Protein AF-0000000072973886 (afdb_homodimer)

Radius of gyration: 30.18 Å; Cα contacts (8 Å, |Δi|>4): 1356; chains: 2; bounding box: 80×98×71 Å

Sequence (790 aa):
MLPEHESLIYKHFPDLVRDCDLERIMRSLSFKDPIISKMMDNVKIEEDRRHNNRCILFQLVKTNSSTVFLKLVETLRTLNYHELADKLEDKPPTQRYKHTTVCNKPPESHLEKLKIDVKYATKFCDTDDFCYKTRSRNRGQVLIINNMVFETERHITRRGAEVDERNLKELFEKMGFYVDLYRNLSRDEIKTVVKKFSEKEYKEAPDMAFVIIMSHGEKIENKTVIIGSDGQAVEEEWIIMQFNNQSCSLFRNKPKILIFNICRGDLVDNLVHFAQQTQSDSACTKNPEVGDDERYYSDLMICHPSVEGFQAHRDVVRGCWYIELICTTFMENSCEVDVETMMKMVERGLKKRISEKMTRQTSTFLNIAFKTCYLNPGIYEDDGHIALFEQSQAVMLPEHESLIYKHFPDLVRDCDLERIMRSLSFKDPIISKMMDNVKIEEDRRHNNRCILFQLVKTNSSTVFLKLVETLRTLNYHELADKLEDKPPTQRYKHTTVCNKPPESHLEKLKIDVKYATKFCDTDDFCYKTRSRNRGQVLIINNMVFETERHITRRGAEVDERNLKELFEKMGFYVDLYRNLSRDEIKTVVKKFSEKEYKEAPDMAFVIIMSHGEKIENKTVIIGSDGQAVEEEWIIMQFNNQSCSLFRNKPKILIFNICRGDLVDNLVHFAQQTQSDSACTKNPEVGDDERYYSDLMICHPSVEGFQAHRDVVRGCWYIELICTTFMENSCEVDVETMMKMVERGLKKRISEKMTRQTSTFLNIAFKTCYLNPGIYEDDGHIALFEQSQAV

pLDDT: mean 77.93, std 22.37, range [22.89, 98.69]

Structure (mmCIF, N/CA/C/O backbone):
data_AF-0000000072973886-model_v1
#
loop_
_entity.id
_entity.type
_entity.pdbx_description
1 polymer 'Caspase Nc-like Protein'
#
loop_
_atom_site.group_PDB
_atom_site.id
_atom_site.type_symbol
_atom_site.label_atom_id
_atom_site.label_alt_id
_atom_site.label_comp_id
_atom_site.label_asym_id
_atom_site.label_entity_id
_atom_site.label_seq_id
_atom_site.pdbx_PDB_ins_code
_atom_site.Cartn_x
_atom_site.Cartn_y
_atom_site.Cartn_z
_atom_site.occupancy
_atom_site.B_iso_or_equiv
_atom_site.auth_seq_id
_atom_site.auth_comp_id
_atom_site.auth_asym_id
_atom_site.auth_atom_id
_atom_site.pdbx_PDB_model_num
ATOM 1 N N . MET A 1 1 ? 30.875 -13.336 -21.859 1 74.44 1 MET A N 1
ATOM 2 C CA . MET A 1 1 ? 30.391 -14.164 -22.953 1 74.44 1 MET A CA 1
ATOM 3 C C . MET A 1 1 ? 29.953 -13.305 -24.141 1 74.44 1 MET A C 1
ATOM 5 O O . MET A 1 1 ? 29.562 -12.148 -23.953 1 74.44 1 MET A O 1
ATOM 9 N N . LEU A 1 2 ? 30.156 -13.914 -25.438 1 76.69 2 LEU A N 1
ATOM 10 C CA . LEU A 1 2 ? 29.703 -13.195 -26.625 1 76.69 2 LEU A CA 1
ATOM 11 C C . LEU A 1 2 ? 28.219 -12.883 -26.547 1 76.69 2 LEU A C 1
ATOM 13 O O . LEU A 1 2 ? 27.422 -13.719 -26.125 1 76.69 2 LEU A O 1
ATOM 17 N N . PRO A 1 3 ? 27.938 -11.719 -26.969 1 76.31 3 PRO A N 1
ATOM 18 C CA . PRO A 1 3 ? 26.547 -11.297 -26.875 1 76.31 3 PRO A CA 1
ATOM 19 C C . PRO A 1 3 ? 25.594 -12.266 -27.578 1 76.31 3 PRO A C 1
ATOM 21 O O . PRO A 1 3 ? 24.469 -12.492 -27.109 1 76.31 3 PRO A O 1
ATOM 24 N N . GLU A 1 4 ? 26.062 -12.828 -28.625 1 77.75 4 GLU A N 1
ATOM 25 C CA . GLU A 1 4 ? 25.234 -13.781 -29.359 1 77.75 4 GLU A CA 1
ATOM 26 C C . GLU A 1 4 ? 24.969 -15.031 -28.531 1 77.75 4 GLU A C 1
ATOM 28 O O . GLU A 1 4 ? 23.844 -15.555 -28.531 1 77.75 4 GLU A O 1
ATOM 33 N N . HIS A 1 5 ? 25.938 -15.516 -27.781 1 81.06 5 HIS A N 1
ATOM 34 C CA . HIS A 1 5 ? 25.812 -16.703 -26.938 1 81.06 5 HIS A CA 1
ATOM 35 C C . HIS A 1 5 ? 24.969 -16.406 -25.703 1 81.06 5 HIS A C 1
ATOM 37 O O . HIS A 1 5 ? 24.141 -17.219 -25.312 1 81.06 5 HIS A O 1
ATOM 43 N N . GLU A 1 6 ? 25.219 -15.266 -25.25 1 79.69 6 GLU A N 1
ATOM 44 C CA . GLU A 1 6 ? 24.438 -14.828 -24.094 1 79.69 6 GLU A CA 1
ATOM 45 C C . GLU A 1 6 ? 22.953 -14.758 -24.422 1 79.69 6 GLU A C 1
ATOM 47 O O . GLU A 1 6 ? 22.109 -15.219 -23.641 1 79.69 6 GLU A O 1
ATOM 52 N N . SER A 1 7 ? 22.75 -14.297 -25.609 1 77.75 7 SER A N 1
ATOM 53 C CA . SER A 1 7 ? 21.375 -14.195 -26.062 1 77.75 7 SER A CA 1
ATOM 54 C C . SER A 1 7 ? 20.734 -15.57 -26.219 1 77.75 7 SER A C 1
ATOM 56 O O . SER A 1 7 ? 19.562 -15.758 -25.891 1 77.75 7 SER A O 1
ATOM 58 N N . LEU A 1 8 ? 21.469 -16.516 -26.688 1 78.75 8 LEU A N 1
ATOM 59 C CA . LEU A 1 8 ? 20.969 -17.875 -26.891 1 78.75 8 LEU A CA 1
ATOM 60 C C . LEU A 1 8 ? 20.688 -18.547 -25.547 1 78.75 8 LEU A C 1
ATOM 62 O O . LEU A 1 8 ? 19.688 -19.25 -25.406 1 78.75 8 LEU A O 1
ATOM 66 N N . ILE A 1 9 ? 21.5 -18.297 -24.547 1 81.31 9 ILE A N 1
ATOM 67 C CA . ILE A 1 9 ? 21.312 -18.875 -23.219 1 81.31 9 ILE A CA 1
ATOM 68 C C . ILE A 1 9 ? 20.047 -18.312 -22.578 1 81.31 9 ILE A C 1
ATOM 70 O O . ILE A 1 9 ? 19.234 -19.078 -22.047 1 81.31 9 ILE A O 1
ATOM 74 N N . TYR A 1 10 ? 19.953 -17.047 -22.859 1 75.12 10 TYR A N 1
ATOM 75 C CA . TYR A 1 10 ? 18.766 -16.422 -22.281 1 75.12 10 TYR A CA 1
ATOM 76 C C . TYR A 1 10 ? 17.5 -16.875 -23 1 75.12 10 TYR A C 1
ATOM 78 O O . TYR A 1 10 ? 16.469 -17.109 -22.375 1 75.12 10 TYR A O 1
ATOM 86 N N . LYS A 1 11 ? 17.656 -17 -24.281 1 75.19 11 LYS A N 1
ATOM 87 C CA . LYS A 1 11 ? 16.547 -17.438 -25.125 1 75.19 11 LYS A CA 1
ATOM 88 C C . LYS A 1 11 ? 16.062 -18.828 -24.688 1 75.19 11 LYS A C 1
ATOM 90 O O . LYS A 1 11 ? 14.852 -19.094 -24.688 1 75.19 11 LYS A O 1
ATOM 95 N N . HIS A 1 12 ? 16.969 -19.688 -24.312 1 76.56 12 HIS A N 1
ATOM 96 C CA . HIS A 1 12 ? 16.625 -21.062 -24 1 76.56 12 HIS A CA 1
ATOM 97 C C . HIS A 1 12 ? 16.844 -21.375 -22.516 1 76.56 12 HIS A C 1
ATOM 99 O O . HIS A 1 12 ? 17.094 -22.516 -22.141 1 76.56 12 HIS A O 1
ATOM 105 N N . PHE A 1 13 ? 16.766 -20.344 -21.75 1 78.19 13 PHE A N 1
ATOM 106 C CA . PHE A 1 13 ? 17.062 -20.422 -20.328 1 78.19 13 PHE A CA 1
ATOM 107 C C . PHE A 1 13 ? 16.109 -21.375 -19.625 1 78.19 13 PHE A C 1
ATOM 109 O O . PHE A 1 13 ? 16.547 -22.281 -18.906 1 78.19 13 PHE A O 1
ATOM 116 N N . PRO A 1 14 ? 14.859 -21.312 -19.938 1 76.62 14 PRO A N 1
ATOM 117 C CA . PRO A 1 14 ? 13.961 -22.234 -19.266 1 76.62 14 PRO A CA 1
ATOM 118 C C . PRO A 1 14 ? 14.25 -23.703 -19.609 1 76.62 14 PRO A C 1
ATOM 120 O O . PRO A 1 14 ? 14.156 -24.578 -18.734 1 76.62 14 PRO A O 1
ATOM 123 N N . ASP A 1 15 ? 14.578 -23.922 -20.75 1 77.56 15 ASP A N 1
ATOM 124 C CA . ASP A 1 15 ? 14.883 -25.281 -21.188 1 77.56 15 ASP A CA 1
ATOM 125 C C . ASP A 1 15 ? 16.156 -25.812 -20.5 1 77.56 15 ASP A C 1
ATOM 127 O O . ASP A 1 15 ? 16.188 -26.953 -20.062 1 77.56 15 ASP A O 1
ATOM 131 N N . LEU A 1 16 ? 17.031 -24.938 -20.359 1 82.06 16 LEU A N 1
ATOM 132 C CA . LEU A 1 16 ? 18.312 -25.312 -19.75 1 82.06 16 LEU A CA 1
ATOM 133 C C . LEU A 1 16 ? 18.141 -25.594 -18.25 1 82.06 16 LEU A C 1
ATOM 135 O O . LEU A 1 16 ? 18.75 -26.516 -17.719 1 82.06 16 LEU A O 1
ATOM 139 N N . VAL A 1 17 ? 17.297 -24.891 -17.688 1 80 17 VAL A N 1
ATOM 140 C CA . VAL A 1 17 ? 17.062 -25.047 -16.25 1 80 17 VAL A CA 1
ATOM 141 C C . VAL A 1 17 ? 16.266 -26.328 -16 1 80 17 VAL A C 1
ATOM 143 O O . VAL A 1 17 ? 16.547 -27.062 -15.062 1 80 17 VAL A O 1
ATOM 146 N N . ARG A 1 18 ? 15.438 -26.562 -16.875 1 77.5 18 ARG A N 1
ATOM 147 C CA . ARG A 1 18 ? 14.484 -27.656 -16.688 1 77.5 18 ARG A CA 1
ATOM 148 C C . ARG A 1 18 ? 15.055 -28.969 -17.172 1 77.5 18 ARG A C 1
ATOM 150 O O . ARG A 1 18 ? 14.906 -30 -16.516 1 77.5 18 ARG A O 1
ATOM 157 N N . ASP A 1 19 ? 15.664 -28.969 -18.266 1 76.06 19 ASP A N 1
ATOM 158 C CA . ASP A 1 19 ? 15.828 -30.203 -19.047 1 76.06 19 ASP A CA 1
ATOM 159 C C . ASP A 1 19 ? 17.234 -30.781 -18.875 1 76.06 19 ASP A C 1
ATOM 161 O O . ASP A 1 19 ? 17.547 -31.844 -19.422 1 76.06 19 ASP A O 1
ATOM 165 N N . CYS A 1 20 ? 18.094 -30.078 -18.094 1 78.62 20 CYS A N 1
ATOM 166 C CA . CYS A 1 20 ? 19.406 -30.656 -17.938 1 78.62 20 CYS A CA 1
ATOM 167 C C . CYS A 1 20 ? 19.938 -30.453 -16.531 1 78.62 20 CYS A C 1
ATOM 169 O O . CYS A 1 20 ? 19.359 -29.688 -15.75 1 78.62 20 CYS A O 1
ATOM 171 N N . ASP A 1 21 ? 20.797 -31.312 -16.172 1 80.88 21 ASP A N 1
ATOM 172 C CA . ASP A 1 21 ? 21.531 -31.188 -14.914 1 80.88 21 ASP A CA 1
ATOM 173 C C . ASP A 1 21 ? 22.828 -30.406 -15.117 1 80.88 21 ASP A C 1
ATOM 175 O O . ASP A 1 21 ? 23.891 -31 -15.352 1 80.88 21 ASP A O 1
ATOM 179 N N . LEU A 1 22 ? 22.672 -29.141 -14.891 1 86.25 22 LEU A N 1
ATOM 180 C CA . LEU A 1 22 ? 23.812 -28.281 -15.188 1 86.25 22 LEU A CA 1
ATOM 181 C C . LEU A 1 22 ? 24.922 -28.453 -14.156 1 86.25 22 LEU A C 1
ATOM 183 O O . LEU A 1 22 ? 26.109 -28.281 -14.469 1 86.25 22 LEU A O 1
ATOM 187 N N . GLU A 1 23 ? 24.484 -28.797 -12.992 1 86 23 GLU A N 1
ATOM 188 C CA . GLU A 1 23 ? 25.5 -29.031 -11.977 1 86 23 GLU A CA 1
ATOM 189 C C . GLU A 1 23 ? 26.453 -30.141 -12.398 1 86 23 GLU A C 1
ATOM 191 O O . GLU A 1 23 ? 27.672 -29.984 -12.344 1 86 23 GLU A O 1
ATOM 196 N N . ARG A 1 24 ? 25.859 -31.219 -12.734 1 82.44 24 ARG A N 1
ATOM 197 C CA . ARG A 1 24 ? 26.641 -32.375 -13.164 1 82.44 24 ARG A CA 1
ATOM 198 C C . ARG A 1 24 ? 27.469 -32.031 -14.398 1 82.44 24 ARG A C 1
ATOM 200 O O . ARG A 1 24 ? 28.641 -32.406 -14.477 1 82.44 24 ARG A O 1
ATOM 207 N N . ILE A 1 25 ? 26.859 -31.297 -15.273 1 86 25 ILE A N 1
ATOM 208 C CA . ILE A 1 25 ? 27.516 -30.953 -16.531 1 86 25 ILE A CA 1
ATOM 209 C C . ILE A 1 25 ? 28.703 -30.031 -16.25 1 86 25 ILE A C 1
ATOM 211 O O . ILE A 1 25 ? 29.828 -30.297 -16.719 1 86 25 ILE A O 1
ATOM 215 N N . MET A 1 26 ? 28.484 -29.109 -15.438 1 86.38 26 MET A N 1
ATOM 216 C CA . MET A 1 26 ? 29.5 -28.109 -15.203 1 86.38 26 MET A CA 1
ATOM 217 C C . MET A 1 26 ? 30.609 -28.641 -14.305 1 86.38 26 MET A C 1
ATOM 219 O O . MET A 1 26 ? 31.781 -28.266 -14.453 1 86.38 26 MET A O 1
ATOM 223 N N . ARG A 1 27 ? 30.25 -29.469 -13.438 1 83.12 27 ARG A N 1
ATOM 224 C CA . ARG A 1 27 ? 31.266 -30.141 -12.625 1 83.12 27 ARG A CA 1
ATOM 225 C C . ARG A 1 27 ? 32.219 -30.969 -13.492 1 83.12 27 ARG A C 1
ATOM 227 O O . ARG A 1 27 ? 33.406 -30.984 -13.266 1 83.12 27 ARG A O 1
ATOM 234 N N . SER A 1 28 ? 31.578 -31.609 -14.422 1 81.38 28 SER A N 1
ATOM 235 C CA . SER A 1 28 ? 32.375 -32.406 -15.336 1 81.38 28 SER A CA 1
ATOM 236 C C . SER A 1 28 ? 33.344 -31.516 -16.156 1 81.38 28 SER A C 1
ATOM 238 O O . SER A 1 28 ? 34.469 -31.906 -16.438 1 81.38 28 SER A O 1
ATOM 240 N N . LEU A 1 29 ? 32.875 -30.312 -16.438 1 83.31 29 LEU A N 1
ATOM 241 C CA . LEU A 1 29 ? 33.656 -29.375 -17.234 1 83.31 29 LEU A CA 1
ATOM 242 C C . LEU A 1 29 ? 34.688 -28.656 -16.359 1 83.31 29 LEU A C 1
ATOM 244 O O . LEU A 1 29 ? 35.75 -28.234 -16.859 1 83.31 29 LEU A O 1
ATOM 248 N N . SER A 1 30 ? 34.375 -28.547 -15.148 1 83.94 30 SER A N 1
ATOM 249 C CA . SER A 1 30 ? 35.25 -27.797 -14.219 1 83.94 30 SER A CA 1
ATOM 250 C C . SER A 1 30 ? 36.594 -28.484 -14.047 1 83.94 30 SER A C 1
ATOM 252 O O . SER A 1 30 ? 37.594 -27.828 -13.797 1 83.94 30 SER A O 1
ATOM 254 N N . PHE A 1 31 ? 36.562 -29.766 -14.219 1 78 31 PHE A N 1
ATOM 255 C CA . PHE A 1 31 ? 37.781 -30.531 -14.078 1 78 31 PHE A CA 1
ATOM 256 C C . PHE A 1 31 ? 38.75 -30.219 -15.219 1 78 31 PHE A C 1
ATOM 258 O O . PHE A 1 31 ? 39.969 -30.297 -15.055 1 78 31 PHE A O 1
ATOM 265 N N . LYS A 1 32 ? 38.188 -29.719 -16.328 1 75.88 32 LYS A N 1
ATOM 266 C CA . LYS A 1 32 ? 39 -29.547 -17.531 1 75.88 32 LYS A CA 1
ATOM 267 C C . LYS A 1 32 ? 39.281 -28.062 -17.797 1 75.88 32 LYS A C 1
ATOM 269 O O . LYS A 1 32 ? 40.188 -27.734 -18.578 1 75.88 32 LYS A O 1
ATOM 274 N N . ASP A 1 33 ? 38.5 -27.234 -17.234 1 81.19 33 ASP A N 1
ATOM 275 C CA . ASP A 1 33 ? 38.594 -25.812 -17.547 1 81.19 33 ASP A CA 1
ATOM 276 C C . ASP A 1 33 ? 38.656 -24.969 -16.281 1 81.19 33 ASP A C 1
ATOM 278 O O . ASP A 1 33 ? 37.688 -24.938 -15.516 1 81.19 33 ASP A O 1
ATOM 282 N N . PRO A 1 34 ? 39.719 -24.297 -16.094 1 82.12 34 PRO A N 1
ATOM 283 C CA . PRO A 1 34 ? 39.875 -23.5 -14.875 1 82.12 34 PRO A CA 1
ATOM 284 C C . PRO A 1 34 ? 38.844 -22.375 -14.773 1 82.12 34 PRO A C 1
ATOM 286 O O . PRO A 1 34 ? 38.5 -21.969 -13.664 1 82.12 34 PRO A O 1
ATOM 289 N N . ILE A 1 35 ? 38.406 -21.891 -15.836 1 82.88 35 ILE A N 1
ATOM 290 C CA . ILE A 1 35 ? 37.438 -20.812 -15.812 1 82.88 35 ILE A CA 1
ATOM 291 C C . ILE A 1 35 ? 36.125 -21.328 -15.234 1 82.88 35 ILE A C 1
ATOM 293 O O . ILE A 1 35 ? 35.5 -20.656 -14.406 1 82.88 35 ILE A O 1
ATOM 297 N N . ILE A 1 36 ? 35.781 -22.531 -15.648 1 85 36 ILE A N 1
ATOM 298 C CA . ILE A 1 36 ? 34.531 -23.141 -15.18 1 85 36 ILE A CA 1
ATOM 299 C C . ILE A 1 36 ? 34.688 -23.547 -13.711 1 85 36 ILE A C 1
ATOM 301 O O . ILE A 1 36 ? 33.75 -23.422 -12.93 1 85 36 ILE A O 1
ATOM 305 N N . SER A 1 37 ? 35.938 -23.984 -13.352 1 85.56 37 SER A N 1
ATOM 306 C CA . SER A 1 37 ? 36.188 -24.312 -11.953 1 85.56 37 SER A CA 1
ATOM 307 C C . SER A 1 37 ? 36 -23.094 -11.055 1 85.56 37 SER A C 1
ATOM 309 O O . SER A 1 37 ? 35.344 -23.203 -10.008 1 85.56 37 SER A O 1
ATOM 311 N N . LYS A 1 38 ? 36.5 -22.031 -11.477 1 82.56 38 LYS A N 1
ATOM 312 C CA . LYS A 1 38 ? 36.344 -20.797 -10.711 1 82.56 38 LYS A CA 1
ATOM 313 C C . LYS A 1 38 ? 34.906 -20.375 -10.641 1 82.56 38 LYS A C 1
ATOM 315 O O . LYS A 1 38 ? 34.406 -19.922 -9.594 1 82.56 38 LYS A O 1
ATOM 320 N N . MET A 1 39 ? 34.188 -20.547 -11.742 1 82.25 39 MET A N 1
ATOM 321 C CA . MET A 1 39 ? 32.781 -20.203 -11.812 1 82.25 39 MET A CA 1
ATOM 322 C C . MET A 1 39 ? 31.969 -21.062 -10.836 1 82.25 39 MET A C 1
ATOM 324 O O . MET A 1 39 ? 31.125 -20.531 -10.109 1 82.25 39 MET A O 1
ATOM 328 N N . MET A 1 40 ? 32.312 -22.312 -10.766 1 84.06 40 MET A N 1
ATOM 329 C CA . MET A 1 40 ? 31.562 -23.266 -9.945 1 84.06 40 MET A CA 1
ATOM 330 C C . MET A 1 40 ? 31.844 -23.062 -8.461 1 84.06 40 MET A C 1
ATOM 332 O O . MET A 1 40 ? 31 -23.344 -7.617 1 84.06 40 MET A O 1
ATOM 336 N N . ASP A 1 41 ? 33 -22.531 -8.188 1 80.69 41 ASP A N 1
ATOM 337 C CA . ASP A 1 41 ? 33.344 -22.219 -6.801 1 80.69 41 ASP A CA 1
ATOM 338 C C . ASP A 1 41 ? 32.469 -21.109 -6.25 1 80.69 41 ASP A C 1
ATOM 340 O O . ASP A 1 41 ? 32.25 -21.016 -5.039 1 80.69 41 ASP A O 1
ATOM 344 N N . ASN A 1 42 ? 31.922 -20.438 -7.207 1 75.19 42 ASN A N 1
ATOM 345 C CA . ASN A 1 42 ? 31.094 -19.312 -6.812 1 75.19 42 ASN A CA 1
ATOM 346 C C . ASN A 1 42 ? 29.625 -19.688 -6.719 1 75.19 42 ASN A C 1
ATOM 348 O O . ASN A 1 42 ? 28.781 -18.844 -6.43 1 75.19 42 ASN A O 1
ATOM 352 N N . VAL A 1 43 ? 29.328 -20.938 -7 1 76.69 43 VAL A N 1
ATOM 353 C CA . VAL A 1 43 ? 27.953 -21.406 -6.965 1 76.69 43 VAL A CA 1
ATOM 354 C C . VAL A 1 43 ? 27.719 -22.266 -5.723 1 76.69 43 VAL A C 1
ATOM 356 O O . VAL A 1 43 ? 28.422 -23.266 -5.516 1 76.69 43 VAL A O 1
ATOM 359 N N . LYS A 1 44 ? 26.891 -21.859 -4.812 1 71.56 44 LYS A N 1
ATOM 360 C CA . LYS A 1 44 ? 26.484 -22.703 -3.689 1 71.56 44 LYS A CA 1
ATOM 361 C C . LYS A 1 44 ? 25.438 -23.734 -4.117 1 71.56 44 LYS A C 1
ATOM 363 O O . LYS A 1 44 ? 24.312 -23.359 -4.473 1 71.56 44 LYS A O 1
ATOM 368 N N . ILE A 1 45 ? 25.734 -24.953 -4.047 1 72.06 45 ILE A N 1
ATOM 369 C CA . ILE A 1 45 ? 24.891 -26.047 -4.496 1 72.06 45 ILE A CA 1
ATOM 370 C C . ILE A 1 45 ? 23.938 -26.453 -3.369 1 72.06 45 ILE A C 1
ATOM 372 O O . ILE A 1 45 ? 24.375 -26.656 -2.23 1 72.06 45 ILE A O 1
ATOM 376 N N . GLU A 1 46 ? 22.75 -26.312 -3.648 1 71.81 46 GLU A N 1
ATOM 377 C CA . GLU A 1 46 ? 21.688 -26.734 -2.738 1 71.81 46 GLU A CA 1
ATOM 378 C C . GLU A 1 46 ? 21 -28 -3.246 1 71.81 46 GLU A C 1
ATOM 380 O O . GLU A 1 46 ? 21.406 -28.578 -4.258 1 71.81 46 GLU A O 1
ATOM 385 N N . GLU A 1 47 ? 20.031 -28.516 -2.447 1 70.75 47 GLU A N 1
ATOM 386 C CA . GLU A 1 47 ? 19.359 -29.766 -2.793 1 70.75 47 GLU A CA 1
ATOM 387 C C . GLU A 1 47 ? 18.406 -29.562 -3.98 1 70.75 47 GLU A C 1
ATOM 389 O O . GLU A 1 47 ? 18.109 -30.516 -4.703 1 70.75 47 GLU A O 1
ATOM 394 N N . ASP A 1 48 ? 18.219 -28.469 -4.465 1 67.38 48 ASP A N 1
ATOM 395 C CA . ASP A 1 48 ? 17.297 -28.188 -5.566 1 67.38 48 ASP A CA 1
ATOM 396 C C . ASP A 1 48 ? 18.062 -28.047 -6.887 1 67.38 48 ASP A C 1
ATOM 398 O O . ASP A 1 48 ? 18.766 -27.078 -7.109 1 67.38 48 ASP A O 1
ATOM 402 N N . ARG A 1 49 ? 17.844 -28.953 -7.711 1 78.69 49 ARG A N 1
ATOM 403 C CA . ARG A 1 49 ? 18.562 -29.016 -8.984 1 78.69 49 ARG A CA 1
ATOM 404 C C . ARG A 1 49 ? 18.25 -27.797 -9.844 1 78.69 49 ARG A C 1
ATOM 406 O O . ARG A 1 49 ? 19.156 -27.234 -10.469 1 78.69 49 ARG A O 1
ATOM 413 N N . ARG A 1 50 ? 17.031 -27.516 -9.922 1 72.62 50 ARG A N 1
ATOM 414 C CA . ARG A 1 50 ? 16.656 -26.406 -10.797 1 72.62 50 ARG A CA 1
ATOM 415 C C . ARG A 1 50 ? 17.266 -25.094 -10.312 1 72.62 50 ARG A C 1
ATOM 417 O O . ARG A 1 50 ? 17.719 -24.281 -11.125 1 72.62 50 ARG A O 1
ATOM 424 N N . HIS A 1 51 ? 17.25 -25.078 -9.039 1 74.5 51 HIS A N 1
ATOM 425 C CA . HIS A 1 51 ? 17.922 -23.938 -8.445 1 74.5 51 HIS A CA 1
ATOM 426 C C . HIS A 1 51 ? 19.391 -23.906 -8.805 1 74.5 51 HIS A C 1
ATOM 428 O O . HIS A 1 51 ? 19.938 -22.859 -9.195 1 74.5 51 HIS A O 1
ATOM 434 N N . ASN A 1 52 ? 19.953 -24.938 -8.641 1 78.06 52 ASN A N 1
ATOM 435 C CA . ASN A 1 52 ? 21.375 -25.047 -8.977 1 78.06 52 ASN A CA 1
ATOM 436 C C . ASN A 1 52 ? 21.625 -24.719 -10.445 1 78.06 52 ASN A C 1
ATOM 438 O O . ASN A 1 52 ? 22.578 -24 -10.766 1 78.06 52 ASN A O 1
ATOM 442 N N . ASN A 1 53 ? 20.766 -25.172 -11.281 1 82 53 ASN A N 1
ATOM 443 C CA . ASN A 1 53 ? 20.891 -24.906 -12.711 1 82 53 ASN A CA 1
ATOM 444 C C . ASN A 1 53 ? 20.797 -23.422 -13.016 1 82 53 ASN A C 1
ATOM 446 O O . ASN A 1 53 ? 21.562 -22.891 -13.828 1 82 53 ASN A O 1
ATOM 450 N N . ARG A 1 54 ? 19.969 -22.891 -12.422 1 78.56 54 ARG A N 1
ATOM 451 C CA . ARG A 1 54 ? 19.797 -21.453 -12.617 1 78.56 54 ARG A CA 1
ATOM 452 C C . ARG A 1 54 ? 21.031 -20.688 -12.188 1 78.56 54 ARG A C 1
ATOM 454 O O . ARG A 1 54 ? 21.531 -19.828 -12.938 1 78.56 54 ARG A O 1
ATOM 461 N N . CYS A 1 55 ? 21.516 -21 -11.023 1 78.19 55 CYS A N 1
ATOM 462 C CA . CYS A 1 55 ? 22.719 -20.359 -10.492 1 78.19 55 CYS A CA 1
ATOM 463 C C . CYS A 1 55 ? 23.906 -20.547 -11.438 1 78.19 55 CYS A C 1
ATOM 465 O O . CYS A 1 55 ? 24.656 -19.609 -11.68 1 78.19 55 CYS A O 1
ATOM 467 N N . ILE A 1 56 ? 23.922 -21.656 -11.898 1 84.12 56 ILE A N 1
ATOM 468 C CA . ILE A 1 56 ? 25.031 -22 -12.773 1 84.12 56 ILE A CA 1
ATOM 469 C C . ILE A 1 56 ? 24.938 -21.219 -14.078 1 84.12 56 ILE A C 1
ATOM 471 O O . ILE A 1 56 ? 25.938 -20.688 -14.562 1 84.12 56 ILE A O 1
ATOM 475 N N . LEU A 1 57 ? 23.766 -21.109 -14.555 1 83.25 57 LEU A N 1
ATOM 476 C CA . LEU A 1 57 ? 23.578 -20.406 -15.82 1 83.25 57 LEU A CA 1
ATOM 477 C C . LEU A 1 57 ? 23.906 -18.922 -15.672 1 83.25 57 LEU A C 1
ATOM 479 O O . LEU A 1 57 ? 24.547 -18.344 -16.547 1 83.25 57 LEU A O 1
ATOM 483 N N . PHE A 1 58 ? 23.578 -18.469 -14.633 1 78.25 58 PHE A N 1
ATOM 484 C CA . PHE A 1 58 ? 23.844 -17.062 -14.383 1 78.25 58 PHE A CA 1
ATOM 485 C C . PHE A 1 58 ? 25.344 -16.812 -14.266 1 78.25 58 PHE A C 1
ATOM 487 O O . PHE A 1 58 ? 25.844 -15.789 -14.742 1 78.25 58 PHE A O 1
ATOM 494 N N . GLN A 1 59 ? 26 -17.688 -13.609 1 80.31 59 GLN A N 1
ATOM 495 C CA . GLN A 1 59 ? 27.453 -17.578 -13.508 1 80.31 59 GLN A CA 1
ATOM 496 C C . GLN A 1 59 ? 28.109 -17.781 -14.867 1 80.31 59 GLN A C 1
ATOM 498 O O . GLN A 1 59 ? 29.109 -17.141 -15.18 1 80.31 59 GLN A O 1
ATOM 503 N N . LEU A 1 60 ? 27.453 -18.562 -15.586 1 83.31 60 LEU A N 1
ATOM 504 C CA . LEU A 1 60 ? 27.984 -18.891 -16.906 1 83.31 60 LEU A CA 1
ATOM 505 C C . LEU A 1 60 ? 27.969 -17.656 -17.812 1 83.31 60 LEU A C 1
ATOM 507 O O . LEU A 1 60 ? 28.938 -17.391 -18.5 1 83.31 60 LEU A O 1
ATOM 511 N N . VAL A 1 61 ? 26.922 -16.891 -17.75 1 80.38 61 VAL A N 1
ATOM 512 C CA . VAL A 1 61 ? 26.75 -15.742 -18.625 1 80.38 61 VAL A CA 1
ATOM 513 C C . VAL A 1 61 ? 27.719 -14.633 -18.203 1 80.38 61 VAL A C 1
ATOM 515 O O . VAL A 1 61 ? 28.141 -13.828 -19.047 1 80.38 61 VAL A O 1
ATOM 518 N N . LYS A 1 62 ? 28.078 -14.664 -17.031 1 75.44 62 LYS A N 1
ATOM 519 C CA . LYS A 1 62 ? 28.984 -13.648 -16.5 1 75.44 62 LYS A CA 1
ATOM 520 C C . LYS A 1 62 ? 30.422 -13.93 -16.906 1 75.44 62 LYS A C 1
ATOM 522 O O . LYS A 1 62 ? 31.297 -13.055 -16.797 1 75.44 62 LYS A O 1
ATOM 527 N N . THR A 1 63 ? 30.547 -15.102 -17.328 1 76.31 63 THR A N 1
ATOM 528 C CA . THR A 1 63 ? 31.922 -15.461 -17.719 1 76.31 63 THR A CA 1
ATOM 529 C C . THR A 1 63 ? 32.312 -14.766 -19.016 1 76.31 63 THR A C 1
ATOM 531 O O . THR A 1 63 ? 31.5 -14.648 -19.938 1 76.31 63 THR A O 1
ATOM 534 N N . ASN A 1 64 ? 33.312 -14.062 -19.047 1 68.81 64 ASN A N 1
ATOM 535 C CA . ASN A 1 64 ? 33.844 -13.359 -20.219 1 68.81 64 ASN A CA 1
ATOM 536 C C . ASN A 1 64 ? 34.531 -14.305 -21.188 1 68.81 64 ASN A C 1
ATOM 538 O O . ASN A 1 64 ? 35.562 -13.938 -21.781 1 68.81 64 ASN A O 1
ATOM 542 N N . SER A 1 65 ? 34.094 -15.555 -21.344 1 74.44 65 SER A N 1
ATOM 543 C CA . SER A 1 65 ? 34.781 -16.516 -22.203 1 74.44 65 SER A CA 1
ATOM 544 C C . SER A 1 65 ? 33.812 -17.109 -23.219 1 74.44 65 SER A C 1
ATOM 546 O O . SER A 1 65 ? 32.719 -17.562 -22.859 1 74.44 65 SER A O 1
ATOM 548 N N . SER A 1 66 ? 34.156 -17 -24.453 1 72.94 66 SER A N 1
ATOM 549 C CA . SER A 1 66 ? 33.375 -17.609 -25.531 1 72.94 66 SER A CA 1
ATOM 550 C C . SER A 1 66 ? 33.562 -19.125 -25.562 1 72.94 66 SER A C 1
ATOM 552 O O . SER A 1 66 ? 32.75 -19.844 -26.125 1 72.94 66 SER A O 1
ATOM 554 N N . THR A 1 67 ? 34.562 -19.594 -24.969 1 80.81 67 THR A N 1
ATOM 555 C CA . THR A 1 67 ? 34.906 -21.016 -25.016 1 80.81 67 THR A CA 1
ATOM 556 C C . THR A 1 67 ? 34 -21.828 -24.109 1 80.81 67 THR A C 1
ATOM 558 O O . THR A 1 67 ? 33.656 -22.969 -24.406 1 80.81 67 THR A O 1
ATOM 561 N N . VAL A 1 68 ? 33.562 -21.156 -23.078 1 82.88 68 VAL A N 1
ATOM 562 C CA . VAL A 1 68 ? 32.75 -21.859 -22.094 1 82.88 68 VAL A CA 1
ATOM 563 C C . VAL A 1 68 ? 31.406 -22.234 -22.734 1 82.88 68 VAL A C 1
ATOM 565 O O . VAL A 1 68 ? 30.891 -23.328 -22.5 1 82.88 68 VAL A O 1
ATOM 568 N N . PHE A 1 69 ? 30.984 -21.391 -23.547 1 87.69 69 PHE A N 1
ATOM 569 C CA . PHE A 1 69 ? 29.719 -21.641 -24.234 1 87.69 69 PHE A CA 1
ATOM 570 C C . PHE A 1 69 ? 29.859 -22.8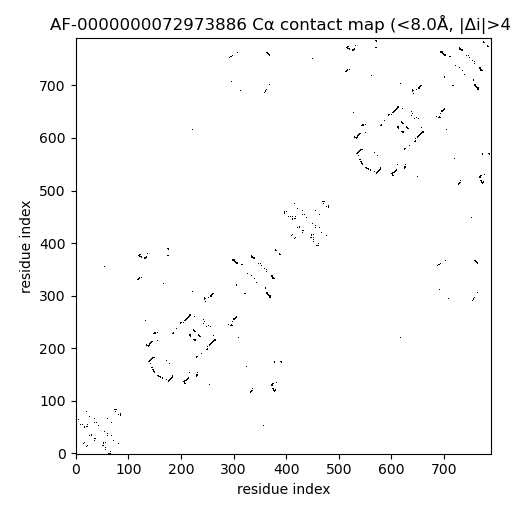28 -25.172 1 87.69 69 PHE A C 1
ATOM 572 O O . PHE A 1 69 ? 29.016 -23.734 -25.172 1 87.69 69 PHE A O 1
ATOM 579 N N . LEU A 1 70 ? 30.906 -22.828 -25.891 1 83.88 70 LEU A N 1
ATOM 580 C CA . LEU A 1 70 ? 31.141 -23.906 -26.844 1 83.88 70 LEU A CA 1
ATOM 581 C C . LEU A 1 70 ? 31.328 -25.234 -26.125 1 83.88 70 LEU A C 1
ATOM 583 O O . LEU A 1 70 ? 30.828 -26.266 -26.578 1 83.88 70 LEU A O 1
ATOM 587 N N . LYS A 1 71 ? 31.953 -25.188 -25 1 86.12 71 LYS A N 1
ATOM 588 C CA . LYS A 1 71 ? 32.156 -26.391 -24.188 1 86.12 71 LYS A CA 1
ATOM 589 C C . LYS A 1 71 ? 30.844 -26.906 -23.609 1 86.12 71 LYS A C 1
ATOM 591 O O . LYS A 1 71 ? 30.625 -28.109 -23.562 1 86.12 71 LYS A O 1
ATOM 596 N N . LEU A 1 72 ? 30 -25.953 -23.234 1 88.81 72 LEU A N 1
ATOM 597 C CA . LEU A 1 72 ? 28.688 -26.312 -22.734 1 88.81 72 LEU A CA 1
ATOM 598 C C . LEU A 1 72 ? 27.875 -27.031 -23.812 1 88.81 72 LEU A C 1
ATOM 600 O O . LEU A 1 72 ? 27.328 -28.094 -23.578 1 88.81 72 LEU A O 1
ATOM 604 N N . VAL A 1 73 ? 27.906 -26.484 -24.969 1 87.38 73 VAL A N 1
ATOM 605 C CA . VAL A 1 73 ? 27.141 -27.031 -26.094 1 87.38 73 VAL A CA 1
ATOM 606 C C . VAL A 1 73 ? 27.688 -28.406 -26.453 1 87.38 73 VAL A C 1
ATOM 608 O O . VAL A 1 73 ? 26.922 -29.344 -26.672 1 87.38 73 VAL A O 1
ATOM 611 N N . GLU A 1 74 ? 28.953 -28.547 -26.484 1 85 74 GLU A N 1
ATOM 612 C CA . GLU A 1 74 ? 29.594 -29.812 -26.797 1 85 74 GLU A CA 1
ATOM 613 C C . GLU A 1 74 ? 29.266 -30.875 -25.734 1 85 74 GLU A C 1
ATOM 615 O O . GLU A 1 74 ? 29 -32.031 -26.078 1 85 74 GLU A O 1
ATOM 620 N N . THR A 1 75 ? 29.281 -30.406 -24.531 1 85.38 75 THR A N 1
ATOM 621 C CA . THR A 1 75 ? 28.984 -31.344 -23.453 1 85.38 75 THR A CA 1
ATOM 622 C C . THR A 1 75 ? 27.531 -31.766 -23.484 1 85.38 75 THR A C 1
ATOM 624 O O . THR A 1 75 ? 27.203 -32.938 -23.25 1 85.38 75 THR A O 1
ATOM 627 N N . LEU A 1 76 ? 26.703 -30.844 -23.766 1 86.44 76 LEU A N 1
ATOM 628 C CA . LEU A 1 76 ? 25.281 -31.172 -23.922 1 86.44 76 LEU A CA 1
ATOM 629 C C . LEU A 1 76 ? 25.094 -32.219 -25.016 1 86.44 76 LEU A C 1
ATOM 631 O O . LEU A 1 76 ? 24.297 -33.156 -24.859 1 86.44 76 LEU A O 1
ATOM 635 N N . ARG A 1 77 ? 25.797 -32.125 -26.062 1 81.62 77 ARG A N 1
ATOM 636 C CA . ARG A 1 77 ? 25.719 -33.062 -27.156 1 81.62 77 ARG A CA 1
ATOM 637 C C . ARG A 1 77 ? 26.266 -34.438 -26.734 1 81.62 77 ARG A C 1
ATOM 639 O O . ARG A 1 77 ? 25.672 -35.469 -27.031 1 81.62 77 ARG A O 1
ATOM 646 N N . THR A 1 78 ? 27.328 -34.438 -25.953 1 82.5 78 THR A N 1
ATOM 647 C CA . THR A 1 78 ? 27.969 -35.656 -25.516 1 82.5 78 THR A CA 1
ATOM 648 C C . THR A 1 78 ? 27.078 -36.406 -24.516 1 82.5 78 THR A C 1
ATOM 650 O O . THR A 1 78 ? 27.062 -37.625 -24.484 1 82.5 78 THR A O 1
ATOM 653 N N . LEU A 1 79 ? 26.375 -35.594 -23.734 1 80.38 79 LEU A N 1
ATOM 654 C CA . LEU A 1 79 ? 25.531 -36.188 -22.719 1 80.38 79 LEU A CA 1
ATOM 655 C C . LEU A 1 79 ? 24.125 -36.438 -23.25 1 80.38 79 LEU A C 1
ATOM 657 O O . LEU A 1 79 ? 23.188 -36.656 -22.484 1 80.38 79 LEU A O 1
ATOM 661 N N . ASN A 1 80 ? 23.938 -36.344 -24.625 1 77.69 80 ASN A N 1
ATOM 662 C CA . ASN A 1 80 ? 22.734 -36.688 -25.375 1 77.69 80 ASN A CA 1
ATOM 663 C C . ASN A 1 80 ? 21.609 -35.719 -25.125 1 77.69 80 ASN A C 1
ATOM 665 O O . ASN A 1 80 ? 20.422 -36.062 -25.281 1 77.69 80 ASN A O 1
ATOM 669 N N . TYR A 1 81 ? 21.984 -34.469 -24.672 1 82.19 81 TYR A N 1
ATOM 670 C CA . TYR A 1 81 ? 21.016 -33.375 -24.672 1 82.19 81 TYR A CA 1
ATOM 671 C C . TYR A 1 81 ? 20.969 -32.688 -26.016 1 82.19 81 TYR A C 1
ATOM 673 O O . TYR A 1 81 ? 21.172 -31.453 -26.078 1 82.19 81 TYR A O 1
ATOM 681 N N . HIS A 1 82 ? 20.625 -33.406 -27 1 81.62 82 HIS A N 1
ATOM 682 C CA . HIS A 1 82 ? 20.75 -32.906 -28.375 1 81.62 82 HIS A CA 1
ATOM 683 C C . HIS A 1 82 ? 19.812 -31.75 -28.641 1 81.62 82 HIS A C 1
ATOM 685 O O . HIS A 1 82 ? 20.188 -30.766 -29.297 1 81.62 82 HIS A O 1
ATOM 691 N N . GLU A 1 83 ? 18.641 -31.891 -28.141 1 79.44 83 GLU A N 1
ATOM 692 C CA . GLU A 1 83 ? 17.672 -30.844 -28.375 1 79.44 83 GLU A CA 1
ATOM 693 C C . GLU A 1 83 ? 18.141 -29.5 -27.797 1 79.44 83 GLU A C 1
ATOM 695 O O . GLU A 1 83 ? 18.031 -28.469 -28.438 1 79.44 83 GLU A O 1
ATOM 700 N N . LEU A 1 84 ? 18.688 -29.578 -26.609 1 86.19 84 LEU A N 1
ATOM 701 C CA . LEU A 1 84 ? 19.156 -28.359 -25.953 1 86.19 84 LEU A CA 1
ATOM 702 C C . LEU A 1 84 ? 20.391 -27.797 -26.672 1 86.19 84 LEU A C 1
ATOM 704 O O . LEU A 1 84 ? 20.5 -26.578 -26.828 1 86.19 84 LEU A O 1
ATOM 708 N N . ALA A 1 85 ? 21.25 -28.672 -27.156 1 85.75 85 ALA A N 1
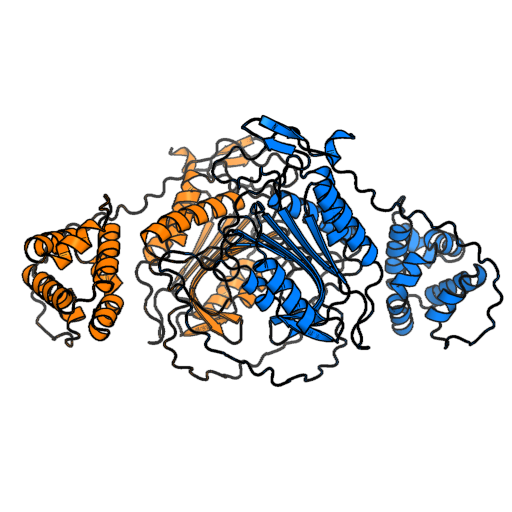ATOM 709 C CA . ALA A 1 85 ? 22.438 -28.25 -27.922 1 85.75 85 ALA A CA 1
ATOM 710 C C . ALA A 1 85 ? 22.031 -27.578 -29.234 1 85.75 85 ALA A C 1
ATOM 712 O O . ALA A 1 85 ? 22.594 -26.562 -29.609 1 85.75 85 ALA A O 1
ATOM 713 N N . ASP A 1 86 ? 21.016 -28.172 -29.844 1 81.88 86 ASP A N 1
ATOM 714 C CA . ASP A 1 86 ? 20.531 -27.594 -31.094 1 81.88 86 ASP A CA 1
ATOM 715 C C . ASP A 1 86 ? 19.984 -26.188 -30.875 1 81.88 86 ASP A C 1
ATOM 717 O O . ASP A 1 86 ? 20.219 -25.297 -31.688 1 81.88 86 ASP A O 1
ATOM 721 N N . LYS A 1 87 ? 19.312 -26.047 -29.781 1 82.19 87 LYS A N 1
ATOM 722 C CA . LYS A 1 87 ? 18.734 -24.75 -29.438 1 82.19 87 LYS A CA 1
ATOM 723 C C . LYS A 1 87 ? 19.812 -23.688 -29.234 1 82.19 87 LYS A C 1
ATOM 725 O O . LYS A 1 87 ? 19.688 -22.562 -29.719 1 82.19 87 LYS A O 1
ATOM 730 N N . LEU A 1 88 ? 20.859 -24.125 -28.609 1 85.88 88 LEU A N 1
ATOM 731 C CA . LEU A 1 88 ? 21.938 -23.188 -28.297 1 85.88 88 LEU A CA 1
ATOM 732 C C . LEU A 1 88 ? 22.797 -22.922 -29.531 1 85.88 88 LEU A C 1
ATOM 734 O O . LEU A 1 88 ? 23.547 -21.938 -29.578 1 85.88 88 LEU A O 1
ATOM 738 N N . GLU A 1 89 ? 22.688 -23.766 -30.547 1 79.88 89 GLU A N 1
ATOM 739 C CA . GLU A 1 89 ? 23.422 -23.547 -31.797 1 79.88 89 GLU A CA 1
ATOM 740 C C . GLU A 1 89 ? 22.531 -22.891 -32.844 1 79.88 89 GLU A C 1
ATOM 742 O O . GLU A 1 89 ? 22.984 -22.656 -33.969 1 79.88 89 GLU A O 1
ATOM 747 N N . ASP A 1 90 ? 21.328 -22.422 -32.469 1 71.19 90 ASP A N 1
ATOM 748 C CA . ASP A 1 90 ? 20.344 -21.781 -33.312 1 71.19 90 ASP A CA 1
ATOM 749 C C . ASP A 1 90 ? 20.141 -22.578 -34.594 1 71.19 90 ASP A C 1
ATOM 751 O O . ASP A 1 90 ? 20.016 -22 -35.688 1 71.19 90 ASP A O 1
ATOM 755 N N . LYS A 1 91 ? 20.375 -23.875 -34.688 1 61.75 91 LYS A N 1
ATOM 756 C CA . LYS A 1 91 ? 20.125 -24.719 -35.875 1 61.75 91 LYS A CA 1
ATOM 757 C C . LYS A 1 91 ? 18.641 -25 -36 1 61.75 91 LYS A C 1
ATOM 759 O O . LYS A 1 91 ? 17.922 -25.125 -35.031 1 61.75 91 LYS A O 1
ATOM 764 N N . PRO A 1 92 ? 18.062 -24.75 -37.25 1 52.25 92 PRO A N 1
ATOM 765 C CA . PRO A 1 92 ? 16.672 -25.094 -37.531 1 52.25 92 PRO A CA 1
ATOM 766 C C . PRO A 1 92 ? 16.312 -26.516 -37.062 1 52.25 92 PRO A C 1
ATOM 768 O O . PRO A 1 92 ? 17.188 -27.391 -37.031 1 52.25 92 PRO A O 1
ATOM 771 N N . PRO A 1 93 ? 15.18 -26.703 -36.375 1 44.91 93 PRO A N 1
ATOM 772 C CA . PRO A 1 93 ? 14.82 -28.078 -36 1 44.91 93 PRO A CA 1
ATOM 773 C C . PRO A 1 93 ? 14.992 -29.062 -37.125 1 44.91 93 PRO A C 1
ATOM 775 O O . PRO A 1 93 ? 14.492 -28.844 -38.219 1 44.91 93 PRO A O 1
ATOM 778 N N . THR A 1 94 ? 16.047 -29.625 -37.438 1 35.53 94 THR A N 1
ATOM 779 C CA . THR A 1 94 ? 16.078 -30.703 -38.438 1 35.53 94 THR A CA 1
ATOM 780 C C . THR A 1 94 ? 14.891 -31.641 -38.219 1 35.53 94 THR A C 1
ATOM 782 O O . THR A 1 94 ? 14.508 -31.922 -37.062 1 35.53 94 THR A O 1
ATOM 785 N N . GLN A 1 95 ? 14.016 -31.938 -39.312 1 34.09 95 GLN A N 1
ATOM 786 C CA . GLN A 1 95 ? 12.93 -32.906 -39.406 1 34.09 95 GLN A CA 1
ATOM 787 C C . GLN A 1 95 ? 13.336 -34.25 -38.875 1 34.09 95 GLN A C 1
ATOM 789 O O . GLN A 1 95 ? 13.031 -35.281 -39.5 1 34.09 95 GLN A O 1
ATOM 794 N N . ARG A 1 96 ? 14.438 -34.531 -38.344 1 33.72 96 ARG A N 1
ATOM 795 C CA . ARG A 1 96 ? 14.727 -35.969 -38.156 1 33.72 96 ARG A CA 1
ATOM 796 C C . ARG A 1 96 ? 13.531 -36.688 -37.531 1 33.72 96 ARG A C 1
ATOM 798 O O . ARG A 1 96 ? 12.695 -36.062 -36.875 1 33.72 96 ARG A O 1
ATOM 805 N N . TYR A 1 97 ? 13.375 -38.031 -38.031 1 27.69 97 TYR A N 1
ATOM 806 C CA . TYR A 1 97 ? 12.547 -39.219 -37.812 1 27.69 97 TYR A CA 1
ATOM 807 C C . TYR A 1 97 ? 12.336 -39.469 -36.312 1 27.69 97 TYR A C 1
ATOM 809 O O . TYR A 1 97 ? 13.188 -39.125 -35.5 1 27.69 97 TYR A O 1
ATOM 817 N N . LYS A 1 98 ? 11.109 -39.812 -35.938 1 31.27 98 LYS A N 1
ATOM 818 C CA . LYS A 1 98 ? 10.383 -40.219 -34.75 1 31.27 98 LYS A CA 1
ATOM 819 C C . LYS A 1 98 ? 11.109 -41.375 -34.062 1 31.27 98 LYS A C 1
ATOM 821 O O . LYS A 1 98 ? 10.5 -42.125 -33.281 1 31.27 98 LYS A O 1
ATOM 826 N N . HIS A 1 99 ? 12.273 -41.906 -34.5 1 24.7 99 HIS A N 1
ATOM 827 C CA . HIS A 1 99 ? 12.477 -43.094 -33.688 1 24.7 99 HIS A CA 1
ATOM 828 C C . HIS A 1 99 ? 12.344 -42.781 -32.219 1 24.7 99 HIS A C 1
ATOM 830 O O . HIS A 1 99 ? 12.781 -41.719 -31.75 1 24.7 99 HIS A O 1
ATOM 836 N N . THR A 1 100 ? 11.383 -43.5 -31.578 1 25.89 100 THR A N 1
ATOM 837 C CA . THR A 1 100 ? 10.82 -43.594 -30.234 1 25.89 100 THR A CA 1
ATOM 838 C C . THR A 1 100 ? 11.93 -43.75 -29.203 1 25.89 100 THR A C 1
ATOM 840 O O . THR A 1 100 ? 11.688 -44.219 -28.094 1 25.89 100 THR A O 1
ATOM 843 N N . THR A 1 101 ? 13.203 -43.719 -29.641 1 24.39 101 THR A N 1
ATOM 844 C CA . THR A 1 101 ? 13.984 -44.188 -28.5 1 24.39 101 THR A CA 1
ATOM 845 C C . THR A 1 101 ? 13.492 -43.531 -27.203 1 24.39 101 THR A C 1
ATOM 847 O O . THR A 1 101 ? 13.172 -42.344 -27.188 1 24.39 101 THR A O 1
ATOM 850 N N . VAL A 1 102 ? 13.078 -44.5 -26.312 1 24.61 102 VAL A N 1
ATOM 851 C CA . VAL A 1 102 ? 12.641 -44.344 -24.922 1 24.61 102 VAL A CA 1
ATOM 852 C C . VAL A 1 102 ? 13.539 -43.344 -24.203 1 24.61 102 VAL A C 1
ATOM 854 O O . VAL A 1 102 ? 14.727 -43.625 -23.984 1 24.61 102 VAL A O 1
ATOM 857 N N . CYS A 1 103 ? 13.914 -42.375 -24.844 1 25.48 103 CYS A N 1
ATOM 858 C CA . CYS A 1 103 ? 14.633 -41.438 -24 1 25.48 103 CYS A CA 1
ATOM 859 C C . CYS A 1 103 ? 14.203 -41.562 -22.547 1 25.48 103 CYS A C 1
ATOM 861 O O . CYS A 1 103 ? 13.016 -41.5 -22.234 1 25.48 103 CYS A O 1
ATOM 863 N N . ASN A 1 104 ? 14.859 -42.531 -21.969 1 24.92 104 ASN A N 1
ATOM 864 C CA . ASN A 1 104 ? 14.688 -42.625 -20.531 1 24.92 104 ASN A CA 1
ATOM 865 C C . ASN A 1 104 ? 14.406 -41.25 -19.922 1 24.92 104 ASN A C 1
ATOM 867 O O . ASN A 1 104 ? 15.211 -40.344 -20.062 1 24.92 104 ASN A O 1
ATOM 871 N N . LYS A 1 105 ? 13.234 -40.844 -20.062 1 29.81 105 LYS A N 1
ATOM 872 C CA . LYS A 1 105 ? 12.688 -39.719 -19.312 1 29.81 105 LYS A CA 1
ATOM 873 C C . LYS A 1 105 ? 13.477 -39.469 -18.047 1 29.81 105 LYS A C 1
ATOM 875 O O . LYS A 1 105 ? 13.641 -40.375 -17.219 1 29.81 105 LYS A O 1
ATOM 880 N N . PRO A 1 106 ? 14.703 -38.844 -18.234 1 29.52 106 PRO A N 1
ATOM 881 C CA . PRO A 1 106 ? 15.266 -38.75 -16.875 1 29.52 106 PRO A CA 1
ATOM 882 C C . PRO A 1 106 ? 14.203 -38.844 -15.789 1 29.52 106 PRO A C 1
ATOM 884 O O . PRO A 1 106 ? 13.039 -38.531 -16.031 1 29.52 106 PRO A O 1
ATOM 887 N N . PRO A 1 107 ? 14.391 -39.75 -14.812 1 26.89 107 PRO A N 1
ATOM 888 C CA . PRO A 1 107 ? 13.312 -39.688 -13.82 1 26.89 107 PRO A CA 1
ATOM 889 C C . PRO A 1 107 ? 12.711 -38.312 -13.68 1 26.89 107 PRO A C 1
ATOM 891 O O . PRO A 1 107 ? 13.375 -37.312 -13.984 1 26.89 107 PRO A O 1
ATOM 894 N N . GLU A 1 108 ? 11.523 -38 -14.094 1 30.42 108 GLU A N 1
ATOM 895 C CA . GLU A 1 108 ? 10.695 -36.906 -13.609 1 30.42 108 GLU A CA 1
ATOM 896 C C . GLU A 1 108 ? 11.336 -36.25 -12.391 1 30.42 108 GLU A C 1
ATOM 898 O O . GLU A 1 108 ? 11.406 -36.844 -11.312 1 30.42 108 GLU A O 1
ATOM 903 N N . SER A 1 109 ? 12.617 -35.938 -12.539 1 30.27 109 SER A N 1
ATOM 904 C CA . SER A 1 109 ? 13.133 -35.281 -11.352 1 30.27 109 SER A CA 1
ATOM 905 C C . SER A 1 109 ? 12 -34.656 -10.531 1 30.27 109 SER A C 1
ATOM 907 O O . SER A 1 109 ? 11.125 -34 -11.07 1 30.27 109 SER A O 1
ATOM 909 N N . HIS A 1 110 ? 11.516 -35.219 -9.688 1 30.78 110 HIS A N 1
ATOM 910 C CA . HIS A 1 110 ? 10.555 -34.906 -8.641 1 30.78 110 HIS A CA 1
ATOM 911 C C . HIS A 1 110 ? 10.695 -33.438 -8.203 1 30.78 110 HIS A C 1
ATOM 913 O O . HIS A 1 110 ? 11.547 -33.125 -7.379 1 30.78 110 HIS A O 1
ATOM 919 N N . LEU A 1 111 ? 11.133 -32.531 -9.023 1 36.59 111 LEU A N 1
ATOM 920 C CA . LEU A 1 111 ? 10.836 -31.219 -8.461 1 36.59 111 LEU A CA 1
ATOM 921 C C . LEU A 1 111 ? 9.766 -31.312 -7.375 1 36.59 111 LEU A C 1
ATOM 923 O O . LEU A 1 111 ? 8.648 -31.766 -7.637 1 36.59 111 LEU A O 1
ATOM 927 N N . GLU A 1 112 ? 10.211 -31.641 -6.434 1 43.44 112 GLU A N 1
ATOM 928 C CA . GLU A 1 112 ? 9.305 -31.859 -5.309 1 43.44 112 GLU A CA 1
ATOM 929 C C . GLU A 1 112 ? 8.133 -30.875 -5.34 1 43.44 112 GLU A C 1
ATOM 931 O O . GLU A 1 112 ? 8.344 -29.672 -5.324 1 43.44 112 GLU A O 1
ATOM 936 N N . LYS A 1 113 ? 7.133 -31.047 -6.332 1 60.97 113 LYS A N 1
ATOM 937 C CA . LYS A 1 113 ? 5.82 -30.406 -6.266 1 60.97 113 LYS A CA 1
ATOM 938 C C . LYS A 1 113 ? 5.535 -29.891 -4.855 1 60.97 113 LYS A C 1
ATOM 940 O O . LYS A 1 113 ? 5.699 -30.625 -3.877 1 60.97 113 LYS A O 1
ATOM 945 N N . LEU A 1 114 ? 5.699 -28.484 -4.914 1 76.06 114 LEU A N 1
ATOM 946 C CA . LEU A 1 114 ? 5.25 -27.969 -3.627 1 76.06 114 LEU A CA 1
ATOM 947 C C . LEU A 1 114 ? 4.039 -28.75 -3.119 1 76.06 114 LEU A C 1
ATOM 949 O O . LEU A 1 114 ? 3.051 -28.906 -3.838 1 76.06 114 LEU A O 1
ATOM 953 N N . LYS A 1 115 ? 4.344 -29.562 -2.139 1 86.56 115 LYS A N 1
ATOM 954 C CA . LYS A 1 115 ? 3.207 -30.203 -1.488 1 86.56 115 LYS A CA 1
ATOM 955 C C . LYS A 1 115 ? 2.432 -29.219 -0.625 1 86.56 115 LYS A C 1
ATOM 957 O O . LYS A 1 115 ? 2.988 -28.625 0.299 1 86.56 115 LYS A O 1
ATOM 962 N N . ILE A 1 116 ? 1.27 -29.031 -1.008 1 92.69 116 ILE A N 1
ATOM 963 C CA . ILE A 1 116 ? 0.433 -28.109 -0.256 1 92.69 116 ILE A CA 1
ATOM 964 C C . ILE A 1 116 ? -0.11 -28.797 0.994 1 92.69 116 ILE A C 1
ATOM 966 O O . ILE A 1 116 ? -0.958 -29.688 0.9 1 92.69 116 ILE A O 1
ATOM 970 N N . ASP A 1 117 ? 0.488 -28.469 2.066 1 93.5 117 ASP A N 1
ATOM 971 C CA . ASP A 1 117 ? 0.07 -28.953 3.377 1 93.5 117 ASP A CA 1
ATOM 972 C C . ASP A 1 117 ? -0.275 -27.797 4.309 1 93.5 117 ASP A C 1
ATOM 974 O O . ASP A 1 117 ? 0.6 -27.266 4.992 1 93.5 117 ASP A O 1
ATOM 978 N N . VAL A 1 118 ? -1.574 -27.578 4.43 1 96.12 118 VAL A N 1
ATOM 979 C CA . VAL A 1 118 ? -2.031 -26.391 5.148 1 96.12 118 VAL A CA 1
ATOM 980 C C . VAL A 1 118 ? -2.084 -26.672 6.648 1 96.12 118 VAL A C 1
ATOM 982 O O . VAL A 1 118 ? -2.66 -27.688 7.07 1 96.12 118 VAL A O 1
ATOM 985 N N . LYS A 1 119 ? -1.426 -25.844 7.43 1 95.88 119 LYS A N 1
ATOM 986 C CA . LYS A 1 119 ? -1.619 -25.875 8.875 1 95.88 119 LYS A CA 1
ATOM 987 C C . LYS A 1 119 ? -2.939 -25.203 9.266 1 95.88 119 LYS A C 1
ATOM 989 O O . LYS A 1 119 ? -3.15 -24.031 9 1 95.88 119 LYS A O 1
ATOM 994 N N . TYR A 1 120 ? -3.766 -25.984 9.898 1 95.88 120 TYR A N 1
ATOM 995 C CA . TYR A 1 120 ? -5.117 -25.5 10.18 1 95.88 120 TYR A CA 1
ATOM 996 C C . TYR A 1 120 ? -5.164 -24.734 11.5 1 95.88 120 TYR A C 1
ATOM 998 O O . TYR A 1 120 ? -4.398 -25.031 12.422 1 95.88 120 TYR A O 1
ATOM 1006 N N . ALA A 1 121 ? -6.055 -23.781 11.523 1 96 121 ALA A N 1
ATOM 1007 C CA . ALA A 1 121 ? -6.25 -22.969 12.727 1 96 121 ALA A CA 1
ATOM 1008 C C . ALA A 1 121 ? -7.012 -23.766 13.797 1 96 121 ALA A C 1
ATOM 1010 O O . ALA A 1 121 ? -7.836 -24.625 13.469 1 96 121 ALA A O 1
ATOM 1011 N N . THR A 1 122 ? -6.715 -23.453 15.078 1 93.69 122 THR A N 1
ATOM 1012 C CA . THR A 1 122 ? -7.422 -24.078 16.188 1 93.69 122 THR A CA 1
ATOM 1013 C C . THR A 1 122 ? -8.25 -23.047 16.953 1 93.69 122 THR A C 1
ATOM 1015 O O . THR A 1 122 ? -9.117 -23.406 17.75 1 93.69 122 THR A O 1
ATOM 1018 N N . LYS A 1 123 ? -7.926 -21.828 16.719 1 94.38 123 LYS A N 1
ATOM 1019 C CA . LYS A 1 123 ? -8.648 -20.719 17.344 1 94.38 123 LYS A CA 1
ATOM 1020 C C . LYS A 1 123 ? -8.75 -19.531 16.406 1 94.38 123 LYS A C 1
ATOM 1022 O O . LYS A 1 123 ? -7.984 -19.422 15.445 1 94.38 123 LYS A O 1
ATOM 1027 N N . PHE A 1 124 ? -9.703 -18.734 16.672 1 94.44 124 PHE A N 1
ATOM 1028 C CA . PHE A 1 124 ? -9.805 -17.484 15.93 1 94.44 124 PHE A CA 1
ATOM 1029 C C . PHE A 1 124 ? -8.867 -16.422 16.5 1 94.44 124 PHE A C 1
ATOM 1031 O O . PHE A 1 124 ? -8.828 -16.219 17.719 1 94.44 124 PHE A O 1
ATOM 1038 N N . CYS A 1 125 ? -8.102 -15.828 15.617 1 92 125 CYS A N 1
ATOM 1039 C CA . CYS A 1 125 ? -7.105 -14.852 16.062 1 92 125 CYS A CA 1
ATOM 1040 C C . CYS A 1 125 ? -7.645 -13.438 15.945 1 92 125 CYS A C 1
ATOM 1042 O O . CYS A 1 125 ? -7.008 -12.484 16.422 1 92 125 CYS A O 1
ATOM 1044 N N . ASP A 1 126 ? -8.805 -13.266 15.375 1 88.69 126 ASP A N 1
ATOM 1045 C CA . ASP A 1 126 ? -9.391 -11.938 15.18 1 88.69 126 ASP A CA 1
ATOM 1046 C C . ASP A 1 126 ? -10.039 -11.43 16.453 1 88.69 126 ASP A C 1
ATOM 1048 O O . ASP A 1 126 ? -11.242 -11.156 16.484 1 88.69 126 ASP A O 1
ATOM 1052 N N . THR A 1 127 ? -9.25 -11.07 17.453 1 82.31 127 THR A N 1
ATOM 1053 C CA . THR A 1 127 ? -9.773 -10.742 18.781 1 82.31 127 THR A CA 1
ATOM 1054 C C . THR A 1 127 ? -9.977 -9.234 18.922 1 82.31 127 THR A C 1
ATOM 1056 O O . THR A 1 127 ? -10.703 -8.781 19.797 1 82.31 127 THR A O 1
ATOM 1059 N N . ASP A 1 128 ? -9.414 -8.516 18.062 1 80 128 ASP A N 1
ATOM 1060 C CA . ASP A 1 128 ? -9.516 -7.062 18.188 1 80 128 ASP A CA 1
ATOM 1061 C C . ASP A 1 128 ? -10.617 -6.504 17.297 1 80 128 ASP A C 1
ATOM 1063 O O . ASP A 1 128 ? -11.008 -7.145 16.312 1 80 128 ASP A O 1
ATOM 1067 N N . ASP A 1 129 ? -11.164 -5.344 17.641 1 80 129 ASP A N 1
ATOM 1068 C CA . ASP A 1 129 ? -12.289 -4.715 16.969 1 80 129 ASP A CA 1
ATOM 1069 C C . ASP A 1 129 ? -11.891 -4.207 15.586 1 80 129 ASP A C 1
ATOM 1071 O O . ASP A 1 129 ? -12.75 -3.854 14.773 1 80 129 ASP A O 1
ATOM 1075 N N . PHE A 1 130 ? -10.711 -4.305 15.289 1 85.25 130 PHE A N 1
ATOM 1076 C CA . PHE A 1 130 ? -10.297 -3.73 14.016 1 85.25 130 PHE A CA 1
ATOM 1077 C C . PHE A 1 130 ? -9.922 -4.828 13.023 1 85.25 130 PHE A C 1
ATOM 1079 O O . PHE A 1 130 ? -9.352 -4.547 11.969 1 85.25 130 PHE A O 1
ATOM 1086 N N . CYS A 1 131 ? -10.375 -6.031 13.375 1 93 131 CYS A N 1
ATOM 1087 C CA . CYS A 1 131 ? -10.219 -7.164 12.469 1 93 131 CYS A CA 1
ATOM 1088 C C . CYS A 1 131 ? -11.508 -7.441 11.711 1 93 131 CYS A C 1
ATOM 1090 O O . CYS A 1 131 ? -12.594 -7.137 12.203 1 93 131 CYS A O 1
ATOM 1092 N N . TYR A 1 132 ? -11.398 -7.945 10.516 1 95.94 132 TYR A N 1
ATOM 1093 C CA . TYR A 1 132 ? -12.57 -8.492 9.836 1 95.94 132 TYR A CA 1
ATOM 1094 C C . TYR A 1 132 ? -13.094 -9.727 10.562 1 95.94 132 TYR A C 1
ATOM 1096 O O . TYR A 1 132 ? -12.312 -10.508 11.102 1 95.94 132 TYR A O 1
ATOM 1104 N N . LYS A 1 133 ? -14.375 -9.852 10.539 1 93.12 133 LYS A N 1
ATOM 1105 C CA . LYS A 1 133 ? -14.961 -11.094 11.016 1 93.12 133 LYS A CA 1
ATOM 1106 C C . LYS A 1 133 ? -15.102 -12.109 9.883 1 93.12 133 LYS A C 1
ATOM 1108 O O . LYS A 1 133 ? -16.062 -12.055 9.109 1 93.12 133 LYS A O 1
ATOM 1113 N N . THR A 1 134 ? -14.211 -12.977 9.766 1 94.81 134 THR A N 1
ATOM 1114 C CA . THR A 1 134 ? -14.195 -13.984 8.711 1 94.81 134 THR A CA 1
ATOM 1115 C C . THR A 1 134 ? -14.344 -15.383 9.305 1 94.81 134 THR A C 1
ATOM 1117 O O . THR A 1 134 ? -13.391 -16.172 9.305 1 94.81 134 THR A O 1
ATOM 1120 N N . ARG A 1 135 ? -15.539 -15.695 9.781 1 94.44 135 ARG A N 1
ATOM 1121 C CA . ARG A 1 135 ? -15.734 -16.922 10.555 1 94.44 135 ARG A CA 1
ATOM 1122 C C . ARG A 1 135 ? -16.812 -17.797 9.93 1 94.44 135 ARG A C 1
ATOM 1124 O O . ARG A 1 135 ? -17.141 -18.859 10.461 1 94.44 135 ARG A O 1
ATOM 1131 N N . SER A 1 136 ? -17.297 -17.422 8.836 1 93.94 136 SER A N 1
ATOM 1132 C CA . SER A 1 136 ? -18.422 -18.125 8.242 1 93.94 136 SER A CA 1
ATOM 1133 C C . SER A 1 136 ? -17.984 -19.406 7.551 1 93.94 136 SER A C 1
ATOM 1135 O O . SER A 1 136 ? -16.797 -19.562 7.223 1 93.94 136 SER A O 1
ATOM 1137 N N . ARG A 1 137 ? -18.969 -20.297 7.359 1 92.69 137 ARG A N 1
ATOM 1138 C CA . ARG A 1 137 ? -18.719 -21.531 6.602 1 92.69 137 ARG A CA 1
ATOM 1139 C C . ARG A 1 137 ? -18.375 -21.203 5.148 1 92.69 137 ARG A C 1
ATOM 1141 O O . ARG A 1 137 ? -17.547 -21.875 4.539 1 92.69 137 ARG A O 1
ATOM 1148 N N . ASN A 1 138 ? -19.109 -20.312 4.629 1 94 138 ASN A N 1
ATOM 1149 C CA . ASN A 1 138 ? -18.719 -19.781 3.326 1 94 138 ASN A CA 1
ATOM 1150 C C . ASN A 1 138 ? -17.609 -18.734 3.445 1 94 138 ASN A C 1
ATOM 1152 O O . ASN A 1 138 ? -17.875 -17.531 3.338 1 94 138 ASN A O 1
ATOM 1156 N N . ARG A 1 139 ? -16.422 -19.234 3.6 1 94.62 139 ARG A N 1
ATOM 1157 C CA . ARG A 1 139 ? -15.273 -18.406 3.961 1 94.62 139 ARG A CA 1
ATOM 1158 C C . ARG A 1 139 ? -14.992 -17.344 2.891 1 94.62 139 ARG A C 1
ATOM 1160 O O . ARG A 1 139 ? -14.781 -16.172 3.203 1 94.62 139 ARG A O 1
ATOM 1167 N N . GLY A 1 140 ? -14.891 -17.812 1.71 1 95.69 140 GLY A N 1
ATOM 1168 C CA . GLY A 1 140 ? -14.547 -16.844 0.69 1 95.69 140 GLY A CA 1
ATOM 1169 C C . GLY A 1 140 ? -14.531 -17.422 -0.711 1 95.69 140 GLY A C 1
ATOM 1170 O O . GLY A 1 140 ? -14.609 -18.641 -0.886 1 95.69 140 GLY A O 1
ATOM 1171 N N . GLN A 1 141 ? -14.539 -16.562 -1.665 1 96.75 141 GLN A N 1
ATOM 1172 C CA . GLN A 1 141 ? -14.469 -16.891 -3.084 1 96.75 141 GLN A CA 1
ATOM 1173 C C . GLN A 1 141 ? -13.141 -16.438 -3.691 1 96.75 141 GLN A C 1
ATOM 1175 O O . GLN A 1 141 ? -12.641 -15.352 -3.371 1 96.75 141 GLN A O 1
ATOM 1180 N N . VAL A 1 142 ? -12.578 -17.328 -4.504 1 98.31 142 VAL A N 1
ATOM 1181 C CA . VAL A 1 142 ? -11.305 -17.031 -5.152 1 98.31 142 VAL A CA 1
ATOM 1182 C C . VAL A 1 142 ? -11.461 -17.125 -6.668 1 98.31 142 VAL A C 1
ATOM 1184 O O . VAL A 1 142 ? -11.93 -18.141 -7.191 1 98.31 142 VAL A O 1
ATOM 1187 N N . LEU A 1 143 ? -11.148 -16.031 -7.316 1 98.69 143 LEU A N 1
ATOM 1188 C CA . LEU A 1 143 ? -11.07 -16.031 -8.773 1 98.69 143 LEU A CA 1
ATOM 1189 C C . LEU A 1 143 ? -9.617 -16.109 -9.234 1 98.69 143 LEU A C 1
ATOM 1191 O O . LEU A 1 143 ? -8.789 -15.281 -8.859 1 98.69 143 LEU A O 1
ATOM 1195 N N . ILE A 1 144 ? -9.312 -17.156 -10 1 98.44 144 ILE A N 1
ATOM 1196 C CA . ILE A 1 144 ? -7.98 -17.297 -10.578 1 98.44 144 ILE A CA 1
ATOM 1197 C C . ILE A 1 144 ? -8.078 -17.266 -12.102 1 98.44 144 ILE A C 1
ATOM 1199 O O . ILE A 1 144 ? -8.789 -18.078 -12.695 1 98.44 144 ILE A O 1
ATOM 1203 N N . ILE A 1 145 ? -7.477 -16.297 -12.695 1 98.38 145 ILE A N 1
ATOM 1204 C CA . ILE A 1 145 ? -7.328 -16.25 -14.141 1 98.38 145 ILE A CA 1
ATOM 1205 C C . ILE A 1 145 ? -5.867 -16.484 -14.523 1 98.38 145 ILE A C 1
ATOM 1207 O O . ILE A 1 145 ? -4.988 -15.711 -14.133 1 98.38 145 ILE A O 1
ATOM 1211 N N . ASN A 1 146 ? -5.617 -17.547 -15.258 1 96.38 146 ASN A N 1
ATOM 1212 C CA . ASN A 1 146 ? -4.262 -17.906 -15.664 1 96.38 146 ASN A CA 1
ATOM 1213 C C . ASN A 1 146 ? -4.121 -17.938 -17.188 1 96.38 146 ASN A C 1
ATOM 1215 O O . ASN A 1 146 ? -4.473 -18.938 -17.812 1 96.38 146 ASN A O 1
ATOM 1219 N N . ASN A 1 147 ? -3.605 -16.875 -17.703 1 94.94 147 ASN A N 1
ATOM 1220 C CA . ASN A 1 147 ? -3.295 -16.859 -19.125 1 94.94 147 ASN A CA 1
ATOM 1221 C C . ASN A 1 147 ? -1.885 -17.375 -19.406 1 94.94 147 ASN A C 1
ATOM 1223 O O . ASN A 1 147 ? -0.903 -16.734 -19.016 1 94.94 147 ASN A O 1
ATOM 1227 N N . MET A 1 148 ? -1.786 -18.469 -20.109 1 89.56 148 MET A N 1
ATOM 1228 C CA . MET A 1 148 ? -0.494 -19.109 -20.328 1 89.56 148 MET A CA 1
ATOM 1229 C C . MET A 1 148 ? -0.126 -19.109 -21.797 1 89.56 148 MET A C 1
ATOM 1231 O O . MET A 1 148 ? 1.05 -18.984 -22.156 1 89.56 148 MET A O 1
ATOM 1235 N N . VAL A 1 149 ? -1.148 -19.266 -22.625 1 90.25 149 VAL A N 1
ATOM 1236 C CA . VAL A 1 149 ? -0.931 -19.328 -24.062 1 90.25 149 VAL A CA 1
ATOM 1237 C C . VAL A 1 149 ? -1.558 -18.109 -24.734 1 90.25 149 VAL A C 1
ATOM 1239 O O . VAL A 1 149 ? -2.674 -17.719 -24.391 1 90.25 149 VAL A O 1
ATOM 1242 N N . PHE A 1 150 ? -0.842 -17.578 -25.703 1 90.12 150 PHE A N 1
ATOM 1243 C CA . PHE A 1 150 ? -1.278 -16.359 -26.375 1 90.12 150 PHE A CA 1
ATOM 1244 C C . PHE A 1 150 ? -1.327 -16.562 -27.875 1 90.12 150 PHE A C 1
ATOM 1246 O O . PHE A 1 150 ? -0.521 -17.312 -28.438 1 90.12 150 PHE A O 1
ATOM 1253 N N . GLU A 1 151 ? -2.221 -15.992 -28.469 1 87.88 151 GLU A N 1
ATOM 1254 C CA . GLU A 1 151 ? -2.436 -16.141 -29.906 1 87.88 151 GLU A CA 1
ATOM 1255 C C . GLU A 1 151 ? -1.453 -15.289 -30.703 1 87.88 151 GLU A C 1
ATOM 1257 O O . GLU A 1 151 ? -1.265 -15.5 -31.906 1 87.88 151 GLU A O 1
ATOM 1262 N N . THR A 1 152 ? -0.913 -14.375 -30.078 1 79.56 152 THR A N 1
ATOM 1263 C CA . THR A 1 152 ? 0.021 -13.484 -30.766 1 79.56 152 THR A CA 1
ATOM 1264 C C . THR A 1 152 ? 1.461 -13.938 -30.547 1 79.56 152 THR A C 1
ATOM 1266 O O . THR A 1 152 ? 1.781 -14.523 -29.5 1 79.56 152 THR A O 1
ATOM 1269 N N . GLU A 1 153 ? 2.336 -13.703 -31.484 1 68.94 153 GLU A N 1
ATOM 1270 C CA . GLU A 1 153 ? 3.752 -14.047 -31.391 1 68.94 153 GLU A CA 1
ATOM 1271 C C . GLU A 1 153 ? 4.484 -13.109 -30.438 1 68.94 153 GLU A C 1
ATOM 1273 O O . GLU A 1 153 ? 5.594 -13.406 -29.984 1 68.94 153 GLU A O 1
ATOM 1278 N N . ARG A 1 154 ? 3.834 -12.062 -30.125 1 71.06 154 ARG A N 1
ATOM 1279 C CA . ARG A 1 154 ? 4.469 -11.055 -29.281 1 71.06 154 ARG A CA 1
ATOM 1280 C C . ARG A 1 154 ? 4.605 -11.539 -27.844 1 71.06 154 ARG A C 1
ATOM 1282 O O . ARG A 1 154 ? 5.496 -11.102 -27.109 1 71.06 154 ARG A O 1
ATOM 1289 N N . HIS A 1 155 ? 3.711 -12.344 -27.578 1 77.62 155 HIS A N 1
ATOM 1290 C CA . HIS A 1 155 ? 3.689 -12.805 -26.188 1 77.62 155 HIS A CA 1
ATOM 1291 C C . HIS A 1 155 ? 3.984 -14.297 -26.094 1 77.62 155 HIS A C 1
ATOM 1293 O O . HIS A 1 155 ? 3.252 -15.117 -26.656 1 77.62 155 HIS A O 1
ATOM 1299 N N . ILE A 1 156 ? 5.039 -14.57 -25.312 1 72.75 156 ILE A N 1
ATOM 1300 C CA . ILE A 1 156 ? 5.516 -15.945 -25.219 1 72.75 156 ILE A CA 1
ATOM 1301 C C . ILE A 1 156 ? 4.668 -16.719 -24.219 1 72.75 156 ILE A C 1
ATOM 1303 O O . ILE A 1 156 ? 4.094 -16.141 -23.297 1 72.75 156 ILE A O 1
ATOM 1307 N N . THR A 1 157 ? 4.645 -17.969 -24.516 1 80.06 157 THR A N 1
ATOM 1308 C CA . THR A 1 157 ? 3.926 -18.859 -23.609 1 80.06 157 THR A CA 1
ATOM 1309 C C . THR A 1 157 ? 4.562 -18.844 -22.219 1 80.06 157 THR A C 1
ATOM 1311 O O . THR A 1 157 ? 5.789 -18.875 -22.094 1 80.06 157 THR A O 1
ATOM 1314 N N . ARG A 1 158 ? 3.777 -18.75 -21.203 1 81.62 158 ARG A N 1
ATOM 1315 C CA . ARG A 1 158 ? 4.246 -18.766 -19.828 1 81.62 158 ARG A CA 1
ATOM 1316 C C . ARG A 1 158 ? 4.367 -20.188 -19.297 1 81.62 158 ARG A C 1
ATOM 1318 O O . ARG A 1 158 ? 3.469 -20.688 -18.625 1 81.62 158 ARG A O 1
ATOM 1325 N N . ARG A 1 159 ? 5.406 -20.734 -19.5 1 68.31 159 ARG A N 1
ATOM 1326 C CA . ARG A 1 159 ? 5.648 -22.109 -19.094 1 68.31 159 ARG A CA 1
ATOM 1327 C C . ARG A 1 159 ? 5.762 -22.219 -17.578 1 68.31 159 ARG A C 1
ATOM 1329 O O . ARG A 1 159 ? 6.387 -21.375 -16.938 1 68.31 159 ARG A O 1
ATOM 1336 N N . GLY A 1 160 ? 5.23 -23.188 -16.938 1 73.69 160 GLY A N 1
ATOM 1337 C CA . GLY A 1 160 ? 5.305 -23.375 -15.492 1 73.69 160 GLY A CA 1
ATOM 1338 C C . GLY A 1 160 ? 4.156 -22.734 -14.75 1 73.69 160 GLY A C 1
ATOM 1339 O O . GLY A 1 160 ? 3.947 -23 -13.562 1 73.69 160 GLY A O 1
ATOM 1340 N N . ALA A 1 161 ? 3.451 -21.906 -15.477 1 82.56 161 ALA A N 1
ATOM 1341 C CA . ALA A 1 161 ? 2.336 -21.203 -14.852 1 82.56 161 ALA A CA 1
ATOM 1342 C C . ALA A 1 161 ? 1.261 -22.172 -14.383 1 82.56 161 ALA A C 1
ATOM 1344 O O . ALA A 1 161 ? 0.466 -21.859 -13.5 1 82.56 161 ALA A O 1
ATOM 1345 N N . GLU A 1 162 ? 1.298 -23.344 -14.977 1 85.56 162 GLU A N 1
ATOM 1346 C CA . GLU A 1 162 ? 0.337 -24.359 -14.57 1 85.56 162 GLU A CA 1
ATOM 1347 C C . GLU A 1 162 ? 0.609 -24.844 -13.156 1 85.56 162 GLU A C 1
ATOM 1349 O O . GLU A 1 162 ? -0.318 -25.219 -12.43 1 85.56 162 GLU A O 1
ATOM 1354 N N . VAL A 1 163 ? 1.848 -24.906 -12.82 1 84.12 163 VAL A N 1
ATOM 1355 C CA . VAL A 1 163 ? 2.223 -25.312 -11.477 1 84.12 163 VAL A CA 1
ATOM 1356 C C . VAL A 1 163 ? 1.674 -24.328 -10.453 1 84.12 163 VAL A C 1
ATOM 1358 O O . VAL A 1 163 ? 1.088 -24.719 -9.445 1 84.12 163 VAL A O 1
ATOM 1361 N N . ASP A 1 164 ? 1.822 -23.047 -10.734 1 89.12 164 ASP A N 1
ATOM 1362 C CA . ASP A 1 164 ? 1.282 -22 -9.875 1 89.12 164 ASP A CA 1
ATOM 1363 C C . ASP A 1 164 ? -0.231 -22.141 -9.719 1 89.12 164 ASP A C 1
ATOM 1365 O O . ASP A 1 164 ? -0.763 -22.016 -8.617 1 89.12 164 ASP A O 1
ATOM 1369 N N . GLU A 1 165 ? -0.783 -22.391 -10.828 1 92.12 165 GLU A N 1
ATOM 1370 C CA . GLU A 1 165 ? -2.232 -22.562 -10.852 1 92.12 165 GLU A CA 1
ATOM 1371 C C . GLU A 1 165 ? -2.668 -23.703 -9.945 1 92.12 165 GLU A C 1
ATOM 1373 O O . GLU A 1 165 ? -3.582 -23.547 -9.133 1 92.12 165 GLU A O 1
ATOM 1378 N N . ARG A 1 166 ? -2.094 -24.828 -10.102 1 91.38 166 ARG A N 1
ATOM 1379 C CA . ARG A 1 166 ? -2.432 -26 -9.305 1 91.38 166 ARG A CA 1
ATOM 1380 C C . ARG A 1 166 ? -2.201 -25.75 -7.824 1 91.38 166 ARG A C 1
ATOM 1382 O O . ARG A 1 166 ? -3.035 -26.094 -6.988 1 91.38 166 ARG A O 1
ATOM 1389 N N . ASN A 1 167 ? -1.066 -25.141 -7.562 1 92.44 167 ASN A N 1
ATOM 1390 C CA . ASN A 1 167 ? -0.732 -24.859 -6.172 1 92.44 167 ASN A CA 1
ATOM 1391 C C . ASN A 1 167 ? -1.756 -23.922 -5.535 1 92.44 167 ASN A C 1
ATOM 1393 O O . ASN A 1 167 ? -2.209 -24.156 -4.414 1 92.44 167 ASN A O 1
ATOM 1397 N N . LEU A 1 168 ? -2.096 -22.906 -6.25 1 96.5 168 LEU A N 1
ATOM 1398 C CA . LEU A 1 168 ? -3.059 -21.938 -5.738 1 96.5 168 LEU A CA 1
ATOM 1399 C C . LEU A 1 168 ? -4.418 -22.594 -5.508 1 96.5 168 LEU A C 1
ATOM 1401 O O . LEU A 1 168 ? -5.035 -22.391 -4.457 1 96.5 168 LEU A O 1
ATOM 1405 N N . LYS A 1 169 ? -4.84 -23.312 -6.488 1 96.75 169 LYS A N 1
ATOM 1406 C CA . LYS A 1 169 ? -6.137 -23.969 -6.375 1 96.75 169 LYS A CA 1
ATOM 1407 C C . LYS A 1 169 ? -6.176 -24.906 -5.172 1 96.75 169 LYS A C 1
ATOM 1409 O O . LYS A 1 169 ? -7.109 -24.859 -4.367 1 96.75 169 LYS A O 1
ATOM 1414 N N . GLU A 1 170 ? -5.188 -25.734 -5.082 1 95.69 170 GLU A N 1
ATOM 1415 C CA . GLU A 1 170 ? -5.125 -26.688 -3.979 1 95.69 170 GLU A CA 1
ATOM 1416 C C . GLU A 1 170 ? -5.055 -25.969 -2.633 1 95.69 170 GLU A C 1
ATOM 1418 O O . GLU A 1 170 ? -5.742 -26.359 -1.684 1 95.69 170 GLU A O 1
ATOM 1423 N N . LEU A 1 171 ? -4.254 -24.953 -2.516 1 97.06 171 LEU A N 1
ATOM 1424 C CA . LEU A 1 171 ? -4.078 -24.188 -1.286 1 97.06 171 LEU A CA 1
ATOM 1425 C C . LEU A 1 171 ? -5.41 -23.625 -0.801 1 97.06 171 LEU A C 1
ATOM 1427 O O . LEU A 1 171 ? -5.812 -23.859 0.338 1 97.06 171 LEU A O 1
ATOM 1431 N N . PHE A 1 172 ? -6.07 -22.891 -1.69 1 97.75 172 PHE A N 1
ATOM 1432 C CA . PHE A 1 172 ? -7.277 -22.188 -1.285 1 97.75 172 PHE A CA 1
ATOM 1433 C C . PHE A 1 172 ? -8.406 -23.156 -0.986 1 97.75 172 PHE A C 1
ATOM 1435 O O . PHE A 1 172 ? -9.188 -22.953 -0.057 1 97.75 172 PHE A O 1
ATOM 1442 N N . GLU A 1 173 ? -8.469 -24.203 -1.734 1 96 173 GLU A N 1
ATOM 1443 C CA . GLU A 1 173 ? -9.484 -25.219 -1.456 1 96 173 GLU A CA 1
ATOM 1444 C C . GLU A 1 173 ? -9.258 -25.875 -0.098 1 96 173 GLU A C 1
ATOM 1446 O O . GLU A 1 173 ? -10.195 -26.062 0.672 1 96 173 GLU A O 1
ATOM 1451 N N . LYS A 1 174 ? -8.031 -26.172 0.166 1 95.25 174 LYS A N 1
ATOM 1452 C CA . LYS A 1 174 ? -7.707 -26.781 1.453 1 95.25 174 LYS A CA 1
ATOM 1453 C C . LYS A 1 174 ? -7.984 -25.812 2.602 1 95.25 174 LYS A C 1
ATOM 1455 O O . LYS A 1 174 ? -8.242 -26.25 3.729 1 95.25 174 LYS A O 1
ATOM 1460 N N . MET A 1 175 ? -7.957 -24.531 2.367 1 95.94 175 MET A N 1
ATOM 1461 C CA . MET A 1 175 ? -8.203 -23.531 3.402 1 95.94 175 MET A CA 1
ATOM 1462 C C . MET A 1 175 ? -9.695 -23.266 3.557 1 95.94 175 MET A C 1
ATOM 1464 O O . MET A 1 175 ? -10.102 -22.469 4.406 1 95.94 175 MET A O 1
ATOM 1468 N N . GLY A 1 176 ? -10.484 -23.797 2.703 1 93.06 176 GLY A N 1
ATOM 1469 C CA . GLY A 1 176 ? -11.93 -23.688 2.863 1 93.06 176 GLY A CA 1
ATOM 1470 C C . GLY A 1 176 ? -12.562 -22.703 1.91 1 93.06 176 GLY A C 1
ATOM 1471 O O . GLY A 1 176 ? -13.711 -22.297 2.102 1 93.06 176 GLY A O 1
ATOM 1472 N N . PHE A 1 177 ? -11.828 -22.297 0.899 1 96.19 177 PHE A N 1
ATOM 1473 C CA . PHE A 1 177 ? -12.344 -21.344 -0.08 1 96.19 177 PHE A CA 1
ATOM 1474 C C . PHE A 1 177 ? -12.914 -22.078 -1.289 1 96.19 177 PHE A C 1
ATOM 1476 O O . PHE A 1 177 ? -12.625 -23.25 -1.51 1 96.19 177 PHE A O 1
ATOM 1483 N N . TYR A 1 178 ? -13.797 -21.375 -1.988 1 95.62 178 TYR A N 1
ATOM 1484 C CA . TYR A 1 178 ? -14.25 -21.828 -3.301 1 95.62 178 TYR A CA 1
ATOM 1485 C C . TYR A 1 178 ? -13.453 -21.156 -4.41 1 95.62 178 TYR A C 1
ATOM 1487 O O . TYR A 1 178 ? -13.273 -19.938 -4.41 1 95.62 178 TYR A O 1
ATOM 1495 N N . VAL A 1 179 ? -13 -22.016 -5.367 1 97.62 179 VAL A N 1
ATOM 1496 C CA . VAL A 1 179 ? -12.094 -21.469 -6.383 1 97.62 179 VAL A CA 1
ATOM 1497 C C . VAL A 1 179 ? -12.766 -21.531 -7.754 1 97.62 179 VAL A C 1
ATOM 1499 O O . VAL A 1 179 ? -13.211 -22.594 -8.188 1 97.62 179 VAL A O 1
ATOM 1502 N N . ASP A 1 180 ? -12.922 -20.359 -8.391 1 97.62 180 ASP A N 1
ATOM 1503 C CA . ASP A 1 180 ? -13.242 -20.234 -9.805 1 97.62 180 ASP A CA 1
ATOM 1504 C C . ASP A 1 180 ? -11.977 -20.047 -10.641 1 97.62 180 ASP A C 1
ATOM 1506 O O . ASP A 1 180 ? -11.312 -19.016 -10.562 1 97.62 180 ASP A O 1
ATOM 1510 N N . LEU A 1 181 ? -11.656 -21.094 -11.438 1 98.25 181 LEU A N 1
ATOM 1511 C CA . LEU A 1 181 ? -10.414 -21.094 -12.195 1 98.25 181 LEU A CA 1
ATOM 1512 C C . LEU A 1 181 ? -10.688 -20.984 -13.695 1 98.25 181 LEU A C 1
ATOM 1514 O O . LEU A 1 181 ? -11.516 -21.734 -14.227 1 98.25 181 LEU A O 1
ATOM 1518 N N . TYR A 1 182 ? -10.086 -20.016 -14.383 1 98.38 182 TYR A N 1
ATOM 1519 C CA . TYR A 1 182 ? -10.188 -19.844 -15.828 1 98.38 182 TYR A CA 1
ATOM 1520 C C . TYR A 1 182 ? -8.812 -19.781 -16.469 1 98.38 182 TYR A C 1
ATOM 1522 O O . TYR A 1 182 ? -7.871 -19.234 -15.898 1 98.38 182 TYR A O 1
ATOM 1530 N N . ARG A 1 183 ? -8.719 -20.328 -17.688 1 97.12 183 ARG A N 1
ATOM 1531 C CA . ARG A 1 183 ? -7.449 -20.375 -18.406 1 97.12 183 ARG A CA 1
ATOM 1532 C C . ARG A 1 183 ? -7.559 -19.656 -19.75 1 97.12 183 ARG A C 1
ATOM 1534 O O . ARG A 1 183 ? -8.578 -19.766 -20.438 1 97.12 183 ARG A O 1
ATOM 1541 N N . ASN A 1 184 ? -6.543 -18.938 -20.031 1 96.88 184 ASN A N 1
ATOM 1542 C CA . ASN A 1 184 ? -6.328 -18.391 -21.375 1 96.88 184 ASN A CA 1
ATOM 1543 C C . ASN A 1 184 ? -7.559 -17.625 -21.875 1 96.88 184 ASN A C 1
ATOM 1545 O O . ASN A 1 184 ? -8.07 -17.922 -22.953 1 96.88 184 ASN A O 1
ATOM 1549 N N . LEU A 1 185 ? -7.887 -16.625 -21.078 1 98.25 185 LEU A N 1
ATOM 1550 C CA . LEU A 1 185 ? -9.023 -15.773 -21.422 1 98.25 185 LEU A CA 1
ATOM 1551 C C . LEU A 1 185 ? -8.594 -14.617 -22.312 1 98.25 185 LEU A C 1
ATOM 1553 O O . LEU A 1 185 ? -7.52 -14.039 -22.125 1 98.25 185 LEU A O 1
ATOM 1557 N N . SER A 1 186 ? -9.422 -14.383 -23.344 1 96.75 186 SER A N 1
ATOM 1558 C CA . SER A 1 186 ? -9.258 -13.164 -24.125 1 96.75 186 SER A CA 1
ATOM 1559 C C . SER A 1 186 ? -9.609 -11.93 -23.297 1 96.75 186 SER A C 1
ATOM 1561 O O . SER A 1 186 ? -10.094 -12.039 -22.172 1 96.75 186 SER A O 1
ATOM 1563 N N . ARG A 1 187 ? -9.336 -10.75 -23.828 1 97.19 187 ARG A N 1
ATOM 1564 C CA . ARG A 1 187 ? -9.648 -9.5 -23.141 1 97.19 187 ARG A CA 1
ATOM 1565 C C . ARG A 1 187 ? -11.117 -9.453 -22.719 1 97.19 187 ARG A C 1
ATOM 1567 O O . ARG A 1 187 ? -11.43 -9.203 -21.562 1 97.19 187 ARG A O 1
ATOM 1574 N N . ASP A 1 188 ? -12.008 -9.742 -23.703 1 97 188 ASP A N 1
ATOM 1575 C CA . ASP A 1 188 ? -13.438 -9.633 -23.422 1 97 188 ASP A CA 1
ATOM 1576 C C . ASP A 1 188 ? -13.898 -10.711 -22.453 1 97 188 ASP A C 1
ATOM 1578 O O . ASP A 1 188 ? -14.789 -10.477 -21.625 1 97 188 ASP A O 1
ATOM 1582 N N . GLU A 1 189 ? -13.305 -11.836 -22.562 1 98.12 189 GLU A N 1
ATOM 1583 C CA . GLU A 1 189 ? -13.625 -12.906 -21.609 1 98.12 189 GLU A CA 1
ATOM 1584 C C . GLU A 1 189 ? -13.18 -12.547 -20.203 1 98.12 189 GLU A C 1
ATOM 1586 O O . GLU A 1 189 ? -13.883 -12.836 -19.234 1 98.12 189 GLU A O 1
ATOM 1591 N N . ILE A 1 190 ? -11.984 -11.953 -20.047 1 98.44 190 ILE A N 1
ATOM 1592 C CA . ILE A 1 190 ? -11.516 -11.492 -18.75 1 98.44 190 ILE A CA 1
ATOM 1593 C C . ILE A 1 190 ? -12.531 -10.516 -18.156 1 98.44 190 ILE A C 1
ATOM 1595 O O . ILE A 1 190 ? -12.945 -10.672 -17 1 98.44 190 ILE A O 1
ATOM 1599 N N . LYS A 1 191 ? -12.93 -9.562 -18.953 1 97.56 191 LYS A N 1
ATOM 1600 C CA . LYS A 1 191 ? -13.875 -8.555 -18.5 1 97.56 191 LYS A CA 1
ATOM 1601 C C . LYS A 1 191 ? -15.188 -9.195 -18.062 1 97.56 191 LYS A C 1
ATOM 1603 O O . LYS A 1 191 ? -15.734 -8.844 -17.016 1 97.56 191 LYS A O 1
ATOM 1608 N N . THR A 1 192 ? -15.602 -10.117 -18.812 1 97.75 192 THR A N 1
ATOM 1609 C CA . THR A 1 192 ? -16.859 -10.797 -18.516 1 97.75 192 THR A CA 1
ATOM 1610 C C . THR A 1 192 ? -16.766 -11.586 -17.219 1 97.75 192 THR A C 1
ATOM 1612 O O . THR A 1 192 ? -17.641 -11.484 -16.359 1 97.75 192 THR A O 1
ATOM 1615 N N . VAL A 1 193 ? -15.711 -12.328 -17.062 1 98.31 193 VAL A N 1
ATOM 1616 C CA . VAL A 1 193 ? -15.516 -13.203 -15.914 1 98.31 193 VAL A CA 1
ATOM 1617 C C . VAL A 1 193 ? -15.367 -12.352 -14.648 1 98.31 193 VAL A C 1
ATOM 1619 O O . VAL A 1 193 ? -15.914 -12.688 -13.602 1 98.31 193 VAL A O 1
ATOM 1622 N N . VAL A 1 194 ? -14.633 -11.273 -14.742 1 98.25 194 VAL A N 1
ATOM 1623 C CA . VAL A 1 194 ? -14.398 -10.391 -13.602 1 98.25 194 VAL A CA 1
ATOM 1624 C C . VAL A 1 194 ? -15.719 -9.75 -13.172 1 98.25 194 VAL A C 1
ATOM 1626 O O . VAL A 1 194 ? -16.031 -9.711 -11.977 1 98.25 194 VAL A O 1
ATOM 1629 N N . LYS A 1 195 ? -16.469 -9.312 -14.125 1 96.19 195 LYS A N 1
ATOM 1630 C CA . LYS A 1 195 ? -17.75 -8.695 -13.812 1 96.19 195 LYS A CA 1
ATOM 1631 C C . LYS A 1 195 ? -18.703 -9.711 -13.18 1 96.19 195 LYS A C 1
ATOM 1633 O O . LYS A 1 195 ? -19.375 -9.398 -12.195 1 96.19 195 LYS A O 1
ATOM 1638 N N . LYS A 1 196 ? -18.719 -10.852 -13.758 1 96.12 196 LYS A N 1
ATOM 1639 C CA . LYS A 1 196 ? -19.578 -11.906 -13.219 1 96.12 196 LYS A CA 1
ATOM 1640 C C . LYS A 1 196 ? -19.203 -12.234 -11.773 1 96.12 196 LYS A C 1
ATOM 1642 O O . LYS A 1 196 ? -20.062 -12.43 -10.93 1 96.12 196 LYS A O 1
ATOM 1647 N N . PHE A 1 197 ? -17.984 -12.297 -11.5 1 97.19 197 PHE A N 1
ATOM 1648 C CA . PHE A 1 197 ? -17.484 -12.609 -10.164 1 97.19 197 PHE A CA 1
ATOM 1649 C C . PHE A 1 197 ? -17.891 -11.531 -9.172 1 97.19 197 PHE A C 1
ATOM 1651 O O . PHE A 1 197 ? -18.312 -11.836 -8.055 1 97.19 197 PHE A O 1
ATOM 1658 N N . SER A 1 198 ? -17.703 -10.242 -9.531 1 95.19 198 SER A N 1
ATOM 1659 C CA . SER A 1 198 ? -17.953 -9.117 -8.641 1 95.19 198 SER A CA 1
ATOM 1660 C C . SER A 1 198 ? -19.453 -8.969 -8.352 1 95.19 198 SER A C 1
ATOM 1662 O O . SER A 1 198 ? -19.828 -8.406 -7.324 1 95.19 198 SER A O 1
ATOM 1664 N N . GLU A 1 199 ? -20.281 -9.531 -9.242 1 92.5 199 GLU A N 1
ATOM 1665 C CA . GLU A 1 199 ? -21.719 -9.328 -9.125 1 92.5 199 GLU A CA 1
ATOM 1666 C C . GLU A 1 199 ? -22.438 -10.617 -8.734 1 92.5 199 GLU A C 1
ATOM 1668 O O . GLU A 1 199 ? -23.656 -10.641 -8.625 1 92.5 199 GLU A O 1
ATOM 1673 N N . LYS A 1 200 ? -21.672 -11.586 -8.562 1 91.25 200 LYS A N 1
ATOM 1674 C CA . LYS A 1 200 ? -22.266 -12.891 -8.273 1 91.25 200 LYS A CA 1
ATOM 1675 C C . LYS A 1 200 ? -23.125 -12.844 -7.02 1 91.25 200 LYS A C 1
ATOM 1677 O O . LYS A 1 200 ? -22.766 -12.211 -6.031 1 91.25 200 LYS A O 1
ATOM 1682 N N . GLU A 1 201 ? -24.25 -13.508 -7.059 1 89 201 GLU A N 1
ATOM 1683 C CA . GLU A 1 201 ? -25.156 -13.586 -5.918 1 89 201 GLU A CA 1
ATOM 1684 C C . GLU A 1 201 ? -25.031 -14.93 -5.207 1 89 201 GLU A C 1
ATOM 1686 O O . GLU A 1 201 ? -24.875 -15.969 -5.855 1 89 201 GLU A O 1
ATOM 1691 N N . TYR A 1 202 ? -25.062 -14.812 -3.918 1 88.38 202 TYR A N 1
ATOM 1692 C CA . TYR A 1 202 ? -24.969 -16.016 -3.092 1 88.38 202 TYR A CA 1
ATOM 1693 C C . TYR A 1 202 ? -26.141 -16.078 -2.104 1 88.38 202 TYR A C 1
ATOM 1695 O O . TYR A 1 202 ? -26.656 -15.055 -1.685 1 88.38 202 TYR A O 1
ATOM 1703 N N . LYS A 1 203 ? -26.5 -17.25 -1.829 1 86.19 203 LYS A N 1
ATOM 1704 C CA . LYS A 1 203 ? -27.453 -17.422 -0.733 1 86.19 203 LYS A CA 1
ATOM 1705 C C . LYS A 1 203 ? -26.875 -16.906 0.581 1 86.19 203 LYS A C 1
ATOM 1707 O O . LYS A 1 203 ? -27.516 -16.094 1.265 1 86.19 203 LYS A O 1
ATOM 1712 N N . GLU A 1 204 ? -25.719 -17.438 0.825 1 89.62 204 GLU A N 1
ATOM 1713 C CA . GLU A 1 204 ? -24.922 -16.922 1.93 1 89.62 204 GLU A CA 1
ATOM 1714 C C . GLU A 1 204 ? -23.688 -16.203 1.42 1 89.62 204 GLU A C 1
ATOM 1716 O O . GLU A 1 204 ? -22.812 -16.828 0.812 1 89.62 204 GLU A O 1
ATOM 1721 N N . ALA A 1 205 ? -23.609 -14.945 1.756 1 91.88 205 ALA A N 1
ATOM 1722 C CA . ALA A 1 205 ? -22.516 -14.141 1.247 1 91.88 205 ALA A CA 1
ATOM 1723 C C . ALA A 1 205 ? -21.172 -14.609 1.817 1 91.88 205 ALA A C 1
ATOM 1725 O O . ALA A 1 205 ? -21.078 -14.906 3.01 1 91.88 205 ALA A O 1
ATOM 1726 N N . PRO A 1 206 ? -20.234 -14.766 0.966 1 96 206 PRO A N 1
ATOM 1727 C CA . PRO A 1 206 ? -18.906 -15.102 1.476 1 96 206 PRO A CA 1
ATOM 1728 C C . PRO A 1 206 ? -18.297 -13.984 2.314 1 96 206 PRO A C 1
ATOM 1730 O O . PRO A 1 206 ? -18.688 -12.82 2.174 1 96 206 PRO A O 1
ATOM 1733 N N . ASP A 1 207 ? -17.266 -14.352 3.129 1 96.56 207 ASP A N 1
ATOM 1734 C CA . ASP A 1 207 ? -16.656 -13.383 4.035 1 96.56 207 ASP A CA 1
ATOM 1735 C C . ASP A 1 207 ? -15.57 -12.586 3.33 1 96.56 207 ASP A C 1
ATOM 1737 O O . ASP A 1 207 ? -15.203 -11.492 3.779 1 96.56 207 ASP A O 1
ATOM 1741 N N . MET A 1 208 ? -15.023 -13.156 2.291 1 97.19 208 MET A N 1
ATOM 1742 C CA . MET A 1 208 ? -13.898 -12.469 1.657 1 97.19 208 MET A CA 1
ATOM 1743 C C . MET A 1 208 ? -13.742 -12.906 0.204 1 97.19 208 MET A C 1
ATOM 1745 O O . MET A 1 208 ? -14.32 -13.906 -0.212 1 97.19 208 MET A O 1
ATOM 1749 N N . ALA A 1 209 ? -12.969 -12.117 -0.519 1 97.94 209 ALA A N 1
ATOM 1750 C CA . ALA A 1 209 ? -12.711 -12.422 -1.925 1 97.94 209 ALA A CA 1
ATOM 1751 C C . ALA A 1 209 ? -11.227 -12.281 -2.256 1 97.94 209 ALA A C 1
ATOM 1753 O O . ALA A 1 209 ? -10.562 -11.367 -1.767 1 97.94 209 ALA A O 1
ATOM 1754 N N . PHE A 1 210 ? -10.734 -13.219 -3.039 1 98.62 210 PHE A N 1
ATOM 1755 C CA . PHE A 1 210 ? -9.43 -13.133 -3.689 1 98.62 210 PHE A CA 1
ATOM 1756 C C . PHE A 1 210 ? -9.586 -13.094 -5.207 1 98.62 210 PHE A C 1
ATOM 1758 O O . PHE A 1 210 ? -10.375 -13.852 -5.773 1 98.62 210 PHE A O 1
ATOM 1765 N N . VAL A 1 211 ? -8.883 -12.195 -5.82 1 98.62 211 VAL A N 1
ATOM 1766 C CA . VAL A 1 211 ? -8.766 -12.172 -7.273 1 98.62 211 VAL A CA 1
ATOM 1767 C C . VAL A 1 211 ? -7.293 -12.25 -7.672 1 98.62 211 VAL A C 1
ATOM 1769 O O . VAL A 1 211 ? -6.512 -11.344 -7.359 1 98.62 211 VAL A O 1
ATOM 1772 N N . ILE A 1 212 ? -6.949 -13.328 -8.32 1 98.19 212 ILE A N 1
ATOM 1773 C CA . ILE A 1 212 ? -5.566 -13.562 -8.719 1 98.19 212 ILE A CA 1
ATOM 1774 C C . ILE A 1 212 ? -5.477 -13.664 -10.242 1 98.19 212 ILE A C 1
ATOM 1776 O O . ILE A 1 212 ? -6.059 -14.57 -10.844 1 98.19 212 ILE A O 1
ATOM 1780 N N . ILE A 1 213 ? -4.797 -12.734 -10.805 1 97.25 213 ILE A N 1
ATOM 1781 C CA . ILE A 1 213 ? -4.645 -12.711 -12.258 1 97.25 213 ILE A CA 1
ATOM 1782 C C . ILE A 1 213 ? -3.178 -12.93 -12.625 1 97.25 213 ILE A C 1
ATOM 1784 O O . ILE A 1 213 ? -2.303 -12.18 -12.188 1 97.25 213 ILE A O 1
ATOM 1788 N N . MET A 1 214 ? -2.941 -13.922 -13.383 1 94.19 214 MET A N 1
ATOM 1789 C CA . MET A 1 214 ? -1.601 -14.266 -13.852 1 94.19 214 MET A CA 1
ATOM 1790 C C . MET A 1 214 ? -1.525 -14.211 -15.367 1 94.19 214 MET A C 1
ATOM 1792 O O . MET A 1 214 ? -2.23 -14.945 -16.062 1 94.19 214 MET A O 1
ATOM 1796 N N . SER A 1 215 ? -0.792 -13.289 -15.906 1 93 215 SER A N 1
ATOM 1797 C CA . SER A 1 215 ? -0.642 -13.078 -17.344 1 93 215 SER A CA 1
ATOM 1798 C C . SER A 1 215 ? 0.587 -12.227 -17.656 1 93 215 SER A C 1
ATOM 1800 O O . SER A 1 215 ? 1.425 -12 -16.781 1 93 215 SER A O 1
ATOM 1802 N N . HIS A 1 216 ? 0.776 -11.945 -18.922 1 86.81 216 HIS A N 1
ATOM 1803 C CA . HIS A 1 216 ? 1.708 -10.883 -19.297 1 86.81 216 HIS A CA 1
ATOM 1804 C C . HIS A 1 216 ? 1.098 -9.508 -19.047 1 86.81 216 HIS A C 1
ATOM 1806 O O . HIS A 1 216 ? -0.125 -9.352 -19.078 1 86.81 216 HIS A O 1
ATOM 1812 N N . GLY A 1 217 ? 1.953 -8.578 -18.75 1 85.94 217 GLY A N 1
ATOM 1813 C CA . GLY A 1 217 ? 1.536 -7.199 -18.562 1 85.94 217 GLY A CA 1
ATOM 1814 C C . GLY A 1 217 ? 2.445 -6.207 -19.266 1 85.94 217 GLY A C 1
ATOM 1815 O O . GLY A 1 217 ? 3.57 -6.539 -19.625 1 85.94 217 GLY A O 1
ATOM 1816 N N . GLU A 1 218 ? 1.875 -5.055 -19.5 1 78.75 218 GLU A N 1
ATOM 1817 C CA . GLU A 1 218 ? 2.623 -3.955 -20.094 1 78.75 218 GLU A CA 1
ATOM 1818 C C . GLU A 1 218 ? 2.186 -2.611 -19.531 1 78.75 218 GLU A C 1
ATOM 1820 O O . GLU A 1 218 ? 1.122 -2.51 -18.906 1 78.75 218 GLU A O 1
ATOM 1825 N N . LYS A 1 219 ? 3.086 -1.705 -19.578 1 76.94 219 LYS A N 1
ATOM 1826 C CA . LYS A 1 219 ? 2.721 -0.325 -19.266 1 76.94 219 LYS A CA 1
ATOM 1827 C C . LYS A 1 219 ? 2.488 0.481 -20.547 1 76.94 219 LYS A C 1
ATOM 1829 O O . LYS A 1 219 ? 3.393 0.623 -21.375 1 76.94 219 LYS A O 1
ATOM 1834 N N . ILE A 1 220 ? 1.311 0.897 -20.766 1 73.62 220 ILE A N 1
ATOM 1835 C CA . ILE A 1 220 ? 0.93 1.71 -21.922 1 73.62 220 ILE A CA 1
ATOM 1836 C C . ILE A 1 220 ? 0.41 3.064 -21.438 1 73.62 220 ILE A C 1
ATOM 1838 O O . ILE A 1 220 ? -0.559 3.133 -20.688 1 73.62 220 ILE A O 1
ATOM 1842 N N . GLU A 1 221 ? 1.008 4.199 -21.859 1 71.62 221 GLU A N 1
ATOM 1843 C CA . GLU A 1 221 ? 0.614 5.547 -21.469 1 71.62 221 GLU A CA 1
ATOM 1844 C C . GLU A 1 221 ? 0.529 5.676 -19.953 1 71.62 221 GLU A C 1
ATOM 1846 O O . GLU A 1 221 ? -0.471 6.164 -19.422 1 71.62 221 GLU A O 1
ATOM 1851 N N . ASN A 1 222 ? 1.408 5.027 -19.266 1 72 222 ASN A N 1
ATOM 1852 C CA . ASN A 1 222 ? 1.57 5.09 -17.812 1 72 222 ASN A CA 1
ATOM 1853 C C . ASN A 1 222 ? 0.476 4.309 -17.094 1 72 222 ASN A C 1
ATOM 1855 O O . ASN A 1 222 ? 0.217 4.543 -15.914 1 72 222 ASN A O 1
ATOM 1859 N N . LYS A 1 223 ? -0.153 3.482 -17.938 1 77.12 223 LYS A N 1
ATOM 1860 C CA . LYS A 1 223 ? -1.147 2.584 -17.359 1 77.12 223 LYS A CA 1
ATOM 1861 C C . LYS A 1 223 ? -0.685 1.131 -17.422 1 77.12 223 LYS A C 1
ATOM 1863 O O . LYS A 1 223 ? -0.101 0.71 -18.422 1 77.12 223 LYS A O 1
ATOM 1868 N N . THR A 1 224 ? -0.931 0.444 -16.391 1 83.44 224 THR A N 1
ATOM 1869 C CA . THR A 1 224 ? -0.646 -0.987 -16.391 1 83.44 224 THR A CA 1
ATOM 1870 C C . THR A 1 224 ? -1.782 -1.763 -17.062 1 83.44 224 THR A C 1
ATOM 1872 O O . THR A 1 224 ? -2.953 -1.553 -16.734 1 83.44 224 THR A O 1
ATOM 1875 N N . VAL A 1 225 ? -1.398 -2.584 -18.016 1 89.94 225 VAL A N 1
ATOM 1876 C CA . VAL A 1 225 ? -2.418 -3.361 -18.719 1 89.94 225 VAL A CA 1
ATOM 1877 C C . VAL A 1 225 ? -2.09 -4.848 -18.625 1 89.94 225 VAL A C 1
ATOM 1879 O O . VAL A 1 225 ? -0.919 -5.23 -18.531 1 89.94 225 VAL A O 1
ATOM 1882 N N . ILE A 1 226 ? -3.1 -5.645 -18.625 1 93.75 226 ILE A N 1
ATOM 1883 C CA . ILE A 1 226 ? -3.02 -7.102 -18.625 1 93.75 226 ILE A CA 1
ATOM 1884 C C . ILE A 1 226 ? -3.342 -7.641 -20.016 1 93.75 226 ILE A C 1
ATOM 1886 O O . ILE A 1 226 ? -4.352 -7.27 -20.609 1 93.75 226 ILE A O 1
ATOM 1890 N N . ILE A 1 227 ? -2.518 -8.562 -20.5 1 92.25 227 ILE A N 1
ATOM 1891 C CA . ILE A 1 227 ? -2.662 -9.039 -21.859 1 92.25 227 ILE A CA 1
ATOM 1892 C C . ILE A 1 227 ? -3.541 -10.289 -21.875 1 92.25 227 ILE A C 1
ATOM 1894 O O . ILE A 1 227 ? -3.262 -11.266 -21.172 1 92.25 227 ILE A O 1
ATOM 1898 N N . GLY A 1 228 ? -4.582 -10.219 -22.641 1 95.62 228 GLY A N 1
ATOM 1899 C CA . GLY A 1 228 ? -5.41 -11.391 -22.875 1 95.62 228 GLY A CA 1
ATOM 1900 C C . GLY A 1 228 ? -4.777 -12.391 -23.812 1 95.62 228 GLY A C 1
ATOM 1901 O O . GLY A 1 228 ? -3.793 -12.078 -24.484 1 95.62 228 GLY A O 1
ATOM 1902 N N . SER A 1 229 ? -5.363 -13.578 -23.812 1 95.31 229 SER A N 1
ATOM 1903 C CA . SER A 1 229 ? -4.848 -14.625 -24.688 1 95.31 229 SER A CA 1
ATOM 1904 C C . SER A 1 229 ? -4.902 -14.203 -26.156 1 95.31 229 SER A C 1
ATOM 1906 O O . SER A 1 229 ? -4.141 -14.711 -26.984 1 95.31 229 SER A O 1
ATOM 1908 N N . ASP A 1 230 ? -5.746 -13.297 -26.516 1 94.25 230 ASP A N 1
ATOM 1909 C CA . ASP A 1 230 ? -5.898 -12.789 -27.875 1 94.25 230 ASP A CA 1
ATOM 1910 C C . ASP A 1 230 ? -4.898 -11.672 -28.156 1 94.25 230 ASP A C 1
ATOM 1912 O O . ASP A 1 230 ? -4.926 -11.062 -29.234 1 94.25 230 ASP A O 1
ATOM 1916 N N . GLY A 1 231 ? -4.129 -11.289 -27.203 1 90.12 231 GLY A N 1
ATOM 1917 C CA . GLY A 1 231 ? -3.137 -10.234 -27.375 1 90.12 231 GLY A CA 1
ATOM 1918 C C . GLY A 1 231 ? -3.676 -8.852 -27.078 1 90.12 231 GLY A C 1
ATOM 1919 O O . GLY A 1 231 ? -2.926 -7.871 -27.078 1 90.12 231 GLY A O 1
ATOM 1920 N N . GLN A 1 232 ? -4.918 -8.836 -26.812 1 93 232 GLN A N 1
ATOM 1921 C CA . GLN A 1 232 ? -5.527 -7.555 -26.469 1 93 232 GLN A CA 1
ATOM 1922 C C . GLN A 1 232 ? -5.41 -7.266 -24.984 1 93 232 GLN A C 1
ATOM 1924 O O . GLN A 1 232 ? -5.289 -8.188 -24.172 1 93 232 GLN A O 1
ATOM 1929 N N . ALA A 1 233 ? -5.449 -5.957 -24.656 1 92.5 233 ALA A N 1
ATOM 1930 C CA . ALA A 1 233 ? -5.094 -5.543 -23.312 1 92.5 233 ALA A CA 1
ATOM 1931 C C . ALA A 1 233 ? -6.328 -5.113 -22.516 1 92.5 233 ALA A C 1
ATOM 1933 O O . ALA A 1 233 ? -7.254 -4.523 -23.078 1 92.5 233 ALA A O 1
ATOM 1934 N N . VAL A 1 234 ? -6.332 -5.441 -21.234 1 95.81 234 VAL A N 1
ATOM 1935 C CA . VAL A 1 234 ? -7.277 -4.922 -20.25 1 95.81 234 VAL A CA 1
ATOM 1936 C C . VAL A 1 234 ? -6.535 -4.07 -19.219 1 95.81 234 VAL A C 1
ATOM 1938 O O . VAL A 1 234 ? -5.508 -4.492 -18.672 1 95.81 234 VAL A O 1
ATOM 1941 N N . GLU A 1 235 ? -7.082 -2.881 -18.969 1 91.31 235 GLU A N 1
ATOM 1942 C CA . GLU A 1 235 ? -6.441 -2.033 -17.969 1 91.31 235 GLU A CA 1
ATOM 1943 C C . GLU A 1 235 ? -6.609 -2.613 -16.562 1 91.31 235 GLU A C 1
ATOM 1945 O O . GLU A 1 235 ? -7.707 -3.014 -16.172 1 91.31 235 GLU A O 1
ATOM 1950 N N . GLU A 1 236 ? -5.535 -2.697 -15.875 1 92.81 236 GLU A N 1
ATOM 1951 C CA . GLU A 1 236 ? -5.586 -3.135 -14.484 1 92.81 236 GLU A CA 1
ATOM 1952 C C . GLU A 1 236 ? -6.586 -2.307 -13.68 1 92.81 236 GLU A C 1
ATOM 1954 O O . GLU A 1 236 ? -7.332 -2.848 -12.859 1 92.81 236 GLU A O 1
ATOM 1959 N N . GLU A 1 237 ? -6.594 -1.019 -13.938 1 89.31 237 GLU A N 1
ATOM 1960 C CA . GLU A 1 237 ? -7.496 -0.105 -13.242 1 89.31 237 GLU A CA 1
ATOM 1961 C C . GLU A 1 237 ? -8.953 -0.501 -13.461 1 89.31 237 GLU A C 1
ATOM 1963 O O . GLU A 1 237 ? -9.781 -0.355 -12.555 1 89.31 237 GLU A O 1
ATOM 1968 N N . TRP A 1 238 ? -9.25 -0.888 -14.656 1 91.25 238 TRP A N 1
ATOM 1969 C CA . TRP A 1 238 ? -10.617 -1.321 -14.922 1 91.25 238 TRP A CA 1
ATOM 1970 C C . TRP A 1 238 ? -11 -2.494 -14.023 1 91.25 238 TRP A C 1
ATOM 1972 O O . TRP A 1 238 ? -12.109 -2.543 -13.492 1 91.25 238 TRP A O 1
ATOM 1982 N N . ILE A 1 239 ? -10.109 -3.441 -13.875 1 95.56 239 ILE A N 1
ATOM 1983 C CA . ILE A 1 239 ? -10.375 -4.602 -13.031 1 95.56 239 ILE A CA 1
ATOM 1984 C C . ILE A 1 239 ? -10.594 -4.152 -11.594 1 95.56 239 ILE A C 1
ATOM 1986 O O . ILE A 1 239 ? -11.555 -4.578 -10.945 1 95.56 239 ILE A O 1
ATOM 1990 N N . ILE A 1 240 ? -9.719 -3.297 -11.102 1 94.31 240 ILE A N 1
ATOM 1991 C CA . ILE A 1 240 ? -9.805 -2.789 -9.734 1 94.31 240 ILE A CA 1
ATOM 1992 C C . ILE A 1 240 ? -11.148 -2.094 -9.523 1 94.31 240 ILE A C 1
ATOM 1994 O O . ILE A 1 240 ? -11.789 -2.27 -8.484 1 94.31 240 ILE A O 1
ATOM 1998 N N . MET A 1 241 ? -11.625 -1.465 -10.539 1 90.44 241 MET A N 1
ATOM 1999 C CA . MET A 1 241 ? -12.859 -0.687 -10.469 1 90.44 241 MET A CA 1
ATOM 2000 C C . MET A 1 241 ? -14.062 -1.599 -10.281 1 90.44 241 MET A C 1
ATOM 2002 O O . MET A 1 241 ? -15.086 -1.179 -9.742 1 90.44 241 MET A O 1
ATOM 2006 N N . GLN A 1 242 ? -13.953 -2.766 -10.695 1 94.62 242 GLN A N 1
ATOM 2007 C CA . GLN A 1 242 ? -15.07 -3.686 -10.539 1 94.62 242 GLN A CA 1
ATOM 2008 C C . GLN A 1 242 ? -15.281 -4.051 -9.07 1 94.62 242 GLN A C 1
ATOM 2010 O O . GLN A 1 242 ? -16.328 -4.598 -8.703 1 94.62 242 GLN A O 1
ATOM 2015 N N . PHE A 1 243 ? -14.359 -3.721 -8.227 1 94.44 243 PHE A N 1
ATOM 2016 C CA . PHE A 1 243 ? -14.43 -4.156 -6.836 1 94.44 243 PHE A CA 1
ATOM 2017 C C . PHE A 1 243 ? -14.539 -2.957 -5.898 1 94.44 243 PHE A C 1
ATOM 2019 O O . PHE A 1 243 ? -14.18 -3.045 -4.723 1 94.44 243 PHE A O 1
ATOM 2026 N N . ASN A 1 244 ? -14.922 -1.846 -6.445 1 87.94 244 ASN A N 1
ATOM 2027 C CA . ASN A 1 244 ? -15.281 -0.73 -5.578 1 87.94 244 ASN A CA 1
ATOM 2028 C C . ASN A 1 244 ? -16.625 -0.962 -4.891 1 87.94 244 ASN A C 1
ATOM 2030 O O . ASN A 1 244 ? -17.281 -1.979 -5.125 1 87.94 244 ASN A O 1
ATOM 2034 N N . ASN A 1 245 ? -17.031 -0.095 -4.039 1 87.81 245 ASN A N 1
ATOM 2035 C CA . ASN A 1 245 ? -18.203 -0.314 -3.201 1 87.81 245 ASN A CA 1
ATOM 2036 C C . ASN A 1 245 ? -19.5 -0.134 -3.988 1 87.81 245 ASN A C 1
ATOM 2038 O O . ASN A 1 245 ? -20.578 -0.515 -3.52 1 87.81 245 ASN A O 1
ATOM 2042 N N . GLN A 1 246 ? -19.422 0.29 -5.176 1 82.5 246 GLN A N 1
ATOM 2043 C CA . GLN A 1 246 ? -20.594 0.457 -6.02 1 82.5 246 GLN A CA 1
ATOM 2044 C C . GLN A 1 246 ? -20.797 -0.747 -6.938 1 82.5 246 GLN A C 1
ATOM 2046 O O . GLN A 1 246 ? -21.906 -1.262 -7.074 1 82.5 246 GLN A O 1
ATOM 2051 N N . SER A 1 247 ? -19.75 -1.116 -7.566 1 85.75 247 SER A N 1
ATOM 2052 C CA . SER A 1 247 ? -19.797 -2.213 -8.523 1 85.75 247 SER A CA 1
ATOM 2053 C C . SER A 1 247 ? -19.875 -3.562 -7.82 1 85.75 247 SER A 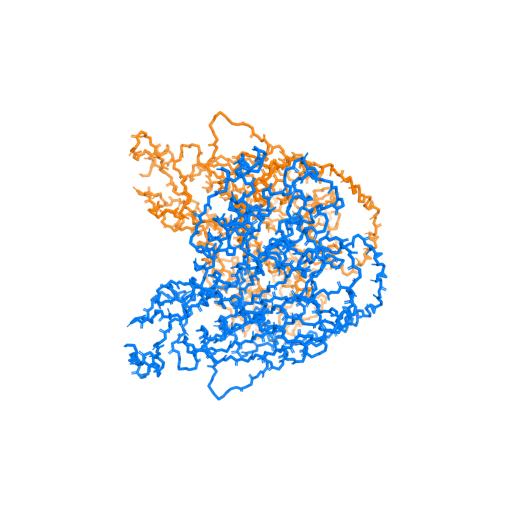C 1
ATOM 2055 O O . SER A 1 247 ? -20.406 -4.527 -8.375 1 85.75 247 SER A O 1
ATOM 2057 N N . CYS A 1 248 ? -19.312 -3.645 -6.66 1 90.94 248 CYS A N 1
ATOM 2058 C CA . CYS A 1 248 ? -19.25 -4.895 -5.91 1 90.94 248 CYS A CA 1
ATOM 2059 C C . CYS A 1 248 ? -19.891 -4.734 -4.535 1 90.94 248 CYS A C 1
ATOM 2061 O O . CYS A 1 248 ? -19.172 -4.633 -3.531 1 90.94 248 CYS A O 1
ATOM 2063 N N . SER A 1 249 ? -21.141 -4.871 -4.484 1 88.44 249 SER A N 1
ATOM 2064 C CA . SER A 1 249 ? -21.891 -4.684 -3.244 1 88.44 249 SER A CA 1
ATOM 2065 C C . SER A 1 249 ? -21.75 -5.898 -2.332 1 88.44 249 SER A C 1
ATOM 2067 O O . SER A 1 249 ? -21.859 -5.781 -1.109 1 88.44 249 SER A O 1
ATOM 2069 N N . LEU A 1 250 ? -21.469 -6.984 -2.932 1 90.12 250 LEU A N 1
ATOM 2070 C CA . LEU A 1 250 ? -21.375 -8.25 -2.209 1 90.12 250 LEU A CA 1
ATOM 2071 C C . LEU A 1 250 ? -20.281 -8.172 -1.145 1 90.12 250 LEU A C 1
ATOM 2073 O O . LEU A 1 250 ? -20.453 -8.711 -0.045 1 90.12 250 LEU A O 1
ATOM 2077 N N . PHE A 1 251 ? -19.25 -7.445 -1.41 1 92.94 251 PHE A N 1
ATOM 2078 C CA . PHE A 1 251 ? -18.094 -7.469 -0.521 1 92.94 251 PHE A CA 1
ATOM 2079 C C . PHE A 1 251 ? -17.891 -6.105 0.129 1 92.94 251 PHE A C 1
ATOM 2081 O O . PHE A 1 251 ? -16.766 -5.766 0.519 1 92.94 251 PHE A O 1
ATOM 2088 N N . ARG A 1 252 ? -18.922 -5.41 0.262 1 90.38 252 ARG A N 1
ATOM 2089 C CA . ARG A 1 252 ? -18.859 -4.195 1.072 1 90.38 252 ARG A CA 1
ATOM 2090 C C . ARG A 1 252 ? -18.531 -4.527 2.523 1 90.38 252 ARG A C 1
ATOM 2092 O O . ARG A 1 252 ? -19.094 -5.453 3.102 1 90.38 252 ARG A O 1
ATOM 2099 N N . ASN A 1 253 ? -17.547 -3.809 3.047 1 91.81 253 ASN A N 1
ATOM 2100 C CA . ASN A 1 253 ? -17.094 -3.992 4.422 1 91.81 253 ASN A CA 1
ATOM 2101 C C . ASN A 1 253 ? -16.484 -5.371 4.633 1 91.81 253 ASN A C 1
ATOM 2103 O O . ASN A 1 253 ? -16.375 -5.848 5.762 1 91.81 253 ASN A O 1
ATOM 2107 N N . LYS A 1 254 ? -16.172 -6.035 3.514 1 96.12 254 LYS A N 1
ATOM 2108 C CA . LYS A 1 254 ? -15.484 -7.324 3.527 1 96.12 254 LYS A CA 1
ATOM 2109 C C . LYS A 1 254 ? -14.148 -7.242 2.789 1 96.12 254 LYS A C 1
ATOM 2111 O O . LYS A 1 254 ? -14.016 -6.488 1.822 1 96.12 254 LYS A O 1
ATOM 2116 N N . PRO A 1 255 ? -13.211 -8.023 3.279 1 97.69 255 PRO A N 1
ATOM 2117 C CA . PRO A 1 255 ? -11.883 -7.902 2.67 1 97.69 255 PRO A CA 1
ATOM 2118 C C . PRO A 1 255 ? -11.836 -8.43 1.238 1 97.69 255 PRO A C 1
ATOM 2120 O O . PRO A 1 255 ? -12.352 -9.516 0.962 1 97.69 255 PRO A O 1
ATOM 2123 N N . LYS A 1 256 ? -11.32 -7.613 0.353 1 98.19 256 LYS A N 1
ATOM 2124 C CA . LYS A 1 256 ? -11.008 -7.965 -1.029 1 98.19 256 LYS A CA 1
ATOM 2125 C C . LYS A 1 256 ? -9.508 -7.859 -1.297 1 98.19 256 LYS A C 1
ATOM 2127 O O . LYS A 1 256 ? -8.906 -6.805 -1.079 1 98.19 256 LYS A O 1
ATOM 2132 N N . ILE A 1 257 ? -8.914 -8.969 -1.745 1 98.56 257 ILE A N 1
ATOM 2133 C CA . ILE A 1 257 ? -7.48 -9 -2.014 1 98.56 257 ILE A CA 1
ATOM 2134 C C . ILE A 1 257 ? -7.238 -9.297 -3.492 1 98.56 257 ILE A C 1
ATOM 2136 O O . ILE A 1 257 ? -7.625 -10.359 -3.988 1 98.56 257 ILE A O 1
ATOM 2140 N N . LEU A 1 258 ? -6.641 -8.336 -4.195 1 98.31 258 LEU A N 1
ATOM 2141 C CA . LEU A 1 258 ? -6.297 -8.492 -5.605 1 98.31 258 LEU A CA 1
ATOM 2142 C C . LEU A 1 258 ? -4.801 -8.719 -5.777 1 98.31 258 LEU A C 1
ATOM 2144 O O . LEU A 1 258 ? -3.99 -7.922 -5.297 1 98.31 258 LEU A O 1
ATOM 2148 N N . ILE A 1 259 ? -4.457 -9.805 -6.406 1 97.31 259 ILE A N 1
ATOM 2149 C CA . ILE A 1 259 ? -3.059 -10.117 -6.691 1 97.31 259 ILE A CA 1
ATOM 2150 C C . ILE A 1 259 ? -2.836 -10.141 -8.203 1 97.31 259 ILE A C 1
ATOM 2152 O O . ILE A 1 259 ? -3.391 -10.992 -8.906 1 97.31 259 ILE A O 1
ATOM 2156 N N . PHE A 1 260 ? -2.107 -9.188 -8.672 1 93.88 260 PHE A N 1
ATOM 2157 C CA . PHE A 1 260 ? -1.753 -9.141 -10.086 1 93.88 260 PHE A CA 1
ATOM 2158 C C . PHE A 1 260 ? -0.345 -9.68 -10.305 1 93.88 260 PHE A C 1
ATOM 2160 O O . PHE A 1 260 ? 0.637 -8.945 -10.148 1 93.88 260 PHE A O 1
ATOM 2167 N N . ASN A 1 261 ? -0.297 -10.906 -10.633 1 91.19 261 ASN A N 1
ATOM 2168 C CA . ASN A 1 261 ? 0.982 -11.508 -10.984 1 91.19 261 ASN A CA 1
ATOM 2169 C C . ASN A 1 261 ? 1.263 -11.391 -12.484 1 91.19 261 ASN A C 1
ATOM 2171 O O . ASN A 1 261 ? 1.146 -12.375 -13.219 1 91.19 261 ASN A O 1
ATOM 2175 N N . ILE A 1 262 ? 1.627 -10.203 -12.883 1 86.06 262 ILE A N 1
ATOM 2176 C CA . ILE A 1 262 ? 1.82 -9.914 -14.297 1 86.06 262 ILE A CA 1
ATOM 2177 C C . ILE A 1 262 ? 3.293 -9.617 -14.57 1 86.06 262 ILE A C 1
ATOM 2179 O O . ILE A 1 262 ? 3.955 -8.953 -13.766 1 86.06 262 ILE A O 1
ATOM 2183 N N . CYS A 1 263 ? 3.807 -10.273 -15.461 1 65.94 263 CYS A N 1
ATOM 2184 C CA . CYS A 1 263 ? 5.199 -10.078 -15.852 1 65.94 263 CYS A CA 1
ATOM 2185 C C . CYS A 1 263 ? 5.32 -9 -16.922 1 65.94 263 CYS A C 1
ATOM 2187 O O . CYS A 1 263 ? 4.629 -9.047 -17.938 1 65.94 263 CYS A O 1
ATOM 2189 N N . ARG A 1 264 ? 5.738 -7.875 -16.609 1 54.56 264 ARG A N 1
ATOM 2190 C CA . ARG A 1 264 ? 5.926 -6.848 -17.625 1 54.56 264 ARG A CA 1
ATOM 2191 C C . ARG A 1 264 ? 7.086 -7.199 -18.547 1 54.56 264 ARG A C 1
ATOM 2193 O O . ARG A 1 264 ? 8.203 -7.445 -18.094 1 54.56 264 ARG A O 1
ATOM 2200 N N . GLY A 1 265 ? 6.793 -8.195 -19.469 1 44.69 265 GLY A N 1
ATOM 2201 C CA . GLY A 1 265 ? 7.789 -8.734 -20.391 1 44.69 265 GLY A CA 1
ATOM 2202 C C . GLY A 1 265 ? 8.781 -7.695 -20.875 1 44.69 265 GLY A C 1
ATOM 2203 O O . GLY A 1 265 ? 8.555 -6.496 -20.719 1 44.69 265 GLY A O 1
ATOM 2204 N N . ASP A 1 266 ? 9.922 -8.109 -21.281 1 36.59 266 ASP A N 1
ATOM 2205 C CA . ASP A 1 266 ? 10.891 -7.445 -22.141 1 36.59 266 ASP A CA 1
ATOM 2206 C C . ASP A 1 266 ? 10.211 -6.855 -23.375 1 36.59 266 ASP A C 1
ATOM 2208 O O . ASP A 1 266 ? 9.93 -7.57 -24.344 1 36.59 266 ASP A O 1
ATOM 2212 N N . LEU A 1 267 ? 9.227 -6.031 -23.406 1 32.78 267 LEU A N 1
ATOM 2213 C CA . LEU A 1 267 ? 9.078 -5.566 -24.781 1 32.78 267 LEU A CA 1
ATOM 2214 C C . LEU A 1 267 ? 10.43 -5.363 -25.438 1 32.78 267 LEU A C 1
ATOM 2216 O O . LEU A 1 267 ? 11.336 -4.773 -24.844 1 32.78 267 LEU A O 1
ATOM 2220 N N . VAL A 1 268 ? 10.914 -6.184 -26.219 1 27.16 268 VAL A N 1
ATOM 2221 C CA . VAL A 1 268 ? 11.742 -5.652 -27.297 1 27.16 268 VAL A CA 1
ATOM 2222 C C . VAL A 1 268 ? 11.336 -4.215 -27.609 1 27.16 268 VAL A C 1
ATOM 2224 O O . VAL A 1 268 ? 10.141 -3.893 -27.625 1 27.16 268 VAL A O 1
ATOM 2227 N N . ASP A 1 269 ? 12.188 -3.227 -27.469 1 27.34 269 ASP A N 1
ATOM 2228 C CA . ASP A 1 269 ? 12.102 -1.834 -27.891 1 27.34 269 ASP A CA 1
ATOM 2229 C C . ASP A 1 269 ? 11.195 -1.693 -29.109 1 27.34 269 ASP A C 1
ATOM 2231 O O . ASP A 1 269 ? 11.281 -0.705 -29.844 1 27.34 269 ASP A O 1
ATOM 2235 N N . ASN A 1 270 ? 10.758 -2.666 -29.828 1 23.89 270 ASN A N 1
ATOM 2236 C CA . ASN A 1 270 ? 9.984 -2.111 -30.938 1 23.89 270 ASN A CA 1
ATOM 2237 C C . ASN A 1 270 ? 8.789 -1.308 -30.438 1 23.89 270 ASN A C 1
ATOM 2239 O O . ASN A 1 270 ? 7.895 -1.854 -29.781 1 23.89 270 ASN A O 1
ATOM 2243 N N . LEU A 1 271 ? 9.016 -0.075 -30.094 1 25.16 271 LEU A N 1
ATOM 2244 C CA . LEU A 1 271 ? 8.07 1.032 -29.953 1 25.16 271 LEU A CA 1
ATOM 2245 C C . LEU A 1 271 ? 6.852 0.824 -30.844 1 25.16 271 LEU A C 1
ATOM 2247 O O . LEU A 1 271 ? 6.883 1.146 -32.031 1 25.16 271 LEU A O 1
ATOM 2251 N N . VAL A 1 272 ? 6.348 -0.343 -31.078 1 24.14 272 VAL A N 1
ATOM 2252 C CA . VAL A 1 272 ? 5.148 -0.236 -31.906 1 24.14 272 VAL A CA 1
ATOM 2253 C C . VAL A 1 272 ? 4.195 0.793 -31.297 1 24.14 272 VAL A C 1
ATOM 2255 O O . VAL A 1 272 ? 4 0.828 -30.078 1 24.14 272 VAL A O 1
ATOM 2258 N N . HIS A 1 273 ? 3.941 1.864 -32 1 24.88 273 HIS A N 1
ATOM 2259 C CA . HIS A 1 273 ? 2.936 2.918 -32.062 1 24.88 273 HIS A CA 1
ATOM 2260 C C . HIS A 1 273 ? 1.533 2.352 -31.875 1 24.88 273 HIS A C 1
ATOM 2262 O O . HIS A 1 273 ? 0.853 2.016 -32.844 1 24.88 273 HIS A O 1
ATOM 2268 N N . PHE A 1 274 ? 1.333 1.393 -31.203 1 22.89 274 PHE A N 1
ATOM 2269 C CA . PHE A 1 274 ? -0.089 1.07 -31.156 1 22.89 274 PHE A CA 1
ATOM 2270 C C . PHE A 1 274 ? -0.88 2.203 -30.516 1 22.89 274 PHE A C 1
ATOM 2272 O O . PHE A 1 274 ? -0.939 2.311 -29.297 1 22.89 274 PHE A O 1
ATOM 2279 N N . ALA A 1 275 ? -0.815 3.416 -30.984 1 24.94 275 ALA A N 1
ATOM 2280 C CA . ALA A 1 275 ? -1.823 4.449 -30.766 1 24.94 275 ALA A CA 1
ATOM 2281 C C . ALA A 1 275 ? -3.229 3.906 -31 1 24.94 275 ALA A C 1
ATOM 2283 O O . ALA A 1 275 ? -3.863 4.238 -32 1 24.94 275 ALA A O 1
ATOM 2284 N N . GLN A 1 276 ? -3.51 2.59 -31.047 1 24.56 276 GLN A N 1
ATOM 2285 C CA . GLN A 1 276 ? -4.918 2.486 -31.406 1 24.56 276 GLN A CA 1
ATOM 2286 C C . GLN A 1 276 ? -5.789 3.357 -30.516 1 24.56 276 GLN A C 1
ATOM 2288 O O . GLN A 1 276 ? -5.418 3.645 -29.375 1 24.56 276 GLN A O 1
ATOM 2293 N N . GLN A 1 277 ? -6.922 3.898 -31.172 1 25.11 277 GLN A N 1
ATOM 2294 C CA . GLN A 1 277 ? -8.125 4.66 -30.859 1 25.11 277 GLN A CA 1
ATOM 2295 C C . GLN A 1 277 ? -8.836 4.086 -29.625 1 25.11 277 GLN A C 1
ATOM 2297 O O . GLN A 1 277 ? -9.617 3.139 -29.75 1 25.11 277 GLN A O 1
ATOM 2302 N N . THR A 1 278 ? -8.109 3.641 -28.797 1 26.8 278 THR A N 1
ATOM 2303 C CA . THR A 1 278 ? -9.047 3.301 -27.734 1 26.8 278 THR A CA 1
ATOM 2304 C C . THR A 1 278 ? -9.992 4.465 -27.469 1 26.8 278 THR A C 1
ATOM 2306 O O . THR A 1 278 ? -9.547 5.59 -27.219 1 26.8 278 THR A O 1
ATOM 2309 N N . GLN A 1 279 ? -11.062 4.551 -28.281 1 24.5 279 GLN A N 1
ATOM 2310 C CA . GLN A 1 279 ? -12.242 5.34 -27.953 1 24.5 279 GLN A CA 1
ATOM 2311 C C . GLN A 1 279 ? -12.5 5.352 -26.453 1 24.5 279 GLN A C 1
ATOM 2313 O O . GLN A 1 279 ? -12.609 4.293 -25.828 1 24.5 279 GLN A O 1
ATOM 2318 N N . SER A 1 280 ? -11.773 6.105 -25.891 1 26.47 280 SER A N 1
ATOM 2319 C CA . SER A 1 280 ? -12.211 6.445 -24.531 1 26.47 280 SER A CA 1
ATOM 2320 C C . SER A 1 280 ? -13.727 6.543 -24.453 1 26.47 280 SER A C 1
ATOM 2322 O O . SER A 1 280 ? -14.336 7.414 -25.078 1 26.47 280 SER A O 1
ATOM 2324 N N . ASP A 1 281 ? -14.422 5.484 -24.906 1 26.08 281 ASP A N 1
ATOM 2325 C CA . ASP A 1 281 ? -15.797 5.688 -24.469 1 26.08 281 ASP A CA 1
ATOM 2326 C C . ASP A 1 281 ? -15.836 6.301 -23.062 1 26.08 281 ASP A C 1
ATOM 2328 O O . ASP A 1 281 ? -15.641 5.602 -22.062 1 26.08 281 ASP A O 1
ATOM 2332 N N . SER A 1 282 ? -15.289 7.367 -22.969 1 26.94 282 SER A N 1
ATOM 2333 C CA . SER A 1 282 ? -15.578 8.266 -21.859 1 26.94 282 SER A CA 1
ATOM 2334 C C . SER A 1 282 ? -17.062 8.242 -21.5 1 26.94 282 SER A C 1
ATOM 2336 O O . SER A 1 282 ? -17.844 9.031 -22.031 1 26.94 282 SER A O 1
ATOM 2338 N N . ALA A 1 283 ? -17.766 7.074 -21.781 1 25.06 283 ALA A N 1
ATOM 2339 C CA . ALA A 1 283 ? -19.125 7.223 -21.266 1 25.06 283 ALA A CA 1
ATOM 2340 C C . ALA A 1 283 ? -19.109 7.895 -19.891 1 25.06 283 ALA A C 1
ATOM 2342 O O . ALA A 1 283 ? -18.422 7.43 -18.969 1 25.06 283 ALA A O 1
ATOM 2343 N N . CYS A 1 284 ? -19.219 9.094 -19.797 1 26.27 284 CYS A N 1
ATOM 2344 C CA . CYS A 1 284 ? -19.797 9.812 -18.688 1 26.27 284 CYS A CA 1
ATOM 2345 C C . CYS A 1 284 ? -20.797 8.938 -17.938 1 26.27 284 CYS A C 1
ATOM 2347 O O . CYS A 1 284 ? -21.953 8.82 -18.344 1 26.27 284 CYS A O 1
ATOM 2349 N N . THR A 1 285 ? -20.484 7.652 -17.844 1 26.38 285 THR A N 1
ATOM 2350 C CA . THR A 1 285 ? -21.594 7.078 -17.109 1 26.38 285 THR A CA 1
ATOM 2351 C C . THR A 1 285 ? -22.031 8.008 -15.977 1 26.38 285 THR A C 1
ATOM 2353 O O . THR A 1 285 ? -21.203 8.711 -15.391 1 26.38 285 THR A O 1
ATOM 2356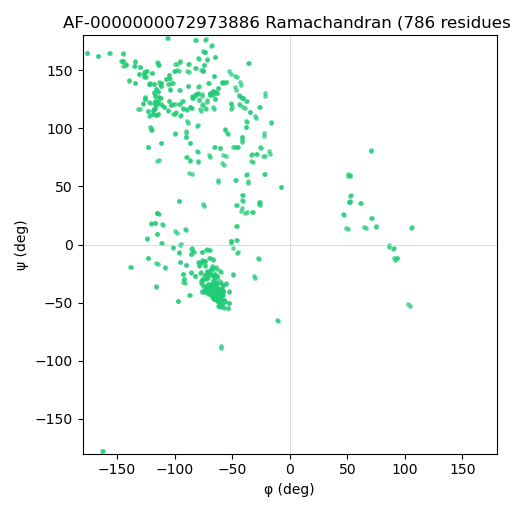 N N . LYS A 1 286 ? -23.25 8.289 -15.992 1 28.66 286 LYS A N 1
ATOM 2357 C CA . LYS A 1 286 ? -24.062 8.977 -14.992 1 28.66 286 LYS A CA 1
ATOM 2358 C C . LYS A 1 286 ? -23.578 8.648 -13.578 1 28.66 286 LYS A C 1
ATOM 2360 O O . LYS A 1 286 ? -23.078 7.551 -13.328 1 28.66 286 LYS A O 1
ATOM 2365 N N . ASN A 1 287 ? -23.078 9.625 -12.891 1 32.09 287 ASN A N 1
ATOM 2366 C CA . ASN A 1 287 ? -22.828 9.625 -11.453 1 32.09 287 ASN A CA 1
ATOM 2367 C C . ASN A 1 287 ? -23.688 8.594 -10.742 1 32.09 287 ASN A C 1
ATOM 2369 O O . ASN A 1 287 ? -24.906 8.773 -10.609 1 32.09 287 ASN A O 1
ATOM 2373 N N . PRO A 1 288 ? -23.516 7.32 -11.109 1 34.31 288 PRO A N 1
ATOM 2374 C CA . PRO A 1 288 ? -24.531 6.586 -10.359 1 34.31 288 PRO A CA 1
ATOM 2375 C C . PRO A 1 288 ? -24.734 7.137 -8.945 1 34.31 288 PRO A C 1
ATOM 2377 O O . PRO A 1 288 ? -23.812 7.727 -8.375 1 34.31 288 PRO A O 1
ATOM 2380 N N . GLU A 1 289 ? -25.859 7.473 -8.672 1 34.5 289 GLU A N 1
ATOM 2381 C CA . GLU A 1 289 ? -26.375 7.949 -7.395 1 34.5 289 GLU A CA 1
ATOM 2382 C C . GLU A 1 289 ? -25.812 7.141 -6.23 1 34.5 289 GLU A C 1
ATOM 2384 O O . GLU A 1 289 ? -26.25 6.02 -5.973 1 34.5 289 GLU A O 1
ATOM 2389 N N . VAL A 1 290 ? -24.516 6.848 -6.281 1 40.34 290 VAL A N 1
ATOM 2390 C CA . VAL A 1 290 ? -24.109 6.238 -5.023 1 40.34 290 VAL A CA 1
ATOM 2391 C C . VAL A 1 290 ? -24.781 6.957 -3.855 1 40.34 290 VAL A C 1
ATOM 2393 O O . VAL A 1 290 ? -24.859 8.188 -3.836 1 40.34 290 VAL A O 1
ATOM 2396 N N . GLY A 1 291 ? -25.484 6.289 -3.223 1 40.84 291 GLY A N 1
ATOM 2397 C CA . GLY A 1 291 ? -26.078 6.91 -2.047 1 40.84 291 GLY A CA 1
ATOM 2398 C C . GLY A 1 291 ? -25.078 7.723 -1.237 1 40.84 291 GLY A C 1
ATOM 2399 O O . GLY A 1 291 ? -23.875 7.512 -1.339 1 40.84 291 GLY A O 1
ATOM 2400 N N . ASP A 1 292 ? -25.25 9.031 -0.832 1 45 292 ASP A N 1
ATOM 2401 C CA . ASP A 1 292 ? -24.609 10.203 -0.251 1 45 292 ASP A CA 1
ATOM 2402 C C . ASP A 1 292 ? -23.484 9.797 0.706 1 45 292 ASP A C 1
ATOM 2404 O O . ASP A 1 292 ? -22.5 10.508 0.837 1 45 292 ASP A O 1
ATOM 2408 N N . ASP A 1 293 ? -23.453 8.477 1.501 1 51.16 293 ASP A N 1
ATOM 2409 C CA . ASP A 1 293 ? -22.641 8.32 2.697 1 51.16 293 ASP A CA 1
ATOM 2410 C C . ASP A 1 293 ? -21.547 7.27 2.482 1 51.16 293 ASP A C 1
ATOM 2412 O O . ASP A 1 293 ? -20.875 6.859 3.432 1 51.16 293 ASP A O 1
ATOM 2416 N N . GLU A 1 294 ? -21.266 6.707 1.176 1 63.81 294 GLU A N 1
ATOM 2417 C CA . GLU A 1 294 ? -20.391 5.535 1.185 1 63.81 294 GLU A CA 1
ATOM 2418 C C . GLU A 1 294 ? -19.109 5.801 0.414 1 63.81 294 GLU A C 1
ATOM 2420 O O . GLU A 1 294 ? -19.125 6.426 -0.649 1 63.81 294 GLU A O 1
ATOM 2425 N N . ARG A 1 295 ? -17.953 5.488 1.008 1 79.44 295 ARG A N 1
ATOM 2426 C CA . ARG A 1 295 ? -16.641 5.547 0.374 1 79.44 295 ARG A CA 1
ATOM 2427 C C . ARG A 1 295 ? -16.609 4.707 -0.897 1 79.44 295 ARG A C 1
ATOM 2429 O O . ARG A 1 295 ? -17.219 3.637 -0.957 1 79.44 295 ARG A O 1
ATOM 2436 N N . TYR A 1 296 ? -15.977 5.223 -1.877 1 80.5 296 TYR A N 1
ATOM 2437 C CA . TYR A 1 296 ? -15.922 4.535 -3.16 1 80.5 296 TYR A CA 1
ATOM 2438 C C . TYR A 1 296 ? -15.07 3.27 -3.062 1 80.5 296 TYR A C 1
ATOM 2440 O O . TYR A 1 296 ? -15.414 2.24 -3.646 1 80.5 296 TYR A O 1
ATOM 2448 N N . TYR A 1 297 ? -13.953 3.4 -2.375 1 87.62 297 TYR A N 1
ATOM 2449 C CA . TYR A 1 297 ? -13.086 2.25 -2.16 1 87.62 297 TYR A CA 1
ATOM 2450 C C . TYR A 1 297 ? -12.867 2.002 -0.671 1 87.62 297 TYR A C 1
ATOM 2452 O O . TYR A 1 297 ? -12.75 2.949 0.111 1 87.62 297 TYR A O 1
ATOM 2460 N N . SER A 1 298 ? -12.891 0.88 -0.314 1 91.31 298 SER A N 1
ATOM 2461 C CA . SER A 1 298 ? -12.484 0.431 1.015 1 91.31 298 SER A CA 1
ATOM 2462 C C . SER A 1 298 ? -12.32 -1.085 1.06 1 91.31 298 SER A C 1
ATOM 2464 O O . SER A 1 298 ? -12.734 -1.787 0.137 1 91.31 298 SER A O 1
ATOM 2466 N N . ASP A 1 299 ? -11.625 -1.576 2.049 1 95.62 299 ASP A N 1
ATOM 2467 C CA . ASP A 1 299 ? -11.477 -3.008 2.297 1 95.62 299 ASP A CA 1
ATOM 2468 C C . ASP A 1 299 ? -10.797 -3.703 1.122 1 95.62 299 ASP A C 1
ATOM 2470 O O . ASP A 1 299 ? -11.203 -4.797 0.718 1 95.62 299 ASP A O 1
ATOM 2474 N N . LEU A 1 300 ? -9.852 -2.939 0.548 1 96.81 300 LEU A N 1
ATOM 2475 C CA . LEU A 1 300 ? -9.195 -3.432 -0.66 1 96.81 300 LEU A CA 1
ATOM 2476 C C . LEU A 1 300 ? -7.68 -3.445 -0.491 1 96.81 300 LEU A C 1
ATOM 2478 O O . LEU A 1 300 ? -7.102 -2.482 0.013 1 96.81 300 LEU A O 1
ATOM 2482 N N . MET A 1 301 ? -7.113 -4.57 -0.745 1 97.81 301 MET A N 1
ATOM 2483 C CA . MET A 1 301 ? -5.66 -4.711 -0.797 1 97.81 301 MET A CA 1
ATOM 2484 C C . MET A 1 301 ? -5.203 -5.129 -2.191 1 97.81 301 MET A C 1
ATOM 2486 O O . MET A 1 301 ? -5.762 -6.055 -2.781 1 97.81 301 MET A O 1
ATOM 2490 N N . ILE A 1 302 ? -4.266 -4.414 -2.779 1 96.5 302 ILE A N 1
ATOM 2491 C CA . ILE A 1 302 ? -3.768 -4.699 -4.121 1 96.5 302 ILE A CA 1
ATOM 2492 C C . ILE A 1 302 ? -2.291 -5.082 -4.055 1 96.5 302 ILE A C 1
ATOM 2494 O O . ILE A 1 302 ? -1.461 -4.305 -3.582 1 96.5 302 ILE A O 1
ATOM 2498 N N . CYS A 1 303 ? -1.973 -6.254 -4.574 1 95.56 303 CYS A N 1
ATOM 2499 C CA . CYS A 1 303 ? -0.626 -6.797 -4.441 1 95.56 303 CYS A CA 1
ATOM 2500 C C . CYS A 1 303 ? 0.026 -6.98 -5.809 1 95.56 303 CYS A C 1
ATOM 2502 O O . CYS A 1 303 ? -0.629 -7.406 -6.762 1 95.56 303 CYS A O 1
ATOM 2504 N N . HIS A 1 304 ? 1.312 -6.613 -5.859 1 91.25 304 HIS A N 1
ATOM 2505 C CA . HIS A 1 304 ? 2.125 -6.785 -7.059 1 91.25 304 HIS A CA 1
ATOM 2506 C C . HIS A 1 304 ? 3.455 -7.457 -6.734 1 91.25 304 HIS A C 1
ATOM 2508 O O . HIS A 1 304 ? 4.027 -7.223 -5.668 1 91.25 304 HIS A O 1
ATOM 2514 N N . PRO A 1 305 ? 3.941 -8.242 -7.66 1 87 305 PRO A N 1
ATOM 2515 C CA . PRO A 1 305 ? 5.234 -8.883 -7.422 1 87 305 PRO A CA 1
ATOM 2516 C C . PRO A 1 305 ? 6.414 -7.926 -7.59 1 87 305 PRO A C 1
ATOM 2518 O O . PRO A 1 305 ? 7.539 -8.25 -7.199 1 87 305 PRO A O 1
ATOM 2521 N N . SER A 1 306 ? 6.125 -6.77 -8.18 1 83.19 306 SER A N 1
ATOM 2522 C CA . SER A 1 306 ? 7.191 -5.801 -8.406 1 83.19 306 SER A CA 1
ATOM 2523 C C . SER A 1 306 ? 6.668 -4.371 -8.297 1 83.19 306 SER A C 1
ATOM 2525 O O . SER A 1 306 ? 5.457 -4.141 -8.336 1 83.19 306 SER A O 1
ATOM 2527 N N . VAL A 1 307 ? 7.582 -3.523 -8.039 1 78.19 307 VAL A N 1
ATOM 2528 C CA . VAL A 1 307 ? 7.23 -2.111 -7.945 1 78.19 307 VAL A CA 1
ATOM 2529 C C . VAL A 1 307 ? 6.754 -1.607 -9.305 1 78.19 307 VAL A C 1
ATOM 2531 O O . VAL A 1 307 ? 7.383 -1.876 -10.328 1 78.19 307 VAL A O 1
ATOM 2534 N N . GLU A 1 308 ? 5.379 -0.955 -9.258 1 58.41 308 GLU A N 1
ATOM 2535 C CA . GLU A 1 308 ? 4.758 -0.418 -10.469 1 58.41 308 GLU A CA 1
ATOM 2536 C C . GLU A 1 308 ? 5.336 0.95 -10.82 1 58.41 308 GLU A C 1
ATOM 2538 O O . GLU A 1 308 ? 5.629 1.755 -9.938 1 58.41 308 GLU A O 1
ATOM 2543 N N . GLY A 1 309 ? 5.668 1.23 -12.242 1 52.84 309 GLY A N 1
ATOM 2544 C CA . GLY A 1 309 ? 5.867 2.582 -12.742 1 52.84 309 GLY A CA 1
ATOM 2545 C C . GLY A 1 309 ? 7.328 2.936 -12.945 1 52.84 309 GLY A C 1
ATOM 2546 O O . GLY A 1 309 ? 7.645 3.93 -13.602 1 52.84 309 GLY A O 1
ATOM 2547 N N . PHE A 1 310 ? 8.102 2.654 -11.773 1 41.84 310 PHE A N 1
ATOM 2548 C CA . PHE A 1 310 ? 9.297 3.479 -11.938 1 41.84 310 PHE A CA 1
ATOM 2549 C C . PHE A 1 310 ? 10.125 3.002 -13.125 1 41.84 310 PHE A C 1
ATOM 2551 O O . PHE A 1 310 ? 10.438 1.816 -13.234 1 41.84 310 PHE A O 1
ATOM 2558 N N . GLN A 1 311 ? 9.758 3.43 -14.195 1 36.25 311 GLN A N 1
ATOM 2559 C CA . GLN A 1 311 ? 10.25 3.068 -15.523 1 36.25 311 GLN A CA 1
ATOM 2560 C C . GLN A 1 311 ? 11.516 2.225 -15.43 1 36.25 311 GLN A C 1
ATOM 2562 O O . GLN A 1 311 ? 11.75 1.351 -16.266 1 36.25 311 GLN A O 1
ATOM 2567 N N . ALA A 1 312 ? 12.586 2.826 -14.922 1 32.03 312 ALA A N 1
ATOM 2568 C CA . ALA A 1 312 ? 13.836 2.436 -15.562 1 32.03 312 ALA A CA 1
ATOM 2569 C C . ALA A 1 312 ? 14.086 0.936 -15.43 1 32.03 312 ALA A C 1
ATOM 2571 O O . ALA A 1 312 ? 14.438 0.269 -16.406 1 32.03 312 ALA A O 1
ATOM 2572 N N . HIS A 1 313 ? 14.672 0.548 -14.414 1 30.7 313 HIS A N 1
ATOM 2573 C CA . HIS A 1 313 ? 15.453 -0.68 -14.375 1 30.7 313 HIS A CA 1
ATOM 2574 C C . HIS A 1 313 ? 14.578 -1.885 -14.055 1 30.7 313 HIS A C 1
ATOM 2576 O O . HIS A 1 313 ? 14.125 -2.041 -12.922 1 30.7 313 HIS A O 1
ATOM 2582 N N . ARG A 1 314 ? 13.844 -2.15 -15.078 1 32.66 314 ARG A N 1
ATOM 2583 C CA . ARG A 1 314 ? 12.93 -3.283 -14.953 1 32.66 314 ARG A CA 1
ATOM 2584 C C . ARG A 1 314 ? 13.688 -4.555 -14.586 1 32.66 314 ARG A C 1
ATOM 2586 O O . ARG A 1 314 ? 14.68 -4.902 -15.219 1 32.66 314 ARG A O 1
ATOM 2593 N N . ASP A 1 315 ? 13.688 -4.855 -13.469 1 36.06 315 ASP A N 1
ATOM 2594 C CA . ASP A 1 315 ? 14.18 -6.195 -13.156 1 36.06 315 ASP A CA 1
ATOM 2595 C C . ASP A 1 315 ? 13.445 -7.254 -13.977 1 36.06 315 ASP A C 1
ATOM 2597 O O . ASP A 1 315 ? 12.219 -7.23 -14.078 1 36.06 315 ASP A O 1
ATOM 2601 N N . VAL A 1 316 ? 13.977 -7.637 -15.047 1 34.66 316 VAL A N 1
ATOM 2602 C CA . VAL A 1 316 ? 13.43 -8.789 -15.75 1 34.66 316 VAL A CA 1
ATOM 2603 C C . VAL A 1 316 ? 13.047 -9.883 -14.75 1 34.66 316 VAL A C 1
ATOM 2605 O O . VAL A 1 316 ? 13.883 -10.32 -13.953 1 34.66 316 VAL A O 1
ATOM 2608 N N . VAL A 1 317 ? 11.938 -9.891 -14.242 1 37.59 317 VAL A N 1
ATOM 2609 C CA . VAL A 1 317 ? 11.438 -10.891 -13.297 1 37.59 317 VAL A CA 1
ATOM 2610 C C . VAL A 1 317 ? 11.57 -12.281 -13.898 1 37.59 317 VAL A C 1
ATOM 2612 O O . VAL A 1 317 ? 10.953 -12.586 -14.922 1 37.59 317 VAL A O 1
ATOM 2615 N N . ARG A 1 318 ? 12.695 -12.906 -13.977 1 33.19 318 ARG A N 1
ATOM 2616 C CA . ARG A 1 318 ? 12.891 -14.336 -14.188 1 33.19 318 ARG A CA 1
ATOM 2617 C C . ARG A 1 318 ? 12.367 -15.141 -13.008 1 33.19 318 ARG A C 1
ATOM 2619 O O . ARG A 1 318 ? 12.812 -14.953 -11.875 1 33.19 318 ARG A O 1
ATOM 2626 N N . GLY A 1 319 ? 11.188 -16.125 -13.266 1 42.03 319 GLY A N 1
ATOM 2627 C CA . GLY A 1 319 ? 10.594 -17.234 -12.539 1 42.03 319 GLY A CA 1
ATOM 2628 C C . GLY A 1 319 ? 9.828 -16.812 -11.305 1 42.03 319 GLY A C 1
ATOM 2629 O O . GLY A 1 319 ? 10.422 -16.312 -10.344 1 42.03 319 GLY A O 1
ATOM 2630 N N . CYS A 1 320 ? 8.625 -16.375 -11.406 1 56.69 320 CYS A N 1
ATOM 2631 C CA . CYS A 1 320 ? 7.777 -15.625 -10.5 1 56.69 320 CYS A CA 1
ATOM 2632 C C . CYS A 1 320 ? 7.609 -16.359 -9.172 1 56.69 320 CYS A C 1
ATOM 2634 O O . CYS A 1 320 ? 6.852 -17.328 -9.086 1 56.69 320 CYS A O 1
ATOM 2636 N N . TRP A 1 321 ? 8.602 -16.5 -8.344 1 73.81 321 TRP A N 1
ATOM 2637 C CA . TRP A 1 321 ? 8.617 -17.016 -6.977 1 73.81 321 TRP A CA 1
ATOM 2638 C C . TRP A 1 321 ? 7.484 -16.422 -6.156 1 73.81 321 TRP A C 1
ATOM 2640 O O . TRP A 1 321 ? 7.145 -16.938 -5.086 1 73.81 321 TRP A O 1
ATOM 2650 N N . TYR A 1 322 ? 6.98 -15.586 -6.824 1 87.69 322 TYR A N 1
ATOM 2651 C CA . TYR A 1 322 ? 6.016 -14.82 -6.043 1 87.69 322 TYR A CA 1
ATOM 2652 C C . TYR A 1 322 ? 4.844 -15.695 -5.613 1 87.69 322 TYR A C 1
ATOM 2654 O O . TYR A 1 322 ? 4.508 -15.758 -4.43 1 87.69 322 TYR A O 1
ATOM 2662 N N . ILE A 1 323 ? 4.336 -16.484 -6.547 1 91.5 323 ILE A N 1
ATOM 2663 C CA . ILE A 1 323 ? 3.184 -17.328 -6.254 1 91.5 323 ILE A CA 1
ATOM 2664 C C . ILE A 1 323 ? 3.611 -18.5 -5.375 1 91.5 323 ILE A C 1
ATOM 2666 O O . ILE A 1 323 ? 2.889 -18.891 -4.453 1 91.5 323 ILE A O 1
ATOM 2670 N N . GLU A 1 324 ? 4.746 -19.062 -5.676 1 88.75 324 GLU A N 1
ATOM 2671 C CA . GLU A 1 324 ? 5.262 -20.141 -4.844 1 88.75 324 GLU A CA 1
ATOM 2672 C C . GLU A 1 324 ? 5.438 -19.688 -3.396 1 88.75 324 GLU A C 1
ATOM 2674 O O . GLU A 1 324 ? 5.07 -20.406 -2.467 1 88.75 324 GLU A O 1
ATOM 2679 N N . LEU A 1 325 ? 5.965 -18.531 -3.264 1 91.38 325 LEU A N 1
ATOM 2680 C CA . LEU A 1 325 ? 6.191 -17.984 -1.929 1 91.38 325 LEU A CA 1
ATOM 2681 C C . LEU A 1 325 ? 4.867 -17.688 -1.234 1 91.38 325 LEU A C 1
ATOM 2683 O O . LEU A 1 325 ? 4.742 -17.859 -0.02 1 91.38 325 LEU A O 1
ATOM 2687 N N . ILE A 1 326 ? 3.9 -17.219 -1.985 1 96.31 326 ILE A N 1
ATOM 2688 C CA . ILE A 1 326 ? 2.574 -17.016 -1.415 1 96.31 326 ILE A CA 1
ATOM 2689 C C . ILE A 1 326 ? 2.023 -18.344 -0.891 1 96.31 326 ILE A C 1
ATOM 2691 O O . ILE A 1 326 ? 1.572 -18.422 0.254 1 96.31 326 ILE A O 1
ATOM 2695 N N . CYS A 1 327 ? 2.123 -19.359 -1.679 1 95 327 CYS A N 1
ATOM 2696 C CA . CYS A 1 327 ? 1.588 -20.672 -1.298 1 95 327 CYS A CA 1
ATOM 2697 C C . CYS A 1 327 ? 2.303 -21.203 -0.066 1 95 327 CYS A C 1
ATOM 2699 O O . CYS A 1 327 ? 1.658 -21.641 0.893 1 95 327 CYS A O 1
ATOM 2701 N N . THR A 1 328 ? 3.633 -21.109 -0.069 1 94 328 THR A N 1
ATOM 2702 C CA . THR A 1 328 ? 4.414 -21.625 1.048 1 94 328 THR A CA 1
ATOM 2703 C C . THR A 1 328 ? 4.129 -20.844 2.322 1 94 328 THR A C 1
ATOM 2705 O O . THR A 1 328 ? 3.945 -21.422 3.393 1 94 328 THR A O 1
ATOM 2708 N N . THR A 1 329 ? 4.035 -19.578 2.217 1 97.12 329 THR A N 1
ATOM 2709 C CA . THR A 1 329 ? 3.807 -18.719 3.375 1 97.12 329 THR A CA 1
ATOM 2710 C C . THR A 1 329 ? 2.398 -18.922 3.928 1 97.12 329 THR A C 1
ATOM 2712 O O . THR A 1 329 ? 2.215 -19.047 5.141 1 97.12 329 THR A O 1
ATOM 2715 N N . PHE A 1 330 ? 1.421 -19.031 3.043 1 98.12 330 PHE A N 1
ATOM 2716 C CA . PHE A 1 330 ? 0.035 -19.141 3.48 1 98.12 330 PHE A CA 1
ATOM 2717 C C . PHE A 1 330 ? -0.225 -20.5 4.109 1 98.12 330 PHE A C 1
ATOM 2719 O O . PHE A 1 330 ? -0.892 -20.594 5.145 1 98.12 330 PHE A O 1
ATOM 2726 N N . MET A 1 331 ? 0.285 -21.531 3.521 1 97 331 MET A N 1
ATOM 2727 C CA . MET A 1 331 ? 0 -22.859 4.055 1 97 331 MET A CA 1
ATOM 2728 C C . MET A 1 331 ? 0.615 -23.031 5.438 1 97 331 MET A C 1
ATOM 2730 O O . MET A 1 331 ? 0.07 -23.75 6.277 1 97 331 MET A O 1
ATOM 2734 N N . GLU A 1 332 ? 1.708 -22.281 5.668 1 96.75 332 GLU A N 1
ATOM 2735 C CA . GLU A 1 332 ? 2.445 -22.469 6.914 1 96.75 332 GLU A CA 1
ATOM 2736 C C . GLU A 1 332 ? 1.941 -21.516 7.996 1 96.75 332 GLU A C 1
ATOM 2738 O O . GLU A 1 332 ? 1.986 -21.844 9.188 1 96.75 332 GLU A O 1
ATOM 2743 N N . ASN A 1 333 ? 1.443 -20.359 7.609 1 96.94 333 ASN A N 1
ATOM 2744 C CA . ASN A 1 333 ? 1.3 -19.297 8.609 1 96.94 333 ASN A CA 1
ATOM 2745 C C . ASN A 1 333 ? -0.143 -18.812 8.711 1 96.94 333 ASN A C 1
ATOM 2747 O O . ASN A 1 333 ? -0.511 -18.141 9.68 1 96.94 333 ASN A O 1
ATOM 2751 N N . SER A 1 334 ? -1.056 -19.156 7.805 1 97.5 334 SER A N 1
ATOM 2752 C CA . SER A 1 334 ? -2.385 -18.562 7.734 1 97.5 334 SER A CA 1
ATOM 2753 C C . SER A 1 334 ? -3.225 -18.938 8.953 1 97.5 334 SER A C 1
ATOM 2755 O O . SER A 1 334 ? -4.266 -18.328 9.203 1 97.5 334 SER A O 1
ATOM 2757 N N . CYS A 1 335 ? -2.814 -19.891 9.727 1 96.31 335 CYS A N 1
ATOM 2758 C CA . CYS A 1 335 ? -3.545 -20.312 10.906 1 96.31 335 CYS A CA 1
ATOM 2759 C C . CYS A 1 335 ? -3.479 -19.266 12.008 1 96.31 335 CYS A C 1
ATOM 2761 O O . CYS A 1 335 ? -4.344 -19.219 12.883 1 96.31 335 CYS A O 1
ATOM 2763 N N . GLU A 1 336 ? -2.404 -18.406 11.953 1 96 336 GLU A N 1
ATOM 2764 C CA . GLU A 1 336 ? -2.252 -17.484 13.078 1 96 336 GLU A CA 1
ATOM 2765 C C . GLU A 1 336 ? -1.877 -16.078 12.609 1 96 336 GLU A C 1
ATOM 2767 O O . GLU A 1 336 ? -2.004 -15.117 13.359 1 96 336 GLU A O 1
ATOM 2772 N N . VAL A 1 337 ? -1.403 -15.977 11.469 1 96.25 337 VAL A N 1
ATOM 2773 C CA . VAL A 1 337 ? -0.829 -14.711 11.008 1 96.25 337 VAL A CA 1
ATOM 2774 C C . VAL A 1 337 ? -1.786 -14.039 10.031 1 96.25 337 VAL A C 1
ATOM 2776 O O . VAL A 1 337 ? -2.416 -14.703 9.203 1 96.25 337 VAL A O 1
ATOM 2779 N N . ASP A 1 338 ? -1.959 -12.719 10.148 1 96.5 338 ASP A N 1
ATOM 2780 C CA . ASP A 1 338 ? -2.861 -11.977 9.273 1 96.5 338 ASP A CA 1
ATOM 2781 C C . ASP A 1 338 ? -2.273 -11.828 7.871 1 96.5 338 ASP A C 1
ATOM 2783 O O . ASP A 1 338 ? -1.068 -12 7.68 1 96.5 338 ASP A O 1
ATOM 2787 N N . VAL A 1 339 ? -3.053 -11.453 6.891 1 98.06 339 VAL A N 1
ATOM 2788 C CA . VAL A 1 339 ? -2.73 -11.461 5.469 1 98.06 339 VAL A CA 1
ATOM 2789 C C . VAL A 1 339 ? -1.596 -10.477 5.191 1 98.06 339 VAL A C 1
ATOM 2791 O O . VAL A 1 339 ? -0.641 -10.805 4.484 1 98.06 339 VAL A O 1
ATOM 2794 N N . GLU A 1 340 ? -1.65 -9.242 5.711 1 96.94 340 GLU A N 1
ATOM 2795 C CA . GLU A 1 340 ? -0.627 -8.234 5.438 1 96.94 340 GLU A CA 1
ATOM 2796 C C . GLU A 1 340 ? 0.743 -8.703 5.926 1 96.94 340 GLU A C 1
ATOM 2798 O O . GLU A 1 340 ? 1.743 -8.539 5.223 1 96.94 340 GLU A O 1
ATOM 2803 N N . THR A 1 341 ? 0.742 -9.195 7.113 1 95.88 341 THR A N 1
ATOM 2804 C CA . THR A 1 341 ? 1.991 -9.703 7.664 1 95.88 341 THR A CA 1
ATOM 2805 C C . THR A 1 341 ? 2.523 -10.859 6.824 1 95.88 341 THR A C 1
ATOM 2807 O O . THR A 1 341 ? 3.732 -10.969 6.602 1 95.88 341 THR A O 1
ATOM 2810 N N . MET A 1 342 ? 1.655 -11.734 6.383 1 97.81 342 MET A N 1
ATOM 2811 C CA . MET A 1 342 ? 2.092 -12.828 5.52 1 97.81 342 MET A CA 1
ATOM 2812 C C . MET A 1 342 ? 2.68 -12.297 4.219 1 97.81 342 MET A C 1
ATOM 2814 O O . MET A 1 342 ? 3.664 -12.836 3.709 1 97.81 342 MET A O 1
ATOM 2818 N N . MET A 1 343 ? 2.08 -11.258 3.676 1 97.31 343 MET A N 1
ATOM 2819 C CA . MET A 1 343 ? 2.617 -10.68 2.445 1 97.31 343 MET A CA 1
ATOM 2820 C C . MET A 1 343 ? 4.004 -10.094 2.678 1 97.31 343 MET A C 1
ATOM 2822 O O . MET A 1 343 ? 4.855 -10.133 1.786 1 97.31 343 MET A O 1
ATOM 2826 N N . LYS A 1 344 ? 4.242 -9.562 3.846 1 95.75 344 LYS A N 1
ATOM 2827 C CA . LYS A 1 344 ? 5.59 -9.125 4.199 1 95.75 344 LYS A CA 1
ATOM 2828 C C . LYS A 1 344 ? 6.551 -10.312 4.266 1 95.75 344 LYS A C 1
ATOM 2830 O O . LYS A 1 344 ? 7.723 -10.18 3.904 1 95.75 344 LYS A O 1
ATOM 2835 N N . MET A 1 345 ? 6.047 -11.414 4.797 1 95.44 345 MET A N 1
ATOM 2836 C CA . MET A 1 345 ? 6.863 -12.625 4.832 1 95.44 345 MET A CA 1
ATOM 2837 C C . MET A 1 345 ? 7.211 -13.094 3.42 1 95.44 345 MET A C 1
ATOM 2839 O O . MET A 1 345 ? 8.328 -13.547 3.168 1 95.44 345 MET A O 1
ATOM 2843 N N . VAL A 1 346 ? 6.254 -13.016 2.533 1 94.31 346 VAL A N 1
ATOM 2844 C CA . VAL A 1 346 ? 6.488 -13.344 1.131 1 94.31 346 VAL A CA 1
ATOM 2845 C C . VAL A 1 346 ? 7.605 -12.469 0.574 1 94.31 346 VAL A C 1
ATOM 2847 O O . VAL A 1 346 ? 8.523 -12.961 -0.086 1 94.31 346 VAL A O 1
ATOM 2850 N N . GLU A 1 347 ? 7.516 -11.195 0.833 1 91.56 347 GLU A N 1
ATOM 2851 C CA . GLU A 1 347 ? 8.523 -10.242 0.38 1 91.56 347 GLU A CA 1
ATOM 2852 C C . GLU A 1 347 ? 9.906 -10.602 0.926 1 91.56 347 GLU A C 1
ATOM 2854 O O . GLU A 1 347 ? 10.906 -10.461 0.227 1 91.56 347 GLU A O 1
ATOM 2859 N N . ARG A 1 348 ? 9.953 -11.008 2.164 1 89.06 348 ARG A N 1
ATOM 2860 C CA . ARG A 1 348 ? 11.211 -11.438 2.77 1 89.06 348 ARG A CA 1
ATOM 2861 C C . ARG A 1 348 ? 11.781 -12.648 2.035 1 89.06 348 ARG A C 1
ATOM 2863 O O . ARG A 1 348 ? 13 -12.75 1.85 1 89.06 348 ARG A O 1
ATOM 2870 N N . GLY A 1 349 ? 10.891 -13.5 1.704 1 86.5 349 GLY A N 1
ATOM 2871 C CA . GLY A 1 349 ? 11.32 -14.648 0.919 1 86.5 349 GLY A CA 1
ATOM 2872 C C . GLY A 1 349 ? 11.875 -14.266 -0.438 1 86.5 349 GLY A C 1
ATOM 2873 O O . GLY A 1 349 ? 12.844 -14.867 -0.907 1 86.5 349 GLY A O 1
ATOM 2874 N N . LEU A 1 350 ? 11.25 -13.273 -1.064 1 83.94 350 LEU A N 1
ATOM 2875 C CA . LEU A 1 350 ? 11.719 -12.781 -2.355 1 83.94 350 LEU A CA 1
ATOM 2876 C C . LEU A 1 350 ? 13.117 -12.18 -2.234 1 83.94 350 LEU A C 1
ATOM 2878 O O . LEU A 1 350 ? 13.969 -12.398 -3.098 1 83.94 350 LEU A O 1
ATOM 2882 N N . LYS A 1 351 ? 13.32 -11.406 -1.192 1 81.25 351 LYS A N 1
ATOM 2883 C CA . LYS A 1 351 ? 14.625 -10.789 -0.947 1 81.25 351 LYS A CA 1
ATOM 2884 C C . LYS A 1 351 ? 15.719 -11.836 -0.808 1 81.25 351 LYS A C 1
ATOM 2886 O O . LYS A 1 351 ? 16.812 -11.672 -1.337 1 81.25 351 LYS A O 1
ATOM 2891 N N . LYS A 1 352 ? 15.406 -12.82 -0.113 1 75.25 352 LYS A N 1
ATOM 2892 C CA . LYS A 1 352 ? 16.375 -13.891 0.103 1 75.25 352 LYS A CA 1
ATOM 2893 C C . LYS A 1 352 ? 16.703 -14.602 -1.206 1 75.25 352 LYS A C 1
ATOM 2895 O O . LYS A 1 352 ? 17.844 -15.008 -1.427 1 75.25 352 LYS A O 1
ATOM 2900 N N . ARG A 1 353 ? 15.719 -14.68 -2.01 1 62.97 353 ARG A N 1
ATOM 2901 C CA . ARG A 1 353 ? 15.906 -15.383 -3.275 1 62.97 353 ARG A CA 1
ATOM 2902 C C . ARG A 1 353 ? 16.688 -14.523 -4.27 1 62.97 353 ARG A C 1
ATOM 2904 O O . ARG A 1 353 ? 17.438 -15.055 -5.098 1 62.97 353 ARG A O 1
ATOM 2911 N N . ILE A 1 354 ? 16.406 -13.164 -4.324 1 56.16 354 ILE A N 1
ATOM 2912 C CA . ILE A 1 354 ? 17.109 -12.211 -5.172 1 56.16 354 ILE A CA 1
ATOM 2913 C C . ILE A 1 354 ? 18.609 -12.312 -4.91 1 56.16 354 ILE A C 1
ATOM 2915 O O . ILE A 1 354 ? 19.406 -12.359 -5.848 1 56.16 354 ILE A O 1
ATOM 2919 N N . SER A 1 355 ? 18.828 -12.164 -3.699 1 46.41 355 SER A N 1
ATOM 2920 C CA . SER A 1 355 ? 20.234 -12.266 -3.318 1 46.41 355 SER A CA 1
ATOM 2921 C C . SER A 1 355 ? 20.875 -13.516 -3.902 1 46.41 355 SER A C 1
ATOM 2923 O O . SER A 1 355 ? 22.047 -13.5 -4.285 1 46.41 355 SER A O 1
ATOM 2925 N N . GLU A 1 356 ? 19.922 -14.359 -4.07 1 41.34 356 GLU A N 1
ATOM 2926 C CA . GLU A 1 356 ? 20.422 -15.641 -4.559 1 41.34 356 GLU A CA 1
ATOM 2927 C C . GLU A 1 356 ? 20.422 -15.695 -6.082 1 41.34 356 GLU A C 1
ATOM 2929 O O . GLU A 1 356 ? 21.297 -16.312 -6.691 1 41.34 356 GLU A O 1
ATOM 2934 N N . LYS A 1 357 ? 19.375 -14.969 -6.691 1 43.31 357 LYS A N 1
ATOM 2935 C CA . LYS A 1 357 ? 19.109 -15.156 -8.117 1 43.31 357 LYS A CA 1
ATOM 2936 C C . LYS A 1 357 ? 19.25 -13.836 -8.875 1 43.31 357 LYS A C 1
ATOM 2938 O O . LYS A 1 357 ? 18.844 -13.742 -10.039 1 43.31 357 LYS A O 1
ATOM 2943 N N . MET A 1 358 ? 19.891 -12.867 -8.305 1 42 358 MET A N 1
ATOM 2944 C CA . MET A 1 358 ? 20.156 -11.547 -8.859 1 42 358 MET A CA 1
ATOM 2945 C C . MET A 1 358 ? 18.875 -10.914 -9.398 1 42 358 MET A C 1
ATOM 2947 O O . MET A 1 358 ? 18.875 -10.312 -10.477 1 42 358 MET A O 1
ATOM 2951 N N . THR A 1 359 ? 17.734 -11.531 -9.023 1 49.22 359 THR A N 1
ATOM 2952 C CA . THR A 1 359 ? 16.516 -10.82 -9.398 1 49.22 359 THR A CA 1
ATOM 2953 C C . THR A 1 359 ? 16.234 -9.68 -8.414 1 49.22 359 THR A C 1
ATOM 2955 O O . THR A 1 359 ? 16.688 -9.719 -7.266 1 49.22 359 THR A O 1
ATOM 2958 N N . ARG A 1 360 ? 15.984 -8.484 -8.992 1 60.88 360 ARG A N 1
ATOM 2959 C CA . ARG A 1 360 ? 15.828 -7.266 -8.211 1 60.88 360 ARG A CA 1
ATOM 2960 C C . ARG A 1 360 ? 14.352 -6.969 -7.953 1 60.88 360 ARG A C 1
ATOM 2962 O O . ARG A 1 360 ? 13.938 -5.809 -7.949 1 60.88 360 ARG A O 1
ATOM 2969 N N . GLN A 1 361 ? 13.531 -8.172 -7.699 1 69.5 361 GLN A N 1
ATOM 2970 C CA . GLN A 1 361 ? 12.102 -7.906 -7.594 1 69.5 361 GLN A CA 1
ATOM 2971 C C . GLN A 1 361 ? 11.719 -7.469 -6.184 1 69.5 361 GLN A C 1
ATOM 2973 O O . GLN A 1 361 ? 12.18 -8.055 -5.203 1 69.5 361 GLN A O 1
ATOM 2978 N N . THR A 1 362 ? 11.078 -6.41 -6.066 1 80.75 362 THR A N 1
ATOM 2979 C CA . THR A 1 362 ? 10.492 -5.957 -4.812 1 80.75 362 THR A CA 1
ATOM 2980 C C . THR A 1 362 ? 8.969 -5.945 -4.902 1 80.75 362 THR A C 1
ATOM 2982 O O . THR A 1 362 ? 8.391 -5.203 -5.703 1 80.75 362 THR A O 1
ATOM 2985 N N . SER A 1 363 ? 8.391 -6.855 -4.121 1 87.94 363 SER A N 1
ATOM 2986 C CA . SER A 1 363 ? 6.934 -6.902 -4.148 1 87.94 363 SER A CA 1
ATOM 2987 C C . SER A 1 363 ? 6.328 -5.73 -3.381 1 87.94 363 SER A C 1
ATOM 2989 O O . SER A 1 363 ? 6.988 -5.129 -2.535 1 87.94 363 SER A O 1
ATOM 2991 N N . THR A 1 364 ? 5.121 -5.398 -3.779 1 92.44 364 THR A N 1
ATOM 2992 C CA . THR A 1 364 ? 4.426 -4.289 -3.137 1 92.44 364 THR A CA 1
ATOM 2993 C C . THR A 1 364 ? 2.979 -4.664 -2.834 1 92.44 364 THR A C 1
ATOM 2995 O O . THR A 1 364 ? 2.43 -5.586 -3.441 1 92.44 364 THR A O 1
ATOM 2998 N N . PHE A 1 365 ? 2.424 -4.031 -1.828 1 94.81 365 PHE A N 1
ATOM 2999 C CA . PHE A 1 365 ? 0.974 -4.07 -1.68 1 94.81 365 PHE A CA 1
ATOM 3000 C C . PHE A 1 365 ? 0.437 -2.711 -1.249 1 94.81 365 PHE A C 1
ATOM 3002 O O . PHE A 1 365 ? 1.085 -1.997 -0.483 1 94.81 365 PHE A O 1
ATOM 3009 N N . LEU A 1 366 ? -0.667 -2.426 -1.818 1 96.25 366 LEU A N 1
ATOM 3010 C CA . LEU A 1 366 ? -1.385 -1.188 -1.536 1 96.25 366 LEU A CA 1
ATOM 3011 C C . LEU A 1 366 ? -2.572 -1.446 -0.614 1 96.25 366 LEU A C 1
ATOM 3013 O O . LEU A 1 366 ? -3.426 -2.283 -0.916 1 96.25 366 LEU A O 1
ATOM 3017 N N . ASN A 1 367 ? -2.555 -0.795 0.557 1 96.75 367 ASN A N 1
ATOM 3018 C CA . ASN A 1 367 ? -3.668 -0.867 1.497 1 96.75 367 ASN A CA 1
ATOM 3019 C C . ASN A 1 367 ? -4.66 0.27 1.278 1 96.75 367 ASN A C 1
ATOM 3021 O O . ASN A 1 367 ? -4.309 1.443 1.415 1 96.75 367 ASN A O 1
ATOM 3025 N N . ILE A 1 368 ? -5.855 -0.072 0.922 1 95.19 368 ILE A N 1
ATOM 3026 C CA . ILE A 1 368 ? -6.945 0.889 0.786 1 95.19 368 ILE A CA 1
ATOM 3027 C C . ILE A 1 368 ? -7.992 0.64 1.869 1 95.19 368 ILE A C 1
ATOM 3029 O O . ILE A 1 368 ? -8.93 -0.132 1.666 1 95.19 368 ILE A O 1
ATOM 3033 N N . ALA A 1 369 ? -7.805 1.236 3.023 1 93.62 369 ALA A N 1
ATOM 3034 C CA . ALA A 1 369 ? -8.664 1.058 4.191 1 93.62 369 ALA A CA 1
ATOM 3035 C C . ALA A 1 369 ? -8.859 -0.422 4.504 1 93.62 369 ALA A C 1
ATOM 3037 O O . ALA A 1 369 ? -9.984 -0.861 4.773 1 93.62 369 ALA A O 1
ATOM 3038 N N . PHE A 1 370 ? -7.863 -1.204 4.328 1 96.19 370 PHE A N 1
ATOM 3039 C CA . PHE A 1 370 ? -7.863 -2.641 4.578 1 96.19 370 PHE A CA 1
ATOM 3040 C C . PHE A 1 370 ? -7.551 -2.936 6.039 1 96.19 370 PHE A C 1
ATOM 3042 O O . PHE A 1 370 ? -6.504 -2.533 6.551 1 96.19 370 PHE A O 1
ATOM 3049 N N . LYS A 1 371 ? -8.453 -3.535 6.746 1 95.56 371 LYS A N 1
ATOM 3050 C CA . LYS A 1 371 ? -8.273 -3.887 8.148 1 95.56 371 LYS A CA 1
ATOM 3051 C C . LYS A 1 371 ? -7.488 -5.184 8.297 1 95.56 371 LYS A C 1
ATOM 3053 O O . LYS A 1 371 ? -7.062 -5.773 7.301 1 95.56 371 LYS A O 1
ATOM 3058 N N . THR A 1 372 ? -7.227 -5.5 9.547 1 96.19 372 THR A N 1
ATOM 3059 C CA . THR A 1 372 ? -6.523 -6.758 9.781 1 96.19 372 THR A CA 1
ATOM 3060 C C . THR A 1 372 ? -7.398 -7.945 9.398 1 96.19 372 THR A C 1
ATOM 3062 O O . THR A 1 372 ? -8.562 -8.023 9.789 1 96.19 372 THR A O 1
ATOM 3065 N N . CYS A 1 373 ? -6.875 -8.859 8.594 1 97.62 373 CYS A N 1
ATOM 3066 C CA . CYS A 1 373 ? -7.641 -9.969 8.039 1 97.62 373 CYS A CA 1
ATOM 3067 C C . CYS A 1 373 ? -6.953 -11.297 8.32 1 97.62 373 CYS A C 1
ATOM 3069 O O . CYS A 1 373 ? -5.797 -11.5 7.938 1 97.62 373 CYS A O 1
ATOM 3071 N N . TYR A 1 374 ? -7.66 -12.141 8.984 1 97.56 374 TYR A N 1
ATOM 3072 C CA . TYR A 1 374 ? -7.207 -13.516 9.203 1 97.56 374 TYR A CA 1
ATOM 3073 C C . TYR A 1 374 ? -7.973 -14.484 8.305 1 97.56 374 TYR A C 1
ATOM 3075 O O . TYR A 1 374 ? -9.18 -14.328 8.094 1 97.56 374 TYR A O 1
ATOM 3083 N N . LEU A 1 375 ? -7.324 -15.531 7.84 1 97.69 375 LEU A N 1
ATOM 3084 C CA . LEU A 1 375 ? -7.945 -16.453 6.898 1 97.69 375 LEU A CA 1
ATOM 3085 C C . LEU A 1 375 ? -8.602 -17.625 7.633 1 97.69 375 LEU A C 1
ATOM 3087 O O . LEU A 1 375 ? -9.477 -18.297 7.082 1 97.69 375 LEU A O 1
ATOM 3091 N N . ASN A 1 376 ? -8.195 -17.984 8.789 1 95.75 376 ASN A N 1
ATOM 3092 C CA . ASN A 1 376 ? -8.766 -19.016 9.648 1 95.75 376 ASN A CA 1
ATOM 3093 C C . ASN A 1 376 ? -8.953 -20.328 8.906 1 95.75 376 ASN A C 1
ATOM 3095 O O . ASN A 1 376 ? -10.062 -20.875 8.867 1 95.75 376 ASN A O 1
ATOM 3099 N N . PRO A 1 377 ? -7.875 -20.891 8.383 1 96.69 377 PRO A N 1
ATOM 3100 C CA . PRO A 1 377 ? -8.023 -22.125 7.625 1 96.69 377 PRO A CA 1
ATOM 3101 C C . PRO A 1 377 ? -8.516 -23.297 8.492 1 96.69 377 PRO A C 1
ATOM 3103 O O . PRO A 1 377 ? -8.008 -23.5 9.594 1 96.69 377 PRO A O 1
ATOM 3106 N N . GLY A 1 378 ? -9.539 -24.016 8.031 1 93.81 378 GLY A N 1
ATOM 3107 C CA . GLY A 1 378 ? -9.945 -25.281 8.633 1 93.81 378 GLY A CA 1
ATOM 3108 C C . GLY A 1 378 ? -11.031 -25.125 9.672 1 93.81 378 GLY A C 1
ATOM 3109 O O . GLY A 1 378 ? -11.625 -26.125 10.109 1 93.81 378 GLY A O 1
ATOM 3110 N N . ILE A 1 379 ? -11.328 -23.875 10.102 1 95.19 379 ILE A N 1
ATOM 3111 C CA . ILE A 1 379 ? -12.336 -23.734 11.148 1 95.19 379 ILE A CA 1
ATOM 3112 C C . ILE A 1 379 ? -13.367 -22.688 10.727 1 95.19 379 ILE A C 1
ATOM 3114 O O . ILE A 1 379 ? -13.086 -21.828 9.891 1 95.19 379 ILE A O 1
ATOM 3118 N N . TYR A 1 380 ? -14.562 -22.797 11.211 1 95 380 TYR A N 1
ATOM 3119 C CA . TYR A 1 380 ? -15.633 -21.812 11.078 1 95 380 TYR A CA 1
ATOM 3120 C C . TYR A 1 380 ? -16.5 -21.781 12.336 1 95 380 TYR A C 1
ATOM 3122 O O . TYR A 1 380 ? -16.359 -22.625 13.219 1 95 380 TYR A O 1
ATOM 3130 N N . GLU A 1 381 ? -17.266 -20.719 12.43 1 94.5 381 GLU A N 1
ATOM 3131 C CA . GLU A 1 381 ? -18.125 -20.562 13.602 1 94.5 381 GLU A CA 1
ATOM 3132 C C . GLU A 1 381 ? -19.531 -21.078 13.328 1 94.5 381 GLU A C 1
ATOM 3134 O O . GLU A 1 381 ? -20.141 -20.719 12.312 1 94.5 381 GLU A O 1
ATOM 3139 N N . ASP A 1 382 ? -19.969 -22.016 14.078 1 93 382 ASP A N 1
ATOM 3140 C CA . ASP A 1 382 ? -21.312 -22.547 14.031 1 93 382 ASP A CA 1
ATOM 3141 C C . ASP A 1 382 ? -22.016 -22.406 15.383 1 93 382 ASP A C 1
ATOM 3143 O O . ASP A 1 382 ? -21.656 -23.094 16.344 1 93 382 ASP A O 1
ATOM 3147 N N . ASP A 1 383 ? -22.969 -21.594 15.43 1 91 383 ASP A N 1
ATOM 3148 C CA . ASP A 1 383 ? -23.75 -21.344 16.641 1 91 383 ASP A CA 1
ATOM 3149 C C . ASP A 1 383 ? -22.844 -21 17.828 1 91 383 ASP A C 1
ATOM 3151 O O . ASP A 1 383 ? -22.953 -21.609 18.891 1 91 383 ASP A O 1
ATOM 3155 N N . GLY A 1 384 ? -21.812 -20.172 17.609 1 88.12 384 GLY A N 1
ATOM 3156 C CA . GLY A 1 384 ? -20.938 -19.656 18.672 1 88.12 384 GLY A CA 1
ATOM 3157 C C . GLY A 1 384 ? -19.797 -20.594 19 1 88.12 384 GLY A C 1
ATOM 3158 O O . GLY A 1 384 ? -18.969 -20.281 19.859 1 88.12 384 GLY A O 1
ATOM 3159 N N . HIS A 1 385 ? -19.812 -21.703 18.312 1 91.62 385 HIS A N 1
ATOM 3160 C CA . HIS A 1 385 ? -18.75 -22.688 18.547 1 91.62 385 HIS A CA 1
ATOM 3161 C C . HIS A 1 385 ? -17.875 -22.859 17.328 1 91.62 385 HIS A C 1
ATOM 3163 O O . HIS A 1 385 ? -18.297 -22.562 16.203 1 91.62 385 HIS A O 1
ATOM 3169 N N . ILE A 1 386 ? -16.719 -23.312 17.703 1 93.31 386 ILE A N 1
ATOM 3170 C CA . ILE A 1 386 ? -15.789 -23.594 16.609 1 93.31 386 ILE A CA 1
ATOM 3171 C C . ILE A 1 386 ? -16.141 -24.922 15.953 1 93.31 386 ILE A C 1
ATOM 3173 O O . ILE A 1 386 ? -16.297 -25.938 16.625 1 93.31 386 ILE A O 1
ATOM 3177 N N . ALA A 1 387 ? -16.359 -24.906 14.656 1 93.31 387 ALA A N 1
ATOM 3178 C CA . ALA A 1 387 ? -16.594 -26.094 13.836 1 93.31 387 ALA A CA 1
ATOM 3179 C C . ALA A 1 387 ? -15.453 -26.297 12.836 1 93.31 387 ALA A C 1
ATOM 3181 O O . ALA A 1 387 ? -14.719 -25.344 12.523 1 93.31 387 ALA A O 1
ATOM 3182 N N . LEU A 1 388 ? -15.273 -27.531 12.438 1 91.19 388 LEU A N 1
ATOM 3183 C CA . LEU A 1 388 ? -14.172 -27.859 11.539 1 91.19 388 LEU A CA 1
ATOM 3184 C C . LEU A 1 388 ? -14.68 -28.094 10.125 1 91.19 388 LEU A C 1
ATOM 3186 O O . LEU A 1 388 ? -15.75 -28.672 9.93 1 91.19 388 LEU A O 1
ATOM 3190 N N . PHE A 1 389 ? -13.914 -27.672 9.188 1 88.5 389 PHE A N 1
ATOM 3191 C CA . PHE A 1 389 ? -14.172 -28.031 7.801 1 88.5 389 PHE A CA 1
ATOM 3192 C C . PHE A 1 389 ? -13.844 -29.5 7.555 1 88.5 389 PHE A C 1
ATOM 3194 O O . PHE A 1 389 ? -13.07 -30.109 8.297 1 88.5 389 PHE A O 1
ATOM 3201 N N . GLU A 1 390 ? -14.43 -30.047 6.492 1 76.81 390 GLU A N 1
ATOM 3202 C CA . GLU A 1 390 ? -14.195 -31.438 6.172 1 76.81 390 GLU A CA 1
ATOM 3203 C C . GLU A 1 390 ? -12.719 -31.703 5.879 1 76.81 390 GLU A C 1
ATOM 3205 O O . GLU A 1 390 ? -12.172 -32.75 6.281 1 76.81 390 GLU A O 1
ATOM 3210 N N . GLN A 1 391 ? -12.102 -30.797 5.227 1 71 391 GLN A N 1
ATOM 3211 C CA . GLN A 1 391 ? -10.695 -30.938 4.844 1 71 391 GLN A CA 1
ATOM 3212 C C . GLN A 1 391 ? -9.797 -31.016 6.07 1 71 391 GLN A C 1
ATOM 3214 O O . GLN A 1 391 ? -8.695 -31.562 6.004 1 71 391 GLN A O 1
ATOM 3219 N N . SER A 1 392 ? -10.227 -30.438 7.129 1 71.62 392 SER A N 1
ATOM 3220 C CA . SER A 1 392 ? -9.414 -30.328 8.336 1 71.62 392 SER A CA 1
ATOM 3221 C C . SER A 1 392 ? -9.625 -31.516 9.258 1 71.62 392 SER A C 1
ATOM 3223 O O . SER A 1 392 ? -8.906 -31.688 10.25 1 71.62 392 SER A O 1
ATOM 3225 N N . GLN A 1 393 ? -10.664 -32.156 9 1 58 393 GLN A N 1
ATOM 3226 C CA . GLN A 1 393 ? -10.969 -33.312 9.836 1 58 393 GLN A CA 1
ATOM 3227 C C . GLN A 1 393 ? -10.008 -34.469 9.562 1 58 393 GLN A C 1
ATOM 3229 O O . GLN A 1 393 ? -9.781 -35.312 10.43 1 58 393 GLN A O 1
ATOM 3234 N N . ALA A 1 394 ? -9.422 -34.469 8.375 1 48.59 394 ALA A N 1
ATOM 3235 C CA . ALA A 1 394 ? -8.602 -35.625 8.047 1 48.59 394 ALA A CA 1
ATOM 3236 C C . ALA A 1 394 ? -7.195 -35.5 8.625 1 48.59 394 ALA A C 1
ATOM 3238 O O . ALA A 1 394 ? -6.375 -36.406 8.508 1 48.59 394 ALA A O 1
ATOM 3239 N N . VAL A 1 395 ? -6.906 -34.344 9.188 1 45.53 395 VAL A N 1
ATOM 3240 C CA . VAL A 1 395 ? -5.547 -34.312 9.719 1 45.53 395 VAL A CA 1
ATOM 3241 C C . VAL A 1 395 ? -5.547 -34.75 11.18 1 45.53 395 VAL A C 1
ATOM 3243 O O . VAL A 1 395 ? -6.402 -34.312 11.961 1 45.53 395 VAL A O 1
ATOM 3246 N N . MET B 1 1 ? -31.219 23.812 -2.189 1 74.44 1 MET B N 1
ATOM 3247 C CA . MET B 1 1 ? -30.781 25.203 -2.285 1 74.44 1 MET B CA 1
ATOM 3248 C C . MET B 1 1 ? -30.438 25.578 -3.725 1 74.44 1 MET B C 1
ATOM 3250 O O . MET B 1 1 ? -30.047 24.703 -4.516 1 74.44 1 MET B O 1
ATOM 3254 N N . LEU B 1 2 ? -30.688 26.953 -4.074 1 76.62 2 LEU B N 1
ATOM 3255 C CA . LEU B 1 2 ? -30.328 27.406 -5.41 1 76.62 2 LEU B CA 1
ATOM 3256 C C . LEU B 1 2 ? -28.828 27.188 -5.672 1 76.62 2 LEU B C 1
ATOM 3258 O O . LEU B 1 2 ? -28 27.422 -4.793 1 76.62 2 LEU B O 1
ATOM 3262 N N . PRO B 1 3 ? -28.609 26.781 -6.844 1 76.19 3 PRO B N 1
ATOM 3263 C CA . PRO B 1 3 ? -27.219 26.484 -7.184 1 76.19 3 PRO B CA 1
ATOM 3264 C C . PRO B 1 3 ? -26.297 27.672 -6.941 1 76.19 3 PRO B C 1
ATOM 3266 O O . PRO B 1 3 ? -25.141 27.5 -6.523 1 76.19 3 PRO B O 1
ATOM 3269 N N . GLU B 1 4 ? -26.812 28.812 -7.141 1 77.56 4 GLU B N 1
ATOM 3270 C CA . GLU B 1 4 ? -26 30.016 -6.93 1 77.56 4 GLU B CA 1
ATOM 3271 C C . GLU B 1 4 ? -25.656 30.203 -5.453 1 77.56 4 GLU B C 1
ATOM 3273 O O . GLU B 1 4 ? -24.531 30.562 -5.113 1 77.56 4 GLU B O 1
ATOM 3278 N N . HIS B 1 5 ? -26.594 29.891 -4.566 1 81.06 5 HIS B N 1
ATOM 3279 C CA . HIS B 1 5 ? -26.391 30.016 -3.123 1 81.06 5 HIS B CA 1
ATOM 3280 C C . HIS B 1 5 ? -25.484 28.906 -2.6 1 81.06 5 HIS B C 1
ATOM 3282 O O . HIS B 1 5 ? -24.609 29.156 -1.764 1 81.06 5 HIS B O 1
ATOM 3288 N N . GLU B 1 6 ? -25.734 27.812 -3.172 1 79.69 6 GLU B N 1
ATOM 3289 C CA . GLU B 1 6 ? -24.891 26.688 -2.803 1 79.69 6 GLU B CA 1
ATOM 3290 C C . GLU B 1 6 ? -23.422 26.938 -3.145 1 79.69 6 GLU B C 1
ATOM 3292 O O . GLU B 1 6 ? -22.547 26.672 -2.332 1 79.69 6 GLU B O 1
ATOM 3297 N N . SER B 1 7 ? -23.297 27.547 -4.254 1 77.31 7 SER B N 1
ATOM 3298 C CA . SER B 1 7 ? -21.953 27.875 -4.699 1 77.31 7 SER B CA 1
ATOM 3299 C C . SER B 1 7 ? -21.297 28.906 -3.781 1 77.31 7 SER B C 1
ATOM 3301 O O . SER B 1 7 ? -20.109 28.812 -3.492 1 77.31 7 SER B O 1
ATOM 3303 N N . LEU B 1 8 ? -22.031 29.859 -3.312 1 78.81 8 LEU B N 1
ATOM 3304 C CA . LEU B 1 8 ? -21.531 30.891 -2.424 1 78.81 8 LEU B CA 1
ATOM 3305 C C . LEU B 1 8 ? -21.156 30.312 -1.065 1 78.81 8 LEU B C 1
ATOM 3307 O O . LEU B 1 8 ? -20.141 30.688 -0.487 1 78.81 8 LEU B O 1
ATOM 3311 N N . ILE B 1 9 ? -21.906 29.344 -0.592 1 81.31 9 ILE B N 1
ATOM 3312 C CA . ILE B 1 9 ? -21.641 28.719 0.696 1 81.31 9 ILE B CA 1
ATOM 3313 C C . ILE B 1 9 ? -20.344 27.906 0.617 1 81.31 9 ILE B C 1
ATOM 3315 O O . ILE B 1 9 ? -19.5 28 1.5 1 81.31 9 ILE B O 1
ATOM 3319 N N . TYR B 1 10 ? -20.312 27.328 -0.54 1 74.62 10 TYR B N 1
ATOM 3320 C CA . TYR B 1 10 ? -19.109 26.516 -0.701 1 74.62 10 TYR B CA 1
ATOM 3321 C C . TYR B 1 10 ? -17.875 27.391 -0.895 1 74.62 10 TYR B C 1
ATOM 3323 O O . TYR B 1 10 ? -16.812 27.094 -0.368 1 74.62 10 TYR B O 1
ATOM 3331 N N . LYS B 1 11 ? -18.094 28.438 -1.611 1 75.06 11 LYS B N 1
ATOM 3332 C CA . LYS B 1 11 ? -17.031 29.406 -1.862 1 75.06 11 LYS B CA 1
ATOM 3333 C C . LYS B 1 11 ? -16.484 29.984 -0.556 1 75.06 11 LYS B C 1
ATOM 3335 O O . LYS B 1 11 ? -15.281 30.188 -0.412 1 75.06 11 LYS B O 1
ATOM 3340 N N . HIS B 1 12 ? -17.375 30.203 0.399 1 76.56 12 HIS B N 1
ATOM 3341 C CA . HIS B 1 12 ? -16.969 30.875 1.638 1 76.56 12 HIS B CA 1
ATOM 3342 C C . HIS B 1 12 ? -17.109 29.922 2.83 1 76.56 12 HIS B C 1
ATOM 3344 O O . HIS B 1 12 ? -17.297 30.375 3.961 1 76.56 12 HIS B O 1
ATOM 3350 N N . PHE B 1 13 ? -17 28.688 2.537 1 78.44 13 PHE B N 1
ATOM 3351 C CA . PHE B 1 13 ? -17.203 27.625 3.521 1 78.44 13 PHE B CA 1
ATOM 3352 C C . PHE B 1 13 ? -16.188 27.734 4.656 1 78.44 13 PHE B C 1
ATOM 3354 O O . PHE B 1 13 ? -16.562 27.766 5.828 1 78.44 13 PHE B O 1
ATOM 3361 N N . PRO B 1 14 ? -14.969 27.969 4.332 1 76.44 14 PRO B N 1
ATOM 3362 C CA . PRO B 1 14 ? -14.008 28.078 5.438 1 76.44 14 PRO B CA 1
ATOM 3363 C C . PRO B 1 14 ? -14.289 29.281 6.344 1 76.44 14 PRO B C 1
ATOM 3365 O O . PRO B 1 14 ? -14.133 29.188 7.566 1 76.44 14 PRO B O 1
ATOM 3368 N N . ASP B 1 15 ? -14.68 30.297 5.793 1 77.31 15 ASP B N 1
ATOM 3369 C CA . ASP B 1 15 ? -14.984 31.5 6.566 1 77.31 15 ASP B CA 1
ATOM 3370 C C . ASP B 1 15 ? -16.203 31.266 7.469 1 77.31 15 ASP B C 1
ATOM 3372 O O . ASP B 1 15 ? -16.188 31.672 8.633 1 77.31 15 ASP B O 1
ATOM 3376 N N . LEU B 1 16 ? -17.078 30.562 6.949 1 82 16 LEU B N 1
ATOM 3377 C CA . LEU B 1 16 ? -18.312 30.297 7.691 1 82 16 LEU B CA 1
ATOM 3378 C C . LEU B 1 16 ? -18.047 29.359 8.859 1 82 16 LEU B C 1
ATOM 3380 O O . LEU B 1 16 ? -18.609 29.531 9.938 1 82 16 LEU B O 1
ATOM 3384 N N . VAL B 1 17 ? -17.203 28.484 8.633 1 80 17 VAL B N 1
ATOM 3385 C CA . VAL B 1 17 ? -16.875 27.5 9.664 1 80 17 VAL B CA 1
ATOM 3386 C C . VAL B 1 17 ? -16.031 28.156 10.758 1 80 17 VAL B C 1
ATOM 3388 O O . VAL B 1 17 ? -16.266 27.906 11.945 1 80 17 VAL B O 1
ATOM 3391 N N . ARG B 1 18 ? -15.258 28.984 10.344 1 77.25 18 ARG B N 1
ATOM 3392 C CA . ARG B 1 18 ? -14.273 29.578 11.25 1 77.25 18 ARG B CA 1
ATOM 3393 C C . ARG B 1 18 ? -14.844 30.781 11.977 1 77.25 18 ARG B C 1
ATOM 3395 O O . ARG B 1 18 ? -14.633 30.953 13.18 1 77.25 18 ARG B O 1
ATOM 3402 N N . ASP B 1 19 ? -15.523 31.609 11.32 1 76.12 19 ASP B N 1
ATOM 3403 C CA . ASP B 1 19 ? -15.711 33 11.758 1 76.12 19 ASP B CA 1
ATOM 3404 C C . ASP B 1 19 ? -17.078 33.188 12.398 1 76.12 19 ASP B C 1
ATOM 3406 O O . ASP B 1 19 ? -17.406 34.281 12.875 1 76.12 19 ASP B O 1
ATOM 3410 N N . CYS B 1 20 ? -17.891 32.094 12.391 1 78.81 20 CYS B N 1
ATOM 3411 C CA . CYS B 1 20 ? -19.203 32.312 13.008 1 78.81 20 CYS B CA 1
ATOM 3412 C C . CYS B 1 20 ? -19.656 31.094 13.781 1 78.81 20 CYS B C 1
ATOM 3414 O O . CYS B 1 20 ? -19.047 30.031 13.664 1 78.81 20 CYS B O 1
ATOM 3416 N N . ASP B 1 21 ? -20.469 31.344 14.711 1 80.88 21 ASP B N 1
ATOM 3417 C CA . ASP B 1 21 ? -21.141 30.281 15.461 1 80.88 21 ASP B CA 1
ATOM 3418 C C . ASP B 1 21 ? -22.453 29.906 14.812 1 80.88 21 ASP B C 1
ATOM 3420 O O . ASP B 1 21 ? -23.516 30.438 15.172 1 80.88 21 ASP B O 1
ATOM 3424 N N . LEU B 1 22 ? -22.312 28.906 13.969 1 86.19 22 LEU B N 1
ATOM 3425 C CA . LEU B 1 22 ? -23.484 28.547 13.18 1 86.19 22 LEU B CA 1
ATOM 3426 C C . LEU B 1 22 ? -24.531 27.844 14.039 1 86.19 22 LEU B C 1
ATOM 3428 O O . LEU B 1 22 ? -25.734 27.922 13.766 1 86.19 22 LEU B O 1
ATOM 3432 N N . GLU B 1 23 ? -24 27.188 15.023 1 86.12 23 GLU B N 1
ATOM 3433 C CA . GLU B 1 23 ? -24.953 26.531 15.914 1 86.12 23 GLU B CA 1
ATOM 3434 C C . GLU B 1 23 ? -25.906 27.547 16.547 1 86.12 23 GLU B C 1
ATOM 3436 O O . GLU B 1 23 ? -27.125 27.359 16.516 1 86.12 23 GLU B O 1
ATOM 3441 N N . ARG B 1 24 ? -25.312 28.516 17.109 1 82.44 24 ARG B N 1
ATOM 3442 C CA . ARG B 1 24 ? -26.094 29.562 17.75 1 82.44 24 ARG B CA 1
ATOM 3443 C C . ARG B 1 24 ? -27 30.266 16.75 1 82.44 24 ARG B C 1
ATOM 3445 O O . ARG B 1 24 ? -28.172 30.516 17.031 1 82.44 24 ARG B O 1
ATOM 3452 N N . ILE B 1 25 ? -26.484 30.469 15.602 1 86 25 ILE B N 1
ATOM 3453 C CA . ILE B 1 25 ? -27.203 31.188 14.555 1 86 25 ILE B CA 1
ATOM 3454 C C . ILE B 1 25 ? -28.391 30.359 14.094 1 86 25 ILE B C 1
ATOM 3456 O O . ILE B 1 25 ? -29.531 30.844 14.055 1 86 25 ILE B O 1
ATOM 3460 N N . MET B 1 26 ? -28.141 29.141 13.898 1 86.38 26 MET B N 1
ATOM 3461 C CA . MET B 1 26 ? -29.172 28.266 13.32 1 86.38 26 MET B CA 1
ATOM 3462 C C . MET B 1 26 ? -30.219 27.906 14.367 1 86.38 26 MET B C 1
ATOM 3464 O O . MET B 1 26 ? -31.391 27.734 14.047 1 86.38 26 MET B O 1
ATOM 3468 N N . ARG B 1 27 ? -29.781 27.781 15.547 1 83 27 ARG B N 1
ATOM 3469 C CA . ARG B 1 27 ? -30.75 27.562 16.625 1 83 27 ARG B CA 1
ATOM 3470 C C . ARG B 1 27 ? -31.719 28.719 16.75 1 83 27 ARG B C 1
ATOM 3472 O O . ARG B 1 27 ? -32.906 28.516 16.969 1 83 27 ARG B O 1
ATOM 3479 N N . SER B 1 28 ? -31.125 29.859 16.609 1 81.12 28 SER B N 1
ATOM 3480 C CA . SER B 1 28 ? -31.969 31.047 16.672 1 81.12 28 SER B CA 1
ATOM 3481 C C . SER B 1 28 ? -32.969 31.062 15.523 1 81.12 28 SER B C 1
ATOM 3483 O O . SER B 1 28 ? -34.125 31.5 15.695 1 81.12 28 SER B O 1
ATOM 3485 N N . LEU B 1 29 ? -32.562 30.516 14.398 1 83.19 29 LEU B N 1
ATOM 3486 C CA . LEU B 1 29 ? -33.406 30.5 13.211 1 83.19 29 LEU B CA 1
ATOM 3487 C C . LEU B 1 29 ? -34.406 29.344 13.273 1 83.19 29 LEU B C 1
ATOM 3489 O O . LEU B 1 29 ? -35.469 29.422 12.68 1 83.19 29 LEU B O 1
ATOM 3493 N N . SER B 1 30 ? -34.031 28.359 13.953 1 83.94 30 SER B N 1
ATOM 3494 C CA . SER B 1 30 ? -34.844 27.141 14.023 1 83.94 30 SER B CA 1
ATOM 3495 C C . SER B 1 30 ? -36.156 27.422 14.727 1 83.94 30 SER B C 1
ATOM 3497 O O . SER B 1 30 ? -37.156 26.766 14.43 1 83.94 30 SER B O 1
ATOM 3499 N N . PHE B 1 31 ? -36.125 28.359 15.586 1 77.88 31 PHE B N 1
ATOM 3500 C CA . PHE B 1 31 ? -37.344 28.719 16.312 1 77.88 31 PHE B CA 1
ATOM 3501 C C . PHE B 1 31 ? -38.375 29.359 15.391 1 77.88 31 PHE B C 1
ATOM 3503 O O . PHE B 1 31 ? -39.562 29.25 15.625 1 77.88 31 PHE B O 1
ATOM 3510 N N . LYS B 1 32 ? -37.875 29.906 14.266 1 75.81 32 LYS B N 1
ATOM 3511 C CA . LYS B 1 32 ? -38.75 30.688 13.398 1 75.81 32 LYS B CA 1
ATOM 3512 C C . LYS B 1 32 ? -39.062 29.938 12.109 1 75.81 32 LYS B C 1
ATOM 3514 O O . LYS B 1 32 ? -40 30.281 11.398 1 75.81 32 LYS B O 1
ATOM 3519 N N . ASP B 1 33 ? -38.281 29 11.797 1 81.12 33 ASP B N 1
ATOM 3520 C CA . ASP B 1 33 ? -38.438 28.312 10.516 1 81.12 33 ASP B CA 1
ATOM 3521 C C . ASP B 1 33 ? -38.406 26.797 10.695 1 81.12 33 ASP B C 1
ATOM 3523 O O . ASP B 1 33 ? -37.406 26.219 11.109 1 81.12 33 ASP B O 1
ATOM 3527 N N . PRO B 1 34 ? -39.5 26.188 10.375 1 82.06 34 PRO B N 1
ATOM 3528 C CA . PRO B 1 34 ? -39.594 24.734 10.547 1 82.06 34 PRO B CA 1
ATOM 3529 C C . PRO B 1 34 ? -38.562 23.969 9.711 1 82.06 34 PRO B C 1
ATOM 3531 O O . PRO B 1 34 ? -38.156 22.875 10.086 1 82.06 34 PRO B O 1
ATOM 3534 N N . ILE B 1 35 ? -38.219 24.469 8.617 1 82.94 35 ILE B N 1
ATOM 3535 C CA . ILE B 1 35 ? -37.25 23.797 7.758 1 82.94 35 ILE B CA 1
ATOM 3536 C C . ILE B 1 35 ? -35.906 23.734 8.469 1 82.94 35 ILE B C 1
ATOM 3538 O O . ILE B 1 35 ? -35.25 22.688 8.453 1 82.94 35 ILE B O 1
ATOM 3542 N N . ILE B 1 36 ? -35.562 24.828 9.102 1 85.12 36 ILE B N 1
ATOM 3543 C CA . ILE B 1 36 ? -34.281 24.906 9.812 1 85.12 36 ILE B CA 1
ATOM 3544 C C . ILE B 1 36 ? -34.344 24.031 11.062 1 85.12 36 ILE B C 1
ATOM 3546 O O . ILE B 1 36 ? -33.344 23.391 11.422 1 85.12 36 ILE B O 1
ATOM 3550 N N . SER B 1 37 ? -35.562 24.016 11.695 1 85.69 37 SER B N 1
ATOM 3551 C CA . SER B 1 37 ? -35.719 23.156 12.859 1 85.69 37 SER B CA 1
ATOM 3552 C C . SER B 1 37 ? -35.5 21.688 12.5 1 85.69 37 SER B C 1
ATOM 3554 O O . SER B 1 37 ? -34.781 20.969 13.211 1 85.69 37 SER B O 1
ATOM 3556 N N . LYS B 1 38 ? -36.062 21.297 11.438 1 82.56 38 LYS B N 1
ATOM 3557 C CA . LYS B 1 38 ? -35.906 19.922 10.977 1 82.56 38 LYS B CA 1
ATOM 3558 C C . LYS B 1 38 ? -34.438 19.641 10.625 1 82.56 38 LYS B C 1
ATOM 3560 O O . LYS B 1 38 ? -33.906 18.562 10.93 1 82.56 38 LYS B O 1
ATOM 3565 N N . MET B 1 39 ? -33.812 20.609 10.023 1 82.25 39 MET B N 1
ATOM 3566 C CA . MET B 1 39 ? -32.406 20.5 9.648 1 82.25 39 MET B CA 1
ATOM 3567 C C . MET B 1 39 ? -31.531 20.328 10.883 1 82.25 39 MET B C 1
ATOM 3569 O O . MET B 1 39 ? -30.641 19.453 10.906 1 82.25 39 MET B O 1
ATOM 3573 N N . MET B 1 40 ? -31.828 21.078 11.898 1 84 40 MET B N 1
ATOM 3574 C CA . MET B 1 40 ? -31.016 21.094 13.117 1 84 40 MET B CA 1
ATOM 3575 C C . MET B 1 40 ? -31.234 19.812 13.922 1 84 40 MET B C 1
ATOM 3577 O O . MET B 1 40 ? -30.328 19.375 14.633 1 84 40 MET B O 1
ATOM 3581 N N . ASP B 1 41 ? -32.375 19.203 13.758 1 80.62 41 ASP B N 1
ATOM 3582 C CA . ASP B 1 41 ? -32.625 17.938 14.422 1 80.62 41 ASP B CA 1
ATOM 3583 C C . ASP B 1 41 ? -31.75 16.828 13.875 1 80.62 41 ASP B C 1
ATOM 3585 O O . ASP B 1 41 ? -31.484 15.836 1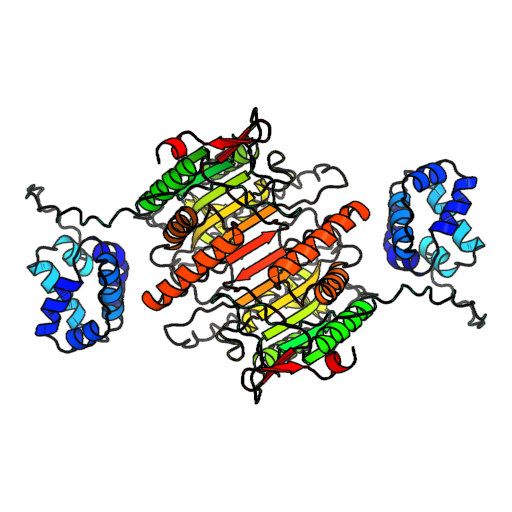4.57 1 80.62 41 ASP B O 1
ATOM 3589 N N . ASN B 1 42 ? -31.281 17.156 12.742 1 75.19 42 ASN B N 1
ATOM 3590 C CA . ASN B 1 42 ? -30.453 16.156 12.086 1 75.19 42 ASN B CA 1
ATOM 3591 C C . ASN B 1 42 ? -28.969 16.375 12.359 1 75.19 42 ASN B C 1
ATOM 3593 O O . ASN B 1 42 ? -28.125 15.641 11.852 1 75.19 42 ASN B O 1
ATOM 3597 N N . VAL B 1 43 ? -28.672 17.406 13.117 1 76.69 43 VAL B N 1
ATOM 3598 C CA . VAL B 1 43 ? -27.281 17.719 13.422 1 76.69 43 VAL B CA 1
ATOM 3599 C C . VAL B 1 43 ? -26.953 17.328 14.859 1 76.69 43 VAL B C 1
ATOM 3601 O O . VAL B 1 43 ? -27.625 17.781 15.797 1 76.69 43 VAL B O 1
ATOM 3604 N N . LYS B 1 44 ? -26.094 16.391 15.086 1 71.75 44 LYS B N 1
ATOM 3605 C CA . LYS B 1 44 ? -25.594 16.078 16.422 1 71.75 44 LYS B CA 1
ATOM 3606 C C . LYS B 1 44 ? -24.562 17.094 16.875 1 71.75 44 LYS B C 1
ATOM 3608 O O . LYS B 1 44 ? -23.453 17.156 16.312 1 71.75 44 LYS B O 1
ATOM 3613 N N . ILE B 1 45 ? -24.844 17.828 17.875 1 72.19 45 ILE B N 1
ATOM 3614 C CA . ILE B 1 45 ? -23.984 18.906 18.391 1 72.19 45 ILE B CA 1
ATOM 3615 C C . ILE B 1 45 ? -22.969 18.328 19.375 1 72.19 45 ILE B C 1
ATOM 3617 O O . ILE B 1 45 ? -23.328 17.562 20.266 1 72.19 45 ILE B O 1
ATOM 3621 N N . GLU B 1 46 ? -21.781 18.484 19.016 1 71.62 46 GLU B N 1
ATOM 3622 C CA . GLU B 1 46 ? -20.672 18.109 19.875 1 71.62 46 GLU B CA 1
ATOM 3623 C C . GLU B 1 46 ? -20 19.328 20.484 1 71.62 46 GLU B C 1
ATOM 3625 O O . GLU B 1 46 ? -20.453 20.453 20.312 1 71.62 46 GLU B O 1
ATOM 3630 N N . GLU B 1 47 ? -18.969 19.094 21.344 1 70.81 47 GLU B N 1
ATOM 3631 C CA . GLU B 1 47 ? -18.297 20.172 22.047 1 70.81 47 GLU B CA 1
ATOM 3632 C C . GLU B 1 47 ? -17.422 20.984 21.094 1 70.81 47 GLU B C 1
ATOM 3634 O O . GLU B 1 47 ? -17.141 22.156 21.344 1 70.81 47 GLU B O 1
ATOM 3639 N N . ASP B 1 48 ? -17.281 20.656 19.922 1 67.31 48 ASP B N 1
ATOM 3640 C CA . ASP B 1 48 ? -16.438 21.344 18.938 1 67.31 48 ASP B CA 1
ATOM 3641 C C . ASP B 1 48 ? -17.266 22.25 18.047 1 67.31 48 ASP B C 1
ATOM 3643 O O . ASP B 1 48 ? -18.016 21.766 17.188 1 67.31 48 ASP B O 1
ATOM 3647 N N . ARG B 1 49 ? -17.078 23.469 18.188 1 78.56 49 ARG B N 1
ATOM 3648 C CA . ARG B 1 49 ? -17.844 24.453 17.453 1 78.56 49 ARG B CA 1
ATOM 3649 C C . ARG B 1 49 ? -17.625 24.344 15.953 1 78.56 49 ARG B C 1
ATOM 3651 O O . ARG B 1 49 ? -18.562 24.422 15.164 1 78.56 49 ARG B O 1
ATOM 3658 N N . ARG B 1 50 ? -16.422 24.25 15.633 1 72 50 ARG B N 1
ATOM 3659 C CA . ARG B 1 50 ? -16.109 24.219 14.203 1 72 50 ARG B CA 1
ATOM 3660 C C . ARG B 1 50 ? -16.719 22.984 13.539 1 72 50 ARG B C 1
ATOM 3662 O O . ARG B 1 50 ? -17.234 23.062 12.43 1 72 50 ARG B O 1
ATOM 3669 N N . HIS B 1 51 ? -16.641 22 14.352 1 74.25 51 HIS B N 1
ATOM 3670 C CA . HIS B 1 51 ? -17.297 20.781 13.891 1 74.25 51 HIS B CA 1
ATOM 3671 C C . HIS B 1 51 ? -18.797 21 13.719 1 74.25 51 HIS B C 1
ATOM 3673 O O . HIS B 1 51 ? -19.375 20.609 12.703 1 74.25 51 HIS B O 1
ATOM 3679 N N . ASN B 1 52 ? -19.328 21.531 14.641 1 78.06 52 ASN B N 1
ATOM 3680 C CA . ASN B 1 52 ? -20.75 21.812 14.586 1 78.06 52 ASN B CA 1
ATOM 3681 C C . ASN B 1 52 ? -21.094 22.719 13.398 1 78.06 52 ASN B C 1
ATOM 3683 O O . ASN B 1 52 ? -22.078 22.484 12.695 1 78.06 52 ASN B O 1
ATOM 3687 N N . ASN B 1 53 ? -20.281 23.672 13.156 1 81.69 53 ASN B N 1
ATOM 3688 C CA . ASN B 1 53 ? -20.484 24.594 12.039 1 81.69 53 ASN B CA 1
ATOM 3689 C C . ASN B 1 53 ? -20.453 23.875 10.695 1 81.69 53 ASN B C 1
ATOM 3691 O O . ASN B 1 53 ? -21.281 24.125 9.82 1 81.69 53 ASN B O 1
ATOM 3695 N N . ARG B 1 54 ? -19.594 23.094 10.648 1 78.44 54 ARG B N 1
ATOM 3696 C CA . ARG B 1 54 ? -19.453 22.328 9.414 1 78.44 54 ARG B CA 1
ATOM 3697 C C . ARG B 1 54 ? -20.703 21.469 9.164 1 78.44 54 ARG B C 1
ATOM 3699 O O . ARG B 1 54 ? -21.25 21.469 8.062 1 78.44 54 ARG B O 1
ATOM 3706 N N . CYS B 1 55 ? -21.109 20.766 10.18 1 78.06 55 CYS B N 1
ATOM 3707 C CA . CYS B 1 55 ? -22.281 19.906 10.102 1 78.06 55 CYS B CA 1
ATOM 3708 C C . CYS B 1 55 ? -23.516 20.719 9.703 1 78.06 55 CYS B C 1
ATOM 3710 O O . CYS B 1 55 ? -24.312 20.281 8.867 1 78.06 55 CYS B O 1
ATOM 3712 N N . ILE B 1 56 ? -23.547 21.781 10.234 1 84.06 56 ILE B N 1
ATOM 3713 C CA . ILE B 1 56 ? -24.688 22.641 10.008 1 84.06 56 ILE B CA 1
ATOM 3714 C C . ILE B 1 56 ? -24.688 23.125 8.555 1 84.06 56 ILE B C 1
ATOM 3716 O O . ILE B 1 56 ? -25.719 23.125 7.887 1 84.06 56 ILE B O 1
ATOM 3720 N N . LEU B 1 57 ? -23.547 23.453 8.102 1 83.12 57 LEU B N 1
ATOM 3721 C CA . LEU B 1 57 ? -23.438 23.984 6.746 1 83.12 57 LEU B CA 1
ATOM 3722 C C . LEU B 1 57 ? -23.781 22.906 5.723 1 83.12 57 LEU B C 1
ATOM 3724 O O . LEU B 1 57 ? -24.5 23.172 4.75 1 83.12 57 LEU B O 1
ATOM 3728 N N . PHE B 1 58 ? -23.406 21.828 6.023 1 78.06 58 PHE B N 1
ATOM 3729 C CA . PHE B 1 58 ? -23.688 20.719 5.121 1 78.06 58 PHE B CA 1
ATOM 3730 C C . PHE B 1 58 ? -25.172 20.406 5.082 1 78.06 58 PHE B C 1
ATOM 3732 O O . PHE B 1 58 ? -25.719 20.109 4.02 1 78.06 58 PHE B O 1
ATOM 3739 N N . GLN B 1 59 ? -25.766 20.453 6.203 1 80.12 59 GLN B N 1
ATOM 3740 C CA . GLN B 1 59 ? -27.203 20.266 6.262 1 80.12 59 GLN B CA 1
ATOM 3741 C C . GLN B 1 59 ? -27.953 21.406 5.582 1 80.12 59 GLN B C 1
ATOM 3743 O O . GLN B 1 59 ? -28.984 21.203 4.938 1 80.12 59 GLN B O 1
ATOM 3748 N N . LEU B 1 60 ? -27.328 22.484 5.688 1 83.25 60 LEU B N 1
ATOM 3749 C CA . LEU B 1 60 ? -27.938 23.688 5.105 1 83.25 60 LEU B CA 1
ATOM 3750 C C . LEU B 1 60 ? -28 23.578 3.586 1 83.25 60 LEU B C 1
ATOM 3752 O O . LEU B 1 60 ? -29.016 23.906 2.98 1 83.25 60 LEU B O 1
ATOM 3756 N N . VAL B 1 61 ? -26.969 23.094 2.98 1 80.44 61 VAL B N 1
ATOM 3757 C CA . VAL B 1 61 ? -26.859 23.016 1.526 1 80.44 61 VAL B CA 1
ATOM 3758 C C . VAL B 1 61 ? -27.828 21.953 0.993 1 80.44 61 VAL B C 1
ATOM 3760 O O . VAL B 1 61 ? -28.328 22.078 -0.132 1 80.44 61 VAL B O 1
ATOM 3763 N N . LYS B 1 62 ? -28.125 21.078 1.799 1 75.31 62 LYS B N 1
ATOM 3764 C CA . LYS B 1 62 ? -29.016 19.984 1.402 1 75.31 62 LYS B CA 1
ATOM 3765 C C . LYS B 1 62 ? -30.469 20.438 1.44 1 75.31 62 LYS B C 1
ATOM 3767 O O . LYS B 1 62 ? -31.344 19.781 0.875 1 75.31 62 LYS B O 1
ATOM 3772 N N . THR B 1 63 ? -30.594 21.5 2.074 1 76.31 63 THR B N 1
ATOM 3773 C CA . THR B 1 63 ? -31.969 21.984 2.176 1 76.31 63 THR B CA 1
ATOM 3774 C C . THR B 1 63 ? -32.469 22.531 0.834 1 76.31 63 THR B C 1
ATOM 3776 O O . THR B 1 63 ? -31.703 23.188 0.119 1 76.31 63 THR B O 1
ATOM 3779 N N . ASN B 1 64 ? -33.469 22.062 0.311 1 68.75 64 ASN B N 1
ATOM 3780 C CA . ASN B 1 64 ? -34.062 22.5 -0.957 1 68.75 64 ASN B CA 1
ATOM 3781 C C . ASN B 1 64 ? -34.812 23.812 -0.813 1 68.75 64 ASN B C 1
ATOM 3783 O O . ASN B 1 64 ? -35.875 24.016 -1.422 1 68.75 64 ASN B O 1
ATOM 3787 N N . SER B 1 65 ? -34.344 24.75 0.035 1 74.31 65 SER B N 1
ATOM 3788 C CA . SER B 1 65 ? -35.062 26 0.25 1 74.31 65 SER B CA 1
ATOM 3789 C C . SER B 1 65 ? -34.125 27.203 -0.002 1 74.31 65 SER B C 1
ATOM 3791 O O . SER B 1 65 ? -33.031 27.25 0.529 1 74.31 65 SER B O 1
ATOM 3793 N N . SER B 1 66 ? -34.562 28.047 -0.865 1 73.06 66 SER B N 1
ATOM 3794 C CA . SER B 1 66 ? -33.844 29.297 -1.135 1 73.06 66 SER B CA 1
ATOM 3795 C C . SER B 1 66 ? -34.031 30.281 0.013 1 73.06 66 SER B C 1
ATOM 3797 O O . SER B 1 66 ? -33.219 31.203 0.163 1 73.06 66 SER B O 1
ATOM 3799 N N . THR B 1 67 ? -34.969 30.094 0.814 1 80.75 67 THR B N 1
ATOM 3800 C CA . THR B 1 67 ? -35.281 31.031 1.889 1 80.75 67 THR B CA 1
ATOM 3801 C C . THR B 1 67 ? -34.281 30.875 3.039 1 80.75 67 THR B C 1
ATOM 3803 O O . THR B 1 67 ? -33.969 31.859 3.709 1 80.75 67 THR B O 1
ATOM 3806 N N . VAL B 1 68 ? -33.844 29.688 3.172 1 82.94 68 VAL B N 1
ATOM 3807 C CA . VAL B 1 68 ? -32.938 29.422 4.289 1 82.94 68 VAL B CA 1
ATOM 3808 C C . VAL B 1 68 ? -31.625 30.188 4.102 1 82.94 68 VAL B C 1
ATOM 3810 O O . VAL B 1 68 ? -31.062 30.719 5.062 1 82.94 68 VAL B O 1
ATOM 3813 N N . PHE B 1 69 ? -31.266 30.266 2.908 1 87.75 69 PHE B N 1
ATOM 3814 C CA . PHE B 1 69 ? -30.047 31 2.596 1 87.75 69 PHE B CA 1
ATOM 3815 C C . PHE B 1 69 ? -30.203 32.469 2.904 1 87.75 69 PHE B C 1
ATOM 3817 O O . PHE B 1 69 ? -29.344 33.094 3.547 1 87.75 69 PHE B O 1
ATOM 3824 N N . LEU B 1 70 ? -31.281 33 2.484 1 83.75 70 LEU B N 1
ATOM 3825 C CA . LEU B 1 70 ? -31.547 34.406 2.707 1 83.75 70 LEU B CA 1
ATOM 3826 C C . LEU B 1 70 ? -31.672 34.719 4.195 1 83.75 70 LEU B C 1
ATOM 3828 O O . LEU B 1 70 ? -31.172 35.719 4.672 1 83.75 70 LEU B O 1
ATOM 3832 N N . LYS B 1 71 ? -32.219 33.812 4.934 1 86.19 71 LYS B N 1
ATOM 3833 C CA . LYS B 1 71 ? -32.375 33.969 6.375 1 86.19 71 LYS B CA 1
ATOM 3834 C C . LYS B 1 71 ? -31.016 33.875 7.074 1 86.19 71 LYS B C 1
ATOM 3836 O O . LYS B 1 71 ? -30.766 34.625 8.023 1 86.19 71 LYS B O 1
ATOM 3841 N N . LEU B 1 72 ? -30.172 33 6.539 1 88.75 72 LEU B N 1
ATOM 3842 C CA . LEU B 1 72 ? -28.812 32.906 7.07 1 88.75 72 LEU B CA 1
ATOM 3843 C C . LEU B 1 72 ? -28.062 34.219 6.879 1 88.75 72 LEU B C 1
ATOM 3845 O O . LEU B 1 72 ? -27.469 34.75 7.824 1 88.75 72 LEU B O 1
ATOM 3849 N N . VAL B 1 73 ? -28.172 34.75 5.711 1 87.38 73 VAL B N 1
ATOM 3850 C CA . VAL B 1 73 ? -27.453 35.969 5.379 1 87.38 73 VAL B CA 1
ATOM 3851 C C . VAL B 1 73 ? -28 37.125 6.219 1 87.38 73 VAL B C 1
ATOM 3853 O O . VAL B 1 73 ? -27.234 37.906 6.766 1 87.38 73 VAL B O 1
ATOM 3856 N N . GLU B 1 74 ? -29.266 37.188 6.391 1 85 74 GLU B N 1
ATOM 3857 C CA . GLU B 1 74 ? -29.891 38.219 7.195 1 85 74 GLU B CA 1
ATOM 3858 C C . GLU B 1 74 ? -29.484 38.125 8.664 1 85 74 GLU B C 1
ATOM 3860 O O . GLU B 1 74 ? -29.219 39.125 9.312 1 85 74 GLU B O 1
ATOM 3865 N N . THR B 1 75 ? -29.438 36.875 9.078 1 85.38 75 THR B N 1
ATOM 3866 C CA . THR B 1 75 ? -29.062 36.688 10.469 1 85.38 75 THR B CA 1
ATOM 3867 C C . THR B 1 75 ? -27.594 37 10.695 1 85.38 75 THR B C 1
ATOM 3869 O O . THR B 1 75 ? -27.234 37.594 11.719 1 85.38 75 THR B O 1
ATOM 3872 N N . LEU B 1 76 ? -26.812 36.656 9.758 1 86.38 76 LEU B N 1
ATOM 3873 C CA . LEU B 1 76 ? -25.406 37.031 9.836 1 86.38 76 LEU B CA 1
ATOM 3874 C C . LEU B 1 76 ? -25.25 38.562 9.914 1 86.38 76 LEU B C 1
ATOM 3876 O O . LEU B 1 76 ? -24.438 39.062 10.695 1 86.38 76 LEU B O 1
ATOM 3880 N N . ARG B 1 77 ? -26.016 39.25 9.211 1 81.56 77 ARG B N 1
ATOM 3881 C CA . ARG B 1 77 ? -26 40.719 9.234 1 81.56 77 ARG B CA 1
ATOM 3882 C C . ARG B 1 77 ? -26.484 41.25 10.578 1 81.56 77 ARG B C 1
ATOM 3884 O O . ARG B 1 77 ? -25.891 42.188 11.141 1 81.56 77 ARG B O 1
ATOM 3891 N N . THR B 1 78 ? -27.484 40.625 11.125 1 82.44 78 THR B N 1
ATOM 3892 C CA . THR B 1 78 ? -28.078 41.062 12.391 1 82.44 78 THR B CA 1
ATOM 3893 C C . THR B 1 78 ? -27.125 40.812 13.555 1 82.44 78 THR B C 1
ATOM 3895 O O . THR B 1 78 ? -27.078 41.562 14.516 1 82.44 78 THR B O 1
ATOM 3898 N N . LEU B 1 79 ? -26.406 39.719 13.391 1 80.25 79 LEU B N 1
ATOM 3899 C CA . LEU B 1 79 ? -25.484 39.344 14.461 1 80.25 79 LEU B CA 1
ATOM 3900 C C . LEU B 1 79 ? -24.109 39.969 14.242 1 80.25 79 LEU B C 1
ATOM 3902 O O . LEU B 1 79 ? -23.125 39.562 14.867 1 80.25 79 LEU B O 1
ATOM 3906 N N . ASN B 1 80 ? -23.984 40.969 13.281 1 77.88 80 ASN B N 1
ATOM 3907 C CA . ASN B 1 80 ? -22.828 41.812 13.008 1 77.88 80 ASN B CA 1
ATOM 3908 C C . ASN B 1 80 ? -21.703 41 12.352 1 77.88 80 ASN B C 1
ATOM 3910 O O . ASN B 1 80 ? -20.531 41.375 12.461 1 77.88 80 ASN B O 1
ATOM 3914 N N . TYR B 1 81 ? -22.094 39.844 11.703 1 82.06 81 TYR B N 1
ATOM 3915 C CA . TYR B 1 81 ? -21.141 39.188 10.828 1 82.06 81 TYR B CA 1
ATOM 3916 C C . TYR B 1 81 ? -21.188 39.75 9.414 1 82.06 81 TYR B C 1
ATOM 3918 O O . TYR B 1 81 ? -21.422 39 8.453 1 82.06 81 TYR B O 1
ATOM 3926 N N . HIS B 1 82 ? -20.891 41 9.312 1 81.62 82 HIS B N 1
ATOM 3927 C CA . HIS B 1 82 ? -21.109 41.719 8.07 1 81.62 82 HIS B CA 1
ATOM 3928 C C . HIS B 1 82 ? -20.203 41.188 6.965 1 81.62 82 HIS B C 1
ATOM 3930 O O . HIS B 1 82 ? -20.625 41.062 5.816 1 81.62 82 HIS B O 1
ATOM 3936 N N . GLU B 1 83 ? -19 40.938 7.348 1 79.31 83 GLU B N 1
ATOM 3937 C CA . GLU B 1 83 ? -18.062 40.469 6.332 1 79.31 83 GLU B CA 1
ATOM 3938 C C . GLU B 1 83 ? -18.516 39.156 5.715 1 79.31 83 GLU B C 1
ATOM 3940 O O . GLU B 1 83 ? -18.469 39 4.496 1 79.31 83 GLU B O 1
ATOM 3945 N N . LEU B 1 84 ? -19 38.281 6.559 1 86.19 84 LEU B N 1
ATOM 3946 C CA . LEU B 1 84 ? -19.453 36.969 6.082 1 86.19 84 LEU B CA 1
ATOM 3947 C C . LEU B 1 84 ? -20.734 37.125 5.25 1 86.19 84 LEU B C 1
ATOM 3949 O O . LEU B 1 84 ? -20.891 36.469 4.227 1 86.19 84 LEU B O 1
ATOM 3953 N N . ALA B 1 85 ? -21.609 38.031 5.637 1 85.75 85 ALA B N 1
ATOM 3954 C CA . ALA B 1 85 ? -22.844 38.312 4.895 1 85.75 85 ALA B CA 1
ATOM 3955 C C . ALA B 1 85 ? -22.531 38.906 3.52 1 85.75 85 ALA B C 1
ATOM 3957 O O . ALA B 1 85 ? -23.141 38.5 2.52 1 85.75 85 ALA B O 1
ATOM 3958 N N . ASP B 1 86 ? -21.531 39.781 3.516 1 81.88 86 ASP B N 1
ATOM 3959 C CA . ASP B 1 86 ? -21.141 40.375 2.248 1 81.88 86 ASP B CA 1
ATOM 3960 C C . ASP B 1 86 ? -20.609 39.312 1.281 1 81.88 86 ASP B C 1
ATOM 3962 O O . ASP B 1 86 ? -20.906 39.375 0.085 1 81.88 86 ASP B O 1
ATOM 3966 N N . LYS B 1 87 ? -19.875 38.406 1.847 1 82.31 87 LYS B N 1
ATOM 3967 C CA . LYS B 1 87 ? -19.297 37.344 1.044 1 82.31 87 LYS B CA 1
ATOM 3968 C C . LYS B 1 87 ? -20.391 36.469 0.428 1 82.31 87 LYS B C 1
ATOM 3970 O O . LYS B 1 87 ? -20.328 36.125 -0.751 1 82.31 87 LYS B O 1
ATOM 3975 N N . LEU B 1 88 ? -21.406 36.219 1.217 1 85.88 88 LEU B N 1
ATOM 3976 C CA . LEU B 1 88 ? -22.484 35.375 0.76 1 85.88 88 LEU B CA 1
ATOM 3977 C C . LEU B 1 88 ? -23.422 36.094 -0.188 1 85.88 88 LEU B C 1
ATOM 3979 O O . LEU B 1 88 ? -24.172 35.469 -0.932 1 85.88 88 LEU B O 1
ATOM 3983 N N . GLU B 1 89 ? -23.344 37.438 -0.211 1 79.81 89 GLU B N 1
ATOM 3984 C CA . GLU B 1 89 ? -24.141 38.219 -1.131 1 79.81 89 GLU B CA 1
ATOM 3985 C C . GLU B 1 89 ? -23.344 38.656 -2.355 1 79.81 89 GLU B C 1
ATOM 3987 O O . GLU B 1 89 ? -23.844 39.344 -3.232 1 79.81 89 GLU B O 1
ATOM 3992 N N . ASP B 1 90 ? -22.125 38.062 -2.531 1 71.38 90 ASP B N 1
ATOM 3993 C CA . ASP B 1 90 ? -21.203 38.344 -3.629 1 71.38 90 ASP B CA 1
ATOM 3994 C C . ASP B 1 90 ? -21.062 39.875 -3.85 1 71.38 90 ASP B C 1
ATOM 3996 O O . ASP B 1 90 ? -21.016 40.312 -4.992 1 71.38 90 ASP B O 1
ATOM 4000 N N . LYS B 1 91 ? -21.266 40.75 -2.893 1 61.91 91 LYS B N 1
ATOM 4001 C CA . LYS B 1 91 ? -21.078 42.188 -3.006 1 61.91 91 LYS B CA 1
ATOM 4002 C C . LYS B 1 91 ? -19.594 42.562 -2.967 1 61.91 91 LYS B C 1
ATOM 4004 O O . LYS B 1 91 ? -18.812 41.906 -2.275 1 61.91 91 LYS B O 1
ATOM 4009 N N . PRO B 1 92 ? -19.109 43.375 -3.988 1 52.84 92 PRO B N 1
ATOM 4010 C CA . PRO B 1 92 ? -17.719 43.844 -3.959 1 52.84 92 PRO B CA 1
ATOM 4011 C C . PRO B 1 92 ? -17.312 44.406 -2.604 1 52.84 92 PRO B C 1
ATOM 4013 O O . PRO B 1 92 ? -18.172 44.906 -1.866 1 52.84 92 PRO B O 1
ATOM 4016 N N . PRO B 1 93 ? -16.141 44.062 -2.078 1 45.12 93 PRO B N 1
ATOM 4017 C CA . PRO B 1 93 ? -15.734 44.656 -0.805 1 45.12 93 PRO B CA 1
ATOM 4018 C C . PRO B 1 93 ? -15.953 46.156 -0.761 1 45.12 93 PRO B C 1
ATOM 4020 O O . PRO B 1 93 ? -15.523 46.875 -1.67 1 45.12 93 PRO B O 1
ATOM 4023 N N . THR B 1 94 ? -17.016 46.719 -0.484 1 35.94 94 THR B N 1
ATOM 4024 C CA . THR B 1 94 ? -17.078 48.156 -0.271 1 35.94 94 THR B CA 1
ATOM 4025 C C . THR B 1 94 ? -15.875 48.625 0.535 1 35.94 94 THR B C 1
ATOM 4027 O O . THR B 1 94 ? -15.438 47.938 1.466 1 35.94 94 THR B O 1
ATOM 4030 N N . GLN B 1 95 ? -15.07 49.688 0.01 1 34.22 95 GLN B N 1
ATOM 4031 C CA . GLN B 1 95 ? -13.984 50.438 0.626 1 34.22 95 GLN B CA 1
ATOM 4032 C C . GLN B 1 95 ? -14.359 50.875 2.031 1 34.22 95 GLN B C 1
ATOM 4034 O O . GLN B 1 95 ? -14.258 52.062 2.346 1 34.22 95 GLN B O 1
ATOM 4039 N N . ARG B 1 96 ? -15.398 50.594 2.652 1 33.75 96 ARG B N 1
ATOM 4040 C CA . ARG B 1 96 ? -15.641 51.344 3.883 1 33.75 96 ARG B CA 1
ATOM 4041 C C . ARG B 1 96 ? -14.375 51.406 4.734 1 33.75 96 ARG B C 1
ATOM 4043 O O . ARG B 1 96 ? -13.508 50.531 4.641 1 33.75 96 ARG B O 1
ATOM 4050 N N . TYR B 1 97 ? -14.211 52.656 5.43 1 27.78 97 TYR B N 1
ATOM 4051 C CA . TYR B 1 97 ? -13.336 53.281 6.422 1 27.78 97 TYR B CA 1
ATOM 4052 C C . TYR B 1 97 ? -13.031 52.312 7.555 1 27.78 97 TYR B C 1
ATOM 4054 O O . TYR B 1 97 ? -13.836 51.406 7.855 1 27.78 97 TYR B O 1
ATOM 4062 N N . LYS B 1 98 ? -11.781 52.281 8.047 1 30.64 98 LYS B N 1
ATOM 4063 C CA . LYS B 1 98 ? -10.961 51.688 9.086 1 30.64 98 LYS B CA 1
ATOM 4064 C C . LYS B 1 98 ? -11.617 51.812 10.453 1 30.64 98 LYS B C 1
ATOM 4066 O O . LYS B 1 98 ? -10.953 51.688 11.484 1 30.64 98 LYS B O 1
ATOM 4071 N N . HIS B 1 99 ? -12.789 52.469 10.617 1 24.78 99 HIS B N 1
ATOM 4072 C CA . HIS B 1 99 ? -12.914 52.594 12.062 1 24.78 99 HIS B CA 1
ATOM 4073 C C . HIS B 1 99 ? -12.711 51.25 12.758 1 24.78 99 HIS B C 1
ATOM 4075 O O . HIS B 1 99 ? -13.18 50.219 12.266 1 24.78 99 HIS B O 1
ATOM 4081 N N . THR B 1 100 ? -11.68 51.25 13.641 1 25.89 100 THR B N 1
ATOM 4082 C CA . THR B 1 100 ? -11.031 50.281 14.516 1 25.89 100 THR B CA 1
ATOM 4083 C C . THR B 1 100 ? -12.062 49.562 15.375 1 25.89 100 THR B C 1
ATOM 4085 O O . THR B 1 100 ? -12.164 49.812 16.578 1 25.89 100 THR B O 1
ATOM 4088 N N . THR B 1 101 ? -13.359 49.844 15.195 1 24.56 101 THR B N 1
ATOM 4089 C CA . THR B 1 101 ? -14.031 49.25 16.344 1 24.56 101 THR B CA 1
ATOM 4090 C C . THR B 1 101 ? -13.492 47.875 16.625 1 24.56 101 THR B C 1
ATOM 4092 O O . THR B 1 101 ? -13.211 47.094 15.695 1 24.56 101 THR B O 1
ATOM 4095 N N . VAL B 1 102 ? -12.953 47.781 17.891 1 24.61 102 VAL B N 1
ATOM 4096 C CA . VAL B 1 102 ? -12.438 46.625 18.625 1 24.61 102 VAL B CA 1
ATOM 4097 C C . VAL B 1 102 ? -13.336 45.406 18.391 1 24.61 102 VAL B C 1
ATOM 4099 O O . VAL B 1 102 ? -14.484 45.406 18.844 1 24.61 102 VAL B O 1
ATOM 4102 N N . CYS B 1 103 ? -13.797 45.281 17.266 1 25.44 103 CYS B N 1
ATOM 4103 C CA . CYS B 1 103 ? -14.508 44 17.141 1 25.44 103 CYS B CA 1
ATOM 4104 C C . CYS B 1 103 ? -13.984 42.969 18.141 1 25.44 103 CYS B C 1
ATOM 4106 O O . CYS B 1 103 ? -12.781 42.719 18.219 1 25.44 103 CYS B O 1
ATOM 4108 N N . ASN B 1 104 ? -14.562 43.156 19.297 1 24.77 104 ASN B N 1
ATOM 4109 C CA . ASN B 1 104 ? -14.305 42.094 20.281 1 24.77 104 ASN B CA 1
ATOM 4110 C C . ASN B 1 104 ? -14.039 40.75 19.609 1 24.77 104 ASN B C 1
ATOM 4112 O O . ASN B 1 104 ? -14.891 40.25 18.875 1 24.77 104 ASN B O 1
ATOM 4116 N N . LYS B 1 105 ? -12.883 40.625 19.125 1 29.53 105 LYS B N 1
ATOM 4117 C CA . LYS B 1 105 ? -12.344 39.344 18.703 1 29.53 105 LYS B CA 1
ATOM 4118 C C . LYS B 1 105 ? -13.055 38.188 19.406 1 29.53 105 LYS B C 1
ATOM 4120 O O . LYS B 1 105 ? -13.109 38.156 20.641 1 29.53 105 LYS B O 1
ATOM 4125 N N . PRO B 1 106 ? -14.312 37.906 18.922 1 29.36 106 PRO B N 1
ATOM 4126 C CA . PRO B 1 106 ? -14.773 36.812 19.797 1 29.36 106 PRO B CA 1
ATOM 4127 C C . PRO B 1 106 ? -13.625 36.094 20.469 1 29.36 106 PRO B C 1
ATOM 4129 O O . PRO B 1 106 ? -12.5 36.094 19.969 1 29.36 106 PRO B O 1
ATOM 4132 N N . PRO B 1 107 ? -13.703 35.906 21.812 1 26.89 107 PRO B N 1
ATOM 4133 C CA . PRO B 1 107 ? -12.547 35.156 22.312 1 26.89 107 PRO B CA 1
ATOM 4134 C C . PRO B 1 107 ? -11.984 34.188 21.297 1 26.89 107 PRO B C 1
ATOM 4136 O O . PRO B 1 107 ? -12.703 33.719 20.391 1 26.89 107 PRO B O 1
ATOM 4139 N N . GLU B 1 108 ? -10.836 34.344 20.719 1 30.47 108 GLU B N 1
ATOM 4140 C CA . GLU B 1 108 ? -10.016 33.312 20.125 1 30.47 108 GLU B CA 1
ATOM 4141 C C . GLU B 1 108 ? -10.578 31.922 20.422 1 30.47 108 GLU B C 1
ATOM 4143 O O . GLU B 1 108 ? -10.531 31.453 21.562 1 30.47 108 GLU B O 1
ATOM 4148 N N . SER B 1 109 ? -11.852 31.781 20.172 1 30.36 109 SER B N 1
ATOM 4149 C CA . SER B 1 109 ? -12.32 30.422 20.469 1 30.36 109 SER B CA 1
ATOM 4150 C C . SER B 1 109 ? -11.164 29.438 20.453 1 30.36 109 SER B C 1
ATOM 4152 O O . SER B 1 109 ? -10.352 29.438 19.531 1 30.36 109 SER B O 1
ATOM 4154 N N . HIS B 1 110 ? -10.617 29.125 21.406 1 30.58 110 HIS B N 1
ATOM 4155 C CA . HIS B 1 110 ? -9.602 28.125 21.75 1 30.58 110 HIS B CA 1
ATOM 4156 C C . HIS B 1 110 ? -9.742 26.875 20.891 1 30.58 110 HIS B C 1
ATOM 4158 O O . HIS B 1 110 ? -10.555 26 21.188 1 30.58 110 HIS B O 1
ATOM 4164 N N . LEU B 1 111 ? -10.25 26.906 19.688 1 36.62 111 LEU B N 1
ATOM 4165 C CA . LEU B 1 111 ? -9.945 25.672 19 1 36.62 111 LEU B CA 1
ATOM 4166 C C . LEU B 1 111 ? -8.812 24.922 19.703 1 36.62 111 LEU B C 1
ATOM 4168 O O . LEU B 1 111 ? -7.703 25.438 19.828 1 36.62 111 LEU B O 1
ATOM 4172 N N . GLU B 1 112 ? -9.195 24.406 20.594 1 43.59 112 GLU B N 1
ATOM 4173 C CA . GLU B 1 112 ? -8.227 23.703 21.422 1 43.59 112 GLU B CA 1
ATOM 4174 C C . GLU B 1 112 ? -7.082 23.141 20.594 1 43.59 112 GLU B C 1
ATOM 4176 O O . GLU B 1 112 ? -7.309 22.344 19.672 1 43.59 112 GLU B O 1
ATOM 4181 N N . LYS B 1 113 ? -6.141 24.047 20.031 1 60.91 113 LYS B N 1
ATOM 4182 C CA . LYS B 1 113 ? -4.84 23.625 19.5 1 60.91 113 LYS B CA 1
ATOM 4183 C C . LYS B 1 113 ? -4.477 22.219 19.984 1 60.91 113 LYS B C 1
ATOM 4185 O O . LYS B 1 113 ? -4.559 21.938 21.172 1 60.91 113 LYS B O 1
ATOM 4190 N N . LEU B 1 114 ? -4.668 21.375 18.891 1 76.31 114 LEU B N 1
ATOM 4191 C CA . LEU B 1 114 ? -4.148 20.062 19.281 1 76.31 114 LEU B CA 1
ATOM 4192 C C . LEU B 1 114 ? -2.887 20.219 20.125 1 76.31 114 LEU B C 1
ATOM 4194 O O . LEU B 1 114 ? -1.944 20.906 19.719 1 76.31 114 LEU B O 1
ATOM 4198 N N . LYS B 1 115 ? -3.086 19.969 21.375 1 86.69 115 LYS B N 1
ATOM 4199 C CA . LYS B 1 115 ? -1.892 19.922 22.219 1 86.69 115 LYS B CA 1
ATOM 4200 C C . LYS B 1 115 ? -1.09 18.641 21.953 1 86.69 115 LYS B C 1
ATOM 4202 O O . LYS B 1 115 ? -1.604 17.547 22.125 1 86.69 115 LYS B O 1
ATOM 4207 N N . ILE B 1 116 ? 0.049 18.859 21.5 1 92.69 116 ILE B N 1
ATOM 4208 C CA . ILE B 1 116 ? 0.906 17.719 21.219 1 92.69 116 ILE B CA 1
ATOM 4209 C C . ILE B 1 116 ? 1.55 17.219 22.516 1 92.69 116 ILE B C 1
ATOM 4211 O O . ILE B 1 116 ? 2.418 17.891 23.078 1 92.69 116 ILE B O 1
ATOM 4215 N N . ASP B 1 117 ? 1.011 16.188 22.984 1 93.56 117 ASP B N 1
ATOM 4216 C CA . ASP B 1 117 ? 1.527 15.5 24.172 1 93.56 117 ASP B CA 1
ATOM 4217 C C . ASP B 1 117 ? 1.899 14.055 23.859 1 93.56 117 ASP B C 1
ATOM 4219 O O . ASP B 1 117 ? 1.057 13.156 23.938 1 93.56 117 ASP B O 1
ATOM 4223 N N . VAL B 1 118 ? 3.201 13.852 23.672 1 96.19 118 VAL B N 1
ATOM 4224 C CA . VAL B 1 118 ? 3.67 12.562 23.188 1 96.19 118 VAL B CA 1
ATOM 4225 C C . VAL B 1 118 ? 3.828 11.594 24.359 1 96.19 118 VAL B C 1
ATOM 4227 O O . VAL B 1 118 ? 4.453 11.938 25.375 1 96.19 118 VAL B O 1
ATOM 4230 N N . LYS B 1 119 ? 3.195 10.438 24.266 1 95.94 119 LYS B N 1
ATOM 4231 C CA . LYS B 1 119 ? 3.48 9.344 25.188 1 95.94 119 LYS B CA 1
ATOM 4232 C C . LYS B 1 119 ? 4.805 8.672 24.844 1 95.94 119 LYS B C 1
ATOM 4234 O O . LYS B 1 119 ? 4.961 8.117 23.75 1 95.94 119 LYS B O 1
ATOM 4239 N N . TYR B 1 120 ? 5.684 8.688 25.797 1 95.94 120 TYR B N 1
ATOM 4240 C CA . TYR B 1 120 ? 7.035 8.211 25.516 1 95.94 120 TYR B CA 1
ATOM 4241 C C . TYR B 1 120 ? 7.148 6.715 25.766 1 95.94 120 TYR B C 1
ATOM 4243 O O . TYR B 1 120 ? 6.449 6.172 26.625 1 95.94 120 TYR B O 1
ATOM 4251 N N . ALA B 1 121 ? 8.008 6.117 25 1 96 121 ALA B N 1
ATOM 4252 C CA . ALA B 1 121 ? 8.258 4.684 25.125 1 96 121 ALA B CA 1
ATOM 4253 C C . ALA B 1 121 ? 9.109 4.391 26.359 1 96 121 ALA B C 1
ATOM 4255 O O . ALA B 1 121 ? 9.93 5.219 26.766 1 96 121 ALA B O 1
ATOM 4256 N N . THR B 1 122 ? 8.906 3.191 26.938 1 93.81 122 THR B N 1
ATOM 4257 C CA . THR B 1 122 ? 9.703 2.762 28.094 1 93.81 122 THR B CA 1
ATOM 4258 C C . THR B 1 122 ? 10.539 1.538 27.734 1 93.81 122 THR B C 1
ATOM 4260 O O . THR B 1 122 ? 11.461 1.179 28.469 1 93.81 122 THR B O 1
ATOM 4263 N N . LYS B 1 123 ? 10.164 0.945 26.672 1 94.44 123 LYS B N 1
ATOM 4264 C CA . LYS B 1 123 ? 10.883 -0.222 26.172 1 94.44 123 LYS B CA 1
ATOM 4265 C C . LYS B 1 123 ? 10.891 -0.256 24.656 1 94.44 123 LYS B C 1
ATOM 4267 O O . LYS B 1 123 ? 10.062 0.387 24 1 94.44 123 LYS B O 1
ATOM 4272 N N . PHE B 1 124 ? 11.828 -0.947 24.156 1 94.5 124 PHE B N 1
ATOM 4273 C CA . PHE B 1 124 ? 11.844 -1.176 22.703 1 94.5 124 PHE B CA 1
ATOM 4274 C C . PHE B 1 124 ? 10.914 -2.318 22.328 1 94.5 124 PHE B C 1
ATOM 4276 O O . PHE B 1 124 ? 10.938 -3.383 22.953 1 94.5 124 PHE B O 1
ATOM 4283 N N . CYS B 1 125 ? 10.07 -2.053 21.359 1 92.12 125 CYS B N 1
ATOM 4284 C CA . CYS B 1 125 ? 9.07 -3.041 20.969 1 92.12 125 CYS B CA 1
ATOM 4285 C C . CYS B 1 125 ? 9.555 -3.863 19.781 1 92.12 125 CYS B C 1
ATOM 4287 O O . CYS B 1 125 ? 8.914 -4.848 19.391 1 92.12 125 CYS B O 1
ATOM 4289 N N . ASP B 1 126 ? 10.68 -3.512 19.188 1 88.81 126 ASP B N 1
ATOM 4290 C CA . ASP B 1 126 ? 11.203 -4.195 18.016 1 88.81 126 ASP B CA 1
ATOM 4291 C C . ASP B 1 126 ? 11.906 -5.496 18.406 1 88.81 126 ASP B C 1
ATOM 4293 O O . ASP B 1 126 ? 13.102 -5.664 18.141 1 88.81 126 ASP B O 1
ATOM 4297 N N . THR B 1 127 ? 11.172 -6.492 18.797 1 82.38 127 THR B N 1
ATOM 4298 C CA . THR B 1 127 ? 11.758 -7.707 19.359 1 82.38 127 THR B CA 1
ATOM 4299 C C . THR B 1 127 ? 11.922 -8.773 18.281 1 82.38 127 THR B C 1
ATOM 4301 O O . THR B 1 127 ? 12.68 -9.727 18.453 1 82.38 127 THR B O 1
ATOM 4304 N N . ASP B 1 128 ? 11.297 -8.586 17.203 1 79.88 128 ASP B N 1
ATOM 4305 C CA . ASP B 1 128 ? 11.375 -9.617 16.172 1 79.88 128 ASP B CA 1
ATOM 4306 C C . ASP B 1 128 ? 12.398 -9.242 15.102 1 79.88 128 ASP B C 1
ATOM 4308 O O . ASP B 1 128 ? 12.742 -8.07 14.945 1 79.88 128 ASP B O 1
ATOM 4312 N N . ASP B 1 129 ? 12.938 -10.234 14.406 1 80.06 129 ASP B N 1
ATOM 4313 C CA . ASP B 1 129 ? 14.008 -10.086 13.422 1 80.06 129 ASP B CA 1
ATOM 4314 C C . ASP B 1 129 ? 13.508 -9.359 12.172 1 80.06 129 ASP B C 1
ATOM 4316 O O . ASP B 1 129 ? 14.305 -8.938 11.336 1 80.06 129 ASP B O 1
ATOM 4320 N N . PHE B 1 130 ? 12.312 -9.109 12.141 1 85.38 130 PHE B N 1
ATOM 4321 C CA . PHE B 1 130 ? 11.805 -8.516 10.914 1 85.38 130 PHE B CA 1
ATOM 4322 C C . PHE B 1 130 ? 11.398 -7.062 11.148 1 85.38 130 PHE B C 1
ATOM 4324 O O . PHE B 1 130 ? 10.75 -6.449 10.297 1 85.38 130 PHE B O 1
ATOM 4331 N N . CYS B 1 131 ? 11.906 -6.535 12.258 1 93.06 131 CYS B N 1
ATOM 4332 C CA . CYS B 1 131 ? 11.719 -5.121 12.562 1 93.06 131 CYS B CA 1
ATOM 4333 C C . CYS B 1 131 ? 12.969 -4.324 12.211 1 93.06 131 CYS B C 1
ATOM 4335 O O . CYS B 1 131 ? 14.078 -4.859 12.219 1 93.06 131 CYS B O 1
ATOM 4337 N N . TYR B 1 132 ? 12.805 -3.088 11.836 1 96 132 TYR B N 1
ATOM 4338 C CA . TYR B 1 132 ? 13.953 -2.188 11.75 1 96 132 TYR B CA 1
ATOM 4339 C C . TYR B 1 132 ? 14.555 -1.938 13.125 1 96 132 TYR B C 1
ATOM 4341 O O . TYR B 1 132 ? 13.836 -1.873 14.125 1 96 132 TYR B O 1
ATOM 4349 N N . LYS B 1 133 ? 15.836 -1.802 13.125 1 93.12 133 LYS B N 1
ATOM 4350 C CA . LYS B 1 133 ? 16.484 -1.356 14.352 1 93.12 133 LYS B CA 1
ATOM 4351 C C . LYS B 1 133 ? 16.594 0.165 14.406 1 93.12 133 LYS B C 1
ATOM 4353 O O . LYS B 1 133 ? 17.5 0.753 13.82 1 93.12 133 LYS B O 1
ATOM 4358 N N . THR B 1 134 ? 15.703 0.784 15.031 1 94.94 134 THR B N 1
ATOM 4359 C CA . THR B 1 134 ? 15.656 2.238 15.133 1 94.94 134 THR B CA 1
ATOM 4360 C C . THR B 1 134 ? 15.883 2.686 16.578 1 94.94 134 THR B C 1
ATOM 4362 O O . THR B 1 134 ? 14.953 3.15 17.234 1 94.94 134 THR B O 1
ATOM 4365 N N . ARG B 1 135 ? 17.125 2.559 17.031 1 94.44 135 ARG B N 1
ATOM 4366 C CA . ARG B 1 135 ? 17.406 2.752 18.453 1 94.44 135 ARG B CA 1
ATOM 4367 C C . ARG B 1 135 ? 18.469 3.83 18.672 1 94.44 135 ARG B C 1
ATOM 4369 O O . ARG B 1 135 ? 18.859 4.105 19.797 1 94.44 135 ARG B O 1
ATOM 4376 N N . SER B 1 136 ? 18.859 4.445 17.656 1 93.88 136 SER B N 1
ATOM 4377 C CA . SER B 1 136 ? 19.969 5.383 17.75 1 93.88 136 SER B CA 1
ATOM 4378 C C . SER B 1 136 ? 19.516 6.723 18.312 1 93.88 136 SER B C 1
ATOM 4380 O O . SER B 1 136 ? 18.328 7.039 18.297 1 93.88 136 SER B O 1
ATOM 4382 N N . ARG B 1 137 ? 20.531 7.469 18.812 1 92.69 137 ARG B N 1
ATOM 4383 C CA . ARG B 1 137 ? 20.266 8.82 19.297 1 92.69 137 ARG B CA 1
ATOM 4384 C C . ARG B 1 137 ? 19.828 9.727 18.141 1 92.69 137 ARG B C 1
ATOM 4386 O O . ARG B 1 137 ? 18.969 10.602 18.328 1 92.69 137 ARG B O 1
ATOM 4393 N N . ASN B 1 138 ? 20.484 9.57 17.078 1 94.12 138 ASN B N 1
ATOM 4394 C CA . ASN B 1 138 ? 20 10.227 15.867 1 94.12 138 ASN B CA 1
ATOM 4395 C C . ASN B 1 138 ? 18.875 9.43 15.219 1 94.12 138 ASN B C 1
ATOM 4397 O O . ASN B 1 138 ? 19.094 8.758 14.203 1 94.12 138 ASN B O 1
ATOM 4401 N N . ARG B 1 139 ? 17.703 9.594 15.766 1 94.69 139 ARG B N 1
ATOM 4402 C CA . ARG B 1 139 ? 16.562 8.75 15.438 1 94.69 139 ARG B CA 1
ATOM 4403 C C . ARG B 1 139 ? 16.188 8.898 13.961 1 94.69 139 ARG B C 1
ATOM 4405 O O . ARG B 1 139 ? 15.953 7.898 13.273 1 94.69 139 ARG B O 1
ATOM 4412 N N . GLY B 1 140 ? 16.016 10.102 13.586 1 95.69 140 GLY B N 1
ATOM 4413 C CA . GLY B 1 140 ? 15.578 10.25 12.203 1 95.69 140 GLY B CA 1
ATOM 4414 C C . GLY B 1 140 ? 15.484 11.695 11.766 1 95.69 140 GLY B C 1
ATOM 4415 O O . GLY B 1 140 ? 15.594 12.609 12.586 1 95.69 140 GLY B O 1
ATOM 4416 N N . GLN B 1 141 ? 15.398 11.875 10.484 1 96.69 141 GLN B N 1
ATOM 4417 C CA . GLN B 1 141 ? 15.25 13.18 9.844 1 96.69 141 GLN B CA 1
ATOM 4418 C C . GLN B 1 141 ? 13.875 13.312 9.195 1 96.69 141 GLN B C 1
ATOM 4420 O O . GLN B 1 141 ? 13.367 12.359 8.602 1 96.69 141 GLN B O 1
ATOM 4425 N N . VAL B 1 142 ? 13.281 14.492 9.406 1 98.31 142 VAL B N 1
ATOM 4426 C CA . VAL B 1 142 ? 11.961 14.766 8.852 1 98.31 142 VAL B CA 1
ATOM 4427 C C . VAL B 1 142 ? 12.023 15.992 7.941 1 98.31 142 VAL B C 1
ATOM 4429 O O . VAL B 1 142 ? 12.492 17.047 8.352 1 98.31 142 VAL B O 1
ATOM 4432 N N . LEU B 1 143 ? 11.641 15.781 6.711 1 98.69 143 LEU B N 1
ATOM 4433 C CA . LEU B 1 143 ? 11.461 16.891 5.785 1 98.69 143 LEU B CA 1
ATOM 4434 C C . LEU B 1 143 ? 9.992 17.266 5.652 1 98.69 143 LEU B C 1
ATOM 4436 O O . LEU B 1 143 ? 9.164 16.406 5.297 1 98.69 143 LEU B O 1
ATOM 4440 N N . ILE B 1 144 ? 9.672 18.5 5.98 1 98.44 144 ILE B N 1
ATOM 4441 C CA . ILE B 1 144 ? 8.312 19 5.801 1 98.44 144 ILE B CA 1
ATOM 4442 C C . ILE B 1 144 ? 8.305 20.156 4.805 1 98.44 144 ILE B C 1
ATOM 4444 O O . ILE B 1 144 ? 9 21.156 5.004 1 98.44 144 ILE B O 1
ATOM 4448 N N . ILE B 1 145 ? 7.637 19.969 3.723 1 98.38 145 ILE B N 1
ATOM 4449 C CA . ILE B 1 145 ? 7.391 21.047 2.77 1 98.38 145 ILE B CA 1
ATOM 4450 C C . ILE B 1 145 ? 5.918 21.438 2.803 1 98.38 145 ILE B C 1
ATOM 4452 O O . ILE B 1 145 ? 5.043 20.625 2.51 1 98.38 145 ILE B O 1
ATOM 4456 N N . ASN B 1 146 ? 5.656 22.672 3.156 1 96.38 146 ASN B N 1
ATOM 4457 C CA . ASN B 1 146 ? 4.289 23.172 3.262 1 96.38 146 ASN B CA 1
ATOM 4458 C C . ASN B 1 146 ? 4.051 24.359 2.334 1 96.38 146 ASN B C 1
ATOM 4460 O O . ASN B 1 146 ? 4.395 25.484 2.67 1 96.38 146 ASN B O 1
ATOM 4464 N N . ASN B 1 147 ? 3.465 24.062 1.22 1 94.94 147 ASN B N 1
ATOM 4465 C CA . ASN B 1 147 ? 3.066 25.141 0.321 1 94.94 147 ASN B CA 1
ATOM 4466 C C . ASN B 1 147 ? 1.655 25.625 0.628 1 94.94 147 ASN B C 1
ATOM 4468 O O . ASN B 1 147 ? 0.683 24.891 0.448 1 94.94 147 ASN B O 1
ATOM 4472 N N . MET B 1 148 ? 1.537 26.859 1.032 1 89.69 148 MET B N 1
ATOM 4473 C CA . MET B 1 148 ? 0.252 27.406 1.466 1 89.69 148 MET B CA 1
ATOM 4474 C C . MET B 1 148 ? -0.208 28.531 0.54 1 89.69 148 MET B C 1
ATOM 4476 O O . MET B 1 148 ? -1.406 28.688 0.302 1 89.69 148 MET B O 1
ATOM 4480 N N . VAL B 1 149 ? 0.772 29.297 0.086 1 90.31 149 VAL B N 1
ATOM 4481 C CA . VAL B 1 149 ? 0.467 30.438 -0.772 1 90.31 149 VAL B CA 1
ATOM 4482 C C . VAL B 1 149 ? 1.012 30.188 -2.176 1 90.31 149 VAL B C 1
ATOM 4484 O O . VAL B 1 149 ? 2.135 29.703 -2.336 1 90.31 149 VAL B O 1
ATOM 4487 N N . PHE B 1 150 ? 0.214 30.547 -3.164 1 90.19 150 PHE B N 1
ATOM 4488 C CA . PHE B 1 150 ? 0.57 30.297 -4.555 1 90.19 150 PHE B CA 1
ATOM 4489 C C . PHE B 1 150 ? 0.527 31.594 -5.363 1 90.19 150 PHE B C 1
ATOM 4491 O O . PHE B 1 150 ? -0.289 32.469 -5.094 1 90.19 150 PHE B O 1
ATOM 4498 N N . GLU B 1 151 ? 1.369 31.719 -6.242 1 87.94 151 GLU B N 1
ATOM 4499 C CA . GLU B 1 151 ? 1.495 32.938 -7.055 1 87.94 151 GLU B CA 1
ATOM 4500 C C . GLU B 1 151 ? 0.438 32.969 -8.156 1 87.94 151 GLU B C 1
ATOM 4502 O O . GLU B 1 151 ? 0.187 34.031 -8.75 1 87.94 151 GLU B O 1
ATOM 4507 N N . THR B 1 152 ? -0.106 31.875 -8.422 1 79.94 152 THR B N 1
ATOM 4508 C CA . THR B 1 152 ? -1.105 31.812 -9.484 1 79.94 152 THR B CA 1
ATOM 4509 C C . THR B 1 152 ? -2.516 31.875 -8.898 1 79.94 152 THR B C 1
ATOM 4511 O O . THR B 1 152 ? -2.752 31.438 -7.777 1 79.94 152 THR B O 1
ATOM 4514 N N . GLU B 1 153 ? -3.455 32.406 -9.633 1 69.44 153 GLU B N 1
ATOM 4515 C CA . GLU B 1 153 ? -4.852 32.5 -9.219 1 69.44 153 GLU B CA 1
ATOM 4516 C C . GLU B 1 153 ? -5.543 31.156 -9.281 1 69.44 153 GLU B C 1
ATOM 4518 O O . GLU B 1 153 ? -6.609 30.969 -8.695 1 69.44 153 GLU B O 1
ATOM 4523 N N . ARG B 1 154 ? -4.902 30.281 -9.93 1 71.69 154 ARG B N 1
ATOM 4524 C CA . ARG B 1 154 ? -5.508 28.969 -10.125 1 71.69 154 ARG B CA 1
ATOM 4525 C C . ARG B 1 154 ? -5.535 28.172 -8.82 1 71.69 154 ARG B C 1
ATOM 4527 O O . ARG B 1 154 ? -6.387 27.297 -8.641 1 71.69 154 ARG B O 1
ATOM 4534 N N . HIS B 1 155 ? -4.598 28.5 -8.086 1 77.81 155 HIS B N 1
ATOM 4535 C CA . HIS B 1 155 ? -4.473 27.734 -6.855 1 77.81 155 HIS B CA 1
ATOM 4536 C C . HIS B 1 155 ? -4.715 28.609 -5.633 1 77.81 155 HIS B C 1
ATOM 4538 O O . HIS B 1 155 ? -3.994 29.594 -5.41 1 77.81 155 HIS B O 1
ATOM 4544 N N . ILE B 1 156 ? -5.707 28.156 -4.848 1 73 156 ILE B N 1
ATOM 4545 C CA . ILE B 1 156 ? -6.137 28.953 -3.705 1 73 156 ILE B CA 1
ATOM 4546 C C . ILE B 1 156 ? -5.207 28.703 -2.52 1 73 156 ILE B C 1
ATOM 4548 O O . ILE B 1 156 ? -4.602 27.641 -2.412 1 73 156 ILE B O 1
ATOM 4552 N N . THR B 1 157 ? -5.164 29.734 -1.763 1 80.44 157 THR B N 1
ATOM 4553 C CA . THR B 1 157 ? -4.359 29.625 -0.549 1 80.44 157 THR B CA 1
ATOM 4554 C C . THR B 1 157 ? -4.91 28.531 0.37 1 80.44 157 THR B C 1
ATOM 4556 O O . THR B 1 157 ? -6.125 28.422 0.548 1 80.44 157 THR B O 1
ATOM 4559 N N . ARG B 1 158 ? -4.055 27.719 0.897 1 81.75 158 ARG B N 1
ATOM 4560 C CA . ARG B 1 158 ? -4.434 26.656 1.818 1 81.75 158 ARG B CA 1
ATOM 4561 C C . ARG B 1 158 ? -4.48 27.156 3.256 1 81.75 158 ARG B C 1
ATOM 4563 O O . ARG B 1 158 ? -3.527 26.969 4.016 1 81.75 158 ARG B O 1
ATOM 4570 N N . ARG B 1 159 ? -5.512 27.641 3.609 1 68.56 159 ARG B N 1
ATOM 4571 C CA . ARG B 1 159 ? -5.684 28.203 4.945 1 68.56 159 ARG B CA 1
ATOM 4572 C C . ARG B 1 159 ? -5.703 27.109 6.004 1 68.56 159 ARG B C 1
ATOM 4574 O O . ARG B 1 159 ? -6.309 26.047 5.805 1 68.56 159 ARG B O 1
ATOM 4581 N N . GLY B 1 160 ? -5.098 27.25 7.121 1 73.56 160 GLY B N 1
ATOM 4582 C CA . GLY B 1 160 ? -5.078 26.266 8.195 1 73.56 160 GLY B CA 1
ATOM 4583 C C . GLY B 1 160 ? -3.91 25.297 8.102 1 73.56 160 GLY B C 1
ATOM 4584 O O . GLY B 1 160 ? -3.619 24.578 9.055 1 73.56 160 GLY B O 1
ATOM 4585 N N . ALA B 1 161 ? -3.279 25.359 6.957 1 82.69 161 ALA B N 1
ATOM 4586 C CA . ALA B 1 161 ? -2.15 24.453 6.75 1 82.69 161 ALA B CA 1
ATOM 4587 C C . ALA B 1 161 ? -1.018 24.766 7.723 1 82.69 161 ALA B C 1
ATOM 4589 O O . ALA B 1 161 ? -0.174 23.906 7.992 1 82.69 161 ALA B O 1
ATOM 4590 N N . GLU B 1 162 ? -1.056 25.953 8.25 1 85.5 162 GLU B N 1
ATOM 4591 C CA . GLU B 1 162 ? -0.038 26.328 9.227 1 85.5 162 GLU B CA 1
ATOM 4592 C C . GLU B 1 162 ? -0.203 25.531 10.523 1 85.5 162 GLU B C 1
ATOM 4594 O O . GLU B 1 162 ? 0.78 25.25 11.203 1 85.5 162 GLU B O 1
ATOM 4599 N N . VAL B 1 163 ? -1.418 25.266 10.852 1 84.06 163 VAL B N 1
ATOM 4600 C CA . VAL B 1 163 ? -1.693 24.484 12.055 1 84.06 163 VAL B CA 1
ATOM 4601 C C . VAL B 1 163 ? -1.109 23.094 11.906 1 84.06 163 VAL B C 1
ATOM 4603 O O . VAL B 1 163 ? -0.449 22.578 12.812 1 84.06 163 VAL B O 1
ATOM 4606 N N . ASP B 1 164 ? -1.314 22.484 10.75 1 89.06 164 ASP B N 1
ATOM 4607 C CA . ASP B 1 164 ? -0.75 21.172 10.461 1 89.06 164 ASP B CA 1
ATOM 4608 C C . ASP B 1 164 ? 0.773 21.188 10.57 1 89.06 164 ASP B C 1
ATOM 4610 O O . ASP B 1 164 ? 1.372 20.281 11.141 1 89.06 164 ASP B O 1
ATOM 4614 N N . GLU B 1 165 ? 1.266 22.234 10.016 1 92.12 165 GLU B N 1
ATOM 4615 C CA . GLU B 1 165 ? 2.715 22.406 10.039 1 92.12 165 GLU B CA 1
ATOM 4616 C C . GLU B 1 165 ? 3.242 22.453 11.477 1 92.12 165 GLU B C 1
ATOM 4618 O O . GLU B 1 165 ? 4.203 21.75 11.812 1 92.12 165 GLU B O 1
ATOM 4623 N N . ARG B 1 166 ? 2.689 23.266 12.266 1 91.38 166 ARG B N 1
ATOM 4624 C CA . ARG B 1 166 ? 3.113 23.406 13.656 1 91.38 166 ARG B CA 1
ATOM 4625 C C . ARG B 1 166 ? 2.973 22.094 14.422 1 91.38 166 ARG B C 1
ATOM 4627 O O . ARG B 1 166 ? 3.869 21.719 15.172 1 91.38 166 ARG B O 1
ATOM 4634 N N . ASN B 1 167 ? 1.841 21.484 14.195 1 92.31 167 ASN B N 1
ATOM 4635 C CA . ASN B 1 167 ? 1.589 20.219 14.883 1 92.31 167 ASN B CA 1
ATOM 4636 C C . ASN B 1 167 ? 2.623 19.156 14.508 1 92.31 167 ASN B C 1
ATOM 4638 O O . ASN B 1 167 ? 3.156 18.469 15.375 1 92.31 167 ASN B O 1
ATOM 4642 N N . LEU B 1 168 ? 2.887 19.078 13.25 1 96.5 168 LEU B N 1
ATOM 4643 C CA . LEU B 1 168 ? 3.85 18.094 12.766 1 96.5 168 LEU B CA 1
ATOM 4644 C C . LEU B 1 168 ? 5.238 18.375 13.328 1 96.5 168 LEU B C 1
ATOM 4646 O O . LEU B 1 168 ? 5.918 17.469 13.797 1 96.5 168 LEU B O 1
ATOM 4650 N N . LYS B 1 169 ? 5.625 19.609 13.234 1 96.69 169 LYS B N 1
ATOM 4651 C CA . LYS B 1 169 ? 6.945 19.984 13.727 1 96.69 169 LYS B CA 1
ATOM 4652 C C . LYS B 1 169 ? 7.09 19.656 15.211 1 96.69 169 LYS B C 1
ATOM 4654 O O . LYS B 1 169 ? 8.07 19.031 15.625 1 96.69 169 LYS B O 1
ATOM 4659 N N . GLU B 1 170 ? 6.129 20.078 15.969 1 95.62 170 GLU B N 1
ATOM 4660 C CA . GLU B 1 170 ? 6.164 19.844 17.406 1 95.62 170 GLU B CA 1
ATOM 4661 C C . GLU B 1 170 ? 6.16 18.344 17.719 1 95.62 170 GLU B C 1
ATOM 4663 O O . GLU B 1 170 ? 6.918 17.891 18.578 1 95.62 170 GLU B O 1
ATOM 4668 N N . LEU B 1 171 ? 5.332 17.578 17.047 1 97.06 171 LEU B N 1
ATOM 4669 C CA . LEU B 1 171 ? 5.215 16.141 17.266 1 97.06 171 LEU B CA 1
ATOM 4670 C C . LEU B 1 171 ? 6.559 15.453 17.047 1 97.06 171 LEU B C 1
ATOM 4672 O O . LEU B 1 171 ? 7.043 14.742 17.938 1 97.06 171 LEU B O 1
ATOM 4676 N N . PHE B 1 172 ? 7.148 15.695 15.883 1 97.81 172 PHE B N 1
ATOM 4677 C CA . PHE B 1 172 ? 8.359 14.969 15.516 1 97.81 172 PHE B CA 1
ATOM 4678 C C . PHE B 1 172 ? 9.531 15.398 16.391 1 97.81 172 PHE B C 1
ATOM 4680 O O . PHE B 1 172 ? 10.367 14.57 16.766 1 97.81 172 PHE B O 1
ATOM 4687 N N . GLU B 1 173 ? 9.57 16.641 16.703 1 96.06 173 GLU B N 1
ATOM 4688 C CA . GLU B 1 173 ? 10.633 17.109 17.594 1 96.06 173 GLU B CA 1
ATOM 4689 C C . GLU B 1 173 ? 10.508 16.484 18.984 1 96.06 173 GLU B C 1
ATOM 4691 O O . GLU B 1 173 ? 11.508 16.047 19.562 1 96.06 173 GLU B O 1
ATOM 4696 N N . LYS B 1 174 ? 9.312 16.438 19.453 1 95.38 174 LYS B N 1
ATOM 4697 C CA . LYS B 1 174 ? 9.094 15.82 20.766 1 95.38 174 LYS B CA 1
ATOM 4698 C C . LYS B 1 174 ? 9.414 14.328 20.75 1 95.38 174 LYS B C 1
ATOM 4700 O O . LYS B 1 174 ? 9.75 13.75 21.781 1 95.38 174 LYS B O 1
ATOM 4705 N N . MET B 1 175 ? 9.336 13.688 19.609 1 96 175 MET B N 1
ATOM 4706 C CA . MET B 1 175 ? 9.617 12.258 19.5 1 96 175 MET B CA 1
ATOM 4707 C C . MET B 1 175 ? 11.109 12.016 19.297 1 96 175 MET B C 1
ATOM 4709 O O . MET B 1 175 ? 11.547 10.867 19.203 1 96 175 MET B O 1
ATOM 4713 N N . GLY B 1 176 ? 11.859 13.047 19.094 1 93.12 176 GLY B N 1
ATOM 4714 C CA . GLY B 1 176 ? 13.305 12.898 19.031 1 93.12 176 GLY B CA 1
ATOM 4715 C C . GLY B 1 176 ? 13.844 13.008 17.609 1 93.12 176 GLY B C 1
ATOM 4716 O O . GLY B 1 176 ? 14.984 12.633 17.344 1 93.12 176 GLY B O 1
ATOM 4717 N N . PHE B 1 177 ? 13.023 13.508 16.719 1 96.25 177 PHE B N 1
ATOM 4718 C CA . PHE B 1 177 ? 13.445 13.664 15.328 1 96.25 177 PHE B CA 1
ATOM 4719 C C . PHE B 1 177 ? 13.961 15.078 15.078 1 96.25 177 PHE B C 1
ATOM 4721 O O . PHE B 1 177 ? 13.688 15.992 15.852 1 96.25 177 PHE B O 1
ATOM 4728 N N . TYR B 1 178 ? 14.789 15.188 14.039 1 95.62 178 TYR B N 1
ATOM 4729 C CA . TYR B 1 178 ? 15.164 16.5 13.516 1 95.62 178 TYR B CA 1
ATOM 4730 C C . TYR B 1 178 ? 14.273 16.891 12.344 1 95.62 178 TYR B C 1
ATOM 4732 O O . TYR B 1 178 ? 14.062 16.109 11.422 1 95.62 178 TYR B O 1
ATOM 4740 N N . VAL B 1 179 ? 13.789 18.156 12.414 1 97.62 179 VAL B N 1
ATOM 4741 C CA . VAL B 1 179 ? 12.805 18.562 11.414 1 97.62 179 VAL B CA 1
ATOM 4742 C C . VAL B 1 179 ? 13.391 19.672 10.539 1 97.62 179 VAL B C 1
ATOM 4744 O O . VAL B 1 179 ? 13.836 20.703 11.055 1 97.62 179 VAL B O 1
ATOM 4747 N N . ASP B 1 180 ? 13.469 19.422 9.227 1 97.62 180 ASP B N 1
ATOM 4748 C CA . ASP B 1 180 ? 13.688 20.438 8.211 1 97.62 180 ASP B CA 1
ATOM 4749 C C . ASP B 1 180 ? 12.367 20.922 7.621 1 97.62 180 ASP B C 1
ATOM 4751 O O . ASP B 1 180 ? 11.688 20.188 6.914 1 97.62 180 ASP B O 1
ATOM 4755 N N . LEU B 1 181 ? 12.039 22.188 7.93 1 98.25 181 LEU B N 1
ATOM 4756 C CA . LEU B 1 181 ? 10.742 22.734 7.523 1 98.25 181 LEU B CA 1
ATOM 4757 C C . LEU B 1 181 ? 10.922 23.828 6.477 1 98.25 181 LEU B C 1
ATOM 4759 O O . LEU B 1 181 ? 11.734 24.734 6.652 1 98.25 181 LEU B O 1
ATOM 4763 N N . TYR B 1 182 ? 10.242 23.719 5.328 1 98.38 182 TYR B N 1
ATOM 4764 C CA . TYR B 1 182 ? 10.242 24.719 4.27 1 98.38 182 TYR B CA 1
ATOM 4765 C C . TYR B 1 182 ? 8.82 25.141 3.908 1 98.38 182 TYR B C 1
ATOM 4767 O O . TYR B 1 182 ? 7.91 24.312 3.906 1 98.38 182 TYR B O 1
ATOM 4775 N N . ARG B 1 183 ? 8.672 26.422 3.561 1 97.19 183 ARG B N 1
ATOM 4776 C CA . ARG B 1 183 ? 7.359 26.953 3.217 1 97.19 183 ARG B CA 1
ATOM 4777 C C . ARG B 1 183 ? 7.363 27.531 1.805 1 97.19 183 ARG B C 1
ATOM 4779 O O . ARG B 1 183 ? 8.336 28.156 1.383 1 97.19 183 ARG B O 1
ATOM 4786 N N . ASN B 1 184 ? 6.309 27.266 1.129 1 96.88 184 ASN B N 1
ATOM 4787 C CA . ASN B 1 184 ? 5.992 27.938 -0.131 1 96.88 184 ASN B CA 1
ATOM 4788 C C . ASN B 1 184 ? 7.164 27.875 -1.105 1 96.88 184 ASN B C 1
ATOM 4790 O O . ASN B 1 184 ? 7.613 28.906 -1.612 1 96.88 184 ASN B O 1
ATOM 4794 N N . LEU B 1 185 ? 7.512 26.625 -1.396 1 98.25 185 LEU B N 1
ATOM 4795 C CA . LEU B 1 185 ? 8.602 26.375 -2.336 1 98.25 185 LEU B CA 1
ATOM 4796 C C . LEU B 1 185 ? 8.078 26.312 -3.768 1 98.25 185 LEU B C 1
ATOM 4798 O O . LEU B 1 185 ? 7.004 25.766 -4.02 1 98.25 185 LEU B O 1
ATOM 4802 N N . SER B 1 186 ? 8.828 26.969 -4.656 1 96.75 186 SER B N 1
ATOM 4803 C CA . SER B 1 186 ? 8.578 26.797 -6.082 1 96.75 186 SER B CA 1
ATOM 4804 C C . SER B 1 186 ? 8.945 25.375 -6.531 1 96.75 186 SER B C 1
ATOM 4806 O O . SER B 1 186 ? 9.508 24.609 -5.758 1 96.75 186 SER B O 1
ATOM 4808 N N . ARG B 1 187 ? 8.602 25.016 -7.75 1 97.19 187 ARG B N 1
ATOM 4809 C CA . ARG B 1 187 ? 8.922 23.703 -8.297 1 97.19 187 ARG B CA 1
ATOM 4810 C C . ARG B 1 187 ? 10.414 23.406 -8.164 1 97.19 187 ARG B C 1
ATOM 4812 O O . ARG B 1 187 ? 10.797 22.359 -7.629 1 97.19 187 ARG B O 1
ATOM 4819 N N . ASP B 1 188 ? 11.25 24.359 -8.617 1 97.06 188 ASP B N 1
ATOM 4820 C CA . ASP B 1 188 ? 12.695 24.125 -8.625 1 97.06 188 ASP B CA 1
ATOM 4821 C C . ASP B 1 188 ? 13.242 24.078 -7.199 1 97.06 188 ASP B C 1
ATOM 4823 O O . ASP B 1 188 ? 14.18 23.328 -6.914 1 97.06 188 ASP B O 1
ATOM 4827 N N . GLU B 1 189 ? 12.672 24.859 -6.359 1 98.12 189 GLU B N 1
ATOM 4828 C CA . GLU B 1 189 ? 13.086 24.828 -4.961 1 98.12 189 GLU B CA 1
ATOM 4829 C C . GLU B 1 189 ? 12.727 23.5 -4.309 1 98.12 189 GLU B C 1
ATOM 4831 O O . GLU B 1 189 ? 13.5 22.969 -3.514 1 98.12 189 GLU B O 1
ATOM 4836 N N . ILE B 1 190 ? 11.531 22.969 -4.59 1 98.44 190 ILE B N 1
ATOM 4837 C CA . ILE B 1 190 ? 11.133 21.656 -4.086 1 98.44 190 ILE B CA 1
ATOM 4838 C C . ILE B 1 190 ? 12.156 20.609 -4.52 1 98.44 190 ILE B C 1
ATOM 4840 O O . ILE B 1 190 ? 12.648 19.844 -3.695 1 98.44 190 ILE B O 1
ATOM 4844 N N . LYS B 1 191 ? 12.477 20.641 -5.797 1 97.56 191 LYS B N 1
ATOM 4845 C CA . LYS B 1 191 ? 13.422 19.672 -6.336 1 97.56 191 LYS B CA 1
ATOM 4846 C C . LYS B 1 191 ? 14.781 19.781 -5.648 1 97.56 191 LYS B C 1
ATOM 4848 O O . LYS B 1 191 ? 15.391 18.781 -5.289 1 97.56 191 LYS B O 1
ATOM 4853 N N . THR B 1 192 ? 15.172 20.969 -5.449 1 97.75 192 THR B N 1
ATOM 4854 C CA . THR B 1 192 ? 16.469 21.219 -4.82 1 97.75 192 THR B CA 1
ATOM 4855 C C . THR B 1 192 ? 16.469 20.719 -3.379 1 97.75 192 THR B C 1
ATOM 4857 O O . THR B 1 192 ? 17.406 20.016 -2.965 1 97.75 192 THR B O 1
ATOM 4860 N N . VAL B 1 193 ? 15.445 21.031 -2.641 1 98.31 193 VAL B N 1
ATOM 4861 C CA . VAL B 1 193 ? 15.359 20.688 -1.224 1 98.31 193 VAL B CA 1
ATOM 4862 C C . VAL B 1 193 ? 15.258 19.172 -1.061 1 98.31 193 VAL B C 1
ATOM 4864 O O . VAL B 1 193 ? 15.891 18.594 -0.169 1 98.31 193 VAL B O 1
ATOM 4867 N N . VAL B 1 194 ? 14.492 18.547 -1.896 1 98.25 194 VAL B N 1
ATOM 4868 C CA . VAL B 1 194 ? 14.312 17.094 -1.832 1 98.25 194 VAL B CA 1
ATOM 4869 C C . VAL B 1 194 ? 15.633 16.391 -2.135 1 98.25 194 VAL B C 1
ATOM 4871 O O . VAL B 1 194 ? 16.031 15.469 -1.424 1 98.25 194 VAL B O 1
ATOM 4874 N N . LYS B 1 195 ? 16.297 16.875 -3.133 1 96.25 195 LYS B N 1
ATOM 4875 C CA . LYS B 1 195 ? 17.594 16.281 -3.492 1 96.25 195 LYS B CA 1
ATOM 4876 C C . LYS B 1 195 ? 18.609 16.469 -2.373 1 96.25 195 LYS B C 1
ATOM 4878 O O . LYS B 1 195 ? 19.328 15.531 -2.027 1 96.25 195 LYS B O 1
ATOM 4883 N N . LYS B 1 196 ? 18.641 17.641 -1.867 1 96.25 196 LYS B N 1
ATOM 4884 C CA . LYS B 1 196 ? 19.547 17.922 -0.768 1 96.25 196 LYS B CA 1
ATOM 4885 C C . LYS B 1 196 ? 19.281 17.016 0.428 1 96.25 196 LYS B C 1
ATOM 4887 O O . LYS B 1 196 ? 20.203 16.516 1.062 1 96.25 196 LYS B O 1
ATOM 4892 N N . PHE B 1 197 ? 18.078 16.812 0.736 1 97.12 197 PHE B N 1
ATOM 4893 C CA . PHE B 1 197 ? 17.688 15.977 1.859 1 97.12 197 PHE B CA 1
ATOM 4894 C C . PHE B 1 197 ? 18.125 14.531 1.637 1 97.12 197 PHE B C 1
ATOM 4896 O O . PHE B 1 197 ? 18.625 13.875 2.555 1 97.12 197 PHE B O 1
ATOM 4903 N N . SER B 1 198 ? 17.859 13.977 0.436 1 95.25 198 SER B N 1
ATOM 4904 C CA . SER B 1 198 ? 18.141 12.578 0.118 1 95.25 198 SER B CA 1
ATOM 4905 C C . SER B 1 198 ? 19.641 12.305 0.093 1 95.25 198 SER B C 1
ATOM 4907 O O . SER B 1 198 ? 20.078 11.172 0.295 1 95.25 198 SER B O 1
ATOM 4909 N N . GLU B 1 199 ? 20.438 13.375 -0.091 1 92.56 199 GLU B N 1
ATOM 4910 C CA . GLU B 1 199 ? 21.875 13.195 -0.269 1 92.56 199 GLU B CA 1
ATOM 4911 C C . GLU B 1 199 ? 22.656 13.742 0.927 1 92.56 199 GLU B C 1
ATOM 4913 O O . GLU B 1 199 ? 23.875 13.719 0.938 1 92.56 199 GLU B O 1
ATOM 4918 N N . LYS B 1 200 ? 21.938 14.211 1.833 1 91.31 200 LYS B N 1
ATOM 4919 C CA . LYS B 1 200 ? 22.578 14.852 2.977 1 91.31 200 LYS B CA 1
ATOM 4920 C C . LYS B 1 200 ? 23.516 13.883 3.684 1 91.31 200 LYS B C 1
ATOM 4922 O O . LYS B 1 200 ? 23.203 12.703 3.857 1 91.31 200 LYS B O 1
ATOM 4927 N N . GLU B 1 201 ? 24.672 14.359 4.094 1 88.81 201 GLU B N 1
ATOM 4928 C CA . GLU B 1 201 ? 25.656 13.57 4.824 1 88.81 201 GLU B CA 1
ATOM 4929 C C . GLU B 1 201 ? 25.609 13.883 6.316 1 88.81 201 GLU B C 1
ATOM 4931 O O . GLU B 1 201 ? 25.469 15.039 6.707 1 88.81 201 GLU B O 1
ATOM 4936 N N . TYR B 1 202 ? 25.719 12.812 7.039 1 88.25 202 TYR B N 1
ATOM 4937 C CA . TYR B 1 202 ? 25.719 12.938 8.492 1 88.25 202 TYR B CA 1
ATOM 4938 C C . TYR B 1 202 ? 26.938 12.266 9.102 1 88.25 202 TYR B C 1
ATOM 4940 O O . TYR B 1 202 ? 27.469 11.305 8.539 1 88.25 202 TYR B O 1
ATOM 4948 N N . LYS B 1 203 ? 27.359 12.82 10.156 1 86 203 LYS B N 1
ATOM 4949 C CA . LYS B 1 203 ? 28.391 12.117 10.93 1 86 203 LYS B CA 1
ATOM 4950 C C . LYS B 1 203 ? 27.875 10.758 11.406 1 86 203 LYS B C 1
ATOM 4952 O O . LYS B 1 203 ? 28.531 9.734 11.18 1 86 203 LYS B O 1
ATOM 4957 N N . GLU B 1 204 ? 26.75 10.883 12.047 1 89.5 204 GLU B N 1
ATOM 4958 C CA . GLU B 1 204 ? 26.016 9.672 12.398 1 89.5 204 GLU B CA 1
ATOM 4959 C C . GLU B 1 204 ? 24.719 9.57 11.602 1 89.5 204 GLU B C 1
ATOM 4961 O O . GLU B 1 204 ? 23.828 10.406 11.734 1 89.5 204 GLU B O 1
ATOM 4966 N N . ALA B 1 205 ? 24.641 8.492 10.867 1 91.81 205 ALA B N 1
ATOM 4967 C CA . ALA B 1 205 ? 23.484 8.328 9.984 1 91.81 205 ALA B CA 1
ATOM 4968 C C . ALA B 1 205 ? 22.203 8.148 10.797 1 91.81 205 ALA B C 1
ATOM 4970 O O . ALA B 1 205 ? 22.172 7.422 11.789 1 91.81 205 ALA B O 1
ATOM 4971 N N . PRO B 1 206 ? 21.219 8.883 10.43 1 96 206 PRO B N 1
ATOM 4972 C CA . PRO B 1 206 ? 19.922 8.664 11.094 1 96 206 PRO B CA 1
ATOM 4973 C C . PRO B 1 206 ? 19.344 7.281 10.805 1 96 206 PRO B C 1
ATOM 4975 O O . PRO B 1 206 ? 19.688 6.656 9.797 1 96 206 PRO B O 1
ATOM 4978 N N . ASP B 1 207 ? 18.375 6.867 11.672 1 96.62 207 ASP B N 1
ATOM 4979 C CA . ASP B 1 207 ? 17.797 5.535 11.547 1 96.62 207 ASP B CA 1
ATOM 4980 C C . ASP B 1 207 ? 16.641 5.531 10.547 1 96.62 207 ASP B C 1
ATOM 4982 O O . ASP B 1 207 ? 16.281 4.48 10.016 1 96.62 207 ASP B O 1
ATOM 4986 N N . MET B 1 208 ? 16.047 6.676 10.367 1 97.25 208 MET B N 1
ATOM 4987 C CA . MET B 1 208 ? 14.859 6.688 9.508 1 97.25 208 MET B CA 1
ATOM 4988 C C . MET B 1 208 ? 14.625 8.078 8.93 1 97.25 208 MET B C 1
ATOM 4990 O O . MET B 1 208 ? 15.211 9.055 9.398 1 97.25 208 MET B O 1
ATOM 4994 N N . ALA B 1 209 ? 13.781 8.109 7.914 1 97.94 209 ALA B N 1
ATOM 4995 C CA . ALA B 1 209 ? 13.445 9.375 7.266 1 97.94 209 ALA B CA 1
ATOM 4996 C C . ALA B 1 209 ? 11.938 9.492 7.043 1 97.94 209 ALA B C 1
ATOM 4998 O O . ALA B 1 209 ? 11.273 8.516 6.695 1 97.94 209 ALA B O 1
ATOM 4999 N N . PHE B 1 210 ? 11.422 10.68 7.293 1 98.62 210 PHE B N 1
ATOM 5000 C CA . PHE B 1 210 ? 10.078 11.078 6.891 1 98.62 210 PHE B CA 1
ATOM 5001 C C . PHE B 1 210 ? 10.133 12.227 5.891 1 98.62 210 PHE B C 1
ATOM 5003 O O . PHE B 1 210 ? 10.914 13.164 6.059 1 98.62 210 PHE B O 1
ATOM 5010 N N . VAL B 1 211 ? 9.367 12.102 4.852 1 98.62 211 VAL B N 1
ATOM 5011 C CA . VAL B 1 211 ? 9.156 13.203 3.914 1 98.62 211 VAL B CA 1
ATOM 5012 C C . VAL B 1 211 ? 7.664 13.508 3.814 1 98.62 211 VAL B C 1
ATOM 5014 O O . VAL B 1 211 ? 6.879 12.672 3.369 1 98.62 211 VAL B O 1
ATOM 5017 N N . ILE B 1 212 ? 7.309 14.688 4.262 1 98.19 212 ILE B N 1
ATOM 5018 C CA . ILE B 1 212 ? 5.91 15.102 4.281 1 98.19 212 ILE B CA 1
ATOM 5019 C C . ILE B 1 212 ? 5.727 16.328 3.395 1 98.19 212 ILE B C 1
ATOM 5021 O O . ILE B 1 212 ? 6.297 17.391 3.664 1 98.19 212 ILE B O 1
ATOM 5025 N N . ILE B 1 213 ? 4.98 16.156 2.365 1 97.19 213 ILE B N 1
ATOM 5026 C CA . ILE B 1 213 ? 4.734 17.25 1.438 1 97.19 213 ILE B CA 1
ATOM 5027 C C . ILE B 1 213 ? 3.254 17.625 1.466 1 97.19 213 ILE B C 1
ATOM 5029 O O . ILE B 1 213 ? 2.389 16.781 1.22 1 97.19 213 ILE B O 1
ATOM 5033 N N . MET B 1 214 ? 3 18.828 1.759 1 94.12 214 MET B N 1
ATOM 5034 C CA . MET B 1 214 ? 1.642 19.375 1.808 1 94.12 214 MET B CA 1
ATOM 5035 C C . MET B 1 214 ? 1.465 20.5 0.799 1 94.12 214 MET B C 1
ATOM 5037 O O . MET B 1 214 ? 2.145 21.516 0.882 1 94.12 214 MET B O 1
ATOM 5041 N N . SER B 1 215 ? 0.677 20.312 -0.197 1 93 215 SER B N 1
ATOM 5042 C CA . SER B 1 215 ? 0.427 21.266 -1.269 1 93 215 SER B CA 1
ATOM 5043 C C . SER B 1 215 ? -0.842 20.906 -2.037 1 93 215 SER B C 1
ATOM 5045 O O . SER B 1 215 ? -1.629 20.078 -1.599 1 93 215 SER B O 1
ATOM 5047 N N . HIS B 1 216 ? -1.113 21.703 -3.064 1 86.94 216 HIS B N 1
ATOM 5048 C CA . HIS B 1 216 ? -2.098 21.266 -4.051 1 86.94 216 HIS B CA 1
ATOM 5049 C C . HIS B 1 216 ? -1.515 20.219 -4.992 1 86.94 216 HIS B C 1
ATOM 5051 O O . HIS B 1 216 ? -0.301 20.172 -5.203 1 86.94 216 HIS B O 1
ATOM 5057 N N . GLY B 1 217 ? -2.381 19.359 -5.453 1 86 217 GLY B N 1
ATOM 5058 C CA . GLY B 1 217 ? -1.997 18.344 -6.422 1 86 217 GLY B CA 1
ATOM 5059 C C . GLY B 1 217 ? -2.977 18.219 -7.574 1 86 217 GLY B C 1
ATOM 5060 O O . GLY B 1 217 ? -4.113 18.688 -7.48 1 86 217 GLY B O 1
ATOM 5061 N N . GLU B 1 218 ? -2.445 17.703 -8.648 1 78.94 218 GLU B N 1
ATOM 5062 C CA . GLU B 1 218 ? -3.264 17.438 -9.828 1 78.94 218 GLU B CA 1
ATOM 5063 C C . GLU B 1 218 ? -2.83 16.141 -10.523 1 78.94 218 GLU B C 1
ATOM 5065 O O . GLU B 1 218 ? -1.735 15.633 -10.266 1 78.94 218 GLU B O 1
ATOM 5070 N N . LYS B 1 219 ? -3.762 15.586 -11.203 1 77.44 219 LYS B N 1
ATOM 5071 C CA . LYS B 1 219 ? -3.422 14.477 -12.086 1 77.44 219 LYS B CA 1
ATOM 5072 C C . LYS B 1 219 ? -3.297 14.945 -13.531 1 77.44 219 LYS B C 1
ATOM 5074 O O . LYS B 1 219 ? -4.258 15.461 -14.109 1 77.44 219 LYS B O 1
ATOM 5079 N N . ILE B 1 220 ? -2.145 14.898 -14.07 1 73.69 220 ILE B N 1
ATOM 5080 C CA . ILE B 1 220 ? -1.862 15.273 -15.445 1 73.69 220 ILE B CA 1
ATOM 5081 C C . ILE B 1 220 ? -1.354 14.062 -16.219 1 73.69 220 ILE B C 1
ATOM 5083 O O . ILE B 1 220 ? -0.338 13.469 -15.852 1 73.69 220 ILE B O 1
ATOM 5087 N N . GLU B 1 221 ? -2.018 13.633 -17.312 1 71.81 221 GLU B N 1
ATOM 5088 C CA . GLU B 1 221 ? -1.641 12.484 -18.125 1 71.81 221 GLU B CA 1
ATOM 5089 C C . GLU B 1 221 ? -1.459 11.234 -17.266 1 71.81 221 GLU B C 1
ATOM 5091 O O . GLU B 1 221 ? -0.441 10.547 -17.375 1 71.81 221 GLU B O 1
ATOM 5096 N N . ASN B 1 222 ? -2.279 11.094 -16.281 1 72.06 222 ASN B N 1
ATOM 5097 C CA . ASN B 1 222 ? -2.346 9.93 -15.398 1 72.06 222 ASN B CA 1
ATOM 5098 C C . ASN B 1 222 ? -1.186 9.914 -14.406 1 72.06 222 ASN B C 1
ATOM 5100 O O . ASN B 1 222 ? -0.856 8.859 -13.859 1 72.06 222 ASN B O 1
ATOM 5104 N N . LYS B 1 223 ? -0.584 11.102 -14.352 1 77.19 223 LYS B N 1
ATOM 5105 C CA . LYS B 1 223 ? 0.47 11.266 -13.352 1 77.19 223 LYS B CA 1
ATOM 5106 C C . LYS B 1 223 ? 0.045 12.234 -12.258 1 77.19 223 LYS B C 1
ATOM 5108 O O . LYS B 1 223 ? -0.586 13.258 -12.531 1 77.19 223 LYS B O 1
ATOM 5113 N N . THR B 1 224 ? 0.37 11.898 -11.078 1 83.5 224 THR B N 1
ATOM 5114 C CA . THR B 1 224 ? 0.128 12.805 -9.969 1 83.5 224 THR B CA 1
ATOM 5115 C C . THR B 1 224 ? 1.242 13.844 -9.859 1 83.5 224 THR B C 1
ATOM 5117 O O . THR B 1 224 ? 2.424 13.492 -9.898 1 83.5 224 THR B O 1
ATOM 5120 N N . VAL B 1 225 ? 0.829 15.094 -9.805 1 90 225 VAL B N 1
ATOM 5121 C CA . VAL B 1 225 ? 1.823 16.156 -9.719 1 90 225 VAL B CA 1
ATOM 5122 C C . VAL B 1 225 ? 1.546 17.031 -8.5 1 90 225 VAL B C 1
ATOM 5124 O O . VAL B 1 225 ? 0.396 17.156 -8.07 1 90 225 VAL B O 1
ATOM 5127 N N . ILE B 1 226 ? 2.574 17.562 -7.957 1 93.69 226 ILE B N 1
ATOM 5128 C CA . ILE B 1 226 ? 2.537 18.5 -6.828 1 93.69 226 ILE B CA 1
ATOM 5129 C C . ILE B 1 226 ? 2.781 19.922 -7.324 1 93.69 226 ILE B C 1
ATOM 5131 O O . ILE B 1 226 ? 3.736 20.172 -8.062 1 93.69 226 ILE B O 1
ATOM 5135 N N . ILE B 1 227 ? 1.962 20.844 -6.859 1 92.31 227 ILE B N 1
ATOM 5136 C CA . ILE B 1 227 ? 2.031 22.219 -7.371 1 92.31 227 ILE B CA 1
ATOM 5137 C C . ILE B 1 227 ? 2.945 23.047 -6.48 1 92.31 227 ILE B C 1
ATOM 5139 O O . ILE B 1 227 ? 2.742 23.125 -5.27 1 92.31 227 ILE B O 1
ATOM 5143 N N . GLY B 1 228 ? 3.932 23.625 -7.098 1 95.69 228 GLY B N 1
ATOM 5144 C CA . GLY B 1 228 ? 4.773 24.578 -6.398 1 95.69 228 GLY B CA 1
ATOM 5145 C C . GLY B 1 228 ? 4.109 25.922 -6.191 1 95.69 228 GLY B C 1
ATOM 5146 O O . GLY B 1 228 ? 3.07 26.203 -6.793 1 95.69 228 GLY B O 1
ATOM 5147 N N . SER B 1 229 ? 4.738 26.719 -5.32 1 95.38 229 SER B N 1
ATOM 5148 C CA . SER B 1 229 ? 4.195 28.031 -5.039 1 95.38 229 SER B CA 1
ATOM 5149 C C . SER B 1 229 ? 4.137 28.891 -6.305 1 95.38 229 SER B C 1
ATOM 5151 O O . SER B 1 229 ? 3.344 29.828 -6.391 1 95.38 229 SER B O 1
ATOM 5153 N N . ASP B 1 230 ? 4.918 28.609 -7.281 1 94.31 230 ASP B N 1
ATOM 5154 C CA . ASP B 1 230 ? 4.965 29.344 -8.547 1 94.31 230 ASP B CA 1
ATOM 5155 C C . ASP B 1 230 ? 3.916 28.812 -9.523 1 94.31 230 ASP B C 1
ATOM 5157 O O . ASP B 1 230 ? 3.855 29.25 -10.672 1 94.31 230 ASP B O 1
ATOM 5161 N N . GLY B 1 231 ? 3.211 27.797 -9.172 1 90.25 231 GLY B N 1
ATOM 5162 C CA . GLY B 1 231 ? 2.178 27.219 -10.023 1 90.25 231 GLY B CA 1
ATOM 5163 C C . GLY B 1 231 ? 2.695 26.125 -10.938 1 90.25 231 GLY B C 1
ATOM 5164 O O . GLY B 1 231 ? 1.918 25.484 -11.641 1 90.25 231 GLY B O 1
ATOM 5165 N N . GLN B 1 232 ? 3.943 25.953 -10.836 1 93.06 232 GLN B N 1
ATOM 5166 C CA . GLN B 1 232 ? 4.535 24.891 -11.641 1 93.06 232 GLN B CA 1
ATOM 5167 C C . GLN B 1 232 ? 4.508 23.547 -10.906 1 93.06 232 GLN B C 1
ATOM 5169 O O . GLN B 1 232 ? 4.469 23.516 -9.672 1 93.06 232 GLN B O 1
ATOM 5174 N N . ALA B 1 233 ? 4.535 22.484 -11.719 1 92.56 233 ALA B N 1
ATOM 5175 C CA . ALA B 1 233 ? 4.254 21.156 -11.156 1 92.56 233 ALA B CA 1
ATOM 5176 C C . ALA B 1 233 ? 5.527 20.328 -11.062 1 92.56 233 ALA B C 1
ATOM 5178 O O . ALA B 1 233 ? 6.398 20.406 -11.93 1 92.56 233 ALA B O 1
ATOM 5179 N N . VAL B 1 234 ? 5.621 19.547 -9.984 1 95.88 234 VAL B N 1
ATOM 5180 C CA . VAL B 1 234 ? 6.613 18.484 -9.812 1 95.88 234 VAL B CA 1
ATOM 5181 C C . VAL B 1 234 ? 5.914 17.125 -9.766 1 95.88 234 VAL B C 1
ATOM 5183 O O . VAL B 1 234 ? 4.941 16.953 -9.031 1 95.88 234 VAL B O 1
ATOM 5186 N N . GLU B 1 235 ? 6.438 16.188 -10.547 1 91.31 235 GLU B N 1
ATOM 5187 C CA . GLU B 1 235 ? 5.84 14.859 -10.523 1 91.31 235 GLU B CA 1
ATOM 5188 C C . GLU B 1 235 ? 6.113 14.156 -9.195 1 91.31 235 GLU B C 1
ATOM 5190 O O . GLU B 1 235 ? 7.246 14.148 -8.711 1 91.31 235 GLU B O 1
ATOM 5195 N N . GLU B 1 236 ? 5.094 13.648 -8.625 1 92.88 236 GLU B N 1
ATOM 5196 C CA . GLU B 1 236 ? 5.246 12.859 -7.402 1 92.88 236 GLU B CA 1
ATOM 5197 C C . GLU B 1 236 ? 6.27 11.742 -7.59 1 92.88 236 GLU B C 1
ATOM 5199 O O . GLU B 1 236 ? 7.082 11.484 -6.699 1 92.88 236 GLU B O 1
ATOM 5204 N N . GLU B 1 237 ? 6.223 11.125 -8.75 1 89.25 237 GLU B N 1
ATOM 5205 C CA . GLU B 1 237 ? 7.141 10.031 -9.062 1 89.25 237 GLU B CA 1
ATOM 5206 C C . GLU B 1 237 ? 8.594 10.492 -8.992 1 89.25 237 GLU B C 1
ATOM 5208 O O . GLU B 1 237 ? 9.469 9.734 -8.578 1 89.25 237 GLU B O 1
ATOM 5213 N N . TRP B 1 238 ? 8.82 11.672 -9.477 1 91.31 238 TRP B N 1
ATOM 5214 C CA . TRP B 1 238 ? 10.188 12.195 -9.398 1 91.31 238 TRP B CA 1
ATOM 5215 C C . TRP B 1 238 ? 10.656 12.266 -7.953 1 91.31 238 TRP B C 1
ATOM 5217 O O . TRP B 1 238 ? 11.797 11.922 -7.648 1 91.31 238 TRP B O 1
ATOM 5227 N N . ILE B 1 239 ? 9.805 12.727 -7.074 1 95.62 239 ILE B N 1
ATOM 5228 C CA . ILE B 1 239 ? 10.156 12.828 -5.664 1 95.62 239 ILE B CA 1
ATOM 5229 C C . ILE B 1 239 ? 10.461 11.445 -5.105 1 95.62 239 ILE B C 1
ATOM 5231 O O . ILE B 1 239 ? 11.477 11.25 -4.43 1 95.62 239 ILE B O 1
ATOM 5235 N N . ILE B 1 240 ? 9.594 10.5 -5.391 1 94.25 240 ILE B N 1
ATOM 5236 C CA . ILE B 1 240 ? 9.75 9.133 -4.914 1 94.25 240 ILE B CA 1
ATOM 5237 C C . ILE B 1 240 ? 11.078 8.562 -5.402 1 94.25 240 ILE B C 1
ATOM 5239 O O . ILE B 1 240 ? 11.797 7.898 -4.645 1 94.25 240 ILE B O 1
ATOM 5243 N N . MET B 1 241 ? 11.477 8.938 -6.57 1 90.5 241 MET B N 1
ATOM 5244 C CA . MET B 1 241 ? 12.688 8.422 -7.195 1 90.5 241 MET B CA 1
ATOM 5245 C C . MET B 1 241 ? 13.93 8.906 -6.461 1 90.5 241 MET B C 1
ATOM 5247 O O . MET B 1 241 ? 14.977 8.258 -6.508 1 90.5 241 MET B O 1
ATOM 5251 N N . GLN B 1 242 ? 13.828 9.969 -5.82 1 94.62 242 GLN B N 1
ATOM 5252 C CA . GLN B 1 242 ? 14.984 10.469 -5.086 1 94.62 242 GLN B CA 1
ATOM 5253 C C . GLN B 1 242 ? 15.297 9.586 -3.881 1 94.62 242 GLN B C 1
ATOM 5255 O O . GLN B 1 242 ? 16.375 9.688 -3.295 1 94.62 242 GLN B O 1
ATOM 5260 N N . PHE B 1 243 ? 14.422 8.695 -3.535 1 94.44 243 PHE B N 1
ATOM 5261 C CA . PHE B 1 243 ? 14.594 7.91 -2.32 1 94.44 243 PHE B CA 1
ATOM 5262 C C . PHE B 1 243 ? 14.727 6.43 -2.65 1 94.44 243 PHE B C 1
ATOM 5264 O O . PHE B 1 243 ? 14.445 5.57 -1.811 1 94.44 243 PHE B O 1
ATOM 5271 N N . ASN B 1 244 ? 15.039 6.16 -3.879 1 87.88 244 ASN B N 1
ATOM 5272 C CA . ASN B 1 244 ? 15.414 4.789 -4.203 1 87.88 244 ASN B CA 1
ATOM 5273 C C . ASN B 1 244 ? 16.797 4.449 -3.668 1 87.88 244 ASN B C 1
ATOM 5275 O O . ASN B 1 244 ? 17.469 5.301 -3.078 1 87.88 244 ASN B O 1
ATOM 5279 N N . ASN B 1 245 ? 17.234 3.234 -3.822 1 87.75 245 ASN B N 1
ATOM 5280 C CA . ASN B 1 245 ? 18.469 2.766 -3.189 1 87.75 245 ASN B CA 1
ATOM 5281 C C . ASN B 1 245 ? 19.703 3.293 -3.91 1 87.75 245 ASN B C 1
ATOM 5283 O O . ASN B 1 245 ? 20.812 3.209 -3.385 1 87.75 245 ASN B O 1
ATOM 5287 N N . GLN B 1 246 ? 19.547 3.932 -4.988 1 82.38 246 GLN B N 1
ATOM 5288 C CA . GLN B 1 246 ? 20.656 4.508 -5.73 1 82.38 246 GLN B CA 1
ATOM 5289 C C . GLN B 1 246 ? 20.828 5.992 -5.406 1 82.38 246 GLN B C 1
ATOM 5291 O O . GLN B 1 246 ? 21.953 6.457 -5.168 1 82.38 246 GLN B O 1
ATOM 5296 N N . SER B 1 247 ? 19.75 6.68 -5.465 1 85.75 247 SER B N 1
ATOM 5297 C CA . SER B 1 247 ? 19.781 8.117 -5.242 1 85.75 247 SER B CA 1
ATOM 5298 C C . SER B 1 247 ? 19.938 8.445 -3.762 1 85.75 247 SER B C 1
ATOM 5300 O O . SER B 1 247 ? 20.469 9.508 -3.406 1 85.75 247 SER B O 1
ATOM 5302 N N . CYS B 1 248 ? 19.453 7.594 -2.916 1 90.94 248 CYS B N 1
ATOM 5303 C CA . CYS B 1 248 ? 19.484 7.82 -1.476 1 90.94 248 CYS B CA 1
ATOM 5304 C C . CYS B 1 248 ? 20.188 6.68 -0.759 1 90.94 248 CYS B C 1
ATOM 5306 O O . CYS B 1 248 ? 19.547 5.82 -0.153 1 90.94 248 CYS B O 1
ATOM 5308 N N . SER B 1 249 ? 21.453 6.762 -0.71 1 88.44 249 SER B N 1
ATOM 5309 C CA . SER B 1 249 ? 22.266 5.715 -0.11 1 88.44 249 SER B CA 1
ATOM 5310 C C . SER B 1 249 ? 22.234 5.789 1.412 1 88.44 249 SER B C 1
ATOM 5312 O O . SER B 1 249 ? 22.406 4.777 2.094 1 88.44 249 SER B O 1
ATOM 5314 N N . LEU B 1 250 ? 21.953 6.938 1.88 1 90.06 250 LEU B N 1
ATOM 5315 C CA . LEU B 1 250 ? 21.922 7.188 3.316 1 90.06 250 LEU B CA 1
ATOM 5316 C C . LEU B 1 250 ? 20.906 6.289 4.012 1 90.06 250 LEU B C 1
ATOM 5318 O O . LEU B 1 250 ? 21.156 5.793 5.109 1 90.06 250 LEU B O 1
ATOM 5322 N N . PHE B 1 251 ? 19.844 5.996 3.35 1 92.94 251 PHE B N 1
ATOM 5323 C CA . PHE B 1 251 ? 18.75 5.289 4.008 1 92.94 251 PHE B CA 1
ATOM 5324 C C . PHE B 1 251 ? 18.547 3.914 3.389 1 92.94 251 PHE B C 1
ATOM 5326 O O . PHE B 1 251 ? 17.438 3.357 3.453 1 92.94 251 PHE B O 1
ATOM 5333 N N . ARG B 1 252 ? 19.562 3.402 2.869 1 90.38 252 ARG B N 1
ATOM 5334 C CA . ARG B 1 252 ? 19.516 2.002 2.459 1 90.38 252 ARG B CA 1
ATOM 5335 C C . ARG B 1 252 ? 19.297 1.089 3.658 1 90.38 252 ARG B C 1
ATOM 5337 O O . ARG B 1 252 ? 19.938 1.254 4.699 1 90.38 252 ARG B O 1
ATOM 5344 N N . ASN B 1 253 ? 18.328 0.196 3.502 1 91.75 253 ASN B N 1
ATOM 5345 C CA . ASN B 1 253 ? 17.984 -0.759 4.547 1 91.75 253 ASN B CA 1
ATOM 5346 C C . ASN B 1 253 ? 17.406 -0.059 5.777 1 91.75 253 ASN B C 1
ATOM 5348 O O . ASN B 1 253 ? 17.391 -0.63 6.867 1 91.75 253 ASN B O 1
ATOM 5352 N N . LYS B 1 254 ? 17.047 1.21 5.598 1 96.12 254 LYS B N 1
ATOM 5353 C CA . LYS B 1 254 ? 16.406 2.002 6.641 1 96.12 254 LYS B CA 1
ATOM 5354 C C . LYS B 1 254 ? 15.023 2.477 6.191 1 96.12 254 LYS B C 1
ATOM 5356 O O . LYS B 1 254 ? 14.805 2.736 5.008 1 96.12 254 LYS B O 1
ATOM 5361 N N . PRO B 1 255 ? 14.141 2.576 7.176 1 97.75 255 PRO B N 1
ATOM 5362 C CA . PRO B 1 255 ? 12.773 2.928 6.781 1 97.75 255 PRO B CA 1
ATOM 5363 C C . PRO B 1 255 ? 12.656 4.363 6.277 1 97.75 255 PRO B C 1
ATOM 5365 O O . PRO B 1 255 ? 13.18 5.285 6.906 1 97.75 255 PRO B O 1
ATOM 5368 N N . LYS B 1 256 ? 12.055 4.512 5.113 1 98.19 256 LYS B N 1
ATOM 5369 C CA . LYS B 1 256 ? 11.664 5.785 4.52 1 98.19 256 LYS B CA 1
ATOM 5370 C C . LYS B 1 256 ? 10.148 5.879 4.367 1 98.19 256 LYS B C 1
ATOM 5372 O O . LYS B 1 256 ? 9.531 5.023 3.732 1 98.19 256 LYS B O 1
ATOM 5377 N N . ILE B 1 257 ? 9.562 6.914 4.977 1 98.62 257 ILE B N 1
ATOM 5378 C CA . ILE B 1 257 ? 8.117 7.094 4.922 1 98.62 257 ILE B CA 1
ATOM 5379 C C . ILE B 1 257 ? 7.785 8.414 4.227 1 98.62 257 ILE B C 1
ATOM 5381 O O . ILE B 1 257 ? 8.172 9.484 4.703 1 98.62 257 ILE B O 1
ATOM 5385 N N . LEU B 1 258 ? 7.113 8.32 3.076 1 98.31 258 LEU B N 1
ATOM 5386 C CA . LEU B 1 258 ? 6.688 9.5 2.326 1 98.31 258 LEU B CA 1
ATOM 5387 C C . LEU B 1 258 ? 5.188 9.727 2.48 1 98.31 258 LEU B C 1
ATOM 5389 O O . LEU B 1 258 ? 4.387 8.828 2.223 1 98.31 258 LEU B O 1
ATOM 5393 N N . ILE B 1 259 ? 4.84 10.891 2.936 1 97.31 259 ILE B N 1
ATOM 5394 C CA . ILE B 1 259 ? 3.438 11.266 3.08 1 97.31 259 ILE B CA 1
ATOM 5395 C C . ILE B 1 259 ? 3.117 12.438 2.154 1 97.31 259 ILE B C 1
ATOM 5397 O O . ILE B 1 259 ? 3.652 13.531 2.32 1 97.31 259 ILE B O 1
ATOM 5401 N N . PHE B 1 260 ? 2.328 12.164 1.176 1 93.81 260 PHE B N 1
ATOM 5402 C CA . PHE B 1 260 ? 1.883 13.203 0.261 1 93.81 260 PHE B CA 1
ATOM 5403 C C . PHE B 1 260 ? 0.479 13.68 0.622 1 93.81 260 PHE B C 1
ATOM 5405 O O . PHE B 1 260 ? -0.511 13.062 0.223 1 93.81 260 PHE B O 1
ATOM 5412 N N . ASN B 1 261 ? 0.453 14.711 1.362 1 91.19 261 ASN B N 1
ATOM 5413 C CA . ASN B 1 261 ? -0.829 15.336 1.682 1 91.19 261 ASN B CA 1
ATOM 5414 C C . ASN B 1 261 ? -1.208 16.391 0.657 1 91.19 261 ASN B C 1
ATOM 5416 O O . ASN B 1 261 ? -1.114 17.594 0.935 1 91.19 261 ASN B O 1
ATOM 5420 N N . ILE B 1 262 ? -1.636 15.93 -0.487 1 86.06 262 ILE B N 1
ATOM 5421 C CA . ILE B 1 262 ? -1.93 16.828 -1.599 1 86.06 262 ILE B CA 1
ATOM 5422 C C . ILE B 1 262 ? -3.424 16.781 -1.91 1 86.06 262 ILE B C 1
ATOM 5424 O O . ILE B 1 262 ? -4.047 15.727 -1.862 1 86.06 262 ILE B O 1
ATOM 5428 N N . CYS B 1 263 ? -3.98 17.875 -1.94 1 65.88 263 CYS B N 1
ATOM 5429 C CA . CYS B 1 263 ? -5.402 17.984 -2.254 1 65.88 263 CYS B CA 1
ATOM 5430 C C . CYS B 1 263 ? -5.617 18.125 -3.756 1 65.88 263 CYS B C 1
ATOM 5432 O O . CYS B 1 263 ? -4.988 18.953 -4.406 1 65.88 263 CYS B O 1
ATOM 5434 N N . ARG B 1 264 ? -6.062 17.156 -4.414 1 54.53 264 ARG B N 1
ATOM 5435 C CA . ARG B 1 264 ? -6.344 17.297 -5.84 1 54.53 264 ARG B CA 1
ATOM 5436 C C . ARG B 1 264 ? -7.547 18.188 -6.082 1 54.53 264 ARG B C 1
ATOM 5438 O O . ARG B 1 264 ? -8.625 17.969 -5.523 1 54.53 264 ARG B O 1
ATOM 5445 N N . GLY B 1 265 ? -7.277 19.531 -5.93 1 44.78 265 GLY B N 1
ATOM 5446 C CA . GLY B 1 265 ? -8.312 20.547 -6.039 1 44.78 265 GLY B CA 1
ATOM 5447 C C . GLY B 1 265 ? -9.352 20.234 -7.098 1 44.78 265 GLY B C 1
ATOM 5448 O O . GLY B 1 265 ? -9.141 19.344 -7.938 1 44.78 265 GLY B O 1
ATOM 5449 N N . ASP B 1 266 ? -10.5 20.766 -6.977 1 36.62 266 ASP B N 1
ATOM 5450 C CA . ASP B 1 266 ? -11.531 20.969 -7.992 1 36.62 266 ASP B CA 1
ATOM 5451 C C . ASP B 1 266 ? -10.945 21.562 -9.266 1 36.62 266 ASP B C 1
ATOM 5453 O O . ASP B 1 266 ? -10.68 22.766 -9.328 1 36.62 266 ASP B O 1
ATOM 5457 N N . LEU B 1 267 ? -9.984 21.078 -9.969 1 32.84 267 LEU B N 1
ATOM 5458 C CA . LEU B 1 267 ? -9.914 21.828 -11.211 1 32.84 267 LEU B CA 1
ATOM 5459 C C . LEU B 1 267 ? -11.312 22.172 -11.711 1 32.84 267 LEU B C 1
ATOM 5461 O O . LEU B 1 267 ? -12.195 21.312 -11.742 1 32.84 267 LEU B O 1
ATOM 5465 N N . VAL B 1 268 ? -11.805 23.281 -11.555 1 27.41 268 VAL B N 1
ATOM 5466 C CA . VAL B 1 268 ? -12.711 23.766 -12.602 1 27.41 268 VAL B CA 1
ATOM 5467 C C . VAL B 1 268 ? -12.344 23.109 -13.938 1 27.41 268 VAL B C 1
ATOM 5469 O O . VAL B 1 268 ? -11.164 22.969 -14.266 1 27.41 268 VAL B O 1
ATOM 5472 N N . ASP B 1 269 ? -13.211 22.344 -14.555 1 27.44 269 ASP B N 1
ATOM 5473 C CA . ASP B 1 269 ? -13.195 21.797 -15.914 1 27.44 269 ASP B CA 1
ATOM 5474 C C . ASP B 1 269 ? -12.383 22.703 -16.844 1 27.44 269 ASP B C 1
ATOM 5476 O O . ASP B 1 269 ? -12.531 22.625 -18.062 1 27.44 269 ASP B O 1
ATOM 5480 N N . ASN B 1 270 ? -11.969 23.891 -16.578 1 23.98 270 ASN B N 1
ATOM 5481 C CA . ASN B 1 270 ? -11.289 24.422 -17.75 1 23.98 270 ASN B CA 1
ATOM 5482 C C . ASN B 1 270 ? -10.078 23.578 -18.141 1 23.98 270 ASN B C 1
ATOM 5484 O O . ASN B 1 270 ? -9.133 23.453 -17.359 1 23.98 270 ASN B O 1
ATOM 5488 N N . LEU B 1 271 ? -10.297 22.531 -18.859 1 25.27 271 LEU B N 1
ATOM 5489 C CA . LEU B 1 271 ? -9.383 21.75 -19.688 1 25.27 271 LEU B CA 1
ATOM 5490 C C . LEU B 1 271 ? -8.211 22.594 -20.156 1 25.27 271 LEU B C 1
ATOM 5492 O O . LEU B 1 271 ? -8.328 23.312 -21.156 1 25.27 271 LEU B O 1
ATOM 5496 N N . VAL B 1 272 ? -7.688 23.531 -19.438 1 24.27 272 VAL B N 1
ATOM 5497 C CA . VAL B 1 272 ? -6.543 24.125 -20.125 1 24.27 272 VAL B CA 1
ATOM 5498 C C . VAL B 1 272 ? -5.594 23.031 -20.594 1 24.27 272 VAL B C 1
ATOM 5500 O O . VAL B 1 272 ? -5.348 22.062 -19.875 1 24.27 272 VAL B O 1
ATOM 5503 N N . HIS B 1 273 ? -5.398 22.938 -21.891 1 24.67 273 HIS B N 1
ATOM 5504 C CA . HIS B 1 273 ? -4.434 22.344 -22.812 1 24.67 273 HIS B CA 1
ATOM 5505 C C . HIS B 1 273 ? -3.004 22.547 -22.328 1 24.67 273 HIS B C 1
ATOM 5507 O O . HIS B 1 273 ? -2.346 23.516 -22.734 1 24.67 273 HIS B O 1
ATOM 5513 N N . PHE B 1 274 ? -2.756 22.641 -21.172 1 23.22 274 PHE B N 1
ATOM 5514 C CA . PHE B 1 274 ? -1.323 22.828 -20.969 1 23.22 274 PHE B CA 1
ATOM 5515 C C . PHE B 1 274 ? -0.544 21.625 -21.484 1 23.22 274 PHE B C 1
ATOM 5517 O O . PHE B 1 274 ? -0.434 20.609 -20.797 1 23.22 274 PHE B O 1
ATOM 5524 N N . ALA B 1 275 ? -0.695 21.188 -22.688 1 25.02 275 ALA B N 1
ATOM 5525 C CA . ALA B 1 275 ? 0.266 20.359 -23.422 1 25.02 275 ALA B CA 1
ATOM 5526 C C . ALA B 1 275 ? 1.68 20.922 -23.297 1 25.02 275 ALA B C 1
ATOM 5528 O O . ALA B 1 275 ? 2.229 21.469 -24.25 1 25.02 275 ALA B O 1
ATOM 5529 N N . GLN B 1 276 ? 2.016 21.828 -22.359 1 24.69 276 GLN B N 1
ATOM 5530 C CA . GLN B 1 276 ? 3.396 22.203 -22.656 1 24.69 276 GLN B CA 1
ATOM 5531 C C . GLN B 1 276 ? 4.285 20.969 -22.766 1 24.69 276 GLN B C 1
ATOM 5533 O O . GLN B 1 276 ? 3.977 19.922 -22.172 1 24.69 276 GLN B O 1
ATOM 5538 N N . GLN B 1 277 ? 5.367 21.109 -23.672 1 25.22 277 GLN B N 1
ATOM 5539 C CA . GLN B 1 277 ? 6.562 20.406 -24.109 1 25.22 277 GLN B CA 1
ATOM 5540 C C . GLN B 1 277 ? 7.363 19.875 -22.922 1 25.22 277 GLN B C 1
ATOM 5542 O O . GLN B 1 277 ? 8.164 20.609 -22.328 1 25.22 277 GLN B O 1
ATOM 5547 N N . THR B 1 278 ? 6.699 19.531 -22 1 26.67 278 THR B N 1
ATOM 5548 C CA . THR B 1 278 ? 7.719 18.984 -21.109 1 26.67 278 THR B CA 1
ATOM 5549 C C . THR B 1 278 ? 8.625 18.016 -21.875 1 26.67 278 THR B C 1
ATOM 5551 O O . THR B 1 278 ? 8.148 17.094 -22.516 1 26.67 278 THR B O 1
ATOM 5554 N N . GLN B 1 279 ? 9.641 18.594 -22.547 1 24.56 279 GLN B N 1
ATOM 5555 C CA . GLN B 1 279 ? 10.812 17.859 -23.016 1 24.56 279 GLN B CA 1
ATOM 5556 C C . GLN B 1 279 ? 11.18 16.734 -22.062 1 24.56 279 GLN B C 1
ATOM 5558 O O . GLN B 1 279 ? 11.383 16.984 -20.859 1 24.56 279 GLN B O 1
ATOM 5563 N N . SER B 1 280 ? 10.453 15.805 -22.188 1 26.48 280 SER B N 1
ATOM 5564 C CA . SER B 1 280 ? 10.984 14.586 -21.578 1 26.48 280 SER B CA 1
ATOM 5565 C C . SER B 1 280 ? 12.5 14.5 -21.75 1 26.48 280 SER B C 1
ATOM 5567 O O . SER B 1 280 ? 13 14.398 -22.859 1 26.48 280 SER B O 1
ATOM 5569 N N . ASP B 1 281 ? 13.211 15.555 -21.312 1 26.11 281 ASP B N 1
ATOM 5570 C CA . ASP B 1 281 ? 14.602 15.117 -21.281 1 26.11 281 ASP B CA 1
ATOM 5571 C C . ASP B 1 281 ? 14.711 13.664 -20.828 1 26.11 281 ASP B C 1
ATOM 5573 O O . ASP B 1 281 ? 14.594 13.375 -19.641 1 26.11 281 ASP B O 1
ATOM 5577 N N . SER B 1 282 ? 14.148 12.875 -21.516 1 27.11 282 SER B N 1
ATOM 5578 C CA . SER B 1 282 ? 14.492 11.461 -21.5 1 27.11 282 SER B CA 1
ATOM 5579 C C . SER B 1 282 ? 16 11.266 -21.344 1 27.11 282 SER B C 1
ATOM 5581 O O . SER B 1 282 ? 16.703 11.109 -22.344 1 27.11 282 SER B O 1
ATOM 5583 N N . ALA B 1 283 ? 16.703 12.258 -20.672 1 25.19 283 ALA B N 1
ATOM 5584 C CA . ALA B 1 283 ? 18.094 11.812 -20.531 1 25.19 283 ALA B CA 1
ATOM 5585 C C . ALA B 1 283 ? 18.156 10.328 -20.172 1 25.19 283 ALA B C 1
ATOM 5587 O O . ALA B 1 283 ? 17.562 9.891 -19.188 1 25.19 283 ALA B O 1
ATOM 5588 N N . CYS B 1 284 ? 18.25 9.516 -21.047 1 26.31 284 CYS B N 1
ATOM 5589 C CA . CYS B 1 284 ? 18.906 8.219 -20.922 1 26.31 284 CYS B CA 1
ATOM 5590 C C . CYS B 1 284 ? 19.984 8.242 -19.859 1 26.31 284 CYS B C 1
ATOM 5592 O O . CYS B 1 284 ? 21.109 8.68 -20.109 1 26.31 284 CYS B O 1
ATOM 5594 N N . THR B 1 285 ? 19.719 8.984 -18.781 1 26.2 285 THR B N 1
ATOM 5595 C CA . THR B 1 285 ? 20.891 8.805 -17.938 1 26.2 285 THR B CA 1
ATOM 5596 C C . THR B 1 285 ? 21.359 7.352 -17.953 1 26.2 285 THR B C 1
ATOM 5598 O O . THR B 1 285 ? 20.531 6.438 -18.031 1 26.2 285 THR B O 1
ATOM 5601 N N . LYS B 1 286 ? 22.578 7.23 -18.266 1 28.86 286 LYS B N 1
ATOM 5602 C CA . LYS B 1 286 ? 23.406 6.039 -18.203 1 28.86 286 LYS B CA 1
ATOM 5603 C C . LYS B 1 286 ? 23.016 5.152 -17.016 1 28.86 286 LYS B C 1
ATOM 5605 O O . LYS B 1 286 ? 22.578 5.652 -15.984 1 28.86 286 LYS B O 1
ATOM 5610 N N . ASN B 1 287 ? 22.516 3.99 -17.297 1 32.34 287 ASN B N 1
ATOM 5611 C CA . ASN B 1 287 ? 22.359 2.881 -16.359 1 32.34 287 ASN B CA 1
ATOM 5612 C C . ASN B 1 287 ? 23.297 3.006 -15.172 1 32.34 287 ASN B C 1
ATOM 5614 O O . ASN B 1 287 ? 24.5 2.799 -15.297 1 32.34 287 ASN B O 1
ATOM 5618 N N . PRO B 1 288 ? 23.141 4.105 -14.422 1 34.5 288 PRO B N 1
ATOM 5619 C CA . PRO B 1 288 ? 24.234 4.004 -13.445 1 34.5 288 PRO B CA 1
ATOM 5620 C C . PRO B 1 288 ? 24.469 2.568 -12.977 1 34.5 288 PRO B C 1
ATOM 5622 O O . PRO B 1 288 ? 23.547 1.743 -13.008 1 34.5 288 PRO B O 1
ATOM 5625 N N . GLU B 1 289 ? 25.594 2.146 -13.133 1 34.5 289 GLU B N 1
ATOM 5626 C CA . GLU B 1 289 ? 26.156 0.865 -12.719 1 34.5 289 GLU B CA 1
ATOM 5627 C C . GLU B 1 289 ? 25.672 0.48 -11.32 1 34.5 289 GLU B C 1
ATOM 5629 O O . GLU B 1 289 ? 26.141 1.038 -10.32 1 34.5 289 GLU B O 1
ATOM 5634 N N . VAL B 1 290 ? 24.375 0.681 -11.055 1 40.38 290 VAL B N 1
ATOM 5635 C CA . VAL B 1 290 ? 24.047 0.094 -9.758 1 40.38 290 VAL B CA 1
ATOM 5636 C C . VAL B 1 290 ? 24.781 -1.236 -9.594 1 40.38 290 VAL B C 1
ATOM 5638 O O . VAL B 1 290 ? 24.828 -2.047 -10.516 1 40.38 290 VAL B O 1
ATOM 5641 N N . GLY B 1 291 ? 25.531 -1.259 -8.719 1 41.12 291 GLY B N 1
ATOM 5642 C CA . GLY B 1 291 ? 26.172 -2.539 -8.469 1 41.12 291 GLY B CA 1
ATOM 5643 C C . GLY B 1 291 ? 25.219 -3.709 -8.516 1 41.12 291 GLY B C 1
ATOM 5644 O O . GLY B 1 291 ? 24 -3.529 -8.367 1 41.12 291 GLY B O 1
ATOM 5645 N N . ASP B 1 292 ? 25.375 -4.855 -9.266 1 45.03 292 ASP B N 1
ATOM 5646 C CA . ASP B 1 292 ? 24.719 -6.07 -9.75 1 45.03 292 ASP B CA 1
ATOM 5647 C C . ASP B 1 292 ? 23.688 -6.57 -8.758 1 45.03 292 ASP B C 1
ATOM 5649 O O . ASP B 1 292 ? 22.672 -7.156 -9.156 1 45.03 292 ASP B O 1
ATOM 5653 N N . ASP B 1 293 ? 23.75 -6.324 -7.234 1 51.25 293 ASP B N 1
ATOM 5654 C CA . ASP B 1 293 ? 23.016 -7.16 -6.297 1 51.25 293 ASP B CA 1
ATOM 5655 C C . ASP B 1 293 ? 21.938 -6.352 -5.562 1 51.25 293 ASP B C 1
ATOM 5657 O O . ASP B 1 293 ? 21.344 -6.836 -4.598 1 51.25 293 ASP B O 1
ATOM 5661 N N . GLU B 1 294 ? 21.594 -4.996 -5.945 1 63.75 294 GLU B N 1
ATOM 5662 C CA . GLU B 1 294 ? 20.766 -4.277 -4.988 1 63.75 294 GLU B CA 1
ATOM 5663 C C . GLU B 1 294 ? 19.422 -3.895 -5.605 1 63.75 294 GLU B C 1
ATOM 5665 O O . GLU B 1 294 ? 19.359 -3.486 -6.766 1 63.75 294 GLU B O 1
ATOM 5670 N N . ARG B 1 295 ? 18.328 -4.184 -4.922 1 79.12 295 ARG B N 1
ATOM 5671 C CA . ARG B 1 295 ? 16.969 -3.775 -5.301 1 79.12 295 ARG B CA 1
ATOM 5672 C C . ARG B 1 295 ? 16.891 -2.262 -5.469 1 79.12 295 ARG B C 1
ATOM 5674 O O . ARG B 1 295 ? 17.531 -1.512 -4.73 1 79.12 295 ARG B O 1
ATOM 5681 N N . TYR B 1 296 ? 16.188 -1.857 -6.465 1 80.5 296 TYR B N 1
ATOM 5682 C CA . TYR B 1 296 ? 16.062 -0.433 -6.754 1 80.5 296 TYR B CA 1
ATOM 5683 C C . TYR B 1 296 ? 15.266 0.277 -5.672 1 80.5 296 TYR B C 1
ATOM 5685 O O . TYR B 1 296 ? 15.602 1.396 -5.273 1 80.5 296 TYR B O 1
ATOM 5693 N N . TYR B 1 297 ? 14.18 -0.372 -5.266 1 87.38 297 TYR B N 1
ATOM 5694 C CA . TYR B 1 297 ? 13.359 0.171 -4.191 1 87.38 297 TYR B CA 1
ATOM 5695 C C . TYR B 1 297 ? 13.25 -0.817 -3.037 1 87.38 297 TYR B C 1
ATOM 5697 O O . TYR B 1 297 ? 13.156 -2.027 -3.254 1 87.38 297 TYR B O 1
ATOM 5705 N N . SER B 1 298 ? 13.328 -0.366 -1.939 1 91.12 298 SER B N 1
ATOM 5706 C CA . SER B 1 298 ? 13.023 -1.112 -0.723 1 91.12 298 SER B CA 1
ATOM 5707 C C . SER B 1 298 ? 12.906 -0.183 0.48 1 91.12 298 SER B C 1
ATOM 5709 O O . SER B 1 298 ? 13.281 0.988 0.406 1 91.12 298 SER B O 1
ATOM 5711 N N . ASP B 1 299 ? 12.289 -0.656 1.53 1 95.62 299 ASP B N 1
ATOM 5712 C CA . ASP B 1 299 ? 12.203 0.062 2.797 1 95.62 299 ASP B CA 1
ATOM 5713 C C . ASP B 1 299 ? 11.461 1.389 2.627 1 95.62 299 ASP B C 1
ATOM 5715 O O . ASP B 1 299 ? 11.875 2.408 3.188 1 95.62 299 ASP B O 1
ATOM 5719 N N . LEU B 1 300 ? 10.461 1.318 1.741 1 96.75 300 LEU B N 1
ATOM 5720 C CA . LEU B 1 300 ? 9.742 2.541 1.393 1 96.75 300 LEU B CA 1
ATOM 5721 C C . LEU B 1 300 ? 8.242 2.377 1.61 1 96.75 300 LEU B C 1
ATOM 5723 O O . LEU B 1 300 ? 7.668 1.355 1.23 1 96.75 300 LEU B O 1
ATOM 5727 N N . MET B 1 301 ? 7.695 3.273 2.352 1 97.81 301 MET B N 1
ATOM 5728 C CA . MET B 1 301 ? 6.25 3.361 2.52 1 97.81 301 MET B CA 1
ATOM 5729 C C . MET B 1 301 ? 5.715 4.684 1.98 1 97.81 301 MET B C 1
ATOM 5731 O O . MET B 1 301 ? 6.262 5.746 2.283 1 97.81 301 MET B O 1
ATOM 5735 N N . ILE B 1 302 ? 4.711 4.656 1.122 1 96.5 302 ILE B N 1
ATOM 5736 C CA . ILE B 1 302 ? 4.141 5.852 0.515 1 96.5 302 ILE B CA 1
ATOM 5737 C C . ILE B 1 302 ? 2.684 6.004 0.948 1 96.5 302 ILE B C 1
ATOM 5739 O O . ILE B 1 302 ? 1.861 5.113 0.706 1 96.5 302 ILE B O 1
ATOM 5743 N N . CYS B 1 303 ? 2.369 7.141 1.538 1 95.62 303 CYS B N 1
ATOM 5744 C CA . CYS B 1 303 ? 1.052 7.344 2.131 1 95.62 303 CYS B CA 1
ATOM 5745 C C . CYS B 1 303 ? 0.318 8.492 1.443 1 95.62 303 CYS B C 1
ATOM 5747 O O . CYS B 1 303 ? 0.922 9.516 1.119 1 95.62 303 CYS B O 1
ATOM 5749 N N . HIS B 1 304 ? -0.982 8.258 1.212 1 91.31 304 HIS B N 1
ATOM 5750 C CA . HIS B 1 304 ? -1.864 9.266 0.634 1 91.31 304 HIS B CA 1
ATOM 5751 C C . HIS B 1 304 ? -3.15 9.398 1.442 1 91.31 304 HIS B C 1
ATOM 5753 O O . HIS B 1 304 ? -3.66 8.414 1.978 1 91.31 304 HIS B O 1
ATOM 5759 N N . PRO B 1 305 ? -3.664 10.594 1.488 1 87.06 305 PRO B N 1
ATOM 5760 C CA . PRO B 1 305 ? -4.922 10.781 2.219 1 87.06 305 PRO B CA 1
ATOM 5761 C C . PRO B 1 305 ? -6.133 10.258 1.45 1 87.06 305 PRO B C 1
ATOM 5763 O O . PRO B 1 305 ? -7.219 10.133 2.02 1 87.06 305 PRO B O 1
ATOM 5766 N N . SER B 1 306 ? -5.926 9.992 0.168 1 83.19 306 SER B N 1
ATOM 5767 C CA . SER B 1 306 ? -7.035 9.508 -0.654 1 83.19 306 SER B CA 1
ATOM 5768 C C . SER B 1 306 ? -6.551 8.523 -1.714 1 83.19 306 SER B C 1
ATOM 5770 O O . SER B 1 306 ? -5.352 8.453 -1.997 1 83.19 306 SER B O 1
ATOM 5772 N N . VAL B 1 307 ? -7.465 7.754 -2.139 1 78.19 307 VAL B N 1
ATOM 5773 C CA . VAL B 1 307 ? -7.152 6.793 -3.189 1 78.19 307 VAL B CA 1
ATOM 5774 C C . VAL B 1 307 ? -6.777 7.531 -4.473 1 78.19 307 VAL B C 1
ATOM 5776 O O . VAL B 1 307 ? -7.465 8.469 -4.879 1 78.19 307 VAL B O 1
ATOM 5779 N N . GLU B 1 308 ? -5.41 7.121 -5.031 1 58.03 308 GLU B N 1
ATOM 5780 C CA . GLU B 1 308 ? -4.879 7.73 -6.246 1 58.03 308 GLU B CA 1
ATOM 5781 C C . GLU B 1 308 ? -5.504 7.109 -7.492 1 58.03 308 GLU B C 1
ATOM 5783 O O . GLU B 1 308 ? -5.758 5.906 -7.531 1 58.03 308 GLU B O 1
ATOM 5788 N N . GLY B 1 309 ? -5.965 7.992 -8.594 1 53.06 309 GLY B N 1
ATOM 5789 C CA . GLY B 1 309 ? -6.238 7.512 -9.938 1 53.06 309 GLY B CA 1
ATOM 5790 C C . GLY B 1 309 ? -7.723 7.391 -10.242 1 53.06 309 GLY B C 1
ATOM 5791 O O . GLY B 1 309 ? -8.117 7.273 -11.398 1 53.06 309 GLY B O 1
ATOM 5792 N N . PHE B 1 310 ? -8.406 6.617 -9.258 1 42.09 310 PHE B N 1
ATOM 5793 C CA . PHE B 1 310 ? -9.617 6.164 -9.938 1 42.09 310 PHE B CA 1
ATOM 5794 C C . PHE B 1 310 ? -10.516 7.344 -10.281 1 42.09 310 PHE B C 1
ATOM 5796 O O . PHE B 1 310 ? -10.828 8.164 -9.422 1 42.09 310 PHE B O 1
ATOM 5803 N N . GLN B 1 311 ? -10.227 7.91 -11.32 1 36.19 311 GLN B N 1
ATOM 5804 C CA . GLN B 1 311 ? -10.797 9.148 -11.852 1 36.19 311 GLN B CA 1
ATOM 5805 C C . GLN B 1 311 ? -12.039 9.562 -11.062 1 36.19 311 GLN B C 1
ATOM 5807 O O . GLN B 1 311 ? -12.297 10.758 -10.898 1 36.19 311 GLN B O 1
ATOM 5812 N N . ALA B 1 312 ? -13.078 8.766 -11.125 1 32.22 312 ALA B N 1
ATOM 5813 C CA . ALA B 1 312 ? -14.344 9.484 -11.156 1 32.22 312 ALA B CA 1
ATOM 5814 C C . ALA B 1 312 ? -14.516 10.352 -9.914 1 32.22 312 ALA B C 1
ATOM 5816 O O . ALA B 1 312 ? -14.883 11.523 -10.016 1 32.22 312 ALA B O 1
ATOM 5817 N N . HIS B 1 313 ? -15.062 9.82 -8.93 1 30.62 313 HIS B N 1
ATOM 5818 C CA . HIS B 1 313 ? -15.805 10.57 -7.922 1 30.62 313 HIS B CA 1
ATOM 5819 C C . HIS B 1 313 ? -14.875 11.094 -6.832 1 30.62 313 HIS B C 1
ATOM 5821 O O . HIS B 1 313 ? -14.375 10.32 -6.004 1 30.62 313 HIS B O 1
ATOM 5827 N N . ARG B 1 314 ? -14.18 12.062 -7.305 1 32.75 314 ARG B N 1
ATOM 5828 C CA . ARG B 1 314 ? -13.227 12.711 -6.406 1 32.75 314 ARG B CA 1
ATOM 5829 C C . ARG B 1 314 ? -13.922 13.234 -5.152 1 32.75 314 ARG B C 1
ATOM 5831 O O . ARG B 1 314 ? -14.938 13.914 -5.242 1 32.75 314 ARG B O 1
ATOM 5838 N N . ASP B 1 315 ? -13.852 12.578 -4.191 1 36.12 315 ASP B N 1
ATOM 5839 C CA . ASP B 1 315 ? -14.305 13.18 -2.943 1 36.12 315 ASP B CA 1
ATOM 5840 C C . ASP B 1 315 ? -13.586 14.508 -2.68 1 36.12 315 ASP B C 1
ATOM 5842 O O . ASP B 1 315 ? -12.367 14.594 -2.824 1 36.12 315 ASP B O 1
ATOM 5846 N N . VAL B 1 316 ? -14.148 15.555 -3.02 1 34.59 316 VAL B N 1
ATOM 5847 C CA . VAL B 1 316 ? -13.609 16.844 -2.615 1 34.59 316 VAL B CA 1
ATOM 5848 C C . VAL B 1 316 ? -13.148 16.797 -1.161 1 34.59 316 VAL B C 1
ATOM 5850 O O . VAL B 1 316 ? -13.914 16.422 -0.273 1 34.59 316 VAL B O 1
ATOM 5853 N N . VAL B 1 317 ? -12.008 16.469 -0.871 1 37.47 317 VAL B N 1
ATOM 5854 C CA . VAL B 1 317 ? -11.43 16.375 0.469 1 37.47 317 VAL B CA 1
ATOM 5855 C C . VAL B 1 317 ? -11.539 17.734 1.16 1 37.47 317 VAL B C 1
ATOM 5857 O O . VAL B 1 317 ? -10.953 18.719 0.698 1 37.47 317 VAL B O 1
ATOM 5860 N N . ARG B 1 318 ? -12.633 18.188 1.674 1 33.38 318 ARG B N 1
ATOM 5861 C CA . ARG B 1 318 ? -12.758 19.281 2.635 1 33.38 318 ARG B CA 1
ATOM 5862 C C . ARG B 1 318 ? -12.141 18.906 3.975 1 33.38 318 ARG B C 1
ATOM 5864 O O . ARG B 1 318 ? -12.57 17.938 4.617 1 33.38 318 ARG B O 1
ATOM 5871 N N . GLY B 1 319 ? -10.953 19.766 4.445 1 41.66 319 GLY B N 1
ATOM 5872 C CA . GLY B 1 319 ? -10.281 19.906 5.73 1 41.66 319 GLY B CA 1
ATOM 5873 C C . GLY B 1 319 ? -9.461 18.688 6.113 1 41.66 319 GLY B C 1
ATOM 5874 O O . GLY B 1 319 ? -10.023 17.641 6.41 1 41.66 319 GLY B O 1
ATOM 5875 N N . CYS B 1 320 ? -8.305 18.516 5.621 1 56.72 320 CYS B N 1
ATOM 5876 C CA . CYS B 1 320 ? -7.473 17.328 5.562 1 56.72 320 CYS B CA 1
ATOM 5877 C C . CYS B 1 320 ? -7.172 16.797 6.965 1 56.72 320 CYS B C 1
ATOM 5879 O O . CYS B 1 320 ? -6.363 17.375 7.688 1 56.72 320 CYS B O 1
ATOM 5881 N N . TRP B 1 321 ? -8.125 16.234 7.688 1 74 321 TRP B N 1
ATOM 5882 C CA . TRP B 1 321 ? -8.023 15.523 8.961 1 74 321 TRP B CA 1
ATOM 5883 C C . TRP B 1 321 ? -6.855 14.547 8.953 1 74 321 TRP B C 1
ATOM 5885 O O . TRP B 1 321 ? -6.43 14.07 10.008 1 74 321 TRP B O 1
ATOM 5895 N N . TYR B 1 322 ? -6.426 14.547 7.852 1 87.69 322 TYR B N 1
ATOM 5896 C CA . TYR B 1 322 ? -5.434 13.492 7.699 1 87.69 322 TYR B CA 1
ATOM 5897 C C . TYR B 1 322 ? -4.215 13.758 8.57 1 87.69 322 TYR B C 1
ATOM 5899 O O . TYR B 1 322 ? -3.799 12.898 9.352 1 87.69 322 TYR B O 1
ATOM 5907 N N . ILE B 1 323 ? -3.742 15.008 8.547 1 91.5 323 ILE B N 1
ATOM 5908 C CA . ILE B 1 323 ? -2.549 15.359 9.312 1 91.5 323 ILE B CA 1
ATOM 5909 C C . ILE B 1 323 ? -2.883 15.414 10.797 1 91.5 323 ILE B C 1
ATOM 5911 O O . ILE B 1 323 ? -2.09 14.984 11.641 1 91.5 323 ILE B O 1
ATOM 5915 N N . GLU B 1 324 ? -4.023 15.953 11.102 1 88.81 324 GLU B N 1
ATOM 5916 C CA . GLU B 1 324 ? -4.449 15.992 12.5 1 88.81 324 GLU B CA 1
ATOM 5917 C C . GLU B 1 324 ? -4.543 14.586 13.078 1 88.81 324 GLU B C 1
ATOM 5919 O O . GLU B 1 324 ? -4.094 14.344 14.203 1 88.81 324 GLU B O 1
ATOM 5924 N N . LEU B 1 325 ? -5.094 13.734 12.32 1 91.38 325 LEU B N 1
ATOM 5925 C CA . LEU B 1 325 ? -5.25 12.352 12.766 1 91.38 325 LEU B CA 1
ATOM 5926 C C . LEU B 1 325 ? -3.893 11.672 12.891 1 91.38 325 LEU B C 1
ATOM 5928 O O . LEU B 1 325 ? -3.686 10.852 13.797 1 91.38 325 LEU B O 1
ATOM 5932 N N . ILE B 1 326 ? -2.988 11.984 11.992 1 96.31 326 ILE B N 1
ATOM 5933 C CA . ILE B 1 326 ? -1.634 11.453 12.109 1 96.31 326 ILE B CA 1
ATOM 5934 C C . ILE B 1 326 ? -1.01 11.914 13.422 1 96.31 326 ILE B C 1
ATOM 5936 O O . ILE B 1 326 ? -0.483 11.102 14.188 1 96.31 326 ILE B O 1
ATOM 5940 N N . CYS B 1 327 ? -1.13 13.172 13.711 1 95 327 CYS B N 1
ATOM 5941 C CA . CYS B 1 327 ? -0.533 13.727 14.922 1 95 327 CYS B CA 1
ATOM 5942 C C . CYS B 1 327 ? -1.148 13.102 16.172 1 95 327 CYS B C 1
ATOM 5944 O O . CYS B 1 327 ? -0.43 12.664 17.062 1 95 327 CYS B O 1
ATOM 5946 N N . THR B 1 328 ? -2.477 13.008 16.172 1 94 328 THR B N 1
ATOM 5947 C CA . THR B 1 328 ? -3.166 12.453 17.344 1 94 328 THR B CA 1
ATOM 5948 C C . THR B 1 328 ? -2.82 10.977 17.531 1 94 328 THR B C 1
ATOM 5950 O O . THR B 1 328 ? -2.551 10.531 18.641 1 94 328 THR B O 1
ATOM 5953 N N . THR B 1 329 ? -2.777 10.25 16.484 1 97.25 329 THR B N 1
ATOM 5954 C CA . THR B 1 329 ? -2.494 8.82 16.547 1 97.25 329 THR B CA 1
ATOM 5955 C C . THR B 1 329 ? -1.049 8.57 16.969 1 97.25 329 THR B C 1
ATOM 5957 O O . THR B 1 329 ? -0.783 7.727 17.828 1 97.25 329 THR B O 1
ATOM 5960 N N . PHE B 1 330 ? -0.126 9.352 16.422 1 98.12 330 PHE B N 1
ATOM 5961 C CA . PHE B 1 330 ? 1.288 9.133 16.703 1 98.12 330 PHE B CA 1
ATOM 5962 C C . PHE B 1 330 ? 1.628 9.531 18.125 1 98.12 330 PHE B C 1
ATOM 5964 O O . PHE B 1 330 ? 2.363 8.82 18.812 1 98.12 330 PHE B O 1
ATOM 5971 N N . MET B 1 331 ? 1.103 10.617 18.562 1 97.06 331 MET B N 1
ATOM 5972 C CA . MET B 1 331 ? 1.461 11.07 19.906 1 97.06 331 MET B CA 1
ATOM 5973 C C . MET B 1 331 ? 0.943 10.102 20.969 1 97.06 331 MET B C 1
ATOM 5975 O O . MET B 1 331 ? 1.562 9.938 22.016 1 97.06 331 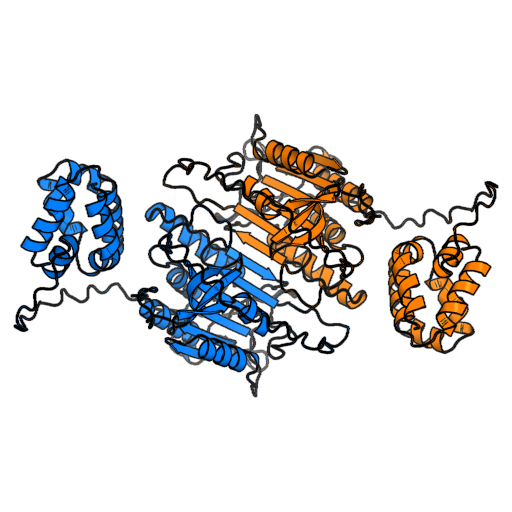MET B O 1
ATOM 5979 N N . GLU B 1 332 ? -0.153 9.406 20.609 1 96.81 332 GLU B N 1
ATOM 5980 C CA . GLU B 1 332 ? -0.802 8.547 21.594 1 96.81 332 GLU B CA 1
ATOM 5981 C C . GLU B 1 332 ? -0.255 7.121 21.516 1 96.81 332 GLU B C 1
ATOM 5983 O O . GLU B 1 332 ? -0.212 6.414 22.531 1 96.81 332 GLU B O 1
ATOM 5988 N N . ASN B 1 333 ? 0.182 6.695 20.359 1 97 333 ASN B N 1
ATOM 5989 C CA . ASN B 1 333 ? 0.358 5.258 20.172 1 97 333 ASN B CA 1
ATOM 5990 C C . ASN B 1 333 ? 1.789 4.914 19.766 1 97 333 ASN B C 1
ATOM 5992 O O . ASN B 1 333 ? 2.199 3.756 19.859 1 97 333 ASN B O 1
ATOM 5996 N N . SER B 1 334 ? 2.652 5.855 19.391 1 97.5 334 SER B N 1
ATOM 5997 C CA . SER B 1 334 ? 3.955 5.566 18.812 1 97.5 334 SER B CA 1
ATOM 5998 C C . SER B 1 334 ? 4.883 4.902 19.812 1 97.5 334 SER B C 1
ATOM 6000 O O . SER B 1 334 ? 5.922 4.348 19.453 1 97.5 334 SER B O 1
ATOM 6002 N N . CYS B 1 335 ? 4.543 4.898 21.062 1 96.44 335 CYS B N 1
ATOM 6003 C CA . CYS B 1 335 ? 5.359 4.293 22.109 1 96.44 335 CYS B CA 1
ATOM 6004 C C . CYS B 1 335 ? 5.328 2.771 22.016 1 96.44 335 CYS B C 1
ATOM 6006 O O . CYS B 1 335 ? 6.238 2.096 22.484 1 96.44 335 CYS B O 1
ATOM 6008 N N . GLU B 1 336 ? 4.238 2.229 21.359 1 96 336 GLU B N 1
ATOM 6009 C CA . GLU B 1 336 ? 4.125 0.774 21.391 1 96 336 GLU B CA 1
ATOM 6010 C C . GLU B 1 336 ? 3.682 0.227 20.047 1 96 336 GLU B C 1
ATOM 6012 O O . GLU B 1 336 ? 3.824 -0.968 19.766 1 96 336 GLU B O 1
ATOM 6017 N N . VAL B 1 337 ? 3.141 1.019 19.266 1 96.25 337 VAL B N 1
ATOM 6018 C CA . VAL B 1 337 ? 2.502 0.547 18.031 1 96.25 337 VAL B CA 1
ATOM 6019 C C . VAL B 1 337 ? 3.373 0.892 16.828 1 96.25 337 VAL B C 1
ATOM 6021 O O . VAL B 1 337 ? 3.967 1.972 16.781 1 96.25 337 VAL B O 1
ATOM 6024 N N . ASP B 1 338 ? 3.502 -0.034 15.883 1 96.5 338 ASP B N 1
ATOM 6025 C CA . ASP B 1 338 ? 4.324 0.187 14.695 1 96.5 338 ASP B CA 1
ATOM 6026 C C . ASP B 1 338 ? 3.643 1.155 13.734 1 96.5 338 ASP B C 1
ATOM 6028 O O . ASP B 1 338 ? 2.434 1.378 13.82 1 96.5 338 ASP B O 1
ATOM 6032 N N . VAL B 1 339 ? 4.348 1.686 12.766 1 98.06 339 VAL B N 1
ATOM 6033 C CA . VAL B 1 339 ? 3.934 2.771 11.883 1 98.06 339 VAL B CA 1
ATOM 6034 C C . VAL B 1 339 ? 2.756 2.32 11.023 1 98.06 339 VAL B C 1
ATOM 6036 O O . VAL B 1 339 ? 1.766 3.045 10.891 1 98.06 339 VAL B O 1
ATOM 6039 N N . GLU B 1 340 ? 2.807 1.142 10.406 1 96.94 340 GLU B N 1
ATOM 6040 C CA . GLU B 1 340 ? 1.739 0.677 9.523 1 96.94 340 GLU B CA 1
ATOM 6041 C C . GLU B 1 340 ? 0.417 0.559 10.281 1 96.94 340 GLU B C 1
ATOM 6043 O O . GLU B 1 340 ? -0.63 0.969 9.773 1 96.94 340 GLU B O 1
ATOM 6048 N N . THR B 1 341 ? 0.509 -0.04 11.414 1 95.94 341 THR B N 1
ATOM 6049 C CA . THR B 1 341 ? -0.687 -0.177 12.234 1 95.94 341 THR B CA 1
ATOM 6050 C C . THR B 1 341 ? -1.238 1.192 12.625 1 95.94 341 THR B C 1
ATOM 6052 O O . THR B 1 341 ? -2.455 1.395 12.641 1 95.94 341 THR B O 1
ATOM 6055 N N . MET B 1 342 ? -0.373 2.111 12.969 1 97.81 342 MET B N 1
ATOM 6056 C CA . MET B 1 342 ? -0.832 3.461 13.281 1 97.81 342 MET B CA 1
ATOM 6057 C C . MET B 1 342 ? -1.518 4.102 12.078 1 97.81 342 MET B C 1
ATOM 6059 O O . MET B 1 342 ? -2.516 4.809 12.234 1 97.81 342 MET B O 1
ATOM 6063 N N . MET B 1 343 ? -0.989 3.873 10.891 1 97.31 343 MET B N 1
ATOM 6064 C CA . MET B 1 343 ? -1.62 4.438 9.703 1 97.31 343 MET B CA 1
ATOM 6065 C C . MET B 1 343 ? -3.008 3.84 9.484 1 97.31 343 MET B C 1
ATOM 6067 O O . MET B 1 343 ? -3.912 4.52 9 1 97.31 343 MET B O 1
ATOM 6071 N N . LYS B 1 344 ? -3.18 2.602 9.844 1 95.81 344 LYS B N 1
ATOM 6072 C CA . LYS B 1 344 ? -4.512 2.01 9.82 1 95.81 344 LYS B CA 1
ATOM 6073 C C . LYS B 1 344 ? -5.434 2.686 10.836 1 95.81 344 LYS B C 1
ATOM 6075 O O . LYS B 1 344 ? -6.629 2.846 10.578 1 95.81 344 LYS B O 1
ATOM 6080 N N . MET B 1 345 ? -4.863 3 11.992 1 95.5 345 MET B N 1
ATOM 6081 C CA . MET B 1 345 ? -5.641 3.723 12.992 1 95.5 345 MET B CA 1
ATOM 6082 C C . MET B 1 345 ? -6.062 5.094 12.469 1 95.5 345 MET B C 1
ATOM 6084 O O . MET B 1 345 ? -7.18 5.543 12.734 1 95.5 345 MET B O 1
ATOM 6088 N N . VAL B 1 346 ? -5.164 5.754 11.789 1 94.31 346 VAL B N 1
ATOM 6089 C CA . VAL B 1 346 ? -5.48 7.031 11.156 1 94.31 346 VAL B CA 1
ATOM 6090 C C . VAL B 1 346 ? -6.66 6.863 10.203 1 94.31 346 VAL B C 1
ATOM 6092 O O . VAL B 1 346 ? -7.602 7.656 10.227 1 94.31 346 VAL B O 1
ATOM 6095 N N . GLU B 1 347 ? -6.586 5.855 9.383 1 91.56 347 GLU B N 1
ATOM 6096 C CA . GLU B 1 347 ? -7.652 5.562 8.43 1 91.56 347 GLU B CA 1
ATOM 6097 C C . GLU B 1 347 ? -8.984 5.332 9.148 1 91.56 347 GLU B C 1
ATOM 6099 O O . GLU B 1 347 ? -10.031 5.75 8.664 1 91.56 347 GLU B O 1
ATOM 6104 N N . ARG B 1 348 ? -8.938 4.641 10.25 1 89.25 348 ARG B N 1
ATOM 6105 C CA . ARG B 1 348 ? -10.133 4.41 11.047 1 89.25 348 ARG B CA 1
ATOM 6106 C C . ARG B 1 348 ? -10.719 5.73 11.547 1 89.25 348 ARG B C 1
ATOM 6108 O O . ARG B 1 348 ? -11.938 5.898 11.586 1 89.25 348 ARG B O 1
ATOM 6115 N N . GLY B 1 349 ? -9.82 6.562 11.945 1 86.56 349 GLY B N 1
ATOM 6116 C CA . GLY B 1 349 ? -10.266 7.887 12.352 1 86.56 349 GLY B CA 1
ATOM 6117 C C . GLY B 1 349 ? -10.922 8.664 11.234 1 86.56 349 GLY B C 1
ATOM 6118 O O . GLY B 1 349 ? -11.898 9.383 11.461 1 86.56 349 GLY B O 1
ATOM 6119 N N . LEU B 1 350 ? -10.375 8.523 10.023 1 84 350 LEU B N 1
ATOM 6120 C CA . LEU B 1 350 ? -10.945 9.188 8.852 1 84 350 LEU B CA 1
ATOM 6121 C C . LEU B 1 350 ? -12.344 8.664 8.555 1 84 350 LEU B C 1
ATOM 6123 O O . LEU B 1 350 ? -13.242 9.445 8.227 1 84 350 LEU B O 1
ATOM 6127 N N . LYS B 1 351 ? -12.508 7.371 8.648 1 81.38 351 LYS B N 1
ATOM 6128 C CA . LYS B 1 351 ? -13.805 6.746 8.414 1 81.38 351 LYS B CA 1
ATOM 6129 C C . LYS B 1 351 ? -14.859 7.277 9.383 1 81.38 351 LYS B C 1
ATOM 6131 O O . LYS B 1 351 ? -15.992 7.543 8.984 1 81.38 351 LYS B O 1
ATOM 6136 N N . LYS B 1 352 ? -14.469 7.379 10.562 1 75.5 352 LYS B N 1
ATOM 6137 C CA . LYS B 1 352 ? -15.383 7.871 11.586 1 75.5 352 LYS B CA 1
ATOM 6138 C C . LYS B 1 352 ? -15.781 9.32 11.32 1 75.5 352 LYS B C 1
ATOM 6140 O O . LYS B 1 352 ? -16.922 9.711 11.57 1 75.5 352 LYS B O 1
ATOM 6145 N N . ARG B 1 353 ? -14.852 10.008 10.797 1 63.09 353 ARG B N 1
ATOM 6146 C CA . ARG B 1 353 ? -15.094 11.422 10.539 1 63.09 353 ARG B CA 1
ATOM 6147 C C . ARG B 1 353 ? -15.969 11.609 9.305 1 63.09 353 ARG B C 1
ATOM 6149 O O . ARG B 1 353 ? -16.75 12.562 9.234 1 63.09 353 ARG B O 1
ATOM 6156 N N . ILE B 1 354 ? -15.727 10.789 8.203 1 56.03 354 ILE B N 1
ATOM 6157 C CA . ILE B 1 354 ? -16.531 10.812 6.98 1 56.03 354 ILE B CA 1
ATOM 6158 C C . ILE B 1 354 ? -18 10.633 7.328 1 56.03 354 ILE B C 1
ATOM 6160 O O . ILE B 1 354 ? -18.859 11.359 6.82 1 56.03 354 ILE B O 1
ATOM 6164 N N . SER B 1 355 ? -18.141 9.594 8 1 46.34 355 SER B N 1
ATOM 6165 C CA . SER B 1 355 ? -19.516 9.32 8.414 1 46.34 355 SER B CA 1
ATOM 6166 C C . SER B 1 355 ? -20.156 10.547 9.055 1 46.34 355 SER B C 1
ATOM 6168 O O . SER B 1 355 ? -21.359 10.789 8.867 1 46.34 355 SER B O 1
ATOM 6170 N N . GLU B 1 356 ? -19.188 11.25 9.523 1 41.47 356 GLU B N 1
ATOM 6171 C CA . GLU B 1 356 ? -19.688 12.43 10.234 1 41.47 356 GLU B CA 1
ATOM 6172 C C . GLU B 1 356 ? -19.766 13.633 9.305 1 41.47 356 GLU B C 1
ATOM 6174 O O . GLU B 1 356 ? -20.656 14.477 9.461 1 41.47 356 GLU B O 1
ATOM 6179 N N . LYS B 1 357 ? -18.781 13.664 8.297 1 43.59 357 LYS B N 1
ATOM 6180 C CA . LYS B 1 357 ? -18.594 14.883 7.52 1 43.59 357 LYS B CA 1
ATOM 6181 C C . LYS B 1 357 ? -18.812 14.633 6.031 1 43.59 357 LYS B C 1
ATOM 6183 O O . LYS B 1 357 ? -18.453 15.461 5.195 1 43.59 357 LYS B O 1
ATOM 6188 N N . MET B 1 358 ? -19.469 13.562 5.68 1 42.19 358 MET B N 1
ATOM 6189 C CA . MET B 1 358 ? -19.797 13.148 4.32 1 42.19 358 MET B CA 1
ATOM 6190 C C . MET B 1 358 ? -18.578 13.195 3.418 1 42.19 358 MET B C 1
ATOM 6192 O O . MET B 1 358 ? -18.656 13.648 2.277 1 42.19 358 MET B O 1
ATOM 6196 N N . THR B 1 359 ? -1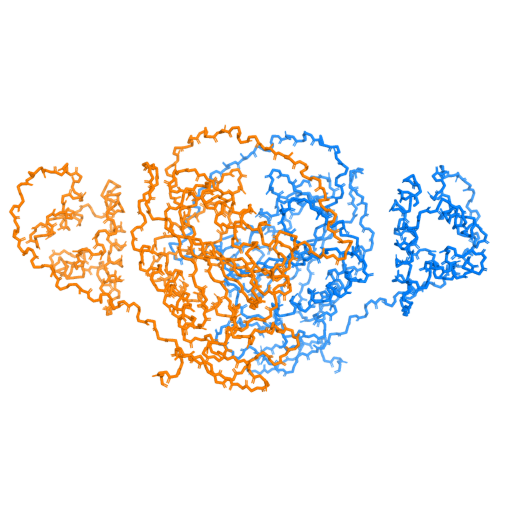7.391 13.312 4.07 1 49.47 359 THR B N 1
ATOM 6197 C CA . THR B 1 359 ? -16.219 13.172 3.211 1 49.47 359 THR B CA 1
ATOM 6198 C C . THR B 1 359 ? -15.93 11.703 2.934 1 49.47 359 THR B C 1
ATOM 6200 O O . THR B 1 359 ? -16.312 10.828 3.719 1 49.47 359 THR B O 1
ATOM 6203 N N . ARG B 1 360 ? -15.758 11.406 1.622 1 61.16 360 ARG B N 1
ATOM 6204 C CA . ARG B 1 360 ? -15.586 10.031 1.156 1 61.16 360 ARG B CA 1
ATOM 6205 C C . ARG B 1 360 ? -14.109 9.695 0.99 1 61.16 360 ARG B C 1
ATOM 6207 O O . ARG B 1 360 ? -13.734 8.961 0.073 1 61.16 360 ARG B O 1
ATOM 6214 N N . GLN B 1 361 ? -13.234 10.289 2.016 1 69.88 361 GLN B N 1
ATOM 6215 C CA . GLN B 1 361 ? -11.805 10.086 1.781 1 69.88 361 GLN B CA 1
ATOM 6216 C C . GLN B 1 361 ? -11.352 8.734 2.324 1 69.88 361 GLN B C 1
ATOM 6218 O O . GLN B 1 361 ? -11.719 8.352 3.438 1 69.88 361 GLN B O 1
ATOM 6223 N N . THR B 1 362 ? -10.734 7.988 1.558 1 81 362 THR B N 1
ATOM 6224 C CA . THR B 1 362 ? -10.078 6.754 1.974 1 81 362 THR B CA 1
ATOM 6225 C C . THR B 1 362 ? -8.57 6.863 1.81 1 81 362 THR B C 1
ATOM 6227 O O . THR B 1 362 ? -8.07 7.02 0.693 1 81 362 THR B O 1
ATOM 6230 N N . SER B 1 363 ? -7.914 6.867 2.969 1 88.12 363 SER B N 1
ATOM 6231 C CA . SER B 1 363 ? -6.457 6.965 2.891 1 88.12 363 SER B CA 1
ATOM 6232 C C . SER B 1 363 ? -5.84 5.645 2.441 1 88.12 363 SER B C 1
ATOM 6234 O O . SER B 1 363 ? -6.465 4.586 2.562 1 88.12 363 SER B O 1
ATOM 6236 N N . THR B 1 364 ? -4.68 5.762 1.847 1 92.5 364 THR B N 1
ATOM 6237 C CA . THR B 1 364 ? -3.977 4.582 1.361 1 92.5 364 THR B CA 1
ATOM 6238 C C . THR B 1 364 ? -2.5 4.629 1.748 1 92.5 364 THR B C 1
ATOM 6240 O O . THR B 1 364 ? -1.964 5.703 2.033 1 92.5 364 THR B O 1
ATOM 6243 N N . PHE B 1 365 ? -1.899 3.479 1.867 1 94.88 365 PHE B N 1
ATOM 6244 C CA . PHE B 1 365 ? -0.443 3.434 1.898 1 94.88 365 PHE B CA 1
ATOM 6245 C C . PHE B 1 365 ? 0.079 2.248 1.097 1 94.88 365 PHE B C 1
ATOM 6247 O O . PHE B 1 365 ? -0.54 1.182 1.08 1 94.88 365 PHE B O 1
ATOM 6254 N N . LEU B 1 366 ? 1.131 2.533 0.44 1 96.25 366 LEU B N 1
ATOM 6255 C CA . LEU B 1 366 ? 1.827 1.546 -0.378 1 96.25 366 LEU B CA 1
ATOM 6256 C C . LEU B 1 366 ? 3.08 1.04 0.33 1 96.25 366 LEU B C 1
ATOM 6258 O O . LEU B 1 366 ? 3.939 1.833 0.723 1 96.25 366 LEU B O 1
ATOM 6262 N N . ASN B 1 367 ? 3.121 -0.276 0.58 1 96.75 367 ASN B N 1
ATOM 6263 C CA . ASN B 1 367 ? 4.297 -0.918 1.16 1 96.75 367 ASN B CA 1
ATOM 6264 C C . ASN B 1 367 ? 5.234 -1.449 0.082 1 96.75 367 ASN B C 1
ATOM 6266 O O . ASN B 1 367 ? 4.855 -2.314 -0.708 1 96.75 367 ASN B O 1
ATOM 6270 N N . ILE B 1 368 ? 6.414 -0.922 0.04 1 95.12 368 ILE B N 1
ATOM 6271 C CA . ILE B 1 368 ? 7.461 -1.4 -0.855 1 95.12 368 ILE B CA 1
ATOM 6272 C C . ILE B 1 368 ? 8.578 -2.041 -0.042 1 95.12 368 ILE B C 1
ATOM 6274 O O . ILE B 1 368 ? 9.531 -1.363 0.364 1 95.12 368 ILE B O 1
ATOM 6278 N N . ALA B 1 369 ? 8.453 -3.314 0.244 1 93.56 369 ALA B N 1
ATOM 6279 C CA . ALA B 1 369 ? 9.391 -4.07 1.07 1 93.56 369 ALA B CA 1
ATOM 6280 C C . ALA B 1 369 ? 9.648 -3.359 2.395 1 93.56 369 ALA B C 1
ATOM 6282 O O . ALA B 1 369 ? 10.797 -3.248 2.832 1 93.56 369 ALA B O 1
ATOM 6283 N N . PHE B 1 370 ? 8.672 -2.754 2.949 1 96.19 370 PHE B N 1
ATOM 6284 C CA . PHE B 1 370 ? 8.727 -2.027 4.211 1 96.19 370 PHE B CA 1
ATOM 6285 C C . PHE B 1 370 ? 8.523 -2.971 5.391 1 96.19 370 PHE B C 1
ATOM 6287 O O . PHE B 1 370 ? 7.5 -3.658 5.473 1 96.19 370 PHE B O 1
ATOM 6294 N N . LYS B 1 371 ? 9.484 -3.098 6.246 1 95.56 371 LYS B N 1
ATOM 6295 C CA . LYS B 1 371 ? 9.406 -3.959 7.422 1 95.56 371 LYS B CA 1
ATOM 6296 C C . LYS B 1 371 ? 8.664 -3.264 8.562 1 95.56 371 LYS B C 1
ATOM 6298 O O . LYS B 1 371 ? 8.195 -2.135 8.414 1 95.56 371 LYS B O 1
ATOM 6303 N N . THR B 1 372 ? 8.5 -4.027 9.617 1 96.19 372 THR B N 1
ATOM 6304 C CA . THR B 1 372 ? 7.855 -3.432 10.781 1 96.19 372 THR B CA 1
ATOM 6305 C C . THR B 1 372 ? 8.742 -2.344 11.391 1 96.19 372 THR B C 1
ATOM 6307 O O . THR B 1 372 ? 9.93 -2.564 11.625 1 96.19 372 THR B O 1
ATOM 6310 N N . CYS B 1 373 ? 8.195 -1.162 11.617 1 97.62 373 CYS B N 1
ATOM 6311 C CA . CYS B 1 373 ? 8.953 -0.001 12.062 1 97.62 373 CYS B CA 1
ATOM 6312 C C . CYS B 1 373 ? 8.328 0.617 13.305 1 97.62 373 CYS B C 1
ATOM 6314 O O . CYS B 1 373 ? 7.152 0.999 13.289 1 97.62 373 CYS B O 1
ATOM 6316 N N . TYR B 1 374 ? 9.102 0.672 14.336 1 97.56 374 TYR B N 1
ATOM 6317 C CA . TYR B 1 374 ? 8.711 1.372 15.555 1 97.56 374 TYR B CA 1
ATOM 6318 C C . TYR B 1 374 ? 9.438 2.703 15.68 1 97.56 374 TYR B C 1
ATOM 6320 O O . TYR B 1 374 ? 10.625 2.801 15.344 1 97.56 374 TYR B O 1
ATOM 6328 N N . LEU B 1 375 ? 8.789 3.705 16.234 1 97.69 375 LEU B N 1
ATOM 6329 C CA . LEU B 1 375 ? 9.375 5.039 16.312 1 97.69 375 LEU B CA 1
ATOM 6330 C C . LEU B 1 375 ? 10.117 5.238 17.625 1 97.69 375 LEU B C 1
ATOM 6332 O O . LEU B 1 375 ? 10.969 6.117 17.734 1 97.69 375 LEU B O 1
ATOM 6336 N N . ASN B 1 376 ? 9.805 4.574 18.656 1 95.75 376 ASN B N 1
ATOM 6337 C CA . ASN B 1 376 ? 10.453 4.59 19.969 1 95.75 376 ASN B CA 1
ATOM 6338 C C . ASN B 1 376 ? 10.633 6.012 20.484 1 95.75 376 ASN B C 1
ATOM 6340 O O . ASN B 1 376 ? 11.75 6.422 20.812 1 95.75 376 ASN B O 1
ATOM 6344 N N . PRO B 1 377 ? 9.531 6.734 20.656 1 96.75 377 PRO B N 1
ATOM 6345 C CA . PRO B 1 377 ? 9.672 8.117 21.125 1 96.75 377 PRO B CA 1
ATOM 6346 C C . PRO B 1 377 ? 10.25 8.211 22.531 1 96.75 377 PRO B C 1
ATOM 6348 O O . PRO B 1 377 ? 9.828 7.473 23.422 1 96.75 377 PRO B O 1
ATOM 6351 N N . GLY B 1 378 ? 11.266 9.055 22.734 1 93.88 378 GLY B N 1
ATOM 6352 C CA . GLY B 1 378 ? 11.75 9.414 24.062 1 93.88 378 GLY B CA 1
ATOM 6353 C C . GLY B 1 378 ? 12.898 8.547 24.531 1 93.88 378 GLY B C 1
ATOM 6354 O O . GLY B 1 378 ? 13.547 8.867 25.531 1 93.88 378 GLY B O 1
ATOM 6355 N N . ILE B 1 379 ? 13.18 7.43 23.812 1 95.19 379 ILE B N 1
ATOM 6356 C CA . ILE B 1 379 ? 14.25 6.562 24.297 1 95.19 379 ILE B CA 1
ATOM 6357 C C . ILE B 1 379 ? 15.219 6.254 23.156 1 95.19 379 ILE B C 1
ATOM 6359 O O . ILE B 1 379 ? 14.852 6.336 21.984 1 95.19 379 ILE B O 1
ATOM 6363 N N . TYR B 1 380 ? 16.453 5.984 23.484 1 95 380 TYR B N 1
ATOM 6364 C CA . TYR B 1 380 ? 17.484 5.48 22.578 1 95 380 TYR B CA 1
ATOM 6365 C C . TYR B 1 380 ? 18.422 4.523 23.297 1 95 380 TYR B C 1
ATOM 6367 O O . TYR B 1 380 ? 18.359 4.379 24.516 1 95 380 TYR B O 1
ATOM 6375 N N . GLU B 1 381 ? 19.156 3.805 22.484 1 94.5 381 GLU B N 1
ATOM 6376 C CA . GLU B 1 381 ? 20.078 2.826 23.047 1 94.5 381 GLU B CA 1
ATOM 6377 C C . GLU B 1 381 ? 21.484 3.408 23.172 1 94.5 381 GLU B C 1
ATOM 6379 O O . GLU B 1 381 ? 22.016 3.979 22.219 1 94.5 381 GLU B O 1
ATOM 6384 N N . ASP B 1 382 ? 21.984 3.432 24.344 1 93.06 382 ASP B N 1
ATOM 6385 C CA . ASP B 1 382 ? 23.344 3.855 24.641 1 93.06 382 ASP B CA 1
ATOM 6386 C C . ASP B 1 382 ? 24.125 2.748 25.344 1 93.06 382 ASP B C 1
ATOM 6388 O O . ASP B 1 382 ? 23.859 2.439 26.516 1 93.06 382 ASP B O 1
ATOM 6392 N N . ASP B 1 383 ? 25.062 2.203 24.672 1 91.12 383 ASP B N 1
ATOM 6393 C CA . ASP B 1 383 ? 25.922 1.145 25.203 1 91.12 383 ASP B CA 1
ATOM 6394 C C . ASP B 1 383 ? 25.078 -0.007 25.766 1 91.12 383 ASP B C 1
ATOM 6396 O O . ASP B 1 383 ? 25.281 -0.431 26.906 1 91.12 383 ASP B O 1
ATOM 6400 N N . GLY B 1 384 ? 24 -0.405 25.062 1 88.25 384 GLY B N 1
ATOM 6401 C CA . GLY B 1 384 ? 23.188 -1.563 25.391 1 88.25 384 GLY B CA 1
ATOM 6402 C C . GLY B 1 384 ? 22.094 -1.257 26.406 1 88.25 384 GLY B C 1
ATOM 6403 O O . GLY B 1 384 ? 21.312 -2.137 26.766 1 88.25 384 GLY B O 1
ATOM 6404 N N . HIS B 1 385 ? 22.094 -0.005 26.812 1 91.62 385 HIS B N 1
ATOM 6405 C CA . HIS B 1 385 ? 21.094 0.406 27.781 1 91.62 385 HIS B CA 1
ATOM 6406 C C . HIS B 1 385 ? 20.141 1.434 27.188 1 91.62 385 HIS B C 1
ATOM 6408 O O . HIS B 1 385 ? 20.469 2.113 26.219 1 91.62 385 HIS B O 1
ATOM 6414 N N . ILE B 1 386 ? 19.031 1.399 27.859 1 93.31 386 ILE B N 1
ATOM 6415 C CA . ILE B 1 386 ? 18.047 2.387 27.438 1 93.31 386 ILE B CA 1
ATOM 6416 C C . ILE B 1 386 ? 18.391 3.754 28.016 1 93.31 386 ILE B C 1
ATOM 6418 O O . ILE B 1 386 ? 18.625 3.885 29.219 1 93.31 386 ILE B O 1
ATOM 6422 N N . ALA B 1 387 ? 18.531 4.742 27.172 1 93.31 387 ALA B N 1
ATOM 6423 C CA . ALA B 1 387 ? 18.734 6.141 27.547 1 93.31 387 ALA B CA 1
ATOM 6424 C C . ALA B 1 387 ? 17.547 7 27.141 1 93.31 387 ALA B C 1
ATOM 6426 O O . ALA B 1 387 ? 16.766 6.613 26.266 1 93.31 387 ALA B O 1
ATOM 6427 N N . LEU B 1 388 ? 17.375 8.086 27.859 1 91.31 388 LEU B N 1
ATOM 6428 C CA . LEU B 1 388 ? 16.219 8.961 27.609 1 91.31 388 LEU B CA 1
ATOM 6429 C C . LEU B 1 388 ? 16.641 10.211 26.859 1 91.31 388 LEU B C 1
ATOM 6431 O O . LEU B 1 388 ? 17.719 10.766 27.109 1 91.31 388 LEU B O 1
ATOM 6435 N N . PHE B 1 389 ? 15.812 10.625 25.984 1 88.62 389 PHE B N 1
ATOM 6436 C CA . PHE B 1 389 ? 15.992 11.93 25.359 1 88.62 389 PHE B CA 1
ATOM 6437 C C . PHE B 1 389 ? 15.688 13.055 26.344 1 88.62 389 PHE B C 1
ATOM 6439 O O . PHE B 1 389 ? 14.977 12.844 27.328 1 88.62 389 PHE B O 1
ATOM 6446 N N . GLU B 1 390 ? 16.219 14.234 26.031 1 76.88 390 GLU B N 1
ATOM 6447 C CA . GLU B 1 390 ? 16.016 15.375 26.922 1 76.88 390 GLU B CA 1
ATOM 6448 C C . GLU B 1 390 ? 14.531 15.727 27.031 1 76.88 390 GLU B C 1
ATOM 6450 O O . GLU B 1 390 ? 14.039 16.062 28.109 1 76.88 390 GLU B O 1
ATOM 6455 N N . GLN B 1 391 ? 13.844 15.625 25.953 1 71 391 GLN B N 1
ATOM 6456 C CA . GLN B 1 391 ? 12.422 15.961 25.906 1 71 391 GLN B CA 1
ATOM 6457 C C . GLN B 1 391 ? 11.602 15.039 26.812 1 71 391 GLN B C 1
ATOM 6459 O O . GLN B 1 391 ? 10.516 15.414 27.25 1 71 391 GLN B O 1
ATOM 6464 N N . SER B 1 392 ? 12.086 13.875 27.016 1 71.69 392 SER B N 1
ATOM 6465 C CA . SER B 1 392 ? 11.352 12.859 27.75 1 71.69 392 SER B CA 1
ATOM 6466 C C . SER B 1 392 ? 11.664 12.93 29.25 1 71.69 392 SER B C 1
ATOM 6468 O O . SER B 1 392 ? 11.016 12.258 30.062 1 71.69 392 SER B O 1
ATOM 6470 N N . GLN B 1 393 ? 12.703 13.578 29.5 1 58.12 393 GLN B N 1
ATOM 6471 C CA . GLN B 1 393 ? 13.094 13.688 30.906 1 58.12 393 GLN B CA 1
ATOM 6472 C C . GLN B 1 393 ? 12.148 14.617 31.672 1 58.12 393 GLN B C 1
ATOM 6474 O O . GLN B 1 393 ? 12 14.492 32.875 1 58.12 393 GLN B O 1
ATOM 6479 N N . ALA B 1 394 ? 11.508 15.5 30.953 1 48.47 394 ALA B N 1
ATOM 6480 C CA . ALA B 1 394 ? 10.703 16.484 31.672 1 48.47 394 ALA B CA 1
ATOM 6481 C C . ALA B 1 394 ? 9.328 15.906 32 1 48.47 394 ALA B C 1
ATOM 6483 O O . ALA B 1 394 ? 8.531 16.562 32.688 1 48.47 394 ALA B O 1
ATOM 6484 N N . VAL B 1 395 ? 9.039 14.75 31.531 1 45.38 395 VAL B N 1
ATOM 6485 C CA . VAL B 1 395 ? 7.715 14.289 31.922 1 45.38 395 VAL B CA 1
ATOM 6486 C C . VAL B 1 395 ? 7.816 13.453 33.188 1 45.38 395 VAL B C 1
ATOM 6488 O O . VAL B 1 395 ? 8.703 12.609 33.312 1 45.38 395 VAL B O 1
#

Secondary structure (DSSP, 8-state):
--HHHHHHHHHTHHHHHHHS-HHHHHHHHHTT-HHHHHHHHT----S-HHHHHHHHHHHHHH---HHHHHHHHHHHHHTT-HHHHHHHTT---------------------------PPPPSS----STTB----SSS-EEEEEEE----SSTTS---TTHHHHHHHHHHHHHHTT-EEEEEES--HHHHHHHHHHHHH---SS--SEEEEEEEEEEEEETTEEEEE-TTS-EEEHHHHHHTTSTTT-GGGTTS-EEEEEEEEE----S----------------------TT--SS-SEEEEESS-SS--S------S-HHHHHHHHHHHHHTTTS-HHHHHHHHHHHHHHHHHHH------EEEEES--B----TTEEEETTEEEE-HHHHT-/--HHHHHHHHHTHHHHHHHS-HHHHHHHHHTT-HHHHHHHHT----S-HHHHHHHHHHHHHH---HHHHHHHHHHHHHTT-HHHHHHHTT---------------------------PPPPSS----STTB----SSS-EEEEEEE----SSTTS---TTHHHHHHHHHHHHHHTT-EEEEEES--HHHHHHHHHHHHH---SS--SEEEEEEEEEEEEETTEEEEEPTTS-EEEHHHHHHTTSTTT-GGGTTS-EEEEEEEEE----S----------------------TT--SS-SEEEEESS-SS--S------S-HHHHHHHHHHHHHTTTS-HHHHHHHHHHHHHHHHHHH------EEEEES--B----TTEEEETTEEEE-HHHHT-

Nearest PDB structures (foldseek):
  2fp3-assembly1_A  TM=8.683E-01  e=1.364E-21  Drosophila melanogaster
  6ns7-assembly1_A  TM=8.276E-01  e=3.489E-15  Mus musculus
  6kmt-assembly4_D  TM=8.259E-01  e=2.579E-15  Mus musculus
  7wr1-assembly1_A  TM=8.090E-01  e=1.031E-13  Homo sapiens
  7wr5-assembly1_C  TM=8.236E-01  e=2.714E-13  Homo sapiens

Solvent-accessible surface area (backbone atoms only — not comparable to full-atom values): 43542 Å² total; per-residue (Å²): 54,48,69,71,56,43,47,34,47,61,72,42,36,67,53,49,27,67,74,44,63,44,56,63,52,45,54,64,43,22,78,77,30,69,68,47,35,56,46,51,72,71,48,82,78,61,94,44,61,50,57,33,16,45,48,48,50,55,46,51,53,67,33,81,43,62,60,59,54,53,49,50,38,51,46,29,44,73,73,66,35,46,69,62,26,36,56,61,64,70,51,72,83,72,82,74,78,74,77,68,73,73,63,71,62,63,72,73,70,68,66,72,64,83,72,81,64,67,46,58,26,90,57,86,76,64,79,52,91,62,35,53,84,49,40,45,75,50,36,24,43,31,40,36,38,44,37,36,54,44,75,35,87,86,44,73,64,46,79,67,52,63,57,50,49,52,50,50,52,53,46,41,45,60,37,48,34,46,76,48,78,46,66,43,39,32,37,68,51,46,54,49,53,52,51,48,62,36,60,53,84,58,95,66,70,48,37,30,40,37,38,37,40,34,27,47,23,44,73,56,88,82,33,54,26,36,42,17,16,66,60,37,67,37,51,48,64,60,60,56,52,42,62,19,46,76,58,12,60,72,47,55,97,21,51,34,40,37,37,48,51,49,44,61,60,79,69,66,80,73,74,70,79,73,74,68,77,68,70,68,73,67,65,74,62,69,75,68,79,61,67,87,78,64,45,56,56,52,22,29,34,43,34,31,59,41,72,81,78,72,68,75,81,66,50,68,79,78,77,75,52,56,57,56,35,45,52,56,46,45,26,68,37,28,29,75,41,37,54,71,61,46,51,50,51,30,38,51,51,42,49,58,45,16,73,65,63,62,36,44,57,32,31,28,38,36,37,30,57,47,61,51,40,56,63,34,17,23,42,20,53,52,95,91,32,86,38,70,36,76,73,45,64,77,106,55,47,68,70,56,44,48,33,48,60,72,42,36,66,53,49,28,68,75,44,62,45,58,62,52,46,54,63,43,22,77,78,30,68,69,48,35,56,45,51,71,70,48,83,80,62,93,44,61,52,58,33,17,46,46,48,50,55,47,53,54,66,33,83,42,62,61,59,54,55,50,50,38,51,45,29,44,74,74,68,36,47,69,61,26,35,56,62,63,72,50,74,83,72,82,73,79,74,79,69,70,74,63,72,61,63,73,75,71,68,66,70,64,84,74,82,65,68,47,61,27,90,58,84,73,66,80,53,91,62,34,54,82,49,39,46,76,48,37,24,42,31,40,37,40,44,36,36,54,44,74,36,86,87,44,72,64,45,80,68,49,63,56,51,49,53,49,50,52,53,46,42,45,60,37,50,32,46,76,48,78,47,67,43,41,32,36,68,51,46,54,50,51,52,50,50,61,37,60,56,84,60,96,66,70,49,37,29,39,39,40,38,39,34,28,46,23,44,73,56,88,82,33,54,27,38,41,16,16,67,59,37,70,36,52,49,64,61,59,57,52,41,62,20,46,77,58,11,59,73,48,55,95,20,50,33,39,37,35,46,52,49,46,60,61,79,70,66,80,74,73,70,79,73,72,68,78,68,70,69,74,69,66,73,63,68,74,68,79,60,66,84,78,62,47,55,57,52,20,30,34,44,34,31,58,40,73,82,76,73,68,75,82,66,50,68,79,78,75,76,53,55,58,57,36,45,51,56,46,44,25,68,37,29,29,73,43,37,54,70,62,45,52,49,50,30,37,51,51,41,49,59,43,15,73,66,62,63,36,43,57,32,32,26,38,35,37,31,55,47,62,51,41,55,64,34,18,23,44,21,54,54,95,92,32,86,37,70,36,76,74,46,63,77,105

InterPro domains:
  I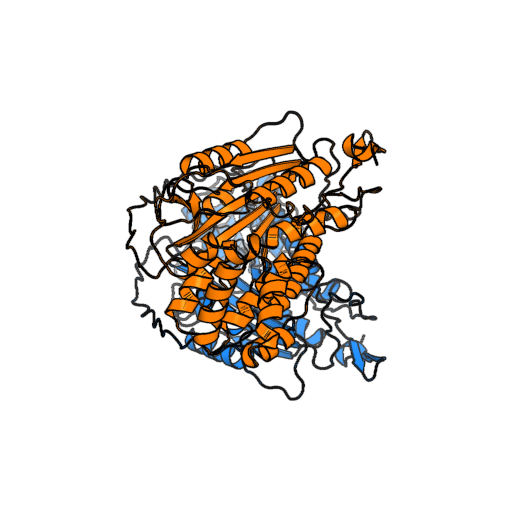PR001309 Peptidase C14, p20 domain [PS50208] (138-267)
  IPR002138 Peptidase C14, caspase non-catalytic subunit p10 [PS50207] (298-377)
  IPR002398 Peptidase C14 family [PTHR47901] (22-364)
  IPR011029 Death-like domain superfamily [G3DSA:1.10.533.10] (1-102)
  IPR011029 Death-like domain superfamily [SSF47986] (1-100)
  IPR011600 Peptidase C14, caspase domain [PF00656] (140-361)
  IPR015917 Peptidase C14A, caspase catalytic domain [PR00376] (138-151)
  IPR015917 Peptidase C14A, caspase catalytic domain [PR00376] (158-176)
  IPR015917 Peptidase C14A, caspase catalytic domain [PR00376] (176-194)
  IPR015917 Peptidase C14A, caspase catalytic domain [PR00376] (209-217)
  IPR015917 Peptidase C14A, caspase catalytic domain [PR00376] (248-266)
  IPR015917 Peptidase C14A, caspase catalytic domain [PR00376] (312-323)
  IPR015917 Peptidase C14A, caspase catalytic domain [SM00115] (131-377)
  IPR029030 Caspase-like domain superfamily [SSF52129] (109-378)

Foldseek 3Di:
DPPLLLVLCVVCVVVQLPVDQVVVLLVVVVVVDVLSVVLVVPQDDDPQRSLSRLSSSVSQSPRPDPVSSVSSLVSCVVVVVPVSSCSSVVPDPPPDDPPVPPPVPPPPPCPVLPDQAADFAPDDQQPDPQEADQFALAREEEEEEEEAAAPDPQFHGNPPSVSLVVLVCVLQVQQRYHYDYHYQFAQVRVVVVLLCVLPPDDPDQHQEYEYEYEAAWAQDPLFIWGAGSHRDTHTPVVSVQCNWCVNRVSQVVGAYEYEYEHQPDPPPPPPPPPPPCPVCCVVPPDPPCPDPDDDRHANYKYKYQADGRPPDDPQRPDPSCLSVLLSVLCSYPLNHAWDVVSNVVSQVVVVVVCVVNVRPGGMDMDHGNHTTYGSRGQWHDDPNDIDGDPSNVVD/DPPLLLVLCVVCVVVQLPVDQVVVLLVVVVVVDVLSVVLVVVQDDDPDRSLSRLSSSVSQSPRPDPVSSVSSLVSCVVVVVPVSSCSSVVPDPPPDDPPPPPPVPPPPPCPVLPDQAADFAPDDQQPDPQEADQFALAREEEEEEEEFAAPDPQFHGNPPVVSLVVLVCVLQVQQRYHYDYHYQFAQVRVVVVLLCVLPPDDPDQHQEYEYEYEAAWAQDPLFIWGAGSHRDTHTPVVSVQCNWCVNRVSQVVGAYEYEYEHQPDPPPPPPPPPPPCPVCCVPPPDPPCPDPDDDRHANYKYKYQADGRPPDDPQRPDPSCLSVLLSVLCSYPLNHAWDVVSNVVSQVVVVVVCVSNVRPGGMDMDHGNHTTYGSRGQWHDDPNDIDGDPSNVVD

Organism: Tribolium castaneum (NCBI:txid7070)